Protein AF-L1LFS6-F1 (afdb_monomer_lite)

InterPro domains:
  IPR001841 Zinc finger, RING-type [PS50089] (793-839)
  IPR001841 Zinc finger, RING-type [SM00184] (793-838)
  IPR013083 Zinc finger, RING/FYVE/PHD-type [G3DSA:3.30.40.10] (768-848)
  IPR051728 RING-FYVE domain-containing E3 ubiquitin-protein ligase [PTHR14879] (744-847)

Structure (mmCIF, N/CA/C/O backbone):
data_AF-L1LFS6-F1
#
_entry.id   AF-L1LFS6-F1
#
loop_
_atom_site.group_PDB
_atom_site.id
_atom_site.type_symbol
_atom_site.label_atom_id
_atom_site.label_alt_id
_atom_site.label_comp_id
_atom_site.label_asym_id
_atom_site.label_entity_id
_atom_site.label_seq_id
_atom_site.pdbx_PDB_ins_code
_atom_site.Cartn_x
_atom_site.Cartn_y
_atom_site.Cartn_z
_atom_site.occupancy
_atom_site.B_iso_or_equiv
_atom_site.auth_seq_id
_atom_site.auth_comp_id
_atom_site.auth_asym_id
_atom_site.auth_atom_id
_atom_site.pdbx_PDB_model_num
ATOM 1 N N . MET A 1 1 ? -19.388 -32.553 11.169 1.00 39.44 1 MET A N 1
ATOM 2 C CA . MET A 1 1 ? -20.033 -31.240 11.388 1.00 39.44 1 MET A CA 1
ATOM 3 C C . MET A 1 1 ? -21.072 -31.409 12.484 1.00 39.44 1 MET A C 1
ATOM 5 O O . MET A 1 1 ? -22.150 -31.925 12.223 1.00 39.44 1 MET A O 1
ATOM 9 N N . SER A 1 2 ? -20.701 -31.093 13.723 1.00 35.59 2 SER A N 1
ATOM 10 C CA . SER A 1 2 ? -21.608 -31.069 14.871 1.00 35.59 2 SER A CA 1
ATOM 11 C C . SER A 1 2 ? -22.631 -29.947 14.678 1.00 35.59 2 SER A C 1
ATOM 13 O O . SER A 1 2 ? -22.269 -28.834 14.295 1.00 35.59 2 SER A O 1
ATOM 15 N N . LYS A 1 3 ? -23.919 -30.238 14.897 1.00 41.81 3 LYS A N 1
ATOM 16 C CA . LYS A 1 3 ? -24.940 -29.194 15.034 1.00 41.81 3 LYS A CA 1
ATOM 17 C C . LYS A 1 3 ? -24.527 -28.333 16.225 1.00 41.81 3 LYS A C 1
ATOM 19 O O . LYS A 1 3 ? -24.377 -28.862 17.322 1.00 41.81 3 LYS A O 1
ATOM 24 N N . GLY A 1 4 ? -24.238 -27.062 15.956 1.00 48.38 4 GLY A N 1
ATOM 25 C CA . GLY A 1 4 ? -23.774 -26.118 16.961 1.00 48.38 4 GLY A CA 1
ATOM 26 C C . GLY A 1 4 ? -24.784 -26.021 18.093 1.00 48.38 4 GLY A C 1
ATOM 27 O O . GLY A 1 4 ? -25.976 -25.883 17.836 1.00 48.38 4 GLY A O 1
ATOM 28 N N . GLU A 1 5 ? -24.294 -26.115 19.324 1.00 52.72 5 GLU A N 1
ATOM 29 C CA . GLU A 1 5 ? -25.047 -25.716 20.504 1.00 52.72 5 GLU A CA 1
ATOM 30 C C . GLU A 1 5 ? -25.506 -24.273 20.289 1.00 52.72 5 GLU A C 1
ATOM 32 O O . GLU A 1 5 ? -24.698 -23.341 20.172 1.00 52.72 5 GLU A O 1
ATOM 37 N N . ASP A 1 6 ? -26.814 -24.102 20.126 1.00 55.50 6 ASP A N 1
ATOM 38 C CA . ASP A 1 6 ? -27.402 -22.789 19.980 1.00 55.50 6 ASP A CA 1
ATOM 39 C C . ASP A 1 6 ? -27.112 -21.984 21.245 1.00 55.50 6 ASP A C 1
ATOM 41 O O . ASP A 1 6 ? -27.232 -22.459 22.372 1.00 55.50 6 ASP A O 1
ATOM 45 N N . CYS A 1 7 ? -26.697 -20.736 21.048 1.00 58.81 7 CYS A N 1
ATOM 46 C CA . CYS A 1 7 ? -26.441 -19.775 22.112 1.00 58.81 7 CYS A CA 1
ATOM 47 C C . CYS A 1 7 ? -27.797 -19.354 22.728 1.00 58.81 7 CYS A C 1
ATOM 49 O O . CYS A 1 7 ? -28.298 -18.247 22.495 1.00 58.81 7 CYS A O 1
ATOM 51 N N . GLU A 1 8 ? -28.457 -20.281 23.430 1.00 62.62 8 GLU A N 1
ATOM 52 C CA . GLU A 1 8 ? -29.798 -20.132 24.016 1.00 62.62 8 GLU A CA 1
ATOM 53 C C . GLU A 1 8 ? -29.839 -19.062 25.114 1.00 62.62 8 GLU A C 1
ATOM 55 O O . GLU A 1 8 ? -30.904 -18.558 25.459 1.00 62.62 8 GLU A O 1
ATOM 60 N N . THR A 1 9 ? -28.679 -18.631 25.603 1.00 82.56 9 THR A N 1
ATOM 61 C CA . THR A 1 9 ? -28.544 -17.646 26.681 1.00 82.56 9 THR A CA 1
ATOM 62 C C . THR A 1 9 ? -28.509 -16.189 26.210 1.00 82.56 9 THR A C 1
ATOM 64 O O . THR A 1 9 ? -28.517 -15.285 27.045 1.00 82.56 9 THR A O 1
ATOM 67 N N . VAL A 1 10 ? -28.506 -15.916 24.897 1.00 88.69 10 VAL A N 1
ATOM 68 C CA . VAL A 1 10 ? -28.491 -14.531 24.393 1.00 88.69 10 VAL A CA 1
ATOM 69 C C . VAL A 1 10 ? -29.889 -13.928 24.388 1.00 88.69 10 VAL A C 1
ATOM 71 O O . VAL A 1 10 ? -30.792 -14.449 23.724 1.00 88.69 10 VAL A O 1
ATOM 74 N N . SER A 1 11 ? -30.061 -12.793 25.076 1.00 92.56 11 SER A N 1
ATOM 75 C CA . SER A 1 11 ? -31.359 -12.121 25.155 1.00 92.56 11 SER A CA 1
ATOM 76 C C . SER A 1 11 ? -31.914 -11.766 23.759 1.00 92.56 11 SER A C 1
ATOM 78 O O . SER A 1 11 ? -31.153 -11.403 22.852 1.00 92.56 11 SER A O 1
ATOM 80 N N . PRO A 1 12 ? -33.245 -11.817 23.548 1.00 91.69 12 PRO A N 1
ATOM 81 C CA . PRO A 1 12 ? -33.852 -11.449 22.266 1.00 91.69 12 PRO A CA 1
ATOM 82 C C . PRO A 1 12 ? -33.507 -10.024 21.813 1.00 91.69 12 PRO A C 1
ATOM 84 O O . PRO A 1 12 ? -33.400 -9.765 20.616 1.00 91.69 12 PRO A O 1
ATOM 87 N N . SER A 1 13 ? -33.318 -9.103 22.762 1.00 92.81 13 SER A N 1
ATOM 88 C CA . SER A 1 13 ? -32.904 -7.725 22.487 1.00 92.81 13 SER A CA 1
ATOM 89 C C . SER A 1 13 ? -31.491 -7.670 21.913 1.00 92.81 13 SER A C 1
ATOM 91 O O . SER A 1 13 ? -31.284 -7.035 20.881 1.00 92.81 13 SER A O 1
ATOM 93 N N . LEU A 1 14 ? -30.536 -8.385 22.520 1.00 94.44 14 LEU A N 1
ATOM 94 C CA . LEU A 1 14 ? -29.159 -8.434 22.029 1.00 94.44 14 LEU A CA 1
ATOM 95 C C . LEU A 1 14 ? -29.083 -9.078 20.638 1.00 94.44 14 LEU A C 1
ATOM 97 O O . LEU A 1 14 ? -28.395 -8.557 19.765 1.00 94.44 14 LEU A O 1
ATOM 101 N N . LYS A 1 15 ? -29.875 -10.133 20.381 1.00 93.75 15 LYS A N 1
ATOM 102 C CA . LYS A 1 15 ? -29.978 -10.757 19.046 1.00 93.75 15 LYS A CA 1
ATOM 103 C C . LYS A 1 15 ? -30.457 -9.780 17.966 1.00 93.75 15 LYS A C 1
ATOM 105 O O . LYS A 1 15 ? -29.981 -9.860 16.843 1.00 93.75 15 LYS A O 1
ATOM 110 N N . LYS A 1 16 ? -31.370 -8.854 18.289 1.00 95.06 16 LYS A N 1
ATOM 111 C CA . LYS A 1 16 ? -31.846 -7.822 17.343 1.00 95.06 16 LYS A CA 1
ATOM 112 C C . LYS A 1 16 ? -30.803 -6.736 17.060 1.00 95.06 16 LYS A C 1
ATOM 114 O O . LYS A 1 16 ? -30.841 -6.129 15.995 1.00 95.06 16 LYS A O 1
ATOM 119 N N . MET A 1 17 ? -29.912 -6.476 18.015 1.00 96.56 17 MET A N 1
ATOM 120 C CA . MET A 1 17 ? -28.831 -5.488 17.900 1.00 96.56 17 MET A CA 1
ATOM 121 C C . MET A 1 17 ? -27.573 -6.055 17.226 1.00 96.56 17 MET A C 1
ATOM 123 O O . MET A 1 17 ? -26.733 -5.289 16.751 1.00 96.56 17 MET A O 1
ATOM 127 N N . PHE A 1 18 ? -27.441 -7.383 17.188 1.00 97.25 18 PHE A N 1
ATOM 128 C CA . PHE A 1 18 ? -26.328 -8.092 16.573 1.00 97.25 18 PHE A CA 1
ATOM 129 C C . PHE A 1 18 ? -26.581 -8.372 15.088 1.00 97.25 18 PHE A C 1
ATOM 131 O O . PHE A 1 18 ? -27.583 -8.977 14.706 1.00 97.25 18 PHE A O 1
ATOM 138 N N . ARG A 1 19 ? -25.631 -7.975 14.244 1.00 97.25 19 ARG A N 1
ATOM 139 C CA . ARG A 1 19 ? -25.611 -8.262 12.812 1.00 97.25 19 ARG A CA 1
ATOM 140 C C . ARG A 1 19 ? -24.650 -9.412 12.551 1.00 97.25 19 ARG A C 1
ATOM 142 O O . ARG A 1 19 ? -23.437 -9.275 12.647 1.00 97.25 19 ARG A O 1
ATOM 149 N N . SER A 1 20 ? -25.197 -10.573 12.206 1.00 94.69 20 SER A N 1
ATOM 150 C CA . SER A 1 20 ? -24.395 -11.776 11.957 1.00 94.69 20 SER A CA 1
ATOM 151 C C . SER A 1 20 ? -23.563 -11.711 10.673 1.00 94.69 20 SER A C 1
ATOM 153 O O . SER A 1 20 ? -22.599 -12.459 10.554 1.00 94.69 20 SER A O 1
ATOM 155 N N . SER A 1 21 ? -23.923 -10.842 9.721 1.00 96.12 21 SER A N 1
ATOM 156 C CA . SER A 1 21 ? -23.237 -10.712 8.429 1.00 96.12 21 SER A CA 1
ATOM 157 C C . SER A 1 21 ? -21.806 -10.195 8.555 1.00 96.12 21 SER A C 1
ATOM 159 O O . SER A 1 21 ? -20.931 -10.640 7.822 1.00 96.12 21 SER A O 1
ATOM 161 N N . ASP A 1 22 ? -21.579 -9.256 9.471 1.00 95.69 22 ASP A N 1
ATOM 162 C CA . ASP A 1 22 ? -20.293 -8.595 9.715 1.00 95.69 22 ASP A CA 1
ATOM 163 C C . ASP A 1 22 ? -19.780 -8.812 11.150 1.00 95.69 22 ASP A C 1
ATOM 165 O O . ASP A 1 22 ? -18.640 -8.478 11.461 1.00 95.69 22 ASP A O 1
ATOM 169 N N . GLY A 1 23 ? -20.589 -9.422 12.023 1.00 96.81 23 GLY A N 1
ATOM 170 C CA . GLY A 1 23 ? -20.241 -9.638 13.424 1.00 96.81 23 GLY A CA 1
ATOM 171 C C . GLY A 1 23 ? -20.324 -8.362 14.264 1.00 96.81 23 GLY A C 1
ATOM 172 O O . GLY A 1 23 ? -19.711 -8.306 15.333 1.00 96.81 23 GLY A O 1
ATOM 173 N N . THR A 1 24 ? -21.057 -7.344 13.805 1.00 98.00 24 THR A N 1
ATOM 174 C CA . THR A 1 24 ? -21.182 -6.054 14.493 1.00 98.00 24 THR A CA 1
ATOM 175 C C . THR A 1 24 ? -22.352 -6.059 15.473 1.00 98.00 24 THR A C 1
ATOM 177 O O . THR A 1 24 ? -23.484 -6.394 15.123 1.00 98.00 24 THR A O 1
ATOM 180 N N . LEU A 1 25 ? -22.109 -5.634 16.709 1.00 98.06 25 LEU A N 1
ATOM 181 C CA . LEU A 1 25 ? -23.124 -5.401 17.730 1.00 98.06 25 LEU A CA 1
ATOM 182 C C . LEU A 1 25 ? -23.285 -3.897 17.964 1.00 98.06 25 LEU A C 1
ATOM 184 O O . LEU A 1 25 ? -22.373 -3.243 18.461 1.00 98.06 25 LEU A O 1
ATOM 188 N N . THR A 1 26 ? -24.457 -3.343 17.651 1.00 97.94 26 THR A N 1
ATOM 189 C CA . THR A 1 26 ? -24.738 -1.915 17.865 1.00 97.94 26 THR A CA 1
ATOM 190 C C . THR A 1 26 ? -25.677 -1.716 19.052 1.00 97.94 26 THR A C 1
ATOM 192 O O . THR A 1 26 ? -26.871 -1.991 18.966 1.00 97.94 26 THR A O 1
ATOM 195 N N . LEU A 1 27 ? -25.141 -1.192 20.149 1.00 97.00 27 LEU A N 1
ATOM 196 C CA . LEU A 1 27 ? -25.843 -0.893 21.391 1.00 97.00 27 LEU A CA 1
ATOM 197 C C . LEU A 1 27 ? -26.195 0.598 21.421 1.00 97.00 27 LEU A C 1
ATOM 199 O O . LEU A 1 27 ? -25.308 1.436 21.561 1.00 97.00 27 LEU A O 1
ATOM 203 N N . ARG A 1 28 ? -27.482 0.935 21.277 1.00 95.88 28 ARG A N 1
ATOM 204 C CA . ARG A 1 28 ? -27.971 2.326 21.323 1.00 95.88 28 ARG A CA 1
ATOM 205 C C . ARG A 1 28 ? -28.929 2.527 22.485 1.00 95.88 28 ARG A C 1
ATOM 207 O O . ARG A 1 28 ? -29.799 1.675 22.670 1.00 95.88 28 ARG A O 1
ATOM 214 N N . TYR A 1 29 ? -28.811 3.643 23.207 1.00 93.75 29 TYR A N 1
ATOM 215 C CA . TYR A 1 29 ? -29.776 4.056 24.241 1.00 93.75 29 TYR A CA 1
ATOM 216 C C . TYR A 1 29 ? -30.072 2.957 25.277 1.00 93.75 29 TYR A C 1
ATOM 218 O O . TYR A 1 29 ? -31.222 2.679 25.635 1.00 93.75 29 TYR A O 1
ATOM 226 N N . ILE A 1 30 ? -29.026 2.244 25.709 1.00 95.12 30 ILE A N 1
ATOM 227 C CA . ILE A 1 30 ? -29.170 1.144 26.666 1.00 95.12 30 ILE A CA 1
ATOM 228 C C . ILE A 1 30 ? -29.417 1.722 28.061 1.00 95.12 30 ILE A C 1
ATOM 230 O O . ILE A 1 30 ? -28.543 2.362 28.641 1.00 95.12 30 ILE A O 1
ATOM 234 N N . LYS A 1 31 ? -30.611 1.442 28.594 1.00 92.56 31 LYS A N 1
ATOM 235 C CA . LYS A 1 31 ? -31.082 1.890 29.917 1.00 92.56 31 LYS A CA 1
ATOM 236 C C . LYS A 1 31 ? -30.705 0.969 31.071 1.00 92.56 31 LYS A C 1
ATOM 238 O O . LYS A 1 31 ? -30.505 1.434 32.186 1.00 92.56 31 LYS A O 1
ATOM 243 N N . ASP A 1 32 ? -30.665 -0.337 30.819 1.00 92.38 32 ASP A N 1
ATOM 244 C CA . ASP A 1 32 ? -30.531 -1.368 31.852 1.00 92.38 32 ASP A CA 1
ATOM 245 C C . ASP A 1 32 ? -29.542 -2.450 31.394 1.00 92.38 32 ASP A C 1
ATOM 247 O O . ASP A 1 32 ? -29.581 -2.902 30.245 1.00 92.38 32 ASP A O 1
ATOM 251 N N . LEU A 1 33 ? -28.690 -2.904 32.317 1.00 95.12 33 LEU A N 1
ATOM 252 C CA . LEU A 1 33 ? -27.753 -4.013 32.132 1.00 95.12 33 LEU A CA 1
ATOM 253 C C . LEU A 1 33 ? -28.460 -5.321 31.753 1.00 95.12 33 LEU A C 1
ATOM 255 O O . LEU A 1 33 ? -27.867 -6.160 31.077 1.00 95.12 33 LEU A O 1
ATOM 259 N N . LYS A 1 34 ? -29.745 -5.490 32.095 1.00 93.44 34 LYS A N 1
ATOM 260 C CA . LYS A 1 34 ? -30.547 -6.650 31.660 1.00 93.44 34 LYS A CA 1
ATOM 261 C C . LYS A 1 34 ? -30.612 -6.802 30.139 1.00 93.44 34 LYS A C 1
ATOM 263 O O . LYS A 1 34 ? -30.719 -7.923 29.645 1.00 93.44 34 LYS A O 1
ATOM 268 N N . ALA A 1 35 ? -30.514 -5.704 29.385 1.00 93.75 35 ALA A N 1
ATOM 269 C CA . ALA A 1 35 ? -30.476 -5.751 27.922 1.00 93.75 35 ALA A CA 1
ATOM 270 C C . ALA A 1 35 ? -29.187 -6.397 27.376 1.00 93.75 35 ALA A C 1
ATOM 272 O O . ALA A 1 35 ? -29.159 -6.824 26.222 1.00 93.75 35 ALA A O 1
ATOM 273 N N . LEU A 1 36 ? -28.143 -6.491 28.205 1.00 95.56 36 LEU A N 1
ATOM 274 C CA . LEU A 1 36 ? -26.826 -7.028 27.864 1.00 95.56 36 LEU A CA 1
ATOM 275 C C . LEU A 1 36 ? -26.625 -8.475 28.337 1.00 95.56 36 LEU A C 1
ATOM 277 O O . LEU A 1 36 ? -25.550 -9.038 28.139 1.00 95.56 36 LEU A O 1
ATOM 281 N N . VAL A 1 37 ? -27.652 -9.107 28.919 1.00 95.12 37 VAL A N 1
ATOM 282 C CA . VAL A 1 37 ? -27.608 -10.534 29.270 1.00 95.12 37 VAL A CA 1
ATOM 283 C C . VAL A 1 37 ? -27.348 -11.354 28.006 1.00 95.12 37 VAL A C 1
ATOM 285 O O . VAL A 1 37 ? -28.079 -11.243 27.014 1.00 95.12 37 VAL A O 1
ATOM 288 N N . GLY A 1 38 ? -26.289 -12.164 28.046 1.00 95.25 38 GLY A N 1
ATOM 289 C CA . GLY A 1 38 ? -25.817 -12.937 26.900 1.00 95.25 38 GLY A CA 1
ATOM 290 C C . GLY A 1 38 ? -24.588 -12.365 26.189 1.00 95.25 38 GLY A C 1
ATOM 291 O O . GLY A 1 38 ? -24.034 -13.039 25.322 1.00 95.25 38 GLY A O 1
ATOM 292 N N . LEU A 1 39 ? -24.166 -11.132 26.503 1.00 96.62 39 LEU A N 1
ATOM 293 C CA . LEU A 1 39 ? -23.048 -10.483 25.807 1.00 96.62 39 LEU A CA 1
ATOM 294 C C . LEU A 1 39 ? -21.724 -11.221 26.025 1.00 96.62 39 LEU A C 1
ATOM 296 O O . LEU A 1 39 ? -20.966 -11.402 25.078 1.00 96.62 39 LEU A O 1
ATOM 300 N N . GLU A 1 40 ? -21.478 -11.712 27.238 1.00 96.38 40 GLU A N 1
ATOM 301 C CA . GLU A 1 40 ? -20.290 -12.512 27.549 1.00 96.38 40 GLU A CA 1
ATOM 302 C C . GLU A 1 40 ? -20.221 -13.781 26.687 1.00 96.38 40 GLU A C 1
ATOM 304 O O . GLU A 1 40 ? -19.189 -14.079 26.091 1.00 96.38 40 GLU A O 1
ATOM 309 N N . GLN A 1 41 ? -21.334 -14.514 26.567 1.00 95.56 41 GLN A N 1
ATOM 310 C CA . GLN A 1 41 ? -21.410 -15.718 25.739 1.00 95.56 41 GLN A CA 1
ATOM 311 C C . GLN A 1 41 ? -21.235 -15.384 24.254 1.00 95.56 41 GLN A C 1
ATOM 313 O O . GLN A 1 41 ? -20.569 -16.121 23.526 1.00 95.56 41 GLN A O 1
ATOM 318 N N . LEU A 1 42 ? -21.787 -14.254 23.805 1.00 96.19 42 LEU A N 1
ATOM 319 C CA . LEU A 1 42 ? -21.628 -13.787 22.433 1.00 96.19 42 LEU A CA 1
ATOM 320 C C . LEU A 1 42 ? -20.162 -13.440 22.116 1.00 96.19 42 LEU A C 1
ATOM 322 O O . LEU A 1 42 ? -19.670 -13.840 21.060 1.00 96.19 42 LEU A O 1
ATOM 326 N N . LEU A 1 43 ? -19.455 -12.771 23.030 1.00 96.38 43 LEU A N 1
ATOM 327 C CA . LEU A 1 43 ? -18.019 -12.490 22.915 1.00 96.38 43 LEU A CA 1
ATOM 328 C C . LEU A 1 43 ? -17.193 -13.781 22.917 1.00 96.38 43 LEU A C 1
ATOM 330 O O . LEU A 1 43 ? -16.408 -14.006 21.999 1.00 96.38 43 LEU A O 1
ATOM 334 N N . LYS A 1 44 ? -17.438 -14.681 23.879 1.00 95.00 44 LYS A N 1
ATOM 335 C CA . LYS A 1 44 ? -16.766 -15.991 23.978 1.00 95.00 44 LYS A CA 1
ATOM 336 C C . LYS A 1 44 ? -16.979 -16.873 22.751 1.00 95.00 44 LYS A C 1
ATOM 338 O O . LYS A 1 44 ? -16.122 -17.684 22.424 1.00 95.00 44 LYS A O 1
ATOM 343 N N . SER A 1 45 ? -18.097 -16.705 22.044 1.00 94.88 45 SER A N 1
ATOM 344 C CA . SER A 1 45 ? -18.351 -17.434 20.800 1.00 94.88 45 SER A CA 1
ATOM 345 C C . SER A 1 45 ? -17.470 -16.988 19.623 1.00 94.88 45 SER A C 1
ATOM 347 O O . SER A 1 45 ? -17.497 -17.634 18.577 1.00 94.88 45 SER A O 1
ATOM 349 N N . GLY A 1 46 ? -16.761 -15.856 19.739 1.00 95.25 46 GLY A N 1
ATOM 350 C CA . GLY A 1 46 ? -15.975 -15.252 18.657 1.00 95.25 46 GLY A CA 1
ATOM 351 C C . GLY A 1 46 ? -16.814 -14.692 17.499 1.00 95.25 46 GLY A C 1
ATOM 352 O O . GLY A 1 46 ? -16.265 -14.210 16.509 1.00 95.25 46 GLY A O 1
ATOM 353 N N . LYS A 1 47 ? -18.152 -14.749 17.593 1.00 95.56 47 LYS A N 1
ATOM 354 C CA . LYS A 1 47 ? -19.067 -14.257 16.550 1.00 95.56 47 LYS A CA 1
ATOM 355 C C . LYS A 1 47 ? -19.167 -12.732 16.533 1.00 95.56 47 LYS A C 1
ATOM 357 O O . LYS A 1 47 ? -19.377 -12.158 15.468 1.00 95.56 47 LYS A O 1
ATOM 362 N N . CYS A 1 48 ? -19.051 -12.082 17.692 1.00 97.38 48 CYS A N 1
ATOM 363 C CA . CYS A 1 48 ? -19.045 -10.625 17.784 1.00 97.38 48 CYS A CA 1
ATOM 364 C C . CYS A 1 48 ? -17.619 -10.100 17.623 1.00 97.38 48 CYS A C 1
ATOM 366 O O . CYS A 1 48 ? -16.776 -10.300 18.491 1.00 97.38 48 CYS A O 1
ATOM 368 N N . LYS A 1 49 ? -17.374 -9.444 16.487 1.00 97.69 49 LYS A N 1
ATOM 369 C CA . LYS A 1 49 ? -16.079 -8.871 16.113 1.00 97.69 49 LYS A CA 1
ATOM 370 C C . LYS A 1 49 ? -16.029 -7.364 16.313 1.00 97.69 49 LYS A C 1
ATOM 372 O O . LYS A 1 49 ? -14.944 -6.831 16.496 1.00 97.69 49 LYS A O 1
ATOM 377 N N . SER A 1 50 ? -17.161 -6.667 16.279 1.00 98.38 50 SER A N 1
ATOM 378 C CA . SER A 1 50 ? -17.201 -5.223 16.516 1.00 98.38 50 SER A CA 1
ATOM 379 C C . SER A 1 50 ? -18.321 -4.854 17.477 1.00 98.38 50 SER A C 1
ATOM 381 O O . SER A 1 50 ? -19.416 -5.412 17.395 1.00 98.38 50 SER A O 1
ATOM 383 N N . ILE A 1 51 ? -18.053 -3.914 18.382 1.00 98.50 51 ILE A N 1
ATOM 384 C CA . ILE A 1 51 ? -19.052 -3.328 19.278 1.00 98.50 51 ILE A CA 1
ATOM 385 C C . ILE A 1 51 ? -19.115 -1.827 19.030 1.00 98.50 51 ILE A C 1
ATOM 387 O O . ILE A 1 51 ? -18.108 -1.131 19.119 1.00 98.50 51 ILE A O 1
ATOM 391 N N . SER A 1 52 ? -20.319 -1.315 18.787 1.00 98.25 52 SER A N 1
ATOM 392 C CA . SER A 1 52 ? -20.604 0.119 18.751 1.00 98.25 52 SER A CA 1
ATOM 393 C C . SER A 1 52 ? -21.545 0.486 19.890 1.00 98.25 52 SER A C 1
ATOM 395 O O . SER A 1 52 ? -22.711 0.097 19.867 1.00 98.25 52 SER A O 1
ATOM 397 N N . LEU A 1 53 ? -21.056 1.238 20.871 1.00 97.50 53 LEU A N 1
ATOM 398 C CA . LEU A 1 53 ? -21.838 1.787 21.971 1.00 97.50 53 LEU A CA 1
ATOM 399 C C . LEU A 1 53 ? -22.130 3.261 21.697 1.00 97.50 53 LEU A C 1
ATOM 401 O O . LEU A 1 53 ? -21.213 4.079 21.694 1.00 97.50 53 LEU A O 1
ATOM 405 N N . LEU A 1 54 ? -23.403 3.577 21.469 1.00 96.44 54 LEU A N 1
ATOM 406 C CA . LEU A 1 54 ? -23.864 4.905 21.076 1.00 96.44 54 LEU A CA 1
ATOM 407 C C . LEU A 1 54 ? -24.859 5.428 22.115 1.00 96.44 54 LEU A C 1
ATOM 409 O O . LEU A 1 54 ? -25.905 4.811 22.332 1.00 96.44 54 LEU A O 1
ATOM 413 N N . GLU A 1 55 ? -24.521 6.551 22.741 1.00 93.25 55 GLU A N 1
ATOM 414 C CA . GLU A 1 55 ? -25.354 7.303 23.685 1.00 93.25 55 GLU A CA 1
ATOM 415 C C . GLU A 1 55 ? -26.028 6.398 24.745 1.00 93.25 55 GLU A C 1
ATOM 417 O O . GLU A 1 55 ? -27.255 6.297 24.785 1.00 93.25 55 GLU A O 1
ATOM 422 N N . PRO A 1 56 ? -25.263 5.667 25.585 1.00 92.06 56 PRO A N 1
ATOM 423 C CA . PRO A 1 56 ? -25.846 4.901 26.679 1.00 92.06 56 PRO A CA 1
ATOM 424 C C . PRO A 1 56 ? -26.438 5.842 27.734 1.00 92.06 56 PRO A C 1
ATOM 426 O O . PRO A 1 56 ? -25.806 6.824 28.118 1.00 92.06 56 PRO A O 1
ATOM 429 N N . ASP A 1 57 ? -27.608 5.493 28.270 1.00 88.31 57 ASP A N 1
ATOM 430 C CA . ASP A 1 57 ? -28.308 6.327 29.256 1.00 88.31 57 ASP A CA 1
ATOM 431 C C . ASP A 1 57 ? -27.582 6.367 30.614 1.00 88.31 57 ASP A C 1
ATOM 433 O O . ASP A 1 57 ? -27.786 7.294 31.397 1.00 88.31 57 ASP A O 1
ATOM 437 N N . HIS A 1 58 ? -26.744 5.365 30.921 1.00 89.19 58 HIS A N 1
ATOM 438 C CA . HIS A 1 58 ? -26.047 5.268 32.205 1.00 89.19 58 HIS A CA 1
ATOM 439 C C . HIS A 1 58 ? -24.571 4.826 32.063 1.00 89.19 58 HIS A C 1
ATOM 441 O O . HIS A 1 58 ? -24.300 3.819 31.400 1.00 89.19 58 HIS A O 1
ATOM 447 N N . PRO A 1 59 ? -23.599 5.474 32.748 1.00 89.25 59 PRO A N 1
ATOM 448 C CA . PRO A 1 59 ? -22.168 5.131 32.665 1.00 89.25 59 PRO A CA 1
ATOM 449 C C . PRO A 1 59 ? -21.815 3.692 33.076 1.00 89.25 59 PRO A C 1
ATOM 451 O O . PRO A 1 59 ? -20.817 3.133 32.618 1.00 89.25 59 PRO A O 1
ATOM 454 N N . SER A 1 60 ? -22.635 3.061 33.927 1.00 92.88 60 SER A N 1
ATOM 455 C CA . SER A 1 60 ? -22.438 1.659 34.338 1.00 92.88 60 SER A CA 1
ATOM 456 C C . SER A 1 60 ? -22.502 0.677 33.167 1.00 92.88 60 SER A C 1
ATOM 458 O O . SER A 1 60 ? -21.873 -0.375 33.236 1.00 92.88 60 SER A O 1
ATOM 460 N N . VAL A 1 61 ? -23.208 1.026 32.085 1.00 94.50 61 VAL A N 1
ATOM 461 C CA . VAL A 1 61 ? -23.266 0.223 30.858 1.00 94.50 61 VAL A CA 1
ATOM 462 C C . VAL A 1 61 ? -21.878 0.089 30.243 1.00 94.50 61 VAL A C 1
ATOM 464 O O . VAL A 1 61 ? -21.456 -1.021 29.926 1.00 94.50 61 VAL A O 1
ATOM 467 N N . LEU A 1 62 ? -21.139 1.196 30.130 1.00 95.00 62 LEU A N 1
ATOM 468 C CA . LEU A 1 62 ? -19.778 1.166 29.605 1.00 95.00 62 LEU A CA 1
ATOM 469 C C . LEU A 1 62 ? -18.848 0.370 30.524 1.00 95.00 62 LEU A C 1
ATOM 471 O O . LEU A 1 62 ? -18.106 -0.474 30.032 1.00 95.00 62 LEU A O 1
ATOM 475 N N . LYS A 1 63 ? -18.917 0.588 31.846 1.00 95.56 63 LYS A N 1
ATOM 476 C CA . LYS A 1 63 ? -18.109 -0.177 32.816 1.00 95.56 63 LYS A CA 1
ATOM 477 C C . LYS A 1 63 ? -18.360 -1.680 32.683 1.00 95.56 63 LYS A C 1
ATOM 479 O O . LYS A 1 63 ? -17.413 -2.457 32.625 1.00 95.56 63 LYS A O 1
ATOM 484 N N . TYR A 1 64 ? -19.626 -2.079 32.562 1.00 96.69 64 TYR A N 1
ATOM 485 C CA . TYR A 1 64 ? -20.001 -3.474 32.362 1.00 96.69 64 TYR A CA 1
ATOM 486 C C . TYR A 1 64 ? -19.448 -4.030 31.044 1.00 96.69 64 TYR A C 1
ATOM 488 O O . TYR A 1 64 ? -18.816 -5.081 31.047 1.00 96.69 64 TYR A O 1
ATOM 496 N N . ILE A 1 65 ? -19.594 -3.306 29.931 1.00 97.12 65 ILE A N 1
ATOM 497 C CA . ILE A 1 65 ? -19.057 -3.740 28.632 1.00 97.12 65 ILE A CA 1
ATOM 498 C C . ILE A 1 65 ? -17.532 -3.876 28.683 1.00 97.12 65 ILE A C 1
ATOM 500 O O . ILE A 1 65 ? -17.017 -4.914 28.284 1.00 97.12 65 ILE A O 1
ATOM 504 N N . LEU A 1 66 ? -16.806 -2.888 29.216 1.00 97.38 66 LEU A N 1
ATOM 505 C CA . LEU A 1 66 ? -15.346 -2.963 29.347 1.00 97.38 66 LEU A CA 1
ATOM 506 C C . LEU A 1 66 ? -14.911 -4.115 30.262 1.00 97.38 66 LEU A C 1
ATOM 508 O O . LEU A 1 66 ? -13.917 -4.776 29.967 1.00 97.38 66 LEU A O 1
ATOM 512 N N . SER A 1 67 ? -15.666 -4.405 31.327 1.00 97.56 67 SER A N 1
ATOM 513 C CA . SER A 1 67 ? -15.393 -5.563 32.187 1.00 97.56 67 SER A CA 1
ATOM 514 C C . SER A 1 67 ? -15.569 -6.889 31.443 1.00 97.56 67 SER A C 1
ATOM 516 O O . SER A 1 67 ? -14.725 -7.769 31.565 1.00 97.56 67 SER A O 1
ATOM 518 N N . LEU A 1 68 ? -16.599 -7.009 30.599 1.00 97.69 68 LEU A N 1
ATOM 519 C CA . LEU A 1 68 ? -16.803 -8.200 29.775 1.00 97.69 68 LEU A CA 1
ATOM 520 C C . LEU A 1 68 ? -15.725 -8.344 28.700 1.00 97.69 68 LEU A C 1
ATOM 522 O O . LEU A 1 68 ? -15.240 -9.450 28.479 1.00 97.69 68 LEU A O 1
ATOM 526 N N . LEU A 1 69 ? -15.326 -7.237 28.067 1.00 97.88 69 LEU A N 1
ATOM 527 C CA . LEU A 1 69 ? -14.221 -7.226 27.108 1.00 97.88 69 LEU A CA 1
ATOM 528 C C . LEU A 1 69 ? -12.914 -7.663 27.773 1.00 97.88 69 LEU A C 1
ATOM 530 O O . LEU A 1 69 ? -12.217 -8.515 27.240 1.00 97.88 69 LEU A O 1
ATOM 534 N N . SER A 1 70 ? -12.647 -7.189 28.990 1.00 97.56 70 SER A N 1
ATOM 535 C CA . SER A 1 70 ? -11.484 -7.595 29.793 1.00 97.56 70 SER A CA 1
ATOM 536 C C . SER A 1 70 ? -11.439 -9.098 30.105 1.00 97.56 70 SER A C 1
ATOM 538 O O . SER A 1 70 ? -10.367 -9.631 30.367 1.00 97.56 70 SER A O 1
ATOM 540 N N . MET A 1 71 ? -12.585 -9.787 30.087 1.00 97.38 71 MET A N 1
ATOM 541 C CA . MET A 1 71 ? -12.691 -11.234 30.322 1.00 97.38 71 MET A CA 1
ATOM 542 C C . MET A 1 71 ? -12.611 -12.072 29.038 1.00 97.38 71 MET A C 1
ATOM 544 O O . MET A 1 71 ? -12.646 -13.303 29.104 1.00 97.38 71 MET A O 1
ATOM 548 N N . SER A 1 72 ? -12.553 -11.433 27.870 1.00 96.06 72 SER A N 1
ATOM 549 C CA . SER A 1 72 ? -12.474 -12.100 26.573 1.00 96.06 72 SER A CA 1
ATOM 550 C C . SER A 1 72 ? -11.165 -11.745 25.885 1.00 96.06 72 SER A C 1
ATOM 552 O O . SER A 1 72 ? -10.830 -10.576 25.764 1.00 96.06 72 SER A O 1
ATOM 554 N N . GLU A 1 73 ? -10.424 -12.731 25.395 1.00 96.69 73 GLU A N 1
ATOM 555 C CA . GLU A 1 73 ? -9.116 -12.475 24.794 1.00 96.69 73 GLU A CA 1
ATOM 556 C C . GLU A 1 73 ? -9.198 -12.511 23.273 1.00 96.69 73 GLU A C 1
ATOM 558 O O . GLU A 1 73 ? -9.705 -13.469 22.697 1.00 96.69 73 GLU A O 1
ATOM 563 N N . ASN A 1 74 ? -8.671 -11.474 22.618 1.00 96.62 74 ASN A N 1
ATOM 564 C CA . ASN A 1 74 ? -8.389 -11.472 21.180 1.00 96.62 74 ASN A CA 1
ATOM 565 C C . ASN A 1 74 ? -9.581 -11.885 20.285 1.00 96.62 74 ASN A C 1
ATOM 567 O O . ASN A 1 74 ? -9.420 -12.587 19.290 1.00 96.62 74 ASN A O 1
ATOM 571 N N . VAL A 1 75 ? -10.799 -11.462 20.644 1.00 96.69 75 VAL A N 1
ATOM 572 C CA . VAL A 1 75 ? -12.011 -11.659 19.823 1.00 96.69 75 VAL A CA 1
ATOM 573 C C . VAL A 1 75 ? -12.454 -10.379 19.108 1.00 96.69 75 VAL A C 1
ATOM 575 O O . VAL A 1 75 ? -13.009 -10.430 18.006 1.00 96.69 75 VAL A O 1
ATOM 578 N N . LEU A 1 76 ? -12.186 -9.217 19.709 1.00 97.62 76 LEU A N 1
ATOM 579 C CA . LEU A 1 76 ? -12.675 -7.931 19.230 1.00 97.62 76 LEU A CA 1
ATOM 580 C C . LEU A 1 76 ? -11.729 -7.332 18.183 1.00 97.62 76 LEU A C 1
ATOM 582 O O . LEU A 1 76 ? -10.532 -7.206 18.419 1.00 97.62 76 LEU A O 1
ATOM 586 N N . HIS A 1 77 ? -12.292 -6.954 17.040 1.00 97.94 77 HIS A N 1
ATOM 587 C CA . HIS A 1 77 ? -11.633 -6.260 15.935 1.00 97.94 77 HIS A CA 1
ATOM 588 C C . HIS A 1 77 ? -11.953 -4.762 15.912 1.00 97.94 77 HIS A C 1
ATOM 590 O O . HIS A 1 77 ? -11.097 -3.974 15.521 1.00 97.94 77 HIS A O 1
ATOM 596 N N . GLY A 1 78 ? -13.158 -4.369 16.340 1.00 98.31 78 GLY A N 1
ATOM 597 C CA . GLY A 1 78 ? -13.598 -2.975 16.359 1.00 98.31 78 GLY A CA 1
ATOM 598 C C . GLY A 1 78 ? -14.281 -2.580 17.665 1.00 98.31 78 GLY A C 1
ATOM 599 O O . GLY A 1 78 ? -15.151 -3.296 18.164 1.00 98.31 78 GLY A O 1
ATOM 600 N N . LEU A 1 79 ? -13.914 -1.425 18.213 1.00 98.44 79 LEU A N 1
ATOM 601 C CA . LEU A 1 79 ? -14.590 -0.817 19.355 1.00 98.44 79 LEU A CA 1
ATOM 602 C C . LEU A 1 79 ? -14.940 0.631 19.033 1.00 98.44 79 LEU A C 1
ATOM 604 O O . LEU A 1 79 ? -14.058 1.463 18.841 1.00 98.44 79 LEU A O 1
ATOM 608 N N . HIS A 1 80 ? -16.228 0.952 19.022 1.00 98.31 80 HIS A N 1
ATOM 609 C CA . HIS A 1 80 ? -16.705 2.301 18.754 1.00 98.31 80 HIS A CA 1
ATOM 610 C C . HIS A 1 80 ? -17.502 2.816 19.943 1.00 98.31 80 HIS A C 1
ATOM 612 O O . HIS A 1 80 ? -18.565 2.290 20.260 1.00 98.31 80 HIS A O 1
ATOM 618 N N . LEU A 1 81 ? -16.981 3.842 20.602 1.00 97.19 81 LEU A N 1
ATOM 619 C CA . LEU A 1 81 ? -17.590 4.492 21.750 1.00 97.19 81 LEU A CA 1
ATOM 620 C C . LEU A 1 81 ? -17.990 5.910 21.346 1.00 97.19 81 LEU A C 1
ATOM 622 O O . LEU A 1 81 ? -17.136 6.696 20.947 1.00 97.19 81 LEU A O 1
ATOM 626 N N . ASP A 1 82 ? -19.277 6.225 21.443 1.00 95.94 82 ASP A N 1
ATOM 627 C CA . ASP A 1 82 ? -19.824 7.562 21.209 1.00 95.94 82 ASP A CA 1
ATOM 628 C C . ASP A 1 82 ? -20.796 7.893 22.332 1.00 95.94 82 ASP A C 1
ATOM 630 O O . ASP A 1 82 ? -21.875 7.309 22.427 1.00 95.94 82 ASP A O 1
ATOM 634 N N . LEU A 1 83 ? -20.355 8.714 23.280 1.00 93.31 83 LEU A N 1
ATOM 635 C CA . LEU A 1 83 ? -21.033 8.861 24.562 1.00 93.31 83 LEU A CA 1
ATOM 636 C C . LEU A 1 83 ? -20.558 10.102 25.319 1.00 93.31 83 LEU A C 1
ATOM 638 O O . LEU A 1 83 ? -19.510 10.671 25.033 1.00 93.31 83 LEU A O 1
ATOM 642 N N . TRP A 1 84 ? -21.349 10.539 26.294 1.00 89.38 84 TRP A N 1
ATOM 643 C CA . TRP A 1 84 ? -20.984 11.618 27.210 1.00 89.38 84 TRP A CA 1
ATOM 644 C C . TRP A 1 84 ? -20.651 11.006 28.568 1.00 89.38 84 TRP A C 1
ATOM 646 O O . TRP A 1 84 ? -21.516 10.407 29.206 1.00 89.38 84 TRP A O 1
ATOM 656 N N . LEU A 1 85 ? -19.399 11.134 29.008 1.00 81.75 85 LEU A N 1
ATOM 657 C CA . LEU A 1 85 ? -18.957 10.655 30.319 1.00 81.75 85 LEU A CA 1
ATOM 658 C C . LEU A 1 85 ? -18.551 11.806 31.213 1.00 81.75 85 LEU A C 1
ATOM 660 O O . LEU A 1 85 ? -18.039 12.813 30.745 1.00 81.75 85 LEU A O 1
ATOM 664 N N . SER A 1 86 ? -18.736 11.612 32.512 1.00 78.44 86 SER A N 1
ATOM 665 C CA . SER A 1 86 ? -18.237 12.514 33.550 1.00 78.44 86 SER A CA 1
ATOM 666 C C . SER A 1 86 ? -17.293 11.828 34.547 1.00 78.44 86 SER A C 1
ATOM 668 O O . SER A 1 86 ? -16.560 12.520 35.241 1.00 78.44 86 SER A O 1
ATOM 670 N N . ASP A 1 87 ? -17.298 10.491 34.632 1.00 85.00 87 ASP A N 1
ATOM 671 C CA . ASP A 1 87 ? -16.506 9.688 35.586 1.00 85.00 87 ASP A CA 1
ATOM 672 C C . ASP A 1 87 ? -15.404 8.913 34.849 1.00 85.00 87 ASP A C 1
ATOM 674 O O . ASP A 1 87 ? -15.638 7.806 34.364 1.00 85.00 87 ASP A O 1
ATOM 678 N N . TYR A 1 88 ? -14.225 9.525 34.712 1.00 84.19 88 TYR A N 1
ATOM 679 C CA . TYR A 1 88 ? -13.134 9.011 33.875 1.00 84.19 88 TYR A CA 1
ATOM 680 C C . TYR A 1 88 ? -12.161 8.085 34.622 1.00 84.19 88 TYR A C 1
ATOM 682 O O . TYR A 1 88 ? -11.709 7.092 34.051 1.00 84.19 88 TYR A O 1
ATOM 690 N N . ASP A 1 89 ? -11.864 8.362 35.895 1.00 81.25 89 ASP A N 1
ATOM 691 C CA . ASP A 1 89 ? -10.775 7.698 36.632 1.00 81.25 89 ASP A CA 1
ATOM 692 C C . ASP A 1 89 ? -10.996 6.184 36.761 1.00 81.25 89 ASP A C 1
ATOM 694 O O . ASP A 1 89 ? -10.102 5.385 36.491 1.00 81.25 89 ASP A O 1
ATOM 698 N N . ASN A 1 90 ? -12.231 5.775 37.060 1.00 84.62 90 ASN A N 1
ATOM 699 C CA . ASN A 1 90 ? -12.600 4.362 37.190 1.00 84.62 90 ASN A CA 1
ATOM 700 C C . ASN A 1 90 ? -12.685 3.625 35.842 1.00 84.62 90 ASN A C 1
ATOM 702 O O . ASN A 1 90 ? -12.758 2.398 35.800 1.00 84.62 90 ASN A O 1
ATOM 706 N N . ILE A 1 91 ? -12.761 4.364 34.734 1.00 92.56 91 ILE A N 1
ATOM 707 C CA . ILE A 1 91 ? -12.891 3.790 33.392 1.00 92.56 91 ILE A CA 1
ATOM 708 C C . ILE A 1 91 ? -11.518 3.458 32.819 1.00 92.56 91 ILE A C 1
ATOM 710 O O . ILE A 1 91 ? -11.415 2.489 32.072 1.00 92.56 91 ILE A O 1
ATOM 714 N N . LEU A 1 92 ? -10.470 4.205 33.180 1.00 93.88 92 LEU A N 1
ATOM 715 C CA . LEU A 1 92 ? -9.135 4.003 32.619 1.00 93.88 92 LEU A CA 1
ATOM 716 C C . LEU A 1 92 ? -8.593 2.594 32.874 1.00 93.88 92 LEU A C 1
ATOM 718 O O . LEU A 1 92 ? -8.091 1.965 31.949 1.00 93.88 92 LEU A O 1
ATOM 722 N N . GLU A 1 93 ? -8.722 2.087 34.101 1.00 94.88 93 GLU A N 1
ATOM 723 C CA . GLU A 1 93 ? -8.220 0.759 34.480 1.00 94.88 93 GLU A CA 1
ATOM 724 C C . GLU A 1 93 ? -8.948 -0.365 33.725 1.00 94.88 93 GLU A C 1
ATOM 726 O O . GLU A 1 93 ? -8.321 -1.275 33.170 1.00 94.88 93 GLU A O 1
ATOM 731 N N . LEU A 1 94 ? -10.279 -0.265 33.627 1.00 96.06 94 LEU A N 1
ATOM 732 C CA . LEU A 1 94 ? -11.092 -1.201 32.848 1.00 96.06 94 LEU A CA 1
ATOM 733 C C . LEU A 1 94 ? -10.775 -1.105 31.355 1.00 96.06 94 LEU A C 1
ATOM 735 O O . LEU A 1 94 ? -10.688 -2.123 30.673 1.00 96.06 94 LEU A O 1
ATOM 739 N N . PHE A 1 95 ? -10.576 0.109 30.844 1.00 96.50 95 PHE A N 1
ATOM 740 C CA . PHE A 1 95 ? -10.206 0.337 29.454 1.00 96.50 95 PHE A CA 1
ATOM 741 C C . PHE A 1 95 ? -8.831 -0.267 29.153 1.00 96.50 95 PHE A C 1
ATOM 743 O O . PHE A 1 95 ? -8.692 -0.984 28.170 1.00 96.50 95 PHE A O 1
ATOM 750 N N . GLN A 1 96 ? -7.839 -0.060 30.020 1.00 96.94 96 GLN A N 1
ATOM 751 C CA . GLN A 1 96 ? -6.505 -0.647 29.895 1.00 96.94 96 GLN A CA 1
ATOM 752 C C . GLN A 1 96 ? -6.549 -2.173 29.884 1.00 96.94 96 GLN A C 1
ATOM 754 O O . GLN A 1 96 ? -5.920 -2.798 29.029 1.00 96.94 96 GLN A O 1
ATOM 759 N N . THR A 1 97 ? -7.311 -2.775 30.796 1.00 97.62 97 THR A N 1
ATOM 760 C CA . THR A 1 97 ? -7.462 -4.234 30.849 1.00 97.62 97 THR A CA 1
ATOM 761 C C . THR A 1 97 ? -8.137 -4.762 29.582 1.00 97.62 97 THR A C 1
ATOM 763 O O . THR A 1 97 ? -7.644 -5.717 28.984 1.00 97.62 97 THR A O 1
ATOM 766 N N . ALA A 1 98 ? -9.188 -4.090 29.102 1.00 97.94 98 ALA A N 1
ATOM 767 C CA . ALA A 1 98 ? -9.874 -4.456 27.864 1.00 97.94 98 ALA A CA 1
ATOM 768 C C . ALA A 1 98 ? -8.976 -4.311 26.623 1.00 97.94 98 ALA A C 1
ATOM 770 O O . ALA A 1 98 ? -8.960 -5.189 25.764 1.00 97.94 98 ALA A O 1
ATOM 771 N N . MET A 1 99 ? -8.202 -3.227 26.524 1.00 98.00 99 MET A N 1
ATOM 772 C CA . MET A 1 99 ? -7.258 -3.011 25.424 1.00 98.00 99 MET A CA 1
ATOM 773 C C . MET A 1 99 ? -6.175 -4.088 25.397 1.00 98.00 99 MET A C 1
ATOM 775 O O . MET A 1 99 ? -5.894 -4.643 24.339 1.00 98.00 99 MET A O 1
ATOM 779 N N . LYS A 1 100 ? -5.619 -4.431 26.563 1.00 97.62 100 LYS A N 1
ATOM 780 C CA . LYS A 1 100 ? -4.622 -5.497 26.694 1.00 97.62 100 LYS A CA 1
ATOM 781 C C . LYS A 1 100 ? -5.195 -6.866 26.320 1.00 97.62 100 LYS A C 1
ATOM 783 O O . LYS A 1 100 ? -4.532 -7.635 25.633 1.00 97.62 100 LYS A O 1
ATOM 788 N N . ALA A 1 101 ? -6.433 -7.161 26.723 1.00 98.00 101 ALA A N 1
ATOM 789 C CA . ALA A 1 101 ? -7.104 -8.415 26.380 1.00 98.00 101 ALA A CA 1
ATOM 790 C C . ALA A 1 101 ? -7.303 -8.585 24.860 1.00 98.00 101 ALA A C 1
ATOM 792 O O . ALA A 1 101 ? -7.342 -9.708 24.360 1.00 98.00 101 ALA A O 1
ATOM 793 N N . HIS A 1 102 ? -7.384 -7.484 24.108 1.00 97.81 102 HIS A N 1
ATOM 794 C CA . HIS A 1 102 ? -7.596 -7.479 22.657 1.00 97.81 102 HIS A CA 1
ATOM 795 C C . HIS A 1 102 ? -6.405 -6.945 21.851 1.00 97.81 102 HIS A C 1
ATOM 797 O O . HIS A 1 102 ? -6.574 -6.571 20.688 1.00 97.81 102 HIS A O 1
ATOM 803 N N . GLU A 1 103 ? -5.204 -6.932 22.434 1.00 97.19 103 GLU A N 1
ATOM 804 C CA . GLU A 1 103 ? -4.014 -6.321 21.832 1.00 97.19 103 GLU A CA 1
ATOM 805 C C . GLU A 1 103 ? -3.638 -6.920 20.469 1.00 97.19 103 GLU A C 1
ATOM 807 O O . GLU A 1 103 ? -3.047 -6.227 19.651 1.00 97.19 103 GLU A O 1
ATOM 812 N N . ASN A 1 104 ? -3.992 -8.178 20.178 1.00 95.88 104 ASN A N 1
ATOM 813 C CA . ASN A 1 104 ? -3.633 -8.806 18.902 1.00 95.88 104 ASN A CA 1
ATOM 814 C C . ASN A 1 104 ? -4.702 -8.646 17.816 1.00 95.88 104 ASN A C 1
ATOM 816 O O . ASN A 1 104 ? -4.382 -8.750 16.632 1.00 95.88 104 ASN A O 1
ATOM 820 N N . THR A 1 105 ? -5.962 -8.400 18.185 1.00 97.25 105 THR A N 1
ATOM 821 C CA . THR A 1 105 ? -7.077 -8.379 17.221 1.00 97.25 105 THR A CA 1
ATOM 822 C C . THR A 1 105 ? -7.710 -7.022 17.013 1.00 97.25 105 THR A C 1
ATOM 824 O O . THR A 1 105 ? -8.320 -6.827 15.966 1.00 97.25 105 THR A O 1
ATOM 827 N N . LEU A 1 106 ? -7.576 -6.090 17.959 1.00 98.12 106 LEU A N 1
ATOM 828 C CA . LEU A 1 106 ? -8.217 -4.784 17.857 1.00 98.12 106 LEU A CA 1
ATOM 829 C C . LEU A 1 106 ? -7.559 -3.933 16.762 1.00 98.12 106 LEU A C 1
ATOM 831 O O . LEU A 1 106 ? -6.434 -3.470 16.907 1.00 98.12 106 LEU A O 1
ATOM 835 N N . ILE A 1 107 ? -8.280 -3.714 15.666 1.00 98.19 107 ILE A N 1
ATOM 836 C CA . ILE A 1 107 ? -7.812 -2.983 14.481 1.00 98.19 107 ILE A CA 1
ATOM 837 C C . ILE A 1 107 ? -8.446 -1.588 14.418 1.00 98.19 107 ILE A C 1
ATOM 839 O O . ILE A 1 107 ? -7.798 -0.638 13.974 1.00 98.19 107 ILE A O 1
ATOM 843 N N . GLU A 1 108 ? -9.696 -1.450 14.863 1.00 98.44 108 GLU A N 1
ATOM 844 C CA . GLU A 1 108 ? -10.470 -0.210 14.786 1.00 98.44 108 GLU A CA 1
ATOM 845 C C . GLU A 1 108 ? -10.880 0.282 16.175 1.00 98.44 108 GLU A C 1
ATOM 847 O O . GLU A 1 108 ? -11.468 -0.456 16.968 1.00 98.44 108 GLU A O 1
ATOM 852 N N . LEU A 1 109 ? -10.612 1.557 16.454 1.00 98.50 109 LEU A N 1
ATOM 853 C CA . LEU A 1 109 ? -11.005 2.209 17.693 1.00 98.50 109 LEU A CA 1
ATOM 854 C C . LEU A 1 109 ? -11.586 3.598 17.416 1.00 98.50 109 LEU A C 1
ATOM 856 O O . LEU A 1 109 ? -10.933 4.468 16.843 1.00 98.50 109 LEU A O 1
ATOM 860 N N . THR A 1 110 ? -12.813 3.831 17.870 1.00 98.38 110 THR A N 1
ATOM 861 C CA . THR A 1 110 ? -13.466 5.144 17.848 1.00 98.38 110 THR A CA 1
ATOM 862 C C . THR A 1 110 ? -13.778 5.580 19.271 1.00 98.38 110 THR A C 1
ATOM 864 O O . THR A 1 110 ? -14.430 4.847 20.009 1.00 98.38 110 THR A O 1
ATOM 867 N N . LEU A 1 111 ? -13.328 6.774 19.648 1.00 96.75 111 LEU A N 1
ATOM 868 C CA . LEU A 1 111 ? -13.482 7.359 20.978 1.00 96.75 111 LEU A CA 1
ATOM 869 C C . LEU A 1 111 ? -14.109 8.750 20.868 1.00 96.75 111 LEU A C 1
ATOM 871 O O . LEU A 1 111 ? -13.439 9.758 21.064 1.00 96.75 111 LEU A O 1
ATOM 875 N N . LYS A 1 112 ? -15.406 8.823 20.583 1.00 95.56 112 LYS A N 1
ATOM 876 C CA . LYS A 1 112 ? -16.195 10.063 20.558 1.00 95.56 112 LYS A CA 1
ATOM 877 C C . LYS A 1 112 ? -16.810 10.352 21.923 1.00 95.56 112 LYS A C 1
ATOM 879 O O . LYS A 1 112 ? -18.020 10.481 22.090 1.00 95.56 112 LYS A O 1
ATOM 884 N N . CYS A 1 113 ? -15.955 10.406 22.935 1.00 89.88 113 CYS A N 1
ATOM 885 C CA . CYS A 1 113 ? -16.402 10.402 24.326 1.00 89.88 113 CYS A CA 1
ATOM 886 C C . CYS A 1 113 ? -16.334 11.775 25.007 1.00 89.88 113 CYS A C 1
ATOM 888 O O . CYS A 1 113 ? -16.587 11.869 26.208 1.00 89.88 113 CYS A O 1
ATOM 890 N N . ARG A 1 114 ? -15.953 12.828 24.261 1.00 92.06 114 ARG A N 1
ATOM 891 C CA . ARG A 1 114 ? -15.717 14.192 24.779 1.00 92.06 114 ARG A CA 1
ATOM 892 C C . ARG A 1 114 ? -14.745 14.195 25.961 1.00 92.06 114 ARG A C 1
ATOM 894 O O . ARG A 1 114 ? -14.906 14.944 26.921 1.00 92.06 114 ARG A O 1
ATOM 901 N N . PHE A 1 115 ? -13.735 13.333 25.884 1.00 91.06 115 PHE A N 1
ATOM 902 C CA . PHE A 1 115 ? -12.757 13.170 26.943 1.00 91.06 115 PHE A CA 1
ATOM 903 C C . PHE A 1 115 ? -11.911 14.435 27.119 1.00 91.06 115 PHE A C 1
ATOM 905 O O . PHE A 1 115 ? -11.561 15.082 26.125 1.00 91.06 115 PHE A O 1
ATOM 912 N N . PRO A 1 116 ? -11.517 14.776 28.362 1.00 92.19 116 PRO A N 1
ATOM 913 C CA . PRO A 1 116 ? -10.513 15.804 28.575 1.00 92.19 116 PRO A CA 1
ATOM 914 C C . PRO A 1 116 ? -9.176 15.356 27.966 1.00 92.19 116 PRO A C 1
ATOM 916 O O . PRO A 1 116 ? -8.836 14.170 27.974 1.00 92.19 116 PRO A O 1
ATOM 919 N N . CYS A 1 117 ? -8.390 16.315 27.469 1.00 94.31 117 CYS A N 1
ATOM 920 C CA . CYS A 1 117 ? -7.115 16.055 26.790 1.00 94.31 117 CYS A CA 1
ATOM 921 C C . CYS A 1 117 ? -6.164 15.169 27.625 1.00 94.31 117 CYS A C 1
ATOM 923 O O . CYS A 1 117 ? -5.571 14.222 27.106 1.00 94.31 117 CYS A O 1
ATOM 925 N N . SER A 1 118 ? -6.097 15.401 28.941 1.00 94.06 118 SER A N 1
ATOM 926 C CA . SER A 1 118 ? -5.292 14.613 29.886 1.00 94.06 118 SER A CA 1
ATOM 927 C C . SER A 1 118 ? -5.653 13.123 29.907 1.00 94.06 118 SER A C 1
ATOM 929 O O . SER A 1 118 ? -4.767 12.278 30.032 1.00 94.06 118 SER A O 1
ATOM 931 N N . PHE A 1 119 ? -6.932 12.789 29.745 1.00 93.38 119 PHE A N 1
ATOM 932 C CA . PHE A 1 119 ? -7.400 11.407 29.704 1.00 93.38 119 PHE A CA 1
ATOM 933 C C . PHE A 1 119 ? -7.055 10.738 28.372 1.00 93.38 119 PHE A C 1
ATOM 935 O O . PHE A 1 119 ? -6.587 9.602 28.347 1.00 93.38 119 PHE A O 1
ATOM 942 N N . ILE A 1 120 ? -7.180 11.463 27.256 1.00 95.62 120 ILE A N 1
ATOM 943 C CA . ILE A 1 120 ? -6.765 10.964 25.933 1.00 95.62 120 ILE A CA 1
ATOM 944 C C . ILE A 1 120 ? -5.260 10.679 25.913 1.00 95.62 120 ILE A C 1
ATOM 946 O O . ILE A 1 120 ? -4.836 9.654 25.388 1.00 95.62 120 ILE A O 1
ATOM 950 N N . VAL A 1 121 ? -4.449 11.536 26.542 1.00 96.81 121 VAL A N 1
ATOM 951 C CA . VAL A 1 121 ? -3.006 11.310 26.727 1.00 96.81 121 VAL A CA 1
ATOM 952 C C . VAL A 1 121 ? -2.723 9.992 27.449 1.00 96.81 121 VAL A C 1
ATOM 954 O O . VAL A 1 121 ? -1.785 9.287 27.082 1.00 96.81 121 VAL A O 1
ATOM 957 N N . GLN A 1 122 ? -3.505 9.653 28.476 1.00 96.25 122 GLN A N 1
ATOM 958 C CA . GLN A 1 122 ? -3.367 8.382 29.188 1.00 96.25 122 GLN A CA 1
ATOM 959 C C . GLN A 1 122 ? -3.802 7.204 28.311 1.00 96.25 122 GLN A C 1
ATOM 961 O O . GLN A 1 122 ? -3.071 6.221 28.237 1.00 96.25 122 GLN A O 1
ATOM 966 N N . ILE A 1 123 ? -4.918 7.336 27.583 1.00 96.19 123 ILE A N 1
ATOM 967 C CA . ILE A 1 123 ? -5.394 6.319 26.636 1.00 96.19 123 ILE A CA 1
ATOM 968 C C . ILE A 1 123 ? -4.342 6.023 25.564 1.00 96.19 123 ILE A C 1
ATOM 970 O O . ILE A 1 123 ? -3.999 4.864 25.359 1.00 96.19 123 ILE A O 1
ATOM 974 N N . LEU A 1 124 ? -3.778 7.044 24.913 1.00 97.56 124 LEU A N 1
ATOM 975 C CA . LEU A 1 124 ? -2.785 6.870 23.845 1.00 97.56 124 LEU A CA 1
ATOM 976 C C . LEU A 1 124 ? -1.564 6.048 24.291 1.00 97.56 124 LEU A C 1
ATOM 978 O O . LEU A 1 124 ? -0.978 5.341 23.478 1.00 97.56 124 LEU A O 1
ATOM 982 N N . LYS A 1 125 ? -1.197 6.103 25.578 1.00 96.69 125 LYS A N 1
ATOM 983 C CA . LYS A 1 125 ? -0.074 5.333 26.142 1.00 96.69 125 LYS A CA 1
ATOM 984 C C . LYS A 1 125 ? -0.375 3.844 26.326 1.00 96.69 125 LYS A C 1
ATOM 986 O O . LYS A 1 125 ? 0.5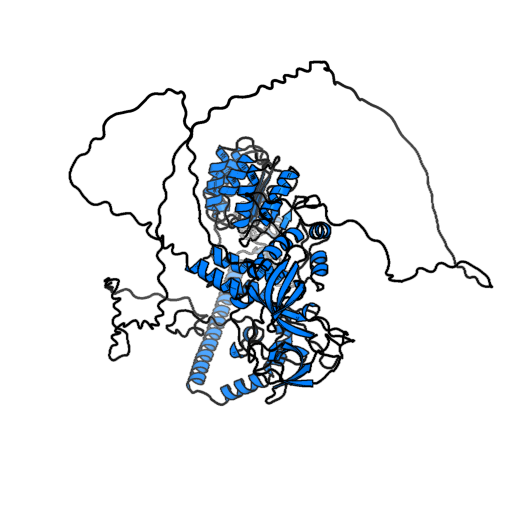63 3.058 26.408 1.00 96.69 125 LYS A O 1
ATOM 991 N N . ILE A 1 126 ? -1.649 3.473 26.434 1.00 96.81 126 ILE A N 1
ATOM 992 C CA . ILE A 1 126 ? -2.105 2.094 26.672 1.00 96.81 126 ILE A CA 1
ATOM 993 C C . ILE A 1 126 ? -2.740 1.458 25.431 1.00 96.81 126 ILE A C 1
ATOM 995 O O . ILE A 1 126 ? -3.143 0.298 25.484 1.00 96.81 126 ILE A O 1
ATOM 999 N N . LEU A 1 127 ? -2.864 2.206 24.329 1.00 98.00 127 LEU A N 1
ATOM 1000 C CA . LEU A 1 127 ? -3.445 1.691 23.097 1.00 98.00 127 LEU A CA 1
ATOM 1001 C C . LEU A 1 127 ? -2.586 0.568 22.491 1.00 98.00 127 LEU A C 1
ATOM 1003 O O . LEU A 1 127 ? -1.363 0.718 22.389 1.00 98.00 127 LEU A O 1
ATOM 1007 N N . PRO A 1 128 ? -3.217 -0.518 22.012 1.00 97.06 128 PRO A N 1
ATOM 1008 C CA . PRO A 1 128 ? -2.547 -1.542 21.229 1.00 97.06 128 PRO A CA 1
ATOM 1009 C C . PRO A 1 128 ? -1.875 -0.964 19.984 1.00 97.06 128 PRO A C 1
ATOM 1011 O O . PRO A 1 128 ? -2.437 -0.131 19.267 1.00 97.06 128 PRO A O 1
ATOM 1014 N N . LYS A 1 129 ? -0.660 -1.434 19.697 1.00 95.69 129 LYS A N 1
ATOM 1015 C CA . LYS A 1 129 ? 0.126 -0.962 18.547 1.00 95.69 129 LYS A CA 1
ATOM 1016 C C . LYS A 1 129 ? -0.391 -1.481 17.206 1.00 95.69 129 LYS A C 1
ATOM 1018 O O . LYS A 1 129 ? 0.021 -0.966 16.178 1.00 95.69 129 LYS A O 1
ATOM 1023 N N . ASN A 1 130 ? -1.254 -2.490 17.190 1.00 95.25 130 ASN A N 1
ATOM 1024 C CA . ASN A 1 130 ? -1.842 -3.061 15.977 1.00 95.25 130 ASN A CA 1
ATOM 1025 C C . ASN A 1 130 ? -3.062 -2.274 15.452 1.00 95.25 130 ASN A C 1
ATOM 1027 O O . ASN A 1 130 ? -3.561 -2.607 14.375 1.00 95.25 130 ASN A O 1
ATOM 1031 N N . ILE A 1 131 ? -3.537 -1.252 16.179 1.00 97.75 131 ILE A N 1
ATOM 1032 C CA . ILE A 1 131 ? -4.642 -0.394 15.732 1.00 97.75 131 ILE A CA 1
ATOM 1033 C C . ILE A 1 131 ? -4.269 0.255 14.400 1.00 97.75 131 ILE A C 1
ATOM 1035 O O . ILE A 1 131 ? -3.244 0.921 14.290 1.00 97.75 131 ILE A O 1
ATOM 1039 N N . GLN A 1 132 ? -5.142 0.103 13.405 1.00 97.56 132 GLN A N 1
ATOM 1040 C CA . GLN A 1 132 ? -4.993 0.698 12.076 1.00 97.56 132 GLN A CA 1
ATOM 1041 C C . GLN A 1 132 ? -5.904 1.911 11.876 1.00 97.56 132 GLN A C 1
ATOM 1043 O O . GLN A 1 132 ? -5.580 2.782 11.070 1.00 97.56 132 GLN A O 1
ATOM 1048 N N . TYR A 1 133 ? -7.013 1.998 12.613 1.00 98.19 133 TYR A N 1
ATOM 1049 C CA . TYR A 1 133 ? -7.979 3.088 12.495 1.00 98.19 133 TYR A CA 1
ATOM 1050 C C . TYR A 1 133 ? -8.270 3.668 13.872 1.00 98.19 133 TYR A C 1
ATOM 1052 O O . TYR A 1 133 ? -8.854 2.993 14.718 1.00 98.19 133 TYR A O 1
ATOM 1060 N N . LEU A 1 134 ? -7.872 4.922 14.082 1.00 98.38 134 LEU A N 1
ATOM 1061 C CA . LEU A 1 134 ? -8.133 5.656 15.314 1.00 98.38 134 LEU A CA 1
ATOM 1062 C C . LEU A 1 134 ? -8.974 6.893 15.009 1.00 98.38 134 LEU A C 1
ATOM 1064 O O . LEU A 1 134 ? -8.541 7.802 14.302 1.00 98.38 134 LEU A O 1
ATOM 1068 N N . ASP A 1 135 ? -10.175 6.937 15.569 1.00 98.12 135 ASP A N 1
ATOM 1069 C CA . ASP A 1 135 ? -11.084 8.071 15.451 1.00 98.12 135 ASP A CA 1
ATOM 1070 C C . ASP A 1 135 ? -11.249 8.738 16.821 1.00 98.12 135 ASP A C 1
ATOM 1072 O O . ASP A 1 135 ? -11.900 8.199 17.714 1.00 98.12 135 ASP A O 1
ATOM 1076 N N . LEU A 1 136 ? -10.642 9.914 16.984 1.00 97.31 136 LEU A N 1
ATOM 1077 C CA . LEU A 1 136 ? -10.747 10.759 18.177 1.00 97.31 136 LEU A CA 1
ATOM 1078 C C . LEU A 1 136 ? -11.657 11.971 17.921 1.00 97.31 136 LEU A C 1
ATOM 1080 O O . LEU A 1 136 ? -11.501 13.011 18.567 1.00 97.31 136 LEU A O 1
ATOM 1084 N N . SER A 1 137 ? -12.586 11.871 16.968 1.00 96.31 137 SER A N 1
ATOM 1085 C CA . SER A 1 137 ? -13.543 12.938 16.671 1.00 96.31 137 SER A CA 1
ATOM 1086 C C . SER A 1 137 ? -14.358 13.344 17.901 1.00 96.31 137 SER A C 1
ATOM 1088 O O . SER A 1 137 ? -14.551 12.562 18.825 1.00 96.31 137 SER A O 1
ATOM 1090 N N . GLU A 1 138 ? -14.867 14.576 17.900 1.00 94.31 138 GLU A N 1
ATOM 1091 C CA . GLU A 1 138 ? -15.736 15.134 18.954 1.00 94.31 138 GLU A CA 1
ATOM 1092 C C . GLU A 1 138 ? -15.089 15.255 20.347 1.00 94.31 138 GLU A C 1
ATOM 1094 O O . GLU A 1 138 ? -15.745 15.678 21.299 1.00 94.31 138 GLU A O 1
ATOM 1099 N N . ASN A 1 139 ? -13.792 14.965 20.481 1.00 93.12 139 ASN A N 1
ATOM 1100 C CA . ASN A 1 139 ? -13.037 15.341 21.669 1.00 93.12 139 ASN A CA 1
ATOM 1101 C C . ASN A 1 139 ? -12.623 16.811 21.578 1.00 93.12 139 ASN A C 1
ATOM 1103 O O . ASN A 1 139 ? -11.891 17.235 20.678 1.00 93.12 139 ASN A O 1
ATOM 1107 N N . THR A 1 140 ? -13.122 17.611 22.512 1.00 86.81 140 THR A N 1
ATOM 1108 C CA . THR A 1 140 ? -12.875 19.051 22.557 1.00 86.81 140 THR A CA 1
ATOM 1109 C C . THR A 1 140 ? -11.582 19.372 23.305 1.00 86.81 140 THR A C 1
ATOM 1111 O O . THR A 1 140 ? -11.246 18.713 24.283 1.00 86.81 140 THR A O 1
ATOM 1114 N N . HIS A 1 141 ? -10.915 20.452 22.897 1.00 87.12 141 HIS A N 1
ATOM 1115 C CA . HIS A 1 141 ? -9.766 21.066 23.568 1.00 87.12 141 HIS A CA 1
ATOM 1116 C C . HIS A 1 141 ? -8.478 20.235 23.533 1.00 87.12 141 HIS A C 1
ATOM 1118 O O . HIS A 1 141 ? -7.782 20.110 24.537 1.00 87.12 141 HIS A O 1
ATOM 1124 N N . LEU A 1 142 ? -8.130 19.716 22.354 1.00 92.56 142 LEU A N 1
ATOM 1125 C CA . LEU A 1 142 ? -6.816 19.117 22.128 1.00 92.56 142 LEU A CA 1
ATOM 1126 C C . LEU A 1 142 ? -5.735 20.215 22.164 1.00 92.56 142 LEU A C 1
ATOM 1128 O O . LEU A 1 142 ? -5.725 21.124 21.328 1.00 92.56 142 LEU A O 1
ATOM 1132 N N . ASP A 1 143 ? -4.850 20.146 23.158 1.00 95.25 143 ASP A N 1
ATOM 1133 C CA . ASP A 1 143 ? -3.781 21.118 23.414 1.00 95.25 143 ASP A CA 1
ATOM 1134 C C . ASP A 1 143 ? -2.380 20.519 23.171 1.00 95.25 143 ASP A C 1
ATOM 1136 O O . ASP A 1 143 ? -2.239 19.457 22.575 1.00 95.25 143 ASP A O 1
ATOM 1140 N N . PHE A 1 144 ? -1.313 21.192 23.609 1.00 97.12 144 PHE A N 1
ATOM 1141 C CA . PHE A 1 144 ? 0.058 20.703 23.422 1.00 97.12 144 PHE A CA 1
ATOM 1142 C C . PHE A 1 144 ? 0.354 19.366 24.118 1.00 97.12 144 PHE A C 1
ATOM 1144 O O . PHE A 1 144 ? 1.277 18.660 23.710 1.00 97.12 144 PHE A O 1
ATOM 1151 N N . THR A 1 145 ? -0.402 18.997 25.156 1.00 96.88 145 THR A N 1
ATOM 1152 C CA . THR A 1 145 ? -0.104 17.805 25.963 1.00 96.88 145 THR A CA 1
ATOM 1153 C C . THR A 1 145 ? -0.350 16.502 25.199 1.00 96.88 145 THR A C 1
ATOM 1155 O O . THR A 1 145 ? 0.336 15.513 25.462 1.00 96.88 145 THR A O 1
ATOM 1158 N N . ILE A 1 146 ? -1.254 16.505 24.208 1.00 96.88 146 ILE A N 1
ATOM 1159 C CA . ILE A 1 146 ? -1.546 15.329 23.373 1.00 96.88 146 ILE A CA 1
ATOM 1160 C C . ILE A 1 146 ? -0.498 15.072 22.293 1.00 96.88 146 ILE A C 1
ATOM 1162 O O . ILE A 1 146 ? -0.350 13.932 21.857 1.00 96.88 146 ILE A O 1
ATOM 1166 N N . LEU A 1 147 ? 0.247 16.096 21.867 1.00 96.94 147 LEU A N 1
ATOM 1167 C CA . LEU A 1 147 ? 1.067 16.010 20.657 1.00 96.94 147 LEU A CA 1
ATOM 1168 C C . LEU A 1 147 ? 2.154 14.937 20.762 1.00 96.94 147 LEU A C 1
ATOM 1170 O O . LEU A 1 147 ? 2.271 14.101 19.872 1.00 96.94 147 LEU A O 1
ATOM 1174 N N . ASN A 1 148 ? 2.910 14.913 21.864 1.00 97.62 148 ASN A N 1
ATOM 1175 C CA . ASN A 1 148 ? 3.972 13.924 22.082 1.00 97.62 148 ASN A CA 1
ATOM 1176 C C . ASN A 1 148 ? 3.431 12.480 22.111 1.00 97.62 148 ASN A C 1
ATOM 1178 O O . ASN A 1 148 ? 3.909 11.667 21.320 1.00 97.62 148 ASN A O 1
ATOM 1182 N N . PRO A 1 149 ? 2.429 12.137 22.948 1.00 98.19 149 PRO A N 1
ATOM 1183 C CA . PRO A 1 149 ? 1.816 10.809 22.928 1.00 98.19 149 PRO A CA 1
ATOM 1184 C C . PRO A 1 149 ? 1.240 10.419 21.565 1.00 98.19 149 PRO A C 1
ATOM 1186 O O . PRO A 1 149 ? 1.438 9.291 21.130 1.00 98.19 149 PRO A O 1
ATOM 1189 N N . LEU A 1 150 ? 0.558 11.339 20.878 1.00 98.19 150 LEU A N 1
ATOM 1190 C CA . LEU A 1 150 ? -0.082 11.056 19.595 1.00 98.19 150 LEU A CA 1
ATOM 1191 C C . LEU A 1 150 ? 0.943 10.807 18.488 1.00 98.19 150 LEU A C 1
ATOM 1193 O O . LEU A 1 150 ? 0.818 9.836 17.750 1.00 98.19 150 LEU A O 1
ATOM 1197 N N . VAL A 1 151 ? 1.974 11.649 18.388 1.00 98.25 151 VAL A N 1
ATOM 1198 C CA . VAL A 1 151 ? 3.059 11.480 17.410 1.00 98.25 151 VAL A CA 1
ATOM 1199 C C . VAL A 1 151 ? 3.864 10.220 17.714 1.00 98.25 151 VAL A C 1
ATOM 1201 O O . VAL A 1 151 ? 4.141 9.450 16.801 1.00 98.25 151 VAL A O 1
ATOM 1204 N N . SER A 1 152 ? 4.161 9.952 18.988 1.00 97.44 152 SER A N 1
ATOM 1205 C CA . SER A 1 152 ? 4.813 8.706 19.400 1.00 97.44 152 SER A CA 1
ATOM 1206 C C . SER A 1 152 ? 3.964 7.481 19.049 1.00 97.44 152 SER A C 1
ATOM 1208 O O . SER A 1 152 ? 4.503 6.474 18.592 1.00 97.44 152 SER A O 1
ATOM 1210 N N . PHE A 1 153 ? 2.640 7.563 19.191 1.00 97.88 153 PHE A N 1
ATOM 1211 C CA . PHE A 1 153 ? 1.743 6.493 18.771 1.00 97.88 153 PHE A CA 1
ATOM 1212 C C . PHE A 1 153 ? 1.753 6.314 17.247 1.00 97.88 153 PHE A C 1
ATOM 1214 O O . PHE A 1 153 ? 1.933 5.191 16.790 1.00 97.88 153 PHE A O 1
ATOM 1221 N N . ILE A 1 154 ? 1.647 7.390 16.457 1.00 97.69 154 ILE A N 1
ATOM 1222 C CA . ILE A 1 154 ? 1.763 7.346 14.983 1.00 97.69 154 ILE A CA 1
ATOM 1223 C C . ILE A 1 154 ? 3.070 6.668 14.556 1.00 97.69 154 ILE A C 1
ATOM 1225 O O . ILE A 1 154 ? 3.073 5.821 13.668 1.00 97.69 154 ILE A O 1
ATOM 1229 N N . GLU A 1 155 ? 4.174 7.017 15.211 1.00 95.75 155 GLU A N 1
ATOM 1230 C CA . GLU A 1 155 ? 5.497 6.477 14.917 1.00 95.75 155 GLU A CA 1
ATOM 1231 C C . GLU A 1 155 ? 5.584 4.966 15.209 1.00 95.75 155 GLU A C 1
ATOM 1233 O O . GLU A 1 155 ? 6.079 4.180 14.399 1.00 95.75 155 GLU A O 1
ATOM 1238 N N . ASN A 1 156 ? 5.038 4.533 16.348 1.00 94.31 156 ASN A N 1
ATOM 1239 C CA . ASN A 1 156 ? 5.264 3.196 16.900 1.00 94.31 156 ASN A CA 1
ATOM 1240 C C . ASN A 1 156 ? 4.095 2.207 16.716 1.00 94.31 156 ASN A C 1
ATOM 1242 O O . ASN A 1 156 ? 4.152 1.109 17.271 1.00 94.31 156 ASN A O 1
ATOM 1246 N N . SER A 1 157 ? 3.044 2.565 15.971 1.00 95.19 157 SER A N 1
ATOM 1247 C CA . SER A 1 157 ? 1.839 1.736 15.765 1.00 95.19 157 SER A CA 1
ATOM 1248 C C . SER A 1 157 ? 1.493 1.551 14.289 1.00 95.19 157 SER A C 1
ATOM 1250 O O . SER A 1 157 ? 1.946 2.312 13.437 1.00 95.19 157 SER A O 1
ATOM 1252 N N . GLU A 1 158 ? 0.683 0.546 13.976 1.00 95.00 158 GLU A N 1
ATOM 1253 C CA . GLU A 1 158 ? 0.175 0.238 12.636 1.00 95.00 158 GLU A CA 1
ATOM 1254 C C . GLU A 1 158 ? -0.931 1.189 12.167 1.00 95.00 158 GLU A C 1
ATOM 1256 O O . GLU A 1 158 ? -1.681 0.868 11.243 1.00 95.00 158 GLU A O 1
ATOM 1261 N N . LEU A 1 159 ? -1.027 2.371 12.778 1.00 97.50 159 LEU A N 1
ATOM 1262 C CA . LEU A 1 159 ? -2.061 3.348 12.504 1.00 97.50 159 LEU A CA 1
ATOM 1263 C C . LEU A 1 159 ? -1.994 3.800 11.046 1.00 97.50 159 LEU A C 1
ATOM 1265 O O . LEU A 1 159 ? -1.063 4.492 10.655 1.00 97.50 159 LEU A O 1
ATOM 1269 N N . LYS A 1 160 ? -3.007 3.444 10.253 1.00 96.00 160 LYS A N 1
ATOM 1270 C CA . LYS A 1 160 ? -3.169 3.831 8.844 1.00 96.00 160 LYS A CA 1
ATOM 1271 C C . LYS A 1 160 ? -4.053 5.056 8.674 1.00 96.00 160 LYS A C 1
ATOM 1273 O O . LYS A 1 160 ? -3.861 5.800 7.712 1.00 96.00 160 LYS A O 1
ATOM 1278 N N . MET A 1 161 ? -5.010 5.268 9.574 1.00 96.81 161 MET A N 1
ATOM 1279 C CA . MET A 1 161 ? -5.957 6.378 9.515 1.00 96.81 161 MET A CA 1
ATOM 1280 C C . MET A 1 161 ? -6.161 6.996 10.892 1.00 96.81 161 MET A C 1
ATOM 1282 O O . MET A 1 161 ? -6.551 6.308 11.834 1.00 96.81 161 MET A O 1
ATOM 1286 N N . LEU A 1 162 ? -5.977 8.312 10.967 1.00 97.69 162 LEU A N 1
ATOM 1287 C CA . LEU A 1 162 ? -6.313 9.124 12.130 1.00 97.69 162 LEU A CA 1
ATOM 1288 C C . LEU A 1 162 ? -7.436 10.097 11.768 1.00 97.69 162 LEU A C 1
ATOM 1290 O O . LEU A 1 162 ? -7.281 10.892 10.840 1.00 97.69 162 LEU A O 1
ATOM 1294 N N . ARG A 1 163 ? -8.547 10.071 12.508 1.00 97.25 163 ARG A N 1
ATOM 1295 C CA . ARG A 1 163 ? -9.654 11.020 12.333 1.00 97.25 163 ARG A CA 1
ATOM 1296 C C . ARG A 1 163 ? -9.824 11.916 13.555 1.00 97.25 163 ARG A C 1
ATOM 1298 O O . ARG A 1 163 ? -9.870 11.446 14.688 1.00 97.25 163 ARG A O 1
ATOM 1305 N N . LEU A 1 164 ? -9.939 13.215 13.293 1.00 96.44 164 LEU A N 1
ATOM 1306 C CA . LEU A 1 164 ? -10.028 14.286 14.285 1.00 96.44 164 LEU A CA 1
ATOM 1307 C C . LEU A 1 164 ? -11.164 15.267 13.941 1.00 96.44 164 LEU A C 1
ATOM 1309 O O . LEU A 1 164 ? -11.036 16.479 14.112 1.00 96.44 164 LEU A O 1
ATOM 1313 N N . THR A 1 165 ? -12.292 14.762 13.436 1.00 94.62 165 THR A N 1
ATOM 1314 C CA . THR A 1 165 ? -13.435 15.593 13.026 1.00 94.62 165 THR A CA 1
ATOM 1315 C C . THR A 1 165 ? -14.083 16.248 14.241 1.00 94.62 165 THR A C 1
ATOM 1317 O O . THR A 1 165 ? -14.238 15.624 15.287 1.00 94.62 165 THR A O 1
ATOM 1320 N N . ASN A 1 166 ? -14.485 17.514 14.117 1.00 93.69 166 ASN A N 1
ATOM 1321 C CA . ASN A 1 166 ? -15.078 18.287 15.216 1.00 93.69 166 ASN A CA 1
ATOM 1322 C C . ASN A 1 166 ? -14.196 18.346 16.480 1.00 93.69 166 ASN A C 1
ATOM 1324 O O . ASN A 1 166 ? -14.707 18.514 17.585 1.00 93.69 166 ASN A O 1
ATOM 1328 N N . THR A 1 167 ? -12.876 18.212 16.329 1.00 92.81 167 THR A N 1
ATOM 1329 C CA . THR A 1 167 ? -11.927 18.484 17.411 1.00 92.81 167 THR A CA 1
ATOM 1330 C C . THR A 1 167 ? -11.540 19.960 17.378 1.00 92.81 167 THR A C 1
ATOM 1332 O O . THR A 1 167 ? -11.274 20.537 16.321 1.00 92.81 167 THR A O 1
ATOM 1335 N N . THR A 1 168 ? -11.527 20.618 18.535 1.00 90.75 168 THR A N 1
ATOM 1336 C CA . THR A 1 168 ? -11.094 22.018 18.631 1.00 90.75 168 THR A CA 1
ATOM 1337 C C . THR A 1 168 ? -9.580 22.077 18.823 1.00 90.75 168 THR A C 1
ATOM 1339 O O . THR A 1 168 ? -9.086 22.161 19.945 1.00 90.75 168 THR A O 1
ATOM 1342 N N . ILE A 1 169 ? -8.838 22.027 17.712 1.00 94.25 169 ILE A N 1
ATOM 1343 C CA . ILE A 1 169 ? -7.377 22.197 17.693 1.00 94.25 169 ILE A CA 1
ATOM 1344 C C . ILE A 1 169 ? -7.054 23.652 17.356 1.00 94.25 169 ILE A C 1
ATOM 1346 O O . ILE A 1 169 ? -7.415 24.157 16.292 1.00 94.25 169 ILE A O 1
ATOM 1350 N N . LYS A 1 170 ? -6.356 24.346 18.261 1.00 95.12 170 LYS A N 1
ATOM 1351 C CA . LYS A 1 170 ? -5.916 25.727 18.012 1.00 95.12 170 LYS A CA 1
ATOM 1352 C C . LYS A 1 170 ? -4.864 25.757 16.888 1.00 95.12 170 LYS A C 1
ATOM 1354 O O . LYS A 1 170 ? -4.036 24.847 16.833 1.00 95.12 170 LYS A O 1
ATOM 1359 N N . PRO A 1 171 ? -4.808 26.812 16.049 1.00 95.94 171 PRO A N 1
ATOM 1360 C CA . PRO A 1 171 ? -3.866 26.887 14.927 1.00 95.94 171 PRO A CA 1
ATOM 1361 C C . PRO A 1 171 ? -2.401 26.608 15.298 1.00 95.94 171 PRO A C 1
ATOM 1363 O O . PRO A 1 171 ? -1.754 25.814 14.629 1.00 95.94 171 PRO A O 1
ATOM 1366 N N . HIS A 1 172 ? -1.905 27.157 16.412 1.00 96.75 172 HIS A N 1
ATOM 1367 C CA . HIS A 1 172 ? -0.526 26.927 16.865 1.00 96.75 172 HIS A CA 1
ATOM 1368 C C . HIS A 1 172 ? -0.261 25.491 17.352 1.00 96.75 172 HIS A C 1
ATOM 1370 O O . HIS A 1 172 ? 0.850 24.995 17.205 1.00 96.75 172 HIS A O 1
ATOM 1376 N N . VAL A 1 173 ? -1.268 24.808 17.916 1.00 96.56 173 VAL A N 1
ATOM 1377 C CA . VAL A 1 173 ? -1.155 23.391 18.314 1.00 96.56 173 VAL A CA 1
ATOM 1378 C C . VAL A 1 173 ? -1.096 22.517 17.064 1.00 96.56 173 VAL A C 1
ATOM 1380 O O . VAL A 1 173 ? -0.282 21.603 16.988 1.00 96.56 173 VAL A O 1
ATOM 1383 N N . ARG A 1 174 ? -1.921 22.832 16.056 1.00 96.44 174 ARG A N 1
ATOM 1384 C CA . ARG A 1 174 ? -1.883 22.181 14.740 1.00 96.44 174 ARG A CA 1
ATOM 1385 C C . ARG A 1 174 ? -0.524 22.370 14.060 1.00 96.44 174 ARG A C 1
ATOM 1387 O O . ARG A 1 174 ? 0.005 21.413 13.508 1.00 96.44 174 ARG A O 1
ATOM 1394 N N . ASP A 1 175 ? 0.029 23.578 14.087 1.00 97.50 175 ASP A N 1
ATOM 1395 C CA . ASP A 1 175 ? 1.323 23.862 13.462 1.00 97.50 175 ASP A CA 1
ATOM 1396 C C . ASP A 1 175 ? 2.460 23.110 14.173 1.00 97.50 175 ASP A C 1
ATOM 1398 O O . ASP A 1 175 ? 3.257 22.443 13.514 1.00 97.50 175 ASP A O 1
ATOM 1402 N N . GLU A 1 176 ? 2.479 23.079 15.511 1.00 98.12 176 GLU A N 1
ATOM 1403 C CA . GLU A 1 176 ? 3.458 22.257 16.237 1.00 98.12 176 GLU A CA 1
ATOM 1404 C C . GLU A 1 176 ? 3.259 20.755 15.972 1.00 98.12 176 GLU A C 1
ATOM 1406 O O . GLU A 1 176 ? 4.241 20.037 15.800 1.00 98.12 176 GLU A O 1
ATOM 1411 N N . PHE A 1 177 ? 2.017 20.271 15.843 1.00 97.88 177 PHE A N 1
ATOM 1412 C CA . PHE A 1 177 ? 1.746 18.884 15.448 1.00 97.88 177 PHE A CA 1
ATOM 1413 C C . PHE A 1 177 ? 2.386 18.547 14.094 1.00 97.88 177 PHE A C 1
ATOM 1415 O O . PHE A 1 177 ? 3.107 17.559 13.977 1.00 97.88 177 PHE A O 1
ATOM 1422 N N . ILE A 1 178 ? 2.189 19.397 13.085 1.00 97.81 178 ILE A N 1
ATOM 1423 C CA . ILE A 1 178 ? 2.774 19.232 11.746 1.00 97.81 178 ILE A CA 1
ATOM 1424 C C . ILE A 1 178 ? 4.303 19.245 11.812 1.00 97.81 178 ILE A C 1
ATOM 1426 O O . ILE A 1 178 ? 4.960 18.377 11.235 1.00 97.81 178 ILE A O 1
ATOM 1430 N N . LYS A 1 179 ? 4.881 20.186 12.560 1.00 97.81 179 LYS A N 1
ATOM 1431 C CA . LYS A 1 179 ? 6.327 20.270 12.782 1.00 97.81 179 LYS A CA 1
ATOM 1432 C C . LYS A 1 179 ? 6.882 19.011 13.445 1.00 97.81 179 LYS A C 1
ATOM 1434 O O . LYS A 1 179 ? 7.977 18.571 13.101 1.00 97.81 179 LYS A O 1
ATOM 1439 N N . MET A 1 180 ? 6.146 18.411 14.378 1.00 98.25 180 MET A N 1
ATOM 1440 C CA . MET A 1 180 ? 6.521 17.139 14.992 1.00 98.25 180 MET A CA 1
ATOM 1441 C C . MET A 1 180 ? 6.431 15.967 14.013 1.00 98.25 180 MET A C 1
ATOM 1443 O O . MET A 1 180 ? 7.331 15.132 14.009 1.00 98.25 180 MET A O 1
ATOM 1447 N N . LEU A 1 181 ? 5.429 15.934 13.130 1.00 98.00 181 LEU A N 1
ATOM 1448 C CA . LEU A 1 181 ? 5.351 14.921 12.071 1.00 98.00 181 LEU A CA 1
ATOM 1449 C C . LEU A 1 181 ? 6.549 15.000 11.108 1.00 98.00 181 LEU A C 1
ATOM 1451 O O . LEU A 1 181 ? 7.115 13.969 10.757 1.00 98.00 181 LEU A O 1
ATOM 1455 N N . TYR A 1 182 ? 7.018 16.203 10.754 1.00 97.19 182 TYR A N 1
ATOM 1456 C CA . TYR A 1 182 ? 8.248 16.382 9.961 1.00 97.19 182 TYR A CA 1
ATOM 1457 C C . TYR A 1 182 ? 9.527 15.895 10.667 1.00 97.19 182 TYR A C 1
ATOM 1459 O O . TYR A 1 182 ? 10.532 15.613 10.003 1.00 97.19 182 TYR A O 1
ATOM 1467 N N . LYS A 1 183 ? 9.518 15.806 12.004 1.00 97.06 183 LYS A N 1
ATOM 1468 C CA . LYS A 1 183 ? 10.656 15.320 12.799 1.00 97.06 183 LYS A CA 1
ATOM 1469 C C . LYS A 1 183 ? 10.727 13.797 12.873 1.00 97.06 183 LYS A C 1
ATOM 1471 O O . LYS A 1 183 ? 11.805 13.301 13.204 1.00 97.06 183 LYS A O 1
ATOM 1476 N N . ILE A 1 184 ? 9.658 13.068 12.542 1.00 96.69 184 ILE A N 1
ATOM 1477 C CA . ILE A 1 184 ? 9.682 11.601 12.527 1.00 96.69 184 ILE A CA 1
ATOM 1478 C C . ILE A 1 184 ? 10.770 11.131 11.551 1.00 96.69 184 ILE A C 1
ATOM 1480 O O . ILE A 1 184 ? 10.807 11.543 10.390 1.00 96.69 184 ILE A O 1
ATOM 1484 N N . GLN A 1 185 ? 11.692 10.299 12.043 1.00 94.94 185 GLN A N 1
ATOM 1485 C CA . GLN A 1 185 ? 12.756 9.700 11.227 1.00 94.94 185 GLN A CA 1
ATOM 1486 C C . GLN A 1 185 ? 12.546 8.205 10.984 1.00 94.94 185 GLN A C 1
ATOM 1488 O O . GLN A 1 185 ? 13.269 7.635 10.175 1.00 94.94 185 GLN A O 1
ATOM 1493 N N . THR A 1 186 ? 11.595 7.560 11.657 1.00 93.50 186 THR A N 1
ATOM 1494 C CA . THR A 1 186 ? 11.292 6.135 11.476 1.00 93.50 186 THR A CA 1
ATOM 1495 C C . THR A 1 186 ? 10.088 5.946 10.541 1.00 93.50 186 THR A C 1
ATOM 1497 O O . THR A 1 186 ? 9.266 6.853 10.391 1.00 93.50 186 THR A O 1
ATOM 1500 N N . PRO A 1 187 ? 9.981 4.803 9.844 1.00 94.50 187 PRO A N 1
ATOM 1501 C CA . PRO A 1 187 ? 8.864 4.537 8.945 1.00 94.50 187 PRO A CA 1
ATOM 1502 C C . PRO A 1 187 ? 7.562 4.318 9.726 1.00 94.50 187 PRO A C 1
ATOM 1504 O O . PRO A 1 187 ? 7.489 3.488 10.636 1.00 94.50 187 PRO A O 1
ATOM 1507 N N . PHE A 1 188 ? 6.507 5.026 9.330 1.00 96.12 188 PHE A N 1
ATOM 1508 C CA . PHE A 1 188 ? 5.180 4.951 9.943 1.00 96.12 188 PHE A CA 1
ATOM 1509 C C . PHE A 1 188 ? 4.107 4.521 8.933 1.00 96.12 188 PHE A C 1
ATOM 1511 O O . PHE A 1 188 ? 4.285 4.685 7.729 1.00 96.12 188 PHE A O 1
ATOM 1518 N N . SER A 1 189 ? 3.008 3.936 9.423 1.00 95.19 189 SER A N 1
ATOM 1519 C CA . SER A 1 189 ? 1.942 3.353 8.581 1.00 95.19 189 SER A CA 1
ATOM 1520 C C . SER A 1 189 ? 0.839 4.348 8.189 1.00 95.19 189 SER A C 1
ATOM 1522 O O . SER A 1 189 ? -0.025 4.016 7.372 1.00 95.19 189 SER A O 1
ATOM 1524 N N . LEU A 1 190 ? 0.843 5.557 8.766 1.00 96.19 190 LEU A N 1
ATOM 1525 C CA . LEU A 1 190 ? -0.216 6.550 8.580 1.00 96.19 190 LEU A CA 1
ATOM 1526 C C . LEU A 1 190 ? -0.327 6.924 7.106 1.00 96.19 190 LEU A C 1
ATOM 1528 O O . LEU A 1 190 ? 0.639 7.351 6.497 1.00 96.19 190 LEU A O 1
ATOM 1532 N N . SER A 1 191 ? -1.523 6.779 6.544 1.00 93.44 191 SER A N 1
ATOM 1533 C CA . SER A 1 191 ? -1.829 7.026 5.129 1.00 93.44 191 SER A CA 1
ATOM 1534 C C . SER A 1 191 ? -2.947 8.054 4.930 1.00 93.44 191 SER A C 1
ATOM 1536 O O . SER A 1 191 ? -3.060 8.638 3.855 1.00 93.44 191 SER A O 1
ATOM 1538 N N . SER A 1 192 ? -3.754 8.302 5.968 1.00 94.12 192 SER A N 1
ATOM 1539 C CA . SER A 1 192 ? -4.861 9.258 5.945 1.00 94.12 192 SER A CA 1
ATOM 1540 C C . SER A 1 192 ? -4.969 10.023 7.266 1.00 94.12 192 SER A C 1
ATOM 1542 O O . SER A 1 192 ? -4.867 9.435 8.348 1.00 94.12 192 SER A O 1
ATOM 1544 N N . LEU A 1 193 ? -5.195 11.335 7.166 1.00 96.00 193 LEU A N 1
ATOM 1545 C CA . LEU A 1 193 ? -5.426 12.234 8.295 1.00 96.00 193 LEU A CA 1
ATOM 1546 C C . LEU A 1 193 ? -6.682 13.069 8.029 1.00 96.00 193 LEU A C 1
ATOM 1548 O O . LEU A 1 193 ? -6.672 14.019 7.245 1.00 96.00 193 LEU A O 1
ATOM 1552 N N . GLU A 1 194 ? -7.770 12.735 8.711 1.00 95.19 194 GLU A N 1
ATOM 1553 C CA . GLU A 1 194 ? -9.093 13.315 8.489 1.00 95.19 194 GLU A CA 1
ATOM 1554 C C . GLU A 1 194 ? -9.493 14.290 9.607 1.00 95.19 194 GLU A C 1
ATOM 1556 O O . GLU A 1 194 ? -9.063 14.173 10.754 1.00 95.19 194 GLU A O 1
ATOM 1561 N N . GLY A 1 195 ? -10.361 15.253 9.288 1.00 93.06 195 GLY A N 1
ATOM 1562 C CA . GLY A 1 195 ? -10.983 16.139 10.280 1.00 93.06 195 GLY A CA 1
ATOM 1563 C C . GLY A 1 195 ? -10.166 17.367 10.706 1.00 93.06 195 GLY A C 1
ATOM 1564 O O . GLY A 1 195 ? -10.704 18.220 11.404 1.00 93.06 195 GLY A O 1
ATOM 1565 N N . ILE A 1 196 ? -8.920 17.514 10.238 1.00 93.56 196 ILE A N 1
ATOM 1566 C CA . ILE A 1 196 ? -8.102 18.726 10.427 1.00 93.56 196 ILE A CA 1
ATOM 1567 C C . ILE A 1 196 ? -7.913 19.447 9.094 1.00 93.56 196 ILE A C 1
ATOM 1569 O O . ILE A 1 196 ? -7.442 18.852 8.126 1.00 93.56 196 ILE A O 1
ATOM 1573 N N . SER A 1 197 ? -8.192 20.753 9.057 1.00 93.75 197 SER A N 1
ATOM 1574 C CA . SER A 1 197 ? -7.774 21.604 7.937 1.00 93.75 197 SER A CA 1
ATOM 1575 C C . SER A 1 197 ? -6.296 21.977 8.066 1.00 93.75 197 SER A C 1
ATOM 1577 O O . SER A 1 197 ? -5.907 22.687 9.000 1.00 93.75 197 SER A O 1
ATOM 1579 N N . LEU A 1 198 ? -5.484 21.527 7.108 1.00 95.62 198 LEU A N 1
ATOM 1580 C CA . LEU A 1 198 ? -4.056 21.851 7.011 1.00 95.62 198 LEU A CA 1
ATOM 1581 C C . LEU A 1 198 ? -3.756 23.023 6.055 1.00 95.62 198 LEU A C 1
ATOM 1583 O O . LEU A 1 198 ? -2.607 23.448 5.949 1.00 95.62 198 LEU A O 1
ATOM 1587 N N . LEU A 1 199 ? -4.772 23.569 5.371 1.00 94.00 199 LEU A N 1
ATOM 1588 C CA . LEU A 1 199 ? -4.606 24.610 4.342 1.00 94.00 199 LEU A CA 1
ATOM 1589 C C . LEU A 1 199 ? -3.929 25.883 4.874 1.00 94.00 199 LEU A C 1
ATOM 1591 O O . LEU A 1 199 ? -3.152 26.522 4.162 1.00 94.00 199 LEU A O 1
ATOM 1595 N N . ASP A 1 200 ? -4.185 26.214 6.137 1.00 94.19 200 ASP A N 1
ATOM 1596 C CA . ASP A 1 200 ? -3.691 27.438 6.771 1.00 94.19 200 ASP A CA 1
ATOM 1597 C C . ASP A 1 200 ? -2.422 27.217 7.601 1.00 94.19 200 ASP A C 1
ATOM 1599 O O . ASP A 1 200 ? -2.001 28.123 8.315 1.00 94.19 200 ASP A O 1
ATOM 1603 N N . SER A 1 201 ? -1.822 26.022 7.564 1.00 96.12 201 SER A N 1
ATOM 1604 C CA . SER A 1 201 ? -0.608 25.771 8.340 1.00 96.12 201 SER A CA 1
ATOM 1605 C C . SER A 1 201 ? 0.613 26.423 7.701 1.00 96.12 201 SER A C 1
ATOM 1607 O O . SER A 1 201 ? 0.900 26.211 6.525 1.00 96.12 201 SER A O 1
ATOM 1609 N N . ILE A 1 202 ? 1.365 27.204 8.471 1.00 95.12 202 ILE A N 1
ATOM 1610 C CA . ILE A 1 202 ? 2.583 27.860 7.972 1.00 95.12 202 ILE A CA 1
ATOM 1611 C C . ILE A 1 202 ? 3.767 26.897 7.833 1.00 95.12 202 ILE A C 1
ATOM 1613 O O . ILE A 1 202 ? 4.654 27.148 7.021 1.00 95.12 202 ILE A O 1
ATOM 1617 N N . GLU A 1 203 ? 3.742 25.786 8.569 1.00 96.50 203 GLU A N 1
ATOM 1618 C CA . GLU A 1 203 ? 4.809 24.780 8.592 1.00 96.50 203 GLU A CA 1
ATOM 1619 C C . GLU A 1 203 ? 4.824 23.918 7.321 1.00 96.50 203 GLU A C 1
ATOM 1621 O O . GLU A 1 203 ? 5.848 23.340 6.966 1.00 96.50 203 GLU A O 1
ATOM 1626 N N . ILE A 1 204 ? 3.699 23.843 6.597 1.00 96.12 204 ILE A N 1
ATOM 1627 C CA . ILE A 1 204 ? 3.627 23.117 5.326 1.00 96.12 204 ILE A CA 1
ATOM 1628 C C . ILE A 1 204 ? 4.122 24.031 4.192 1.00 96.12 204 ILE A C 1
ATOM 1630 O O . ILE A 1 204 ? 3.559 25.120 3.986 1.00 96.12 204 ILE A O 1
ATOM 1634 N N . PRO A 1 205 ? 5.110 23.593 3.382 1.00 95.19 205 PRO A N 1
ATOM 1635 C CA . PRO A 1 205 ? 5.583 24.355 2.235 1.00 95.19 205 PRO A CA 1
ATOM 1636 C C . PRO A 1 205 ? 4.437 24.785 1.316 1.00 95.19 205 PRO A C 1
ATOM 1638 O O . PRO A 1 205 ? 3.523 24.012 1.020 1.00 95.19 205 PRO A O 1
ATOM 1641 N N . LYS A 1 206 ? 4.493 26.029 0.826 1.00 94.38 206 LYS A N 1
ATOM 1642 C CA . LYS A 1 206 ? 3.418 26.640 0.021 1.00 94.38 206 LYS A CA 1
ATOM 1643 C C . LYS A 1 206 ? 3.030 25.789 -1.195 1.00 94.38 206 LYS A C 1
ATOM 1645 O O . LYS A 1 206 ? 1.846 25.668 -1.498 1.00 94.38 206 LYS A O 1
ATOM 1650 N N . ILE A 1 207 ? 4.012 25.176 -1.859 1.00 90.00 207 ILE A N 1
ATOM 1651 C CA . ILE A 1 207 ? 3.780 24.302 -3.017 1.00 90.00 207 ILE A CA 1
ATOM 1652 C C . ILE A 1 207 ? 2.930 23.076 -2.653 1.00 90.00 207 ILE A C 1
ATOM 1654 O O . ILE A 1 207 ? 2.005 22.733 -3.382 1.00 90.00 207 ILE A O 1
ATOM 1658 N N . ILE A 1 208 ? 3.169 22.481 -1.482 1.00 90.81 208 ILE A N 1
ATOM 1659 C CA . ILE A 1 208 ? 2.415 21.329 -0.980 1.00 90.81 208 ILE A CA 1
ATOM 1660 C C . ILE A 1 208 ? 1.022 21.761 -0.530 1.00 90.81 208 ILE A C 1
ATOM 1662 O O . ILE A 1 208 ? 0.041 21.108 -0.876 1.00 90.81 208 ILE A O 1
ATOM 1666 N N . ARG A 1 209 ? 0.904 22.905 0.157 1.00 93.38 209 ARG A N 1
ATOM 1667 C CA . ARG A 1 209 ? -0.400 23.452 0.567 1.00 93.38 209 ARG A CA 1
ATOM 1668 C C . ARG A 1 209 ? -1.344 23.704 -0.595 1.00 93.38 209 ARG A C 1
ATOM 1670 O O . ARG A 1 209 ? -2.535 23.431 -0.478 1.00 93.38 209 ARG A O 1
ATOM 1677 N N . ASN A 1 210 ? -0.824 24.192 -1.717 1.00 90.44 210 ASN A N 1
ATOM 1678 C CA . ASN A 1 210 ? -1.630 24.397 -2.916 1.00 90.44 210 ASN A CA 1
ATOM 1679 C C . ASN A 1 210 ? -2.219 23.073 -3.437 1.00 90.44 210 ASN A C 1
ATOM 1681 O O . ASN A 1 210 ? -3.366 23.053 -3.879 1.00 90.44 210 ASN A O 1
ATOM 1685 N N . ASN A 1 211 ? -1.481 21.967 -3.304 1.00 88.69 211 ASN A N 1
ATOM 1686 C CA . ASN A 1 211 ? -1.909 20.638 -3.747 1.00 88.69 211 ASN A CA 1
ATOM 1687 C C . ASN A 1 211 ? -2.924 19.967 -2.805 1.00 88.69 211 ASN A C 1
ATOM 1689 O O . ASN A 1 211 ? -3.577 19.011 -3.221 1.00 88.69 211 ASN A O 1
ATOM 1693 N N . LEU A 1 212 ? -3.081 20.448 -1.563 1.00 89.69 212 LEU A N 1
ATOM 1694 C CA . LEU A 1 212 ? -4.065 19.921 -0.600 1.00 89.69 212 LEU A CA 1
ATOM 1695 C C . LEU A 1 212 ? -5.518 20.221 -0.993 1.00 89.69 212 LEU A C 1
ATOM 1697 O O . LEU A 1 212 ? -6.437 19.629 -0.440 1.00 89.69 212 LEU A O 1
ATOM 1701 N N . ARG A 1 213 ? -5.743 21.156 -1.926 1.00 87.44 213 ARG A N 1
ATOM 1702 C CA . ARG A 1 213 ? -7.086 21.493 -2.432 1.00 87.44 213 ARG A CA 1
ATOM 1703 C C . ARG A 1 213 ? -7.592 20.519 -3.493 1.00 87.44 213 ARG A C 1
ATOM 1705 O O . ARG A 1 213 ? -8.771 20.546 -3.834 1.00 87.44 213 ARG A O 1
ATOM 1712 N N . GLU A 1 214 ? -6.699 19.721 -4.061 1.00 86.94 214 GLU A N 1
ATOM 1713 C CA . GLU A 1 214 ? -7.007 18.782 -5.135 1.00 86.94 214 GLU A CA 1
ATOM 1714 C C . GLU A 1 214 ? -7.210 17.379 -4.555 1.00 86.94 214 GLU A C 1
ATOM 1716 O O . GLU A 1 214 ? -6.836 17.118 -3.419 1.00 86.94 214 GLU A O 1
ATOM 1721 N N . SER A 1 215 ? -7.799 16.453 -5.313 1.00 84.81 215 SER A N 1
ATOM 1722 C CA . SER A 1 215 ? -7.824 15.037 -4.909 1.00 84.81 215 SER A CA 1
ATOM 1723 C C . SER A 1 215 ? -6.415 14.437 -4.940 1.00 84.81 215 SER A C 1
ATOM 1725 O O . SER A 1 215 ? -5.587 14.861 -5.754 1.00 84.81 215 SER A O 1
ATOM 1727 N N . SER A 1 216 ? -6.161 13.399 -4.147 1.00 83.44 216 SER A N 1
ATOM 1728 C CA . SER A 1 216 ? -4.851 12.730 -4.077 1.00 83.44 216 SER A CA 1
ATOM 1729 C C . SER A 1 216 ? -4.393 12.207 -5.446 1.00 83.44 216 SER A C 1
ATOM 1731 O O . SER A 1 216 ? -3.260 12.448 -5.865 1.00 83.44 216 SER A O 1
ATOM 1733 N N . SER A 1 217 ? -5.314 11.595 -6.194 1.00 83.38 217 SER A N 1
ATOM 1734 C CA . SER A 1 217 ? -5.075 11.066 -7.544 1.00 83.38 217 SER A CA 1
ATOM 1735 C C . SER A 1 217 ? -4.647 12.139 -8.558 1.00 83.38 217 SER A C 1
ATOM 1737 O O . SER A 1 217 ? -3.724 11.922 -9.346 1.00 83.38 217 SER A O 1
ATOM 1739 N N . ILE A 1 218 ? -5.270 13.326 -8.526 1.00 86.00 218 ILE A N 1
ATOM 1740 C CA . ILE A 1 218 ? -4.906 14.455 -9.398 1.00 86.00 218 ILE A CA 1
ATOM 1741 C C . ILE A 1 218 ? -3.523 14.987 -9.020 1.00 86.00 218 ILE A C 1
ATOM 1743 O O . ILE A 1 218 ? -2.689 15.165 -9.909 1.00 86.00 218 ILE A O 1
ATOM 1747 N N . SER A 1 219 ? -3.254 15.192 -7.727 1.00 84.44 219 SER A N 1
ATOM 1748 C CA . SER A 1 219 ? -1.959 15.693 -7.254 1.00 84.44 219 SER A CA 1
ATOM 1749 C C . SER A 1 219 ? -0.826 14.734 -7.623 1.00 84.44 219 SER A C 1
ATOM 1751 O O . SER A 1 219 ? 0.166 15.158 -8.219 1.00 84.44 219 SER A O 1
ATOM 1753 N N . ARG A 1 220 ? -1.006 13.426 -7.380 1.00 85.88 220 ARG A N 1
ATOM 1754 C CA . ARG A 1 220 ? -0.057 12.378 -7.790 1.00 85.88 220 ARG A CA 1
ATOM 1755 C C . ARG A 1 220 ? 0.144 12.375 -9.300 1.00 85.88 220 ARG A C 1
ATOM 1757 O O . ARG A 1 220 ? 1.283 12.397 -9.757 1.00 85.88 220 ARG A O 1
ATOM 1764 N N . ARG A 1 221 ? -0.931 12.439 -10.093 1.00 85.19 221 ARG A N 1
ATOM 1765 C CA . ARG A 1 221 ? -0.837 12.507 -11.560 1.00 85.19 221 ARG A CA 1
ATOM 1766 C C . ARG A 1 221 ? -0.087 13.751 -12.041 1.00 85.19 221 ARG A C 1
ATOM 1768 O O . ARG A 1 221 ? 0.713 13.643 -12.964 1.00 85.19 221 ARG A O 1
ATOM 1775 N N . LYS A 1 222 ? -0.305 14.925 -11.442 1.00 85.06 222 LYS A N 1
ATOM 1776 C CA . LYS A 1 222 ? 0.406 16.166 -11.808 1.00 85.06 222 LYS A CA 1
ATOM 1777 C C . LYS A 1 222 ? 1.888 16.102 -11.458 1.00 85.06 222 LYS A C 1
ATOM 1779 O O . LYS A 1 222 ? 2.728 16.449 -12.288 1.00 85.06 222 LYS A O 1
ATOM 1784 N N . GLN A 1 223 ? 2.199 15.640 -10.251 1.00 82.56 223 GLN A N 1
ATOM 1785 C CA . GLN A 1 223 ? 3.566 15.512 -9.758 1.00 82.56 223 GLN A CA 1
ATOM 1786 C C . GLN A 1 223 ? 4.358 14.489 -10.583 1.00 82.56 223 GLN A C 1
ATOM 1788 O O . GLN A 1 223 ? 5.486 14.748 -11.008 1.00 82.56 223 GLN A O 1
ATOM 1793 N N . MET A 1 224 ? 3.731 13.348 -10.868 1.00 80.62 224 MET A N 1
ATOM 1794 C CA . MET A 1 224 ? 4.391 12.201 -11.478 1.00 80.62 224 MET A CA 1
ATOM 1795 C C . MET A 1 224 ? 4.281 12.142 -13.006 1.00 80.62 224 MET A C 1
ATOM 1797 O O . MET A 1 224 ? 5.090 11.475 -13.638 1.00 80.62 224 MET A O 1
ATOM 1801 N N . ARG A 1 225 ? 3.320 12.854 -13.605 1.00 78.38 225 ARG A N 1
ATOM 1802 C CA . ARG A 1 225 ? 2.974 12.849 -15.042 1.00 78.38 225 ARG A CA 1
ATOM 1803 C C . ARG A 1 225 ? 2.503 11.514 -15.633 1.00 78.38 225 ARG A C 1
ATOM 1805 O O . ARG A 1 225 ? 2.211 11.471 -16.822 1.00 78.38 225 ARG A O 1
ATOM 1812 N N . TYR A 1 226 ? 2.311 10.471 -14.831 1.00 73.19 226 TYR A N 1
ATOM 1813 C CA . TYR A 1 226 ? 1.712 9.210 -15.280 1.00 73.19 226 TYR A CA 1
ATOM 1814 C C . TYR A 1 226 ? 0.383 8.910 -14.577 1.00 73.19 226 TYR A C 1
ATOM 1816 O O . TYR A 1 226 ? 0.041 9.527 -13.564 1.00 73.19 226 TYR A O 1
ATOM 1824 N N . ALA A 1 227 ? -0.411 8.007 -15.163 1.00 67.00 227 ALA A N 1
ATOM 1825 C CA . ALA A 1 227 ? -1.731 7.656 -14.647 1.00 67.00 227 ALA A CA 1
ATOM 1826 C C . ALA A 1 227 ? -1.609 7.002 -13.264 1.00 67.00 227 ALA A C 1
ATOM 1828 O O . ALA A 1 227 ? -0.901 6.009 -13.101 1.00 67.00 227 ALA A O 1
ATOM 1829 N N . ASP A 1 228 ? -2.307 7.558 -12.274 1.00 71.00 228 ASP A N 1
ATOM 1830 C CA . ASP A 1 228 ? -2.454 6.888 -10.990 1.00 71.00 228 ASP A CA 1
ATOM 1831 C C . ASP A 1 228 ? -3.324 5.642 -11.200 1.00 71.00 228 ASP A C 1
ATOM 1833 O O . ASP A 1 228 ? -4.479 5.740 -11.617 1.00 71.00 228 ASP A O 1
ATOM 1837 N N . VAL A 1 229 ? -2.728 4.466 -10.996 1.00 67.31 229 VAL A N 1
ATOM 1838 C CA . VAL A 1 229 ? -3.411 3.171 -11.129 1.00 67.31 229 VAL A CA 1
ATOM 1839 C C . VAL A 1 229 ? -4.179 2.846 -9.844 1.00 67.31 229 VAL A C 1
ATOM 1841 O O . VAL A 1 229 ? -5.007 1.936 -9.827 1.00 67.31 229 VAL A O 1
ATOM 1844 N N . THR A 1 230 ? -3.928 3.582 -8.757 1.00 68.25 230 THR A N 1
ATOM 1845 C CA . THR A 1 230 ? -4.661 3.394 -7.511 1.00 68.25 230 THR A CA 1
ATOM 1846 C C . THR A 1 230 ? -6.071 3.960 -7.641 1.00 68.25 230 THR A C 1
ATOM 1848 O O . THR A 1 230 ? -6.298 5.037 -8.193 1.00 68.25 230 THR A O 1
ATOM 1851 N N . SER A 1 231 ? -7.056 3.204 -7.154 1.00 64.88 231 SER A N 1
ATOM 1852 C CA . SER A 1 231 ? -8.427 3.692 -7.068 1.00 64.88 231 SER A CA 1
ATOM 1853 C C . SER A 1 231 ? -8.463 4.895 -6.119 1.00 64.88 231 SER A C 1
ATOM 1855 O O . SER A 1 231 ? -7.996 4.751 -4.984 1.00 64.88 231 SER A O 1
ATOM 1857 N N . PRO A 1 232 ? -9.012 6.053 -6.530 1.00 62.09 232 PRO A N 1
ATOM 1858 C CA . PRO A 1 232 ? -9.099 7.216 -5.657 1.00 62.09 232 PRO A CA 1
ATOM 1859 C C . PRO A 1 232 ? -9.861 6.852 -4.381 1.00 62.09 232 PRO A C 1
ATOM 1861 O O . PRO A 1 232 ? -10.918 6.213 -4.432 1.00 62.09 232 PRO A O 1
ATOM 1864 N N . SER A 1 233 ? -9.317 7.244 -3.230 1.00 62.69 233 SER A N 1
ATOM 1865 C CA . SER A 1 233 ? -10.018 7.085 -1.961 1.00 62.69 233 SER A CA 1
ATOM 1866 C C . SER A 1 233 ? -11.201 8.059 -1.929 1.00 62.69 233 SER A C 1
ATOM 1868 O O . SER A 1 233 ? -11.094 9.197 -2.378 1.00 62.69 233 SER A O 1
ATOM 1870 N N . ARG A 1 234 ? -12.365 7.628 -1.428 1.00 58.38 234 ARG A N 1
ATOM 1871 C CA . ARG A 1 234 ? -13.539 8.516 -1.302 1.00 58.38 234 ARG A CA 1
ATOM 1872 C C . ARG A 1 234 ? -13.365 9.583 -0.215 1.00 58.38 234 ARG A C 1
ATOM 1874 O O . ARG A 1 234 ? -14.149 10.527 -0.177 1.00 58.38 234 ARG A O 1
ATOM 1881 N N . THR A 1 235 ? -12.369 9.431 0.654 1.00 62.28 235 THR A N 1
ATOM 1882 C CA . THR A 1 235 ? -12.068 10.338 1.762 1.00 62.28 235 THR A CA 1
ATOM 1883 C C . THR A 1 235 ? -10.617 10.808 1.646 1.00 62.28 235 THR A C 1
ATOM 1885 O O . THR A 1 235 ? -9.728 10.341 2.346 1.00 62.28 235 THR A O 1
ATOM 1888 N N . ASP A 1 236 ? -10.365 11.745 0.727 1.00 63.62 236 ASP A N 1
ATOM 1889 C CA . ASP A 1 236 ? -9.039 12.346 0.495 1.00 63.62 236 ASP A CA 1
ATOM 1890 C C . ASP A 1 236 ? -8.633 13.314 1.636 1.00 63.62 236 ASP A C 1
ATOM 1892 O O . ASP A 1 236 ? -8.301 14.480 1.420 1.00 63.62 236 ASP A O 1
ATOM 1896 N N . GLY A 1 237 ? -8.682 12.855 2.889 1.00 73.62 237 GLY A N 1
ATOM 1897 C CA . GLY A 1 237 ? -8.244 13.620 4.053 1.00 73.62 237 GLY A CA 1
ATOM 1898 C C . GLY A 1 237 ? -6.726 13.760 4.078 1.00 73.62 237 GLY A C 1
ATOM 1899 O O . GLY A 1 237 ? -6.028 12.810 4.422 1.00 73.62 237 GLY A O 1
ATOM 1900 N N . ASN A 1 238 ? -6.215 14.937 3.702 1.00 91.25 238 ASN A N 1
ATOM 1901 C CA . ASN A 1 238 ? -4.801 15.339 3.791 1.00 91.25 238 ASN A CA 1
ATOM 1902 C C . ASN A 1 238 ? -3.774 14.313 3.257 1.00 91.25 238 ASN A C 1
ATOM 1904 O O . ASN A 1 238 ? -2.599 14.360 3.629 1.00 91.25 238 ASN A O 1
ATOM 1908 N N . VAL A 1 239 ? -4.183 13.402 2.370 1.00 91.00 239 VAL A N 1
ATOM 1909 C CA . VAL A 1 239 ? -3.350 12.294 1.871 1.00 91.00 239 VAL A CA 1
ATOM 1910 C C . VAL A 1 239 ? -2.081 12.819 1.199 1.00 91.00 239 VAL A C 1
ATOM 1912 O O . VAL A 1 239 ? -1.013 12.247 1.365 1.00 91.00 239 VAL A O 1
ATOM 1915 N N . GLN A 1 240 ? -2.151 13.961 0.512 1.00 91.50 240 GLN A N 1
ATOM 1916 C CA . GLN A 1 240 ? -0.999 14.585 -0.145 1.00 91.50 240 GLN A CA 1
ATOM 1917 C C . GLN A 1 240 ? 0.061 15.057 0.854 1.00 91.50 240 GLN A C 1
ATOM 1919 O O . GLN A 1 240 ? 1.251 15.023 0.546 1.00 91.50 240 GLN A O 1
ATOM 1924 N N . PHE A 1 241 ? -0.353 15.511 2.041 1.00 95.06 241 PHE A N 1
ATOM 1925 C CA . PHE A 1 241 ? 0.584 15.878 3.100 1.00 95.06 241 PHE A CA 1
ATOM 1926 C C . PHE A 1 241 ? 1.283 14.632 3.654 1.00 95.06 241 PHE A C 1
ATOM 1928 O O . PHE A 1 241 ? 2.501 14.633 3.810 1.00 95.06 241 PHE A O 1
ATOM 1935 N N . ILE A 1 242 ? 0.536 13.549 3.873 1.00 95.69 242 ILE A N 1
ATOM 1936 C CA . ILE A 1 242 ? 1.095 12.274 4.334 1.00 95.69 242 ILE A CA 1
ATOM 1937 C C . ILE A 1 242 ? 2.039 11.659 3.288 1.00 95.69 242 ILE A C 1
ATOM 1939 O O . ILE A 1 242 ? 3.163 11.287 3.620 1.00 95.69 242 ILE A O 1
ATOM 1943 N N . ASP A 1 243 ? 1.646 11.650 2.011 1.00 93.00 243 ASP A N 1
ATOM 1944 C CA . ASP A 1 243 ? 2.509 11.251 0.893 1.00 93.00 243 ASP A CA 1
ATOM 1945 C C . ASP A 1 243 ? 3.796 12.083 0.866 1.00 93.00 243 ASP A C 1
ATOM 1947 O O . ASP A 1 243 ? 4.883 11.555 0.637 1.00 93.00 243 ASP A O 1
ATOM 1951 N N . HIS A 1 244 ? 3.698 13.391 1.113 1.00 94.75 244 HIS A N 1
ATOM 1952 C CA . HIS A 1 244 ? 4.862 14.262 1.191 1.00 94.75 244 HIS A CA 1
ATOM 1953 C C . HIS A 1 244 ? 5.785 13.884 2.358 1.00 94.75 244 HIS A C 1
ATOM 1955 O O . HIS A 1 244 ? 6.991 13.789 2.142 1.00 94.75 244 HIS A O 1
ATOM 1961 N N . LEU A 1 245 ? 5.261 13.586 3.552 1.00 96.62 245 LEU A N 1
ATOM 1962 C CA . LEU A 1 245 ? 6.078 13.103 4.674 1.00 96.62 245 LEU A CA 1
ATOM 1963 C C . LEU A 1 245 ? 6.799 11.787 4.338 1.00 96.62 245 LEU A C 1
ATOM 1965 O O . LEU A 1 245 ? 8.008 11.681 4.555 1.00 96.62 245 LEU A O 1
ATOM 1969 N N . HIS A 1 246 ? 6.093 10.818 3.746 1.00 96.06 246 HIS A N 1
ATOM 1970 C CA . HIS A 1 246 ? 6.693 9.563 3.280 1.00 96.06 246 HIS A CA 1
ATOM 1971 C C . HIS A 1 246 ? 7.783 9.796 2.234 1.00 96.06 246 HIS A C 1
ATOM 1973 O O . HIS A 1 246 ? 8.861 9.207 2.319 1.00 96.06 246 HIS A O 1
ATOM 1979 N N . ASN A 1 247 ? 7.538 10.700 1.282 1.00 95.31 247 ASN A N 1
ATOM 1980 C CA . ASN A 1 247 ? 8.522 11.067 0.273 1.00 95.31 247 ASN A CA 1
ATOM 1981 C C . ASN A 1 247 ? 9.774 11.659 0.920 1.00 95.31 247 ASN A C 1
ATOM 1983 O O . ASN A 1 247 ? 10.869 11.232 0.586 1.00 95.31 247 ASN A O 1
ATOM 1987 N N . ILE A 1 248 ? 9.640 12.585 1.872 1.00 96.12 248 ILE A N 1
ATOM 1988 C CA . ILE A 1 248 ? 10.790 13.181 2.569 1.00 96.12 248 ILE A CA 1
ATOM 1989 C C . ILE A 1 248 ? 11.609 12.117 3.279 1.00 96.12 248 ILE A C 1
ATOM 1991 O O . ILE A 1 248 ? 12.836 12.090 3.147 1.00 96.12 248 ILE A O 1
ATOM 1995 N N . LEU A 1 249 ? 10.933 11.262 4.046 1.00 96.44 249 LEU A N 1
ATOM 1996 C CA . LEU A 1 249 ? 11.585 10.202 4.791 1.00 96.44 249 LEU A CA 1
ATOM 1997 C C . LEU A 1 249 ? 12.353 9.279 3.841 1.00 96.44 249 LEU A C 1
ATOM 1999 O O . LEU A 1 249 ? 13.544 9.042 4.032 1.00 96.44 249 LEU A O 1
ATOM 2003 N N . PHE A 1 250 ? 11.696 8.838 2.771 1.00 96.56 250 PHE A N 1
ATOM 2004 C CA . PHE A 1 250 ? 12.283 7.946 1.784 1.00 96.56 250 PHE A CA 1
ATOM 2005 C C . PHE A 1 250 ? 13.438 8.591 0.998 1.00 96.56 250 PHE A C 1
ATOM 2007 O O . PHE A 1 250 ? 14.500 7.990 0.857 1.00 96.56 250 PHE A O 1
ATOM 2014 N N . MET A 1 251 ? 13.289 9.845 0.556 1.00 96.88 251 MET A N 1
ATOM 2015 C CA . MET A 1 251 ? 14.342 10.606 -0.130 1.00 96.88 251 MET A CA 1
ATOM 2016 C C . MET A 1 251 ? 15.621 10.682 0.711 1.00 96.88 251 MET A C 1
ATOM 2018 O O . MET A 1 251 ? 16.712 10.479 0.183 1.00 96.88 251 MET A O 1
ATOM 2022 N N . LYS A 1 252 ? 15.495 10.931 2.022 1.00 95.94 252 LYS A N 1
ATOM 2023 C CA . LYS A 1 252 ? 16.642 10.941 2.941 1.00 95.94 252 LYS A CA 1
ATOM 2024 C C . LYS A 1 252 ? 17.338 9.581 3.007 1.00 95.94 252 LYS A C 1
ATOM 2026 O O . LYS A 1 252 ? 18.562 9.550 3.059 1.00 95.94 252 LYS A O 1
ATOM 2031 N N . ARG A 1 253 ? 16.585 8.472 2.977 1.00 94.50 253 ARG A N 1
ATOM 2032 C CA . ARG A 1 253 ? 17.162 7.115 2.980 1.00 94.50 253 ARG A CA 1
ATOM 2033 C C . ARG A 1 253 ? 17.899 6.785 1.686 1.00 94.50 253 ARG A C 1
ATOM 2035 O O . ARG A 1 253 ? 18.869 6.042 1.718 1.00 94.50 253 ARG A O 1
ATOM 2042 N N . LEU A 1 254 ? 17.506 7.373 0.560 1.00 96.06 254 LEU A N 1
ATOM 2043 C CA . LEU A 1 254 ? 18.207 7.144 -0.703 1.00 96.06 254 LEU A CA 1
ATOM 2044 C C . LEU A 1 254 ? 19.565 7.849 -0.799 1.00 96.06 254 LEU A C 1
ATOM 2046 O O . LEU A 1 254 ? 20.336 7.495 -1.685 1.00 96.06 254 LEU A O 1
ATOM 2050 N N . VAL A 1 255 ? 19.905 8.794 0.083 1.00 96.62 255 VAL A N 1
ATOM 2051 C CA . VAL A 1 255 ? 21.223 9.452 0.063 1.00 96.62 255 VAL A CA 1
ATOM 2052 C C . VAL A 1 255 ? 22.347 8.418 0.211 1.00 96.62 255 VAL A C 1
ATOM 2054 O O . VAL A 1 255 ? 22.321 7.571 1.098 1.00 96.62 255 VAL A O 1
ATOM 2057 N N . GLY A 1 256 ? 23.325 8.468 -0.694 1.00 95.31 256 GLY A N 1
ATOM 2058 C CA . GLY A 1 256 ? 24.417 7.501 -0.813 1.00 95.31 256 GLY A CA 1
ATOM 2059 C C . GLY A 1 256 ? 24.078 6.248 -1.629 1.00 95.31 256 GLY A C 1
ATOM 2060 O O . GLY A 1 256 ? 24.987 5.510 -2.006 1.00 95.31 256 GLY A O 1
ATOM 2061 N N . SER A 1 257 ? 22.804 6.005 -1.945 1.00 94.88 257 SER A N 1
ATOM 2062 C CA . SER A 1 257 ? 22.377 4.821 -2.695 1.00 94.88 257 SER A CA 1
ATOM 2063 C C . SER A 1 257 ? 22.555 4.991 -4.204 1.00 94.88 257 SER A C 1
ATOM 2065 O O . SER A 1 257 ? 22.387 6.086 -4.748 1.00 94.88 257 SER A O 1
ATOM 2067 N N . LYS A 1 258 ? 22.853 3.877 -4.885 1.00 94.56 258 LYS A N 1
ATOM 2068 C CA . LYS A 1 258 ? 22.788 3.782 -6.347 1.00 94.56 258 LYS A CA 1
ATOM 2069 C C . LYS A 1 258 ? 21.332 3.723 -6.810 1.00 94.56 258 LYS A C 1
ATOM 2071 O O . LYS A 1 258 ? 20.528 2.975 -6.254 1.00 94.56 258 LYS A O 1
ATOM 2076 N N . VAL A 1 259 ? 21.021 4.488 -7.843 1.00 95.31 259 VAL A N 1
ATOM 2077 C CA . VAL A 1 259 ? 19.715 4.586 -8.495 1.00 95.31 259 VAL A CA 1
ATOM 2078 C C . VAL A 1 259 ? 19.903 4.601 -10.008 1.00 95.31 259 VAL A C 1
ATOM 2080 O O . VAL A 1 259 ? 21.020 4.740 -10.503 1.00 95.31 259 VAL A O 1
ATOM 2083 N N . ARG A 1 260 ? 18.805 4.475 -10.750 1.00 93.88 260 ARG A N 1
ATOM 2084 C CA . ARG A 1 260 ? 18.785 4.704 -12.195 1.00 93.88 260 ARG A CA 1
ATOM 2085 C C . ARG A 1 260 ? 18.015 5.976 -12.495 1.00 93.88 260 ARG A C 1
ATOM 2087 O O . ARG A 1 260 ? 16.943 6.202 -11.932 1.00 93.88 260 ARG A O 1
ATOM 2094 N N . VAL A 1 261 ? 18.551 6.787 -13.392 1.00 93.94 261 VAL A N 1
ATOM 2095 C CA . VAL A 1 261 ? 17.987 8.070 -13.794 1.00 93.94 261 VAL A CA 1
ATOM 2096 C C . VAL A 1 261 ? 17.501 7.972 -15.227 1.00 93.94 261 VAL A C 1
ATOM 2098 O O . VAL A 1 261 ? 18.285 7.719 -16.136 1.00 93.94 261 VAL A O 1
ATOM 2101 N N . TRP A 1 262 ? 16.206 8.182 -15.438 1.00 91.75 262 TRP A N 1
ATOM 2102 C CA . TRP A 1 262 ? 15.647 8.281 -16.779 1.00 91.75 262 TRP A CA 1
ATOM 2103 C C . TRP A 1 262 ? 16.038 9.613 -17.414 1.00 91.75 262 TRP A C 1
ATOM 2105 O O . TRP A 1 262 ? 15.610 10.672 -16.949 1.00 91.75 262 TRP A O 1
ATOM 2115 N N . TRP A 1 263 ? 16.795 9.556 -18.505 1.00 88.00 263 TRP A N 1
ATOM 2116 C CA . TRP A 1 263 ? 17.051 10.715 -19.351 1.00 88.00 263 TRP A CA 1
ATOM 2117 C C . TRP A 1 263 ? 16.019 10.727 -20.476 1.00 88.00 263 TRP A C 1
ATOM 2119 O O . TRP A 1 263 ? 16.106 9.895 -21.375 1.00 88.00 263 TRP A O 1
ATOM 2129 N N . PRO A 1 264 ? 15.015 11.622 -20.459 1.00 82.44 264 PRO A N 1
ATOM 2130 C CA . PRO A 1 264 ? 13.998 11.642 -21.502 1.00 82.44 264 PRO A CA 1
ATOM 2131 C C . PRO A 1 264 ? 14.610 12.001 -22.856 1.00 82.44 264 PRO A C 1
ATOM 2133 O O . PRO A 1 264 ? 15.522 12.826 -22.921 1.00 82.44 264 PRO A O 1
ATOM 2136 N N . ALA A 1 265 ? 14.079 11.403 -23.926 1.00 77.94 265 ALA A N 1
ATOM 2137 C CA . ALA A 1 265 ? 14.426 11.771 -25.295 1.00 77.94 265 ALA A CA 1
ATOM 2138 C C . ALA A 1 265 ? 14.240 13.285 -25.510 1.00 77.94 265 ALA A C 1
ATOM 2140 O O . ALA A 1 265 ? 13.276 13.879 -25.019 1.00 77.94 265 ALA A O 1
ATOM 2141 N N . THR A 1 266 ? 15.176 13.910 -26.222 1.00 76.00 266 THR A N 1
ATOM 2142 C CA . THR A 1 266 ? 15.180 15.354 -26.485 1.00 76.00 266 THR A CA 1
ATOM 2143 C C . THR A 1 266 ? 15.639 15.644 -27.908 1.00 76.00 266 THR A C 1
ATOM 2145 O O . THR A 1 266 ? 16.480 14.931 -28.448 1.00 76.00 266 THR A O 1
ATOM 2148 N N . SER A 1 267 ? 15.106 16.712 -28.505 1.00 70.25 267 SER A N 1
ATOM 2149 C CA . SER A 1 267 ? 15.536 17.228 -29.811 1.00 70.25 267 SER A CA 1
ATOM 2150 C C . SER A 1 267 ? 16.815 18.072 -29.730 1.00 70.25 267 SER A C 1
ATOM 2152 O O . SER A 1 267 ? 17.315 18.539 -30.750 1.00 70.25 267 SER A O 1
ATOM 2154 N N . ASP A 1 268 ? 17.323 18.327 -28.523 1.00 75.31 268 ASP A N 1
ATOM 2155 C CA . ASP A 1 268 ? 18.571 19.057 -28.310 1.00 75.31 268 ASP A CA 1
ATOM 2156 C C . ASP A 1 268 ? 19.761 18.203 -28.746 1.00 75.31 268 ASP A C 1
ATOM 2158 O O . ASP A 1 268 ? 20.152 17.270 -28.045 1.00 75.31 268 ASP A O 1
ATOM 2162 N N . VAL A 1 269 ? 20.348 18.550 -29.891 1.00 67.44 269 VAL A N 1
ATOM 2163 C CA . VAL A 1 269 ? 21.452 17.832 -30.542 1.00 67.44 269 VAL A CA 1
ATOM 2164 C C . VAL A 1 269 ? 22.606 17.548 -29.576 1.00 67.44 269 VAL A C 1
ATOM 2166 O O . VAL A 1 269 ? 23.166 16.459 -29.623 1.00 67.44 269 VAL A O 1
ATOM 2169 N N . ASN A 1 270 ? 22.898 18.442 -28.627 1.00 69.81 270 ASN A N 1
ATOM 2170 C CA . ASN A 1 270 ? 23.984 18.245 -27.660 1.00 69.81 270 ASN A CA 1
ATOM 2171 C C . ASN A 1 270 ? 23.658 17.189 -26.592 1.00 69.81 270 ASN A C 1
ATOM 2173 O O . ASN A 1 270 ? 24.558 16.559 -26.044 1.00 69.81 270 ASN A O 1
ATOM 2177 N N . ARG A 1 271 ? 22.371 16.984 -26.296 1.00 66.19 271 ARG A N 1
ATOM 2178 C CA . ARG A 1 271 ? 21.885 15.969 -25.349 1.00 66.19 271 ARG A CA 1
ATOM 2179 C C . ARG A 1 271 ? 21.378 14.707 -26.034 1.00 66.19 271 ARG A C 1
ATOM 2181 O O . ARG A 1 271 ? 21.164 13.714 -25.339 1.00 66.19 271 ARG A O 1
ATOM 2188 N N . THR A 1 272 ? 21.181 14.739 -27.357 1.00 65.19 272 THR A N 1
ATOM 2189 C CA . THR A 1 272 ? 20.587 13.625 -28.101 1.00 65.19 272 THR A CA 1
ATOM 2190 C C . THR A 1 272 ? 21.314 12.334 -27.785 1.00 65.19 272 THR A C 1
ATOM 2192 O O . THR A 1 272 ? 20.651 11.476 -27.215 1.00 65.19 272 THR A O 1
ATOM 2195 N N . SER A 1 273 ? 22.637 12.246 -28.007 1.00 69.81 273 SER A N 1
ATOM 2196 C CA . SER A 1 273 ? 23.470 11.024 -27.891 1.00 69.81 273 SER A CA 1
ATOM 2197 C C . SER A 1 273 ? 23.207 10.159 -26.652 1.00 69.81 273 SER A C 1
ATOM 2199 O O . SER A 1 273 ? 23.313 8.934 -26.718 1.00 69.81 273 SER A O 1
ATOM 2201 N N . PHE A 1 274 ? 22.833 10.791 -25.537 1.00 74.75 274 PHE A N 1
ATOM 2202 C CA . PHE A 1 274 ? 22.685 10.166 -24.221 1.00 74.75 274 PHE A CA 1
ATOM 2203 C C . PHE A 1 274 ? 21.232 10.109 -23.718 1.00 74.75 274 PHE A C 1
ATOM 2205 O O . PHE A 1 274 ? 20.948 9.520 -22.676 1.00 74.75 274 PHE A O 1
ATOM 2212 N N . SER A 1 275 ? 20.293 10.715 -24.442 1.00 79.12 275 SER A N 1
ATOM 2213 C CA . SER A 1 275 ? 18.872 10.723 -24.091 1.00 79.12 275 SER A CA 1
ATOM 2214 C C . SER A 1 275 ? 18.171 9.395 -24.419 1.00 79.12 275 SER A C 1
ATOM 2216 O O . SER A 1 275 ? 18.674 8.587 -25.190 1.00 79.12 275 SER A O 1
ATOM 2218 N N . GLY A 1 276 ? 17.005 9.138 -23.822 1.00 80.12 276 GLY A N 1
ATOM 2219 C CA . GLY A 1 276 ? 16.218 7.914 -24.026 1.00 80.12 276 GLY A CA 1
ATOM 2220 C C . GLY A 1 276 ? 16.752 6.667 -23.309 1.00 80.12 276 GLY A C 1
ATOM 2221 O O . GLY A 1 276 ? 16.429 5.553 -23.719 1.00 80.12 276 GLY A O 1
ATOM 2222 N N . ARG A 1 277 ? 17.572 6.833 -22.264 1.00 87.12 277 ARG A N 1
ATOM 2223 C CA . ARG A 1 277 ? 18.243 5.738 -21.542 1.00 87.12 277 ARG A CA 1
ATOM 2224 C C . ARG A 1 277 ? 18.094 5.877 -20.034 1.00 87.12 277 ARG A C 1
ATOM 2226 O O . ARG A 1 277 ? 17.857 6.975 -19.518 1.00 87.12 277 ARG A O 1
ATOM 2233 N N . TYR A 1 278 ? 18.285 4.764 -19.332 1.00 90.56 278 TYR A N 1
ATOM 2234 C CA . TYR A 1 278 ? 18.549 4.799 -17.899 1.00 90.56 278 TYR A CA 1
ATOM 2235 C C . TYR A 1 278 ? 20.050 4.921 -17.652 1.00 90.56 278 TYR A C 1
ATOM 2237 O O . TYR A 1 278 ? 20.832 4.087 -18.103 1.00 90.56 278 TYR A O 1
ATOM 2245 N N . TRP A 1 279 ? 20.424 5.948 -16.896 1.00 90.88 279 TRP A N 1
ATOM 2246 C CA . TRP A 1 279 ? 21.795 6.183 -16.462 1.00 90.88 279 TRP A CA 1
ATOM 2247 C C . TRP A 1 279 ? 21.968 5.766 -15.005 1.00 90.88 279 TRP A C 1
ATOM 2249 O O . TRP A 1 279 ? 21.149 6.170 -14.169 1.00 90.88 279 TRP A O 1
ATOM 2259 N N . PRO A 1 280 ? 22.995 4.972 -14.669 1.00 92.06 280 PRO A N 1
ATOM 2260 C CA . PRO A 1 280 ? 23.335 4.729 -13.279 1.00 92.06 280 PRO A CA 1
ATOM 2261 C C . PRO A 1 280 ? 23.796 6.038 -12.635 1.00 92.06 280 PRO A C 1
ATOM 2263 O O . PRO A 1 280 ? 24.506 6.841 -13.238 1.00 92.06 280 PRO A O 1
ATOM 2266 N N . ALA A 1 281 ? 23.352 6.281 -11.408 1.00 95.38 281 ALA A N 1
ATOM 2267 C CA . ALA A 1 281 ? 23.790 7.433 -10.638 1.00 95.38 281 ALA A CA 1
ATOM 2268 C C . ALA A 1 281 ? 23.766 7.127 -9.142 1.00 95.38 281 ALA A C 1
ATOM 2270 O O . ALA A 1 281 ? 23.057 6.235 -8.669 1.00 95.38 281 ALA A O 1
ATOM 2271 N N . ARG A 1 282 ? 24.509 7.910 -8.370 1.00 96.44 282 ARG A N 1
ATOM 2272 C CA . ARG A 1 282 ? 24.508 7.882 -6.911 1.00 96.44 282 ARG A CA 1
ATOM 2273 C C . ARG A 1 282 ? 23.805 9.118 -6.378 1.00 96.44 282 ARG A C 1
ATOM 2275 O O . ARG A 1 282 ? 24.112 10.235 -6.777 1.00 96.44 282 ARG A O 1
ATOM 2282 N N . VAL A 1 283 ? 22.875 8.947 -5.446 1.00 97.62 283 VAL A N 1
ATOM 2283 C CA . VAL A 1 283 ? 22.231 10.099 -4.802 1.00 97.62 283 VAL A CA 1
ATOM 2284 C C . VAL A 1 283 ? 23.216 10.762 -3.840 1.00 97.62 283 VAL A C 1
ATOM 2286 O O . VAL A 1 283 ? 23.678 10.133 -2.892 1.00 97.62 283 VAL A O 1
ATOM 2289 N N . VAL A 1 284 ? 23.497 12.048 -4.040 1.00 97.81 284 VAL A N 1
ATOM 2290 C CA . VAL A 1 284 ? 24.409 12.832 -3.191 1.00 97.81 284 VAL A CA 1
ATOM 2291 C C . VAL A 1 284 ? 23.645 13.604 -2.124 1.00 97.81 284 VAL A C 1
ATOM 2293 O O . VAL A 1 284 ? 24.028 13.614 -0.958 1.00 97.81 284 VAL A O 1
ATOM 2296 N N . ARG A 1 285 ? 22.555 14.269 -2.514 1.00 97.56 285 ARG A N 1
ATOM 2297 C CA . ARG A 1 285 ? 21.697 15.044 -1.606 1.00 97.56 285 ARG A CA 1
ATOM 2298 C C . ARG A 1 285 ? 20.281 15.140 -2.159 1.00 97.56 285 ARG A C 1
ATOM 2300 O O . ARG A 1 285 ? 20.025 14.797 -3.311 1.00 97.56 285 ARG A O 1
ATOM 2307 N N . VAL A 1 286 ? 19.361 15.635 -1.339 1.00 97.56 286 VAL A N 1
ATOM 2308 C CA . VAL A 1 286 ? 17.943 15.761 -1.693 1.00 97.56 286 VAL A CA 1
ATOM 2309 C C . VAL A 1 286 ? 17.396 17.127 -1.309 1.00 97.56 286 VAL A C 1
ATOM 2311 O O . VAL A 1 286 ? 17.737 17.669 -0.259 1.00 97.56 286 VAL A O 1
ATOM 2314 N N . ASN A 1 287 ? 16.523 17.668 -2.153 1.00 96.69 287 ASN A N 1
ATOM 2315 C CA . ASN A 1 287 ? 15.660 18.797 -1.846 1.00 96.69 287 ASN A CA 1
ATOM 2316 C C . ASN A 1 287 ? 14.220 18.274 -1.663 1.00 96.69 287 ASN A C 1
ATOM 2318 O O . ASN A 1 287 ? 13.520 18.036 -2.652 1.00 96.69 287 ASN A O 1
ATOM 2322 N N . PRO A 1 288 ? 13.770 18.086 -0.410 1.00 93.12 288 PRO A N 1
ATOM 2323 C CA . PRO A 1 288 ? 12.455 17.528 -0.110 1.00 93.12 288 PRO A CA 1
ATOM 2324 C C . PRO A 1 288 ? 11.278 18.430 -0.498 1.00 93.12 288 PRO A C 1
ATOM 2326 O O . PRO A 1 288 ? 10.168 17.932 -0.660 1.00 93.12 288 PRO A O 1
ATOM 2329 N N . ILE A 1 289 ? 11.489 19.745 -0.617 1.00 90.88 289 ILE A N 1
ATOM 2330 C CA . ILE A 1 289 ? 10.407 20.702 -0.890 1.00 90.88 289 ILE A CA 1
ATOM 2331 C C . ILE A 1 289 ? 9.947 20.563 -2.340 1.00 90.88 289 ILE A C 1
ATOM 2333 O O . ILE A 1 289 ? 8.753 20.434 -2.603 1.00 90.88 289 ILE A O 1
ATOM 2337 N N . ASP A 1 290 ? 10.911 20.529 -3.259 1.00 92.00 290 ASP A N 1
ATOM 2338 C CA . ASP A 1 290 ? 10.659 20.422 -4.699 1.00 92.00 290 ASP A CA 1
ATOM 2339 C C . ASP A 1 290 ? 10.692 18.970 -5.198 1.00 92.00 290 ASP A C 1
ATOM 2341 O O . ASP A 1 290 ? 10.443 18.707 -6.375 1.00 92.00 290 ASP A O 1
ATOM 2345 N N . LEU A 1 291 ? 10.994 18.021 -4.302 1.00 93.69 291 LEU A N 1
ATOM 2346 C CA . LEU A 1 291 ? 11.171 16.597 -4.597 1.00 93.69 291 LEU A CA 1
ATOM 2347 C C . LEU A 1 291 ? 12.216 16.368 -5.699 1.00 93.69 291 LEU A C 1
ATOM 2349 O O . LEU A 1 291 ? 12.020 15.595 -6.640 1.00 93.69 291 LEU A O 1
ATOM 2353 N N . ILE A 1 292 ? 13.342 17.067 -5.560 1.00 96.00 292 ILE A N 1
ATOM 2354 C CA . ILE A 1 292 ? 14.491 17.011 -6.465 1.00 96.00 292 ILE A CA 1
ATOM 2355 C C . ILE A 1 292 ? 15.629 16.261 -5.776 1.00 96.00 292 ILE A C 1
ATOM 2357 O O . ILE A 1 292 ? 15.957 16.512 -4.617 1.00 96.00 292 ILE A O 1
ATOM 2361 N N . PHE A 1 293 ? 16.248 15.348 -6.506 1.00 97.69 293 PHE A N 1
ATOM 2362 C CA . PHE A 1 293 ? 17.489 14.690 -6.142 1.00 97.69 293 PHE A CA 1
ATOM 2363 C C . PHE A 1 293 ? 18.661 15.432 -6.758 1.00 97.69 293 PHE A C 1
ATOM 2365 O O . PHE A 1 293 ? 18.566 15.908 -7.883 1.00 97.69 293 PHE A O 1
ATOM 2372 N N . VAL A 1 294 ? 19.778 15.485 -6.045 1.00 98.00 294 VAL A N 1
ATOM 2373 C CA . VAL A 1 294 ? 21.066 15.770 -6.668 1.00 98.00 294 VAL A CA 1
ATOM 2374 C C . VAL A 1 294 ? 21.815 14.463 -6.751 1.00 98.00 294 VAL A C 1
ATOM 2376 O O . VAL A 1 294 ? 22.097 13.839 -5.722 1.00 98.00 294 VAL A O 1
ATOM 2379 N N . VAL A 1 295 ? 22.077 14.044 -7.976 1.00 97.88 295 VAL A N 1
ATOM 2380 C CA . VAL A 1 295 ? 22.725 12.776 -8.286 1.00 97.88 295 VAL A CA 1
ATOM 2381 C C . VAL A 1 295 ? 24.094 13.037 -8.893 1.00 97.88 295 VAL A C 1
ATOM 2383 O O . VAL A 1 295 ? 24.297 14.072 -9.518 1.00 97.88 295 VAL A O 1
ATOM 2386 N N . GLU A 1 296 ? 25.011 12.107 -8.677 1.00 96.75 296 GLU A N 1
ATOM 2387 C CA . GLU A 1 296 ? 26.331 12.053 -9.295 1.00 96.75 296 GLU A CA 1
ATOM 2388 C C . GLU A 1 296 ? 26.369 10.839 -10.219 1.00 96.75 296 GLU A C 1
ATOM 2390 O O . GLU A 1 296 ? 26.115 9.718 -9.770 1.00 96.75 296 GLU A O 1
ATOM 2395 N N . TYR A 1 297 ? 26.639 11.061 -11.499 1.00 93.81 297 TYR A N 1
ATOM 2396 C CA . TYR A 1 297 ? 26.855 9.983 -12.463 1.00 93.81 297 TYR A CA 1
ATOM 2397 C C . TYR A 1 297 ? 28.287 9.442 -12.355 1.00 93.81 297 TYR A C 1
ATOM 2399 O O . TYR A 1 297 ? 29.145 10.034 -11.700 1.00 93.81 297 TYR A O 1
ATOM 2407 N N . ASP A 1 298 ? 28.582 8.331 -13.028 1.00 87.50 298 ASP A N 1
ATOM 2408 C CA . ASP A 1 298 ? 29.909 7.698 -12.957 1.00 87.50 298 ASP A CA 1
ATOM 2409 C C . ASP A 1 298 ? 31.046 8.582 -13.507 1.00 87.50 298 ASP A C 1
ATOM 2411 O O . ASP A 1 298 ? 32.202 8.439 -13.108 1.00 87.50 298 ASP A O 1
ATOM 2415 N N . ASN A 1 299 ? 30.722 9.552 -14.368 1.00 87.56 299 ASN A N 1
ATOM 2416 C CA . ASN A 1 299 ? 31.651 10.579 -14.851 1.00 87.56 299 ASN A CA 1
ATOM 2417 C C . ASN A 1 299 ? 31.852 11.752 -13.863 1.00 87.56 299 ASN A C 1
ATOM 2419 O O . ASN A 1 299 ? 32.490 12.738 -14.226 1.00 87.56 299 ASN A O 1
ATOM 2423 N N . GLN A 1 300 ? 31.325 11.651 -12.636 1.00 92.69 300 GLN A N 1
ATOM 2424 C CA . GLN A 1 300 ? 31.363 12.669 -11.574 1.00 92.69 300 GLN A CA 1
ATOM 2425 C C . GLN A 1 300 ? 30.534 13.934 -11.856 1.00 92.69 300 GLN A C 1
ATOM 2427 O O . GLN A 1 300 ? 30.600 14.900 -11.092 1.00 92.69 300 GLN A O 1
ATOM 2432 N N . GLU A 1 301 ? 29.727 13.957 -12.919 1.00 93.38 301 GLU A N 1
ATOM 2433 C CA . GLU A 1 301 ? 28.822 15.075 -13.172 1.00 93.38 301 GLU A CA 1
ATOM 2434 C C . GLU A 1 301 ? 27.651 15.064 -12.189 1.00 93.38 301 GLU A C 1
ATOM 2436 O O . GLU A 1 301 ? 27.044 14.025 -11.914 1.00 93.38 301 GLU A O 1
ATOM 2441 N N . LEU A 1 302 ? 27.320 16.252 -11.679 1.00 96.12 302 LEU A N 1
ATOM 2442 C CA . LEU A 1 302 ? 26.181 16.463 -10.796 1.00 96.12 302 LEU A CA 1
ATOM 2443 C C . LEU A 1 302 ? 24.980 16.985 -11.577 1.00 96.12 302 LEU A C 1
ATOM 2445 O O . LEU A 1 302 ? 25.099 17.939 -12.345 1.00 96.12 302 LEU A O 1
ATOM 2449 N N . ASP A 1 303 ? 23.805 16.433 -11.297 1.00 95.94 303 ASP A N 1
ATOM 2450 C CA . ASP A 1 303 ? 22.554 16.871 -11.915 1.00 95.94 303 ASP A CA 1
ATOM 2451 C C . ASP A 1 303 ? 21.410 16.947 -10.903 1.00 95.94 303 ASP A C 1
ATOM 2453 O O . ASP A 1 303 ? 21.378 16.225 -9.905 1.00 95.94 303 ASP A O 1
ATOM 2457 N N . ASN A 1 304 ? 20.471 17.855 -11.164 1.00 96.69 304 ASN A N 1
ATOM 2458 C CA . ASN A 1 304 ? 19.281 18.079 -10.356 1.00 96.69 304 ASN A CA 1
ATOM 2459 C C . ASN A 1 304 ? 18.089 17.385 -11.019 1.00 96.69 304 ASN A C 1
ATOM 2461 O O . ASN A 1 304 ? 17.477 17.900 -11.955 1.00 96.69 304 ASN A O 1
ATOM 2465 N N . VAL A 1 305 ? 17.728 16.221 -10.495 1.00 95.69 305 VAL A N 1
ATOM 2466 C CA . VAL A 1 305 ? 16.775 15.311 -11.118 1.00 95.69 305 VAL A CA 1
ATOM 2467 C C . VAL A 1 305 ? 15.480 15.244 -10.303 1.00 95.69 305 VAL A C 1
ATOM 2469 O O . VAL A 1 305 ? 15.498 14.839 -9.141 1.00 95.69 305 VAL A O 1
ATOM 2472 N N . PRO A 1 306 ? 14.318 15.590 -10.882 1.00 94.12 306 PRO A N 1
ATOM 2473 C CA . PRO A 1 306 ? 13.022 15.353 -10.248 1.00 94.12 306 PRO A CA 1
ATOM 2474 C C . PRO A 1 306 ? 12.810 13.881 -9.860 1.00 94.12 306 PRO A C 1
ATOM 2476 O O . PRO A 1 306 ? 13.107 12.987 -10.652 1.00 94.12 306 PRO A O 1
ATOM 2479 N N . CYS A 1 307 ? 12.195 13.613 -8.702 1.00 93.25 307 CYS A N 1
ATOM 2480 C CA . CYS A 1 307 ? 11.987 12.251 -8.179 1.00 93.25 307 CYS A CA 1
ATOM 2481 C C . CYS A 1 307 ? 11.290 11.301 -9.165 1.00 93.25 307 CYS A C 1
ATOM 2483 O O . CYS A 1 307 ? 11.556 10.103 -9.173 1.00 93.25 307 CYS A O 1
ATOM 2485 N N . ARG A 1 308 ? 10.434 11.832 -10.047 1.00 90.50 308 ARG A N 1
ATOM 2486 C CA . ARG A 1 308 ? 9.736 11.053 -11.078 1.00 90.50 308 ARG A CA 1
ATOM 2487 C C . ARG A 1 308 ? 10.637 10.430 -12.138 1.00 90.50 308 ARG A C 1
ATOM 2489 O O . ARG A 1 308 ? 10.153 9.590 -12.878 1.00 90.50 308 ARG A O 1
ATOM 2496 N N . PHE A 1 309 ? 11.887 10.862 -12.257 1.00 92.69 309 PHE A N 1
ATOM 2497 C CA . PHE A 1 309 ? 12.854 10.271 -13.182 1.00 92.69 309 PHE A CA 1
ATOM 2498 C C . PHE A 1 309 ? 13.816 9.312 -12.480 1.00 92.69 309 PHE A C 1
ATOM 2500 O O . PHE A 1 309 ? 14.632 8.684 -13.144 1.00 92.69 309 PHE A O 1
ATOM 2507 N N . ILE A 1 310 ? 13.705 9.167 -11.159 1.00 94.44 310 ILE A N 1
ATOM 2508 C CA . ILE A 1 310 ? 14.498 8.220 -10.385 1.00 94.44 310 ILE A CA 1
ATOM 2509 C C . ILE A 1 310 ? 13.752 6.887 -10.314 1.00 94.44 310 ILE A C 1
ATOM 2511 O O . ILE A 1 310 ? 12.547 6.831 -10.055 1.00 94.44 310 ILE A O 1
ATOM 2515 N N . GLN A 1 311 ? 14.481 5.801 -10.532 1.00 94.25 311 GLN A N 1
ATOM 2516 C CA . GLN A 1 311 ? 14.029 4.428 -10.347 1.00 94.25 311 GLN A CA 1
ATOM 2517 C C . GLN A 1 311 ? 15.050 3.660 -9.496 1.00 94.25 311 GLN A C 1
ATOM 2519 O O . GLN A 1 311 ? 16.236 4.009 -9.495 1.00 94.25 311 GLN A O 1
ATOM 2524 N N . PRO A 1 312 ? 14.630 2.596 -8.789 1.00 93.31 312 PRO A N 1
ATOM 2525 C CA . PRO A 1 312 ? 15.585 1.680 -8.184 1.00 93.31 312 PRO A CA 1
ATOM 2526 C C . PRO A 1 312 ? 16.408 0.990 -9.278 1.00 93.31 312 PRO A C 1
ATOM 2528 O O . PRO A 1 312 ? 16.066 1.022 -10.470 1.00 93.31 312 PRO A O 1
ATOM 2531 N N . LEU A 1 313 ? 17.482 0.313 -8.870 1.00 91.56 313 LEU A N 1
ATOM 2532 C CA . LEU A 1 313 ? 18.159 -0.634 -9.756 1.00 91.56 313 LEU A CA 1
ATOM 2533 C C . LEU A 1 313 ? 17.148 -1.672 -10.275 1.00 91.56 313 LEU A C 1
ATOM 2535 O O . LEU A 1 313 ? 16.122 -1.936 -9.646 1.00 91.56 313 LEU A O 1
ATOM 2539 N N . ASN A 1 314 ? 17.397 -2.245 -11.451 1.00 89.38 314 ASN A N 1
ATOM 2540 C CA . ASN A 1 314 ? 16.492 -3.265 -11.967 1.00 89.38 314 ASN A CA 1
ATOM 2541 C C . ASN A 1 314 ? 16.584 -4.524 -11.070 1.00 89.38 314 ASN A C 1
ATOM 2543 O O . ASN A 1 314 ? 17.694 -4.993 -10.785 1.00 89.38 314 ASN A O 1
ATOM 2547 N N . PRO A 1 315 ? 15.454 -5.091 -10.608 1.00 86.25 315 PRO A N 1
ATOM 2548 C CA . PRO A 1 315 ? 15.466 -6.335 -9.836 1.00 86.25 315 PRO A CA 1
ATOM 2549 C C . PRO A 1 315 ? 15.967 -7.548 -10.642 1.00 86.25 315 PRO A C 1
ATOM 2551 O O . PRO A 1 315 ? 16.329 -8.561 -10.047 1.00 86.25 315 PRO A O 1
ATOM 2554 N N . PHE A 1 316 ? 16.000 -7.467 -11.975 1.00 87.50 316 PHE A N 1
ATOM 2555 C CA . PHE A 1 316 ? 16.442 -8.536 -12.864 1.00 87.50 316 PHE A CA 1
ATOM 2556 C C . PHE A 1 316 ? 17.887 -8.342 -13.316 1.00 87.50 316 PHE A C 1
ATOM 2558 O O . PHE A 1 316 ? 18.317 -7.254 -13.721 1.00 87.50 316 PHE A O 1
ATOM 2565 N N . LYS A 1 317 ? 18.644 -9.438 -13.269 1.00 88.56 317 LYS A N 1
ATOM 2566 C CA . LYS A 1 317 ? 19.987 -9.500 -13.840 1.00 88.56 317 LYS A CA 1
ATOM 2567 C C . LYS A 1 317 ? 19.900 -9.660 -15.350 1.00 88.56 317 LYS A C 1
ATOM 2569 O O . LYS A 1 317 ? 19.018 -10.337 -15.870 1.00 88.56 317 LYS A O 1
ATOM 2574 N N . TYR A 1 318 ? 20.882 -9.093 -16.031 1.00 88.69 318 TYR A N 1
ATOM 2575 C CA . TYR A 1 318 ? 21.210 -9.471 -17.397 1.00 88.69 318 TYR A CA 1
ATOM 2576 C C . TYR A 1 318 ? 21.509 -10.978 -17.475 1.00 88.69 318 TYR A C 1
ATOM 2578 O O . TYR A 1 318 ? 22.088 -11.547 -16.550 1.00 88.69 318 TYR A O 1
ATOM 2586 N N . GLY A 1 319 ? 21.031 -11.646 -18.524 1.00 84.69 319 GLY A N 1
ATOM 2587 C CA . GLY A 1 319 ? 21.091 -13.110 -18.664 1.00 84.69 319 GLY A CA 1
ATOM 2588 C C . GLY A 1 319 ? 20.064 -13.904 -17.853 1.00 84.69 319 GLY A C 1
ATOM 2589 O O . GLY A 1 319 ? 19.837 -15.081 -18.148 1.00 84.69 319 GLY A O 1
ATOM 2590 N N . GLY A 1 320 ? 19.366 -13.246 -16.930 1.00 84.31 320 GLY A N 1
ATOM 2591 C CA . GLY A 1 320 ? 18.263 -13.792 -16.161 1.00 84.31 320 GLY A CA 1
ATOM 2592 C C . GLY A 1 320 ? 18.596 -13.977 -14.686 1.00 84.31 320 GLY A C 1
ATOM 2593 O O . GLY A 1 320 ? 19.750 -13.955 -14.256 1.00 84.31 320 GLY A O 1
ATOM 2594 N N . GLY A 1 321 ? 17.543 -14.176 -13.899 1.00 83.56 321 GLY A N 1
ATOM 2595 C CA . GLY A 1 321 ? 17.621 -14.311 -12.446 1.00 83.56 321 GLY A CA 1
ATOM 2596 C C . GLY A 1 321 ? 17.399 -12.993 -11.705 1.00 83.56 321 GLY A C 1
ATOM 2597 O O . GLY A 1 321 ? 17.329 -11.911 -12.292 1.00 83.56 321 GLY A O 1
ATOM 2598 N N . LEU A 1 322 ? 17.262 -13.100 -10.386 1.00 80.81 322 LEU A N 1
ATOM 2599 C CA . LEU A 1 322 ? 16.984 -11.973 -9.503 1.00 80.81 322 LEU A CA 1
ATOM 2600 C C . LEU A 1 322 ? 18.270 -11.409 -8.878 1.00 80.81 322 LEU A C 1
ATOM 2602 O O . LEU A 1 322 ? 19.250 -12.122 -8.614 1.00 80.81 322 LEU A O 1
ATOM 2606 N N . THR A 1 323 ? 18.276 -10.097 -8.655 1.00 82.25 323 THR A N 1
ATOM 2607 C CA . THR A 1 323 ? 19.197 -9.427 -7.731 1.00 82.25 323 THR A CA 1
ATOM 2608 C C . THR A 1 323 ? 18.652 -9.501 -6.303 1.00 82.25 323 THR A C 1
ATOM 2610 O O . THR A 1 323 ? 17.546 -9.988 -6.067 1.00 82.25 323 THR A O 1
ATOM 2613 N N . ASN A 1 324 ? 19.430 -9.032 -5.324 1.00 83.88 324 ASN A N 1
ATOM 2614 C CA . ASN A 1 324 ? 18.920 -8.868 -3.967 1.00 83.88 324 ASN A CA 1
ATOM 2615 C C . ASN A 1 324 ? 17.836 -7.774 -3.974 1.00 83.88 324 ASN A C 1
ATOM 2617 O O . ASN A 1 324 ? 18.131 -6.580 -4.017 1.00 83.88 324 ASN A O 1
ATOM 2621 N N . LEU A 1 325 ? 16.576 -8.204 -3.979 1.00 82.00 325 LEU A N 1
ATOM 2622 C CA . LEU A 1 325 ? 15.419 -7.345 -4.194 1.00 82.00 325 LEU A CA 1
ATOM 2623 C C . LEU A 1 325 ? 15.263 -6.277 -3.107 1.00 82.00 325 LEU A C 1
ATOM 2625 O O . LEU A 1 325 ? 15.008 -5.116 -3.423 1.00 82.00 325 LEU A O 1
ATOM 2629 N N . THR A 1 326 ? 15.451 -6.642 -1.837 1.00 83.44 326 THR A N 1
ATOM 2630 C CA . THR A 1 326 ? 15.354 -5.696 -0.715 1.00 83.44 326 THR A CA 1
ATOM 2631 C C . THR A 1 326 ? 16.466 -4.656 -0.786 1.00 83.44 326 THR A C 1
ATOM 2633 O O . THR A 1 326 ? 16.187 -3.464 -0.681 1.00 83.44 326 THR A O 1
ATOM 2636 N N . HIS A 1 327 ? 17.696 -5.080 -1.080 1.00 86.00 327 HIS A N 1
ATOM 2637 C CA . HIS A 1 327 ? 18.828 -4.179 -1.300 1.00 86.00 327 HIS A CA 1
ATOM 2638 C C . HIS A 1 327 ? 18.574 -3.205 -2.466 1.00 86.00 327 HIS A C 1
ATOM 2640 O O . HIS A 1 327 ? 18.859 -2.013 -2.368 1.00 86.00 327 HIS A O 1
ATOM 2646 N N . THR A 1 328 ? 17.988 -3.694 -3.560 1.00 85.62 328 THR A N 1
ATOM 2647 C CA . THR A 1 328 ? 17.620 -2.887 -4.732 1.00 85.62 328 THR A CA 1
ATOM 2648 C C . THR A 1 328 ? 16.537 -1.850 -4.419 1.00 85.62 328 THR A C 1
ATOM 2650 O O . THR A 1 328 ? 16.633 -0.705 -4.859 1.00 85.62 328 THR A O 1
ATOM 2653 N N . ILE A 1 329 ? 15.515 -2.222 -3.645 1.00 86.25 329 ILE A N 1
ATOM 2654 C CA . ILE A 1 329 ? 14.377 -1.348 -3.325 1.00 86.25 329 ILE A CA 1
ATOM 2655 C C . ILE A 1 329 ? 14.735 -0.323 -2.255 1.00 86.25 329 ILE A C 1
ATOM 2657 O O . ILE A 1 329 ? 14.339 0.832 -2.358 1.00 86.25 329 ILE A O 1
ATOM 2661 N N . MET A 1 330 ? 15.455 -0.722 -1.213 1.00 87.00 330 MET A N 1
ATOM 2662 C CA . MET A 1 330 ? 15.781 0.184 -0.109 1.00 87.00 330 MET A CA 1
ATOM 2663 C C . MET A 1 330 ? 16.961 1.103 -0.442 1.00 87.00 330 MET A C 1
ATOM 2665 O O . MET A 1 330 ? 17.158 2.110 0.230 1.00 87.00 330 MET A O 1
ATOM 2669 N N . GLY A 1 331 ? 17.716 0.775 -1.493 1.00 86.38 331 GLY A N 1
ATOM 2670 C CA . GLY A 1 331 ? 19.000 1.390 -1.782 1.00 86.38 331 GLY A CA 1
ATOM 2671 C C . GLY A 1 331 ? 20.094 0.706 -0.969 1.00 86.38 331 GLY A C 1
ATOM 2672 O O . GLY A 1 331 ? 20.008 0.591 0.252 1.00 86.38 331 GLY A O 1
ATOM 2673 N N . GLY A 1 332 ? 21.129 0.222 -1.655 1.00 85.81 332 GLY A N 1
ATOM 2674 C CA . GLY A 1 332 ? 22.107 -0.681 -1.049 1.00 85.81 332 GLY A CA 1
ATOM 2675 C C . GLY A 1 332 ? 22.838 -0.117 0.164 1.00 85.81 332 GLY A C 1
ATOM 2676 O O . GLY A 1 332 ? 22.998 -0.799 1.172 1.00 85.81 332 GLY A O 1
ATOM 2677 N N . TYR A 1 333 ? 23.218 1.160 0.088 1.00 88.88 333 TYR A N 1
ATOM 2678 C CA . TYR A 1 333 ? 23.870 1.859 1.192 1.00 88.88 333 TYR A CA 1
ATOM 2679 C C . TYR A 1 333 ? 22.988 1.866 2.445 1.00 88.88 333 TYR A C 1
ATOM 2681 O O . TYR A 1 333 ? 23.426 1.497 3.535 1.00 88.88 333 TYR A O 1
ATOM 2689 N N . TYR A 1 334 ? 21.718 2.227 2.269 1.00 88.62 334 TYR A N 1
ATOM 2690 C CA . TYR A 1 334 ? 20.774 2.295 3.367 1.00 88.62 334 TYR A CA 1
ATOM 2691 C C . TYR A 1 334 ? 20.405 0.911 3.914 1.00 88.62 334 TYR A C 1
ATOM 2693 O O . TYR A 1 334 ? 20.393 0.720 5.129 1.00 88.62 334 TYR A O 1
ATOM 2701 N N . PHE A 1 335 ? 20.178 -0.071 3.038 1.00 88.19 335 PHE A N 1
ATOM 2702 C CA . PHE A 1 335 ? 19.926 -1.454 3.438 1.00 88.19 335 PHE A CA 1
ATOM 2703 C C . PHE A 1 335 ? 21.042 -1.992 4.342 1.00 88.19 335 PHE A C 1
ATOM 2705 O O . PHE A 1 335 ? 20.759 -2.549 5.400 1.00 88.19 335 PHE A O 1
ATOM 2712 N N . ASN A 1 336 ? 22.306 -1.773 3.972 1.00 88.75 336 ASN A N 1
ATOM 2713 C CA . ASN A 1 336 ? 23.446 -2.221 4.770 1.00 88.75 336 ASN A CA 1
ATOM 2714 C C . ASN A 1 336 ? 23.479 -1.540 6.147 1.00 88.75 336 ASN A C 1
ATOM 2716 O O . ASN A 1 336 ? 23.615 -2.224 7.158 1.00 88.75 336 ASN A O 1
ATOM 2720 N N . SER A 1 337 ? 23.254 -0.223 6.206 1.00 88.88 337 SER A N 1
ATOM 2721 C CA . SER A 1 337 ? 23.177 0.520 7.474 1.00 88.88 337 SER A CA 1
ATOM 2722 C C . SER A 1 337 ? 22.031 0.036 8.380 1.00 88.88 337 SER A C 1
ATOM 2724 O O . SER A 1 337 ? 22.192 -0.094 9.599 1.00 88.88 337 SER A O 1
ATOM 2726 N N . LEU A 1 338 ? 20.875 -0.290 7.795 1.00 87.00 338 LEU A N 1
ATOM 2727 C CA . LEU A 1 338 ? 19.750 -0.874 8.522 1.00 87.00 338 LEU A CA 1
ATOM 2728 C C . LEU A 1 338 ? 20.099 -2.267 9.063 1.00 87.00 338 LEU A C 1
ATOM 2730 O O . LEU A 1 338 ? 19.839 -2.548 10.232 1.00 87.00 338 LEU A O 1
ATOM 2734 N N . MET A 1 339 ? 20.723 -3.120 8.247 1.00 87.44 339 MET A N 1
ATOM 2735 C CA . MET A 1 339 ? 21.167 -4.452 8.669 1.00 87.44 339 MET A CA 1
ATOM 2736 C C . MET A 1 339 ? 22.196 -4.382 9.800 1.00 87.44 339 MET A C 1
ATOM 2738 O O . MET A 1 339 ? 22.097 -5.147 10.756 1.00 87.44 339 MET A O 1
ATOM 2742 N N . GLU A 1 340 ? 23.143 -3.445 9.744 1.00 88.94 340 GLU A N 1
ATOM 2743 C CA . GLU A 1 340 ? 24.089 -3.190 10.837 1.00 88.94 340 GLU A CA 1
ATOM 2744 C C . GLU A 1 340 ? 23.368 -2.787 12.129 1.00 88.94 340 GLU A C 1
ATOM 2746 O O . GLU A 1 340 ? 23.698 -3.290 13.200 1.00 88.94 340 GLU A O 1
ATOM 2751 N N . THR A 1 341 ? 22.335 -1.947 12.036 1.00 86.88 341 THR A N 1
ATOM 2752 C CA . THR A 1 341 ? 21.537 -1.508 13.194 1.00 86.88 341 THR A CA 1
ATOM 2753 C C . THR A 1 341 ? 20.715 -2.648 13.803 1.00 86.88 341 THR A C 1
ATOM 2755 O O . THR A 1 341 ? 20.585 -2.748 15.027 1.00 86.88 341 THR A O 1
ATOM 2758 N N . LEU A 1 342 ? 20.157 -3.523 12.965 1.00 86.06 342 LEU A N 1
ATOM 2759 C CA . LEU A 1 342 ? 19.375 -4.677 13.412 1.00 86.06 342 LEU A CA 1
ATOM 2760 C C . LEU A 1 342 ? 20.272 -5.758 14.030 1.00 86.06 342 LEU A C 1
ATOM 2762 O O . LEU A 1 342 ? 19.946 -6.286 15.093 1.00 86.06 342 LEU A O 1
ATOM 2766 N N . ASN A 1 343 ? 21.432 -6.024 13.425 1.00 85.62 343 ASN A N 1
ATOM 2767 C CA . ASN A 1 343 ? 22.401 -7.008 13.916 1.00 85.62 343 ASN A CA 1
ATOM 2768 C C . ASN A 1 343 ? 23.193 -6.503 15.136 1.00 85.62 343 ASN A C 1
ATOM 2770 O O . ASN A 1 343 ? 23.576 -7.287 16.003 1.00 85.62 343 ASN A O 1
ATOM 2774 N N . GLY A 1 344 ? 23.425 -5.191 15.227 1.00 79.00 344 GLY A N 1
ATOM 2775 C CA . GLY A 1 344 ? 24.198 -4.536 16.286 1.00 79.00 344 GLY A CA 1
ATOM 2776 C C . GLY A 1 344 ? 23.491 -4.432 17.641 1.00 79.00 344 GLY A C 1
ATOM 2777 O O . GLY A 1 344 ? 24.086 -3.941 18.596 1.00 79.00 344 GLY A O 1
ATOM 2778 N N . ASN A 1 345 ? 22.249 -4.916 17.754 1.00 52.16 345 ASN A N 1
ATOM 2779 C CA . ASN A 1 345 ? 21.429 -4.857 18.966 1.00 52.16 345 ASN A CA 1
ATOM 2780 C C . ASN A 1 345 ? 21.237 -6.220 19.667 1.00 52.16 345 ASN A C 1
ATOM 2782 O O . ASN A 1 345 ? 20.165 -6.511 20.198 1.00 52.16 345 ASN A O 1
ATOM 2786 N N . SER A 1 346 ? 22.307 -7.013 19.797 1.00 41.28 346 SER A N 1
ATOM 2787 C CA . SER A 1 346 ? 22.635 -7.466 21.155 1.00 41.28 346 SER A CA 1
ATOM 2788 C C . SER A 1 346 ? 23.457 -6.336 21.761 1.00 41.28 346 SER A C 1
ATOM 2790 O O . SER A 1 346 ? 24.580 -6.132 21.298 1.00 41.28 346 SER A O 1
ATOM 2792 N N . PRO A 1 347 ? 22.948 -5.569 22.739 1.00 36.50 347 PRO A N 1
ATOM 2793 C CA . PRO A 1 347 ? 23.733 -4.506 23.333 1.00 36.50 347 PRO A CA 1
ATOM 2794 C C . PRO A 1 347 ? 24.967 -5.140 23.979 1.00 36.50 347 PRO A C 1
ATOM 2796 O O . PRO A 1 347 ? 24.901 -5.694 25.074 1.00 36.50 347 PRO A O 1
ATOM 2799 N N . ARG A 1 348 ? 26.127 -5.039 23.323 1.00 34.06 348 ARG A N 1
ATOM 2800 C CA . ARG A 1 348 ? 27.375 -4.935 24.067 1.00 34.06 348 ARG A CA 1
ATOM 2801 C C . ARG A 1 348 ? 27.311 -3.570 24.729 1.00 34.06 348 ARG A C 1
ATOM 2803 O O . ARG A 1 348 ? 27.746 -2.571 24.164 1.00 34.06 348 ARG A O 1
ATOM 2810 N N . MET A 1 349 ? 26.726 -3.530 25.925 1.00 28.67 349 MET A N 1
ATOM 2811 C CA . MET A 1 349 ? 27.157 -2.536 26.890 1.00 28.67 349 MET A CA 1
ATOM 2812 C C . MET A 1 349 ? 28.670 -2.702 26.992 1.00 28.67 349 MET A C 1
ATOM 2814 O O . MET A 1 349 ? 29.158 -3.739 27.439 1.00 28.67 349 MET A O 1
ATOM 2818 N N . ASN A 1 350 ? 29.411 -1.710 26.505 1.00 27.45 350 ASN A N 1
ATOM 2819 C CA . ASN A 1 350 ? 30.789 -1.545 26.925 1.00 27.45 350 ASN A CA 1
ATOM 2820 C C . ASN A 1 350 ? 30.772 -1.569 28.459 1.00 27.45 350 ASN A C 1
ATOM 2822 O O . ASN A 1 350 ? 29.995 -0.799 29.037 1.00 27.45 350 ASN A O 1
ATOM 2826 N N . PRO A 1 351 ? 31.566 -2.420 29.132 1.00 29.09 351 PRO A N 1
ATOM 2827 C CA . PRO A 1 351 ? 31.812 -2.205 30.541 1.00 29.09 351 PRO A CA 1
ATOM 2828 C C . PRO A 1 351 ? 32.400 -0.800 30.640 1.00 29.09 351 PRO A C 1
ATOM 2830 O O . PRO A 1 351 ? 33.467 -0.505 30.097 1.00 29.09 351 PRO A O 1
ATOM 2833 N N . ILE A 1 352 ? 31.642 0.095 31.265 1.00 30.73 352 ILE A N 1
ATOM 2834 C CA . ILE A 1 352 ? 32.196 1.322 31.808 1.00 30.73 352 ILE A CA 1
ATOM 2835 C C . ILE A 1 352 ? 33.361 0.860 32.676 1.00 30.73 352 ILE A C 1
ATOM 2837 O O . ILE A 1 352 ? 33.191 -0.012 33.526 1.00 30.73 352 ILE A O 1
ATOM 2841 N N . ALA A 1 353 ? 34.546 1.386 32.387 1.00 31.41 353 ALA A N 1
ATOM 2842 C CA . ALA A 1 353 ? 35.744 1.130 33.156 1.00 31.41 353 ALA A CA 1
ATOM 2843 C C . ALA A 1 353 ? 35.487 1.499 34.626 1.00 31.41 353 ALA A C 1
ATOM 2845 O O . ALA A 1 353 ? 35.544 2.671 35.001 1.00 31.41 353 ALA A O 1
ATOM 2846 N N . GLU A 1 354 ? 35.201 0.498 35.455 1.00 28.92 354 GLU A N 1
ATOM 2847 C CA . GLU A 1 354 ? 35.413 0.596 36.889 1.00 28.92 354 GLU A CA 1
ATOM 2848 C C . GLU A 1 354 ? 36.920 0.725 37.092 1.00 28.92 354 GLU A C 1
ATOM 2850 O O . GLU A 1 354 ? 37.701 -0.188 36.821 1.00 28.92 354 GLU A O 1
ATOM 2855 N N . LYS A 1 355 ? 37.339 1.918 37.516 1.00 29.48 355 LYS A N 1
ATOM 2856 C CA . LYS A 1 355 ? 38.649 2.103 38.123 1.00 29.48 355 LYS A CA 1
ATOM 2857 C C . LYS A 1 355 ? 38.717 1.194 39.341 1.00 29.48 355 LYS A C 1
ATOM 2859 O O . LYS A 1 355 ? 38.016 1.418 40.324 1.00 29.48 355 LYS A O 1
ATOM 2864 N N . GLU A 1 356 ? 39.612 0.222 39.270 1.00 27.75 356 GLU A N 1
ATOM 2865 C CA . GLU A 1 356 ? 40.166 -0.457 40.427 1.00 27.75 356 GLU A CA 1
ATOM 2866 C C . GLU A 1 356 ? 40.675 0.591 41.433 1.00 27.75 356 GLU A C 1
ATOM 2868 O O . GLU A 1 356 ? 41.665 1.285 41.197 1.00 27.75 356 GLU A O 1
ATOM 2873 N N . THR A 1 357 ? 40.006 0.705 42.578 1.00 28.91 357 THR A N 1
ATOM 2874 C CA . THR A 1 357 ? 40.665 1.092 43.826 1.00 28.91 357 THR A CA 1
ATOM 2875 C C . THR A 1 357 ? 40.681 -0.130 44.721 1.00 28.91 357 THR A C 1
ATOM 2877 O O . THR A 1 357 ? 39.643 -0.667 45.103 1.00 28.91 357 THR A O 1
ATOM 2880 N N . SER A 1 358 ? 41.893 -0.588 44.981 1.00 27.61 358 SER A N 1
ATOM 2881 C CA . SER A 1 358 ? 42.239 -1.777 45.731 1.00 27.61 358 SER A CA 1
ATOM 2882 C C . SER A 1 358 ? 41.955 -1.646 47.234 1.00 27.61 358 SER A C 1
ATOM 2884 O O . SER A 1 358 ? 42.247 -0.633 47.859 1.00 27.61 358 SER A O 1
ATOM 2886 N N . ASN A 1 359 ? 41.435 -2.748 47.783 1.00 28.83 359 ASN A N 1
ATOM 2887 C CA . ASN A 1 359 ? 41.768 -3.382 49.064 1.00 28.83 359 ASN A CA 1
ATOM 2888 C C . ASN A 1 359 ? 41.861 -2.527 50.347 1.00 28.83 359 ASN A C 1
ATOM 2890 O O . ASN A 1 359 ? 42.870 -1.875 50.582 1.00 28.83 359 ASN A O 1
ATOM 2894 N N . HIS A 1 360 ? 40.943 -2.757 51.301 1.00 26.73 360 HIS A N 1
ATOM 2895 C CA . HIS A 1 360 ? 41.219 -3.648 52.447 1.00 26.73 360 HIS A CA 1
ATOM 2896 C C . HIS A 1 360 ? 40.028 -3.824 53.424 1.00 26.73 360 HIS A C 1
ATOM 2898 O O . HIS A 1 360 ? 39.642 -2.909 54.134 1.00 26.73 360 HIS A O 1
ATOM 2904 N N . SER A 1 361 ? 39.563 -5.079 53.511 1.00 25.70 361 SER A N 1
ATOM 2905 C CA . SER A 1 361 ? 39.306 -5.890 54.722 1.00 25.70 361 SER A CA 1
ATOM 2906 C C . SER A 1 361 ? 38.291 -5.491 55.817 1.00 25.70 361 SER A C 1
ATOM 2908 O O . SER A 1 361 ? 38.416 -4.451 56.450 1.00 25.70 361 SER A O 1
ATOM 2910 N N . ARG A 1 362 ? 37.513 -6.533 56.189 1.00 25.66 362 ARG A N 1
ATOM 2911 C CA . ARG A 1 362 ? 36.739 -6.800 57.430 1.00 25.66 362 ARG A CA 1
ATOM 2912 C C . ARG A 1 362 ? 35.387 -6.089 57.544 1.00 25.66 362 ARG A C 1
ATOM 2914 O O . ARG A 1 362 ? 35.262 -4.958 57.120 1.00 25.66 362 ARG A O 1
ATOM 2921 N N . ALA A 1 363 ? 34.360 -6.616 58.202 1.00 23.98 363 ALA A N 1
ATOM 2922 C CA . ALA A 1 363 ? 33.888 -7.941 58.623 1.00 23.98 363 ALA A CA 1
ATOM 2923 C C . ALA A 1 363 ? 32.629 -7.611 59.447 1.00 23.98 363 ALA A C 1
ATOM 2925 O O . ALA A 1 363 ? 32.777 -6.784 60.340 1.00 23.98 363 ALA A O 1
ATOM 2926 N N . LEU A 1 364 ? 31.485 -8.280 59.210 1.00 23.95 364 LEU A N 1
ATOM 2927 C CA . LEU A 1 364 ? 30.268 -8.237 60.061 1.00 23.95 364 LEU A CA 1
ATOM 2928 C C . LEU A 1 364 ? 29.651 -6.812 60.189 1.00 23.95 364 LEU A C 1
ATOM 2930 O O . LEU A 1 364 ? 30.299 -5.815 59.927 1.00 23.95 364 LEU A O 1
ATOM 2934 N N . GLU A 1 365 ? 28.386 -6.558 60.488 1.00 24.05 365 GLU A N 1
ATOM 2935 C CA . GLU A 1 365 ? 27.269 -7.329 61.006 1.00 24.05 365 GLU A CA 1
ATOM 2936 C C . GLU A 1 365 ? 25.987 -6.539 60.675 1.00 24.05 365 GLU A C 1
ATOM 2938 O O . GLU A 1 365 ? 26.024 -5.352 60.348 1.00 24.05 365 GLU A O 1
ATOM 2943 N N . ILE A 1 366 ? 24.856 -7.227 60.742 1.00 26.06 366 ILE A N 1
ATOM 2944 C CA . ILE A 1 366 ? 23.500 -6.703 60.566 1.00 26.06 366 ILE A CA 1
ATOM 2945 C C . ILE A 1 366 ? 23.147 -5.776 61.739 1.00 26.06 366 ILE A C 1
ATOM 2947 O O . ILE A 1 366 ? 23.353 -6.177 62.878 1.00 26.06 366 ILE A O 1
ATOM 2951 N N . ASP A 1 367 ? 22.492 -4.637 61.487 1.00 23.52 367 ASP A N 1
ATOM 2952 C CA . ASP A 1 367 ? 21.413 -4.190 62.379 1.00 23.52 367 ASP A CA 1
ATOM 2953 C C . ASP A 1 367 ? 20.352 -3.367 61.629 1.00 23.52 367 ASP A C 1
ATOM 2955 O O . ASP A 1 367 ? 20.616 -2.324 61.029 1.00 23.52 367 ASP A O 1
ATOM 2959 N N . LEU A 1 368 ? 19.136 -3.907 61.659 1.00 28.09 368 LEU A N 1
ATOM 2960 C CA . LEU A 1 368 ? 17.878 -3.294 61.266 1.00 28.09 368 LEU A CA 1
ATOM 2961 C C . LEU A 1 368 ? 17.193 -2.876 62.564 1.00 28.09 368 LEU A C 1
ATOM 2963 O O . LEU A 1 368 ? 16.542 -3.700 63.206 1.00 28.09 368 LEU A O 1
ATOM 2967 N N . SER A 1 369 ? 17.257 -1.598 62.925 1.00 23.09 369 SER A N 1
ATOM 2968 C CA . SER A 1 369 ? 16.338 -1.074 63.929 1.00 23.09 369 SER A CA 1
ATOM 2969 C C . SER A 1 369 ? 16.086 0.429 63.793 1.00 23.09 369 SER A C 1
ATOM 2971 O O . SER A 1 369 ? 16.996 1.236 63.635 1.00 23.09 369 SER A O 1
ATOM 2973 N N . ASN A 1 370 ? 14.797 0.754 63.947 1.00 25.55 370 ASN A N 1
ATOM 2974 C CA . ASN A 1 370 ? 14.186 2.051 64.268 1.00 25.55 370 ASN A CA 1
ATOM 2975 C C . ASN A 1 370 ? 13.732 2.890 63.059 1.00 25.55 370 ASN A C 1
ATOM 2977 O O . ASN A 1 370 ? 14.519 3.514 62.361 1.00 25.55 370 ASN A O 1
ATOM 2981 N N . LEU A 1 371 ? 12.464 2.753 62.654 1.00 24.84 371 LEU A N 1
ATOM 2982 C CA . LEU A 1 371 ? 11.253 3.378 63.228 1.00 24.84 371 LEU A CA 1
ATOM 2983 C C . LEU A 1 371 ? 11.041 4.824 62.730 1.00 24.84 371 LEU A C 1
ATOM 2985 O O . LEU A 1 371 ? 11.784 5.741 63.054 1.00 24.84 371 LEU A O 1
ATOM 2989 N N . LEU A 1 372 ? 9.966 4.956 61.943 1.00 23.31 372 LEU A N 1
ATOM 2990 C CA . LEU A 1 372 ? 9.130 6.134 61.637 1.00 23.31 372 LEU A CA 1
ATOM 2991 C C . LEU A 1 372 ? 8.889 7.074 62.850 1.00 23.31 372 LEU A C 1
ATOM 2993 O O . LEU A 1 372 ? 9.095 6.636 63.980 1.00 23.31 372 LEU A O 1
ATOM 2997 N N . PRO A 1 373 ? 8.180 8.221 62.712 1.00 39.22 373 PRO A N 1
ATOM 2998 C CA . PRO A 1 373 ? 8.009 9.181 61.605 1.00 39.22 373 PRO A CA 1
ATOM 2999 C C . PRO A 1 373 ? 8.182 10.648 62.106 1.00 39.22 373 PRO A C 1
ATOM 3001 O O . PRO A 1 373 ? 8.486 10.870 63.271 1.00 39.22 373 PRO A O 1
ATOM 3004 N N . ILE A 1 374 ? 7.907 11.650 61.254 1.00 24.55 374 ILE A N 1
ATOM 3005 C CA . ILE A 1 374 ? 7.145 12.902 61.528 1.00 24.55 374 ILE A CA 1
ATOM 3006 C C . ILE A 1 374 ? 7.671 14.083 60.691 1.00 24.55 374 ILE A C 1
ATOM 3008 O O . ILE A 1 374 ? 8.863 14.326 60.546 1.00 24.55 374 ILE A O 1
ATOM 3012 N N . CYS A 1 375 ? 6.698 14.792 60.121 1.00 22.73 375 CYS A N 1
ATOM 3013 C CA . CYS A 1 375 ? 6.760 15.997 59.309 1.00 22.73 375 CYS A CA 1
ATOM 3014 C C . CYS A 1 375 ? 7.589 17.141 59.916 1.00 22.73 375 CYS A C 1
ATOM 3016 O O . CYS A 1 375 ? 7.517 17.377 61.116 1.00 22.73 375 CYS A O 1
ATOM 3018 N N . THR A 1 376 ? 8.234 17.947 59.065 1.00 25.94 376 THR A N 1
ATOM 3019 C CA . THR A 1 376 ? 8.050 19.415 58.950 1.00 25.94 376 THR A CA 1
ATOM 3020 C C . THR A 1 376 ? 9.035 19.996 57.920 1.00 25.94 376 THR A C 1
ATOM 3022 O O . THR A 1 376 ? 10.222 19.697 57.928 1.00 25.94 376 THR A O 1
ATOM 3025 N N . SER A 1 377 ? 8.518 20.809 56.995 1.00 25.53 377 SER A N 1
ATOM 3026 C CA . SER A 1 377 ? 9.276 21.813 56.214 1.00 25.53 377 SER A CA 1
ATOM 3027 C C . SER A 1 377 ? 9.640 22.999 57.153 1.00 25.53 377 SER A C 1
ATOM 3029 O O . SER A 1 377 ? 8.988 23.058 58.200 1.00 25.53 377 SER A O 1
ATOM 3031 N N . PRO A 1 378 ? 10.534 23.985 56.845 1.00 37.09 378 PRO A N 1
ATOM 3032 C CA . PRO A 1 378 ? 11.007 24.403 55.512 1.00 37.09 378 PRO A CA 1
ATOM 3033 C C . PRO A 1 378 ? 12.457 24.956 55.357 1.00 37.09 378 PRO A C 1
ATOM 3035 O O . PRO A 1 378 ? 13.139 25.293 56.317 1.00 37.09 378 PRO A O 1
ATOM 3038 N N . ALA A 1 379 ? 12.808 25.189 54.080 1.00 25.89 379 ALA A N 1
ATOM 3039 C CA . ALA A 1 379 ? 13.708 26.228 53.535 1.00 25.89 379 ALA A CA 1
ATOM 3040 C C . ALA A 1 379 ? 15.250 26.058 53.574 1.00 25.89 379 ALA A C 1
ATOM 3042 O O . ALA A 1 379 ? 15.816 25.375 54.416 1.00 25.89 379 ALA A O 1
ATOM 3043 N N . PHE A 1 380 ? 15.881 26.790 52.634 1.00 26.81 380 PHE A N 1
ATOM 3044 C CA . PHE A 1 380 ? 17.275 26.792 52.130 1.00 26.81 380 PHE A CA 1
ATOM 3045 C C . PHE A 1 380 ? 17.639 25.576 51.256 1.00 26.81 380 PHE A C 1
ATOM 3047 O O . PHE A 1 380 ? 17.389 24.444 51.628 1.00 26.81 380 PHE A O 1
ATOM 3054 N N . GLY A 1 381 ? 18.188 25.680 50.044 1.00 24.05 381 GLY A N 1
ATOM 3055 C CA . GLY A 1 381 ? 18.930 26.741 49.365 1.00 24.05 381 GLY A CA 1
ATOM 3056 C C . GLY A 1 381 ? 20.258 26.132 48.904 1.00 24.05 381 GLY A C 1
ATOM 3057 O O . GLY A 1 381 ? 21.051 25.749 49.756 1.00 24.05 381 GLY A O 1
ATOM 3058 N N . SER A 1 382 ? 20.482 25.967 47.598 1.00 27.55 382 SER A N 1
ATOM 3059 C CA . SER A 1 382 ? 21.814 25.947 46.957 1.00 27.55 382 SER A CA 1
ATOM 3060 C C . SER A 1 382 ? 21.726 25.570 45.477 1.00 27.55 382 SER A C 1
ATOM 3062 O O . SER A 1 382 ? 21.176 24.540 45.092 1.00 27.55 382 SER A O 1
ATOM 3064 N N . ASP A 1 383 ? 22.314 26.444 44.668 1.00 24.80 383 ASP A N 1
ATOM 3065 C CA . ASP A 1 383 ? 22.804 26.183 43.323 1.00 24.80 383 ASP A CA 1
ATOM 3066 C C . ASP A 1 383 ? 23.826 25.040 43.306 1.00 24.80 383 ASP A C 1
ATOM 3068 O O . ASP A 1 383 ? 24.666 24.950 44.201 1.00 24.80 383 ASP A O 1
ATOM 3072 N N . LEU A 1 384 ? 23.849 24.267 42.217 1.00 25.52 384 LEU A N 1
ATOM 3073 C CA . LEU A 1 384 ? 25.094 23.972 41.502 1.00 25.52 384 LEU A CA 1
ATOM 3074 C C . LEU A 1 384 ? 24.808 23.363 40.128 1.00 25.52 384 LEU A C 1
ATOM 3076 O O . LEU A 1 384 ? 24.340 22.238 39.972 1.00 25.52 384 LEU A O 1
ATOM 3080 N N . SER A 1 385 ? 25.151 24.157 39.118 1.00 22.58 385 SER A N 1
ATOM 3081 C CA . SER A 1 385 ? 25.355 23.752 37.738 1.00 22.58 385 SER A CA 1
ATOM 3082 C C . SER A 1 385 ? 26.490 22.734 37.622 1.00 22.58 385 SER A C 1
ATOM 3084 O O . SER A 1 385 ? 27.539 22.906 38.247 1.00 22.58 385 SER A O 1
ATOM 3086 N N . THR A 1 386 ? 26.375 21.777 36.705 1.00 25.55 386 THR A N 1
ATOM 3087 C CA . THR A 1 386 ? 27.556 21.122 36.131 1.00 25.55 386 THR A CA 1
ATOM 3088 C C . THR A 1 386 ? 27.411 21.049 34.615 1.00 25.55 386 THR A C 1
ATOM 3090 O O . THR A 1 386 ? 26.569 20.339 34.073 1.00 25.55 386 THR A O 1
ATOM 3093 N N . ARG A 1 387 ? 28.236 21.854 33.938 1.00 23.16 387 ARG A N 1
ATOM 3094 C CA . ARG A 1 387 ? 28.529 21.792 32.503 1.00 23.16 387 ARG A CA 1
ATOM 3095 C C . ARG A 1 387 ? 29.265 20.485 32.205 1.00 23.16 387 ARG A C 1
ATOM 3097 O O . ARG A 1 387 ? 30.309 20.234 32.799 1.00 23.16 387 ARG A O 1
ATOM 3104 N N . ALA A 1 388 ? 28.769 19.725 31.235 1.00 22.84 388 ALA A N 1
ATOM 3105 C CA . ALA A 1 388 ? 29.538 18.702 30.539 1.00 22.84 388 ALA A CA 1
ATOM 3106 C C . ALA A 1 388 ? 30.045 19.286 29.212 1.00 22.84 388 ALA A C 1
ATOM 3108 O O . ALA A 1 388 ? 29.264 19.742 28.376 1.00 22.84 388 ALA A O 1
ATOM 3109 N N . THR A 1 389 ? 31.364 19.298 29.049 1.00 22.78 389 THR A N 1
ATOM 3110 C CA . THR A 1 389 ? 32.070 19.686 27.827 1.00 22.78 389 THR A CA 1
ATOM 3111 C C . THR A 1 389 ? 32.258 18.430 26.980 1.00 22.78 389 THR A C 1
ATOM 3113 O O . THR A 1 389 ? 32.914 17.493 27.428 1.00 22.78 389 THR A O 1
ATOM 3116 N N . ILE A 1 390 ? 31.698 18.399 25.769 1.00 23.75 390 ILE A N 1
ATOM 3117 C CA . ILE A 1 390 ? 31.992 17.367 24.766 1.00 23.75 390 ILE A CA 1
ATOM 3118 C C . ILE A 1 390 ? 32.886 17.996 23.701 1.00 23.75 390 ILE A C 1
ATOM 3120 O O . ILE A 1 390 ? 32.515 18.970 23.048 1.00 23.75 390 ILE A O 1
ATOM 3124 N N . THR A 1 391 ? 34.079 17.432 23.555 1.00 22.73 391 THR A N 1
ATOM 3125 C CA . THR A 1 391 ? 35.016 17.666 22.461 1.00 22.73 391 THR A CA 1
ATOM 3126 C C . THR A 1 391 ? 34.623 16.799 21.264 1.00 22.73 391 THR A C 1
ATOM 3128 O O . THR A 1 391 ? 34.467 15.587 21.387 1.00 22.73 391 THR A O 1
ATOM 3131 N N . GLY A 1 392 ? 34.477 17.418 20.093 1.00 24.44 392 GLY A N 1
ATOM 3132 C CA . GLY A 1 392 ? 34.237 16.740 18.821 1.00 24.44 392 GLY A CA 1
ATOM 3133 C C . GLY A 1 392 ? 35.035 17.415 17.710 1.00 24.44 392 GLY A C 1
ATOM 3134 O O . GLY A 1 392 ? 34.990 18.633 17.562 1.00 24.44 392 GLY A O 1
ATOM 3135 N N . PHE A 1 393 ? 35.806 16.609 16.983 1.00 23.62 393 PHE A N 1
ATOM 3136 C CA . PHE A 1 393 ? 36.667 16.982 15.863 1.00 23.62 393 PHE A CA 1
ATOM 3137 C C . PHE A 1 393 ? 35.855 17.422 14.629 1.00 23.62 393 PHE A C 1
ATOM 3139 O O . PHE A 1 393 ? 34.922 16.732 14.225 1.00 23.62 393 PHE A O 1
ATOM 3146 N N . SER A 1 394 ? 36.266 18.523 13.992 1.00 25.59 394 SER A N 1
ATOM 3147 C CA . SER A 1 394 ? 35.780 18.977 12.677 1.00 25.59 394 SER A CA 1
ATOM 3148 C C . SER A 1 394 ? 36.689 18.476 11.545 1.00 25.59 394 SER A C 1
ATOM 3150 O O . SER A 1 394 ? 37.913 18.545 11.699 1.00 25.59 394 SER A O 1
ATOM 3152 N N . PRO A 1 395 ? 36.161 18.074 10.373 1.00 27.22 395 PRO A N 1
ATOM 3153 C CA . PRO A 1 395 ? 36.946 18.033 9.149 1.00 27.22 395 PRO A CA 1
ATOM 3154 C C . PRO A 1 395 ? 36.983 19.418 8.481 1.00 27.22 395 PRO A C 1
ATOM 3156 O O . PRO A 1 395 ? 36.043 20.209 8.558 1.00 27.22 395 PRO A O 1
ATOM 3159 N N . LYS A 1 396 ? 38.127 19.699 7.856 1.00 25.53 396 LYS A N 1
ATOM 3160 C CA . LYS A 1 396 ? 38.501 20.953 7.192 1.00 25.53 396 LYS A CA 1
ATOM 3161 C C . LYS A 1 396 ? 37.514 21.336 6.081 1.00 25.53 396 LYS A C 1
ATOM 3163 O O . LYS A 1 396 ? 37.237 20.525 5.204 1.00 25.53 396 LYS A O 1
ATOM 3168 N N . VAL A 1 397 ? 37.079 22.596 6.091 1.00 25.88 397 VAL A N 1
ATOM 3169 C CA . VAL A 1 397 ? 36.449 23.281 4.953 1.00 25.88 397 VAL A CA 1
ATOM 3170 C C . VAL A 1 397 ? 37.428 24.346 4.471 1.00 25.88 397 VAL A C 1
ATOM 3172 O O . VAL A 1 397 ? 37.927 25.136 5.272 1.00 25.88 397 VAL A O 1
ATOM 3175 N N . ASP A 1 398 ? 37.718 24.325 3.175 1.00 27.16 398 ASP A N 1
ATOM 3176 C CA . ASP A 1 398 ? 38.518 25.332 2.486 1.00 27.16 398 ASP A CA 1
ATOM 3177 C C . ASP A 1 398 ? 37.676 26.610 2.325 1.00 27.16 398 ASP A C 1
ATOM 3179 O O . ASP A 1 398 ? 36.560 26.564 1.804 1.00 27.16 398 ASP A O 1
ATOM 3183 N N . LEU A 1 399 ? 38.172 27.744 2.828 1.00 30.06 399 LEU A N 1
ATOM 3184 C CA . LEU A 1 399 ? 37.479 29.036 2.808 1.00 30.06 399 LEU A CA 1
ATOM 3185 C C . LEU A 1 399 ? 38.246 30.009 1.915 1.00 30.06 399 LEU A C 1
ATOM 3187 O O . LEU A 1 399 ? 39.134 30.727 2.373 1.00 30.06 399 LEU A O 1
ATOM 3191 N N . SER A 1 400 ? 37.865 30.086 0.643 1.00 30.47 400 SER A N 1
ATOM 3192 C CA . SER A 1 400 ? 38.178 31.247 -0.185 1.00 30.47 400 SER A CA 1
ATOM 3193 C C . SER A 1 400 ? 37.033 32.258 -0.101 1.00 30.47 400 SER A C 1
ATOM 3195 O O . SER A 1 400 ? 35.923 31.973 -0.547 1.00 30.47 400 SER A O 1
ATOM 3197 N N . ASN A 1 401 ? 37.378 33.448 0.403 1.00 33.62 401 ASN A N 1
ATOM 3198 C CA . ASN A 1 401 ? 36.665 34.734 0.373 1.00 33.62 401 ASN A CA 1
ATOM 3199 C C . ASN A 1 401 ? 35.894 35.142 1.645 1.00 33.62 401 ASN A C 1
ATOM 3201 O O . ASN A 1 401 ? 34.731 34.810 1.837 1.00 33.62 401 ASN A O 1
ATOM 3205 N N . GLY A 1 402 ? 36.529 36.027 2.430 1.00 41.97 402 GLY A N 1
ATOM 3206 C CA . GLY A 1 402 ? 35.845 37.241 2.892 1.00 41.97 402 GLY A CA 1
ATOM 3207 C C . GLY A 1 402 ? 35.357 37.333 4.341 1.00 41.97 402 GLY A C 1
ATOM 3208 O O . GLY A 1 402 ? 34.340 37.980 4.557 1.00 41.97 402 GLY A O 1
ATOM 3209 N N . VAL A 1 403 ? 36.059 36.778 5.336 1.00 32.41 403 VAL A N 1
ATOM 3210 C CA . VAL A 1 403 ? 35.762 37.046 6.762 1.00 32.41 403 VAL A CA 1
ATOM 3211 C C . VAL A 1 403 ? 37.051 37.379 7.518 1.00 32.41 403 VAL A C 1
ATOM 3213 O O . VAL A 1 403 ? 38.019 36.622 7.455 1.00 32.41 403 VAL A O 1
ATOM 3216 N N . LYS A 1 404 ? 37.073 38.507 8.241 1.00 40.38 404 LYS A N 1
ATOM 3217 C CA . LYS A 1 404 ? 38.116 38.833 9.228 1.00 40.38 404 LYS A CA 1
ATOM 3218 C C . LY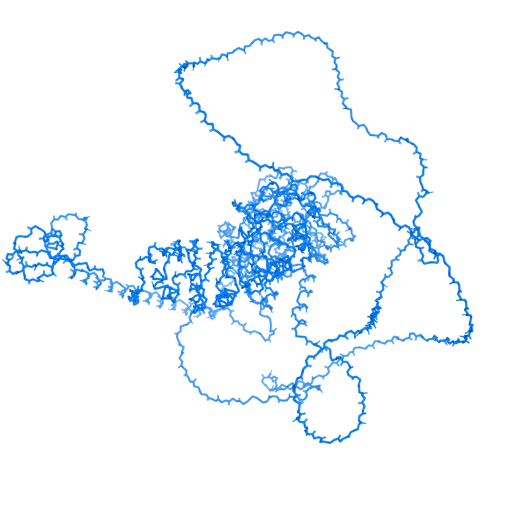S A 1 404 ? 37.550 38.643 10.634 1.00 40.38 404 LYS A C 1
ATOM 3220 O O . LYS A 1 404 ? 36.465 39.130 10.927 1.00 40.38 404 LYS A O 1
ATOM 3225 N N . VAL A 1 405 ? 38.306 37.958 11.488 1.00 35.38 405 VAL A N 1
ATOM 3226 C CA . VAL A 1 405 ? 37.974 37.727 12.899 1.00 35.38 405 VAL A CA 1
ATOM 3227 C C . VAL A 1 405 ? 39.062 38.370 13.752 1.00 35.38 405 VAL A C 1
ATOM 3229 O O . VAL A 1 405 ? 40.214 37.948 13.691 1.00 35.38 405 VAL A O 1
ATOM 3232 N N . GLU A 1 406 ? 38.700 39.361 14.563 1.00 39.47 406 GLU A N 1
ATOM 3233 C CA . GLU A 1 406 ? 39.550 39.902 15.629 1.00 39.47 406 GLU A CA 1
ATOM 3234 C C . GLU A 1 406 ? 38.748 39.921 16.940 1.00 39.47 406 GLU A C 1
ATOM 3236 O O . GLU A 1 406 ? 37.602 40.353 16.976 1.00 39.47 406 GLU A O 1
ATOM 3241 N N . ASN A 1 407 ? 39.347 39.397 18.015 1.00 34.50 407 ASN A N 1
ATOM 3242 C CA . ASN A 1 407 ? 38.818 39.385 19.387 1.00 34.50 407 ASN A CA 1
ATOM 3243 C C . ASN A 1 407 ? 37.404 38.806 19.593 1.00 34.50 407 ASN A C 1
ATOM 3245 O O . ASN A 1 407 ? 36.637 39.285 20.424 1.00 34.50 407 ASN A O 1
ATOM 3249 N N . GLY A 1 408 ? 37.096 37.697 18.919 1.00 36.22 408 GLY A N 1
ATOM 3250 C CA . GLY A 1 408 ? 36.019 36.794 19.349 1.00 36.22 408 GLY A CA 1
ATOM 3251 C C . GLY A 1 408 ? 34.590 37.245 19.037 1.00 36.22 408 GLY A C 1
ATOM 3252 O O . GLY A 1 408 ? 33.652 36.571 19.455 1.00 36.22 408 GLY A O 1
ATOM 3253 N N . THR A 1 409 ? 34.402 38.308 18.260 1.00 31.59 409 THR A N 1
ATOM 3254 C CA . THR A 1 409 ? 33.106 38.684 17.683 1.00 31.59 409 THR A CA 1
ATOM 3255 C C . THR A 1 409 ? 33.183 38.681 16.156 1.00 31.59 409 THR A C 1
ATOM 3257 O O . THR A 1 409 ? 34.104 39.231 15.561 1.00 31.59 409 THR A O 1
ATOM 3260 N N . CYS A 1 410 ? 32.216 38.024 15.507 1.00 31.88 410 CYS A N 1
ATOM 3261 C CA . CYS A 1 410 ? 32.012 38.110 14.059 1.00 31.88 410 CYS A CA 1
ATOM 3262 C C . CYS A 1 410 ? 31.019 39.235 13.767 1.00 31.88 410 CYS A C 1
ATOM 3264 O O . CYS A 1 410 ? 29.858 39.150 14.167 1.00 31.88 410 CYS A O 1
ATOM 3266 N N . THR A 1 411 ? 31.457 40.257 13.041 1.00 36.53 411 THR A N 1
ATOM 3267 C CA . THR A 1 411 ? 30.594 41.281 12.445 1.00 36.53 411 THR A CA 1
ATOM 3268 C C . THR A 1 411 ? 30.605 41.132 10.926 1.00 36.53 411 THR A C 1
ATOM 3270 O O . THR A 1 411 ? 31.661 41.011 10.308 1.00 36.53 411 THR A O 1
ATOM 3273 N N . VAL A 1 412 ? 29.413 41.117 10.325 1.00 36.72 412 VAL A N 1
ATOM 3274 C CA . VAL A 1 412 ? 29.219 41.174 8.869 1.00 36.72 412 VAL A CA 1
ATOM 3275 C C . VAL A 1 412 ? 28.954 42.630 8.505 1.00 36.72 412 VAL A C 1
ATOM 3277 O O . VAL A 1 412 ? 28.008 43.228 9.014 1.00 36.72 412 VAL A O 1
ATOM 3280 N N . ASP A 1 413 ? 29.811 43.193 7.660 1.00 32.34 413 ASP A N 1
ATOM 3281 C CA . ASP A 1 413 ? 29.779 44.601 7.270 1.00 32.34 413 ASP A CA 1
ATOM 3282 C C . ASP A 1 413 ? 28.849 44.793 6.055 1.00 32.34 413 ASP A C 1
ATOM 3284 O O . ASP A 1 413 ? 29.130 44.293 4.964 1.00 32.34 413 ASP A O 1
ATOM 3288 N N . TYR A 1 414 ? 27.715 45.477 6.244 1.00 33.72 414 TYR A N 1
ATOM 3289 C CA . TYR A 1 414 ? 26.699 45.736 5.208 1.00 33.72 414 TYR A CA 1
ATOM 3290 C C . TYR A 1 414 ? 26.835 47.135 4.577 1.00 33.72 414 TYR A C 1
ATOM 3292 O O . TYR A 1 414 ? 25.846 47.747 4.187 1.00 33.72 414 TYR A O 1
ATOM 3300 N N . GLU A 1 415 ? 28.058 47.646 4.426 1.00 30.75 415 GLU A N 1
ATOM 3301 C CA . GLU A 1 415 ? 28.318 48.928 3.750 1.00 30.75 415 GLU A CA 1
ATOM 3302 C C . GLU A 1 415 ? 29.395 48.829 2.664 1.00 30.75 415 GLU A C 1
ATOM 3304 O O . GLU A 1 415 ? 30.281 49.669 2.545 1.00 30.75 415 GLU A O 1
ATOM 3309 N N . LYS A 1 416 ? 29.313 47.820 1.796 1.00 32.41 416 LYS A N 1
ATOM 3310 C CA . LYS A 1 416 ? 29.967 47.879 0.481 1.00 32.41 416 LYS A CA 1
ATOM 3311 C C . LYS A 1 416 ? 29.133 47.154 -0.554 1.00 32.41 416 LYS A C 1
ATOM 3313 O O . LYS A 1 416 ? 29.457 46.029 -0.875 1.00 32.41 416 LYS A O 1
ATOM 3318 N N . PHE A 1 417 ? 28.085 47.791 -1.068 1.00 28.22 417 PHE A N 1
ATOM 3319 C CA . PHE A 1 417 ? 27.718 47.721 -2.489 1.00 28.22 417 PHE A CA 1
ATOM 3320 C C . PHE A 1 417 ? 26.652 48.784 -2.776 1.00 28.22 417 PHE A C 1
ATOM 3322 O O . PHE A 1 417 ? 25.469 48.602 -2.509 1.00 28.22 417 PHE A O 1
ATOM 3329 N N . GLY A 1 418 ? 27.100 49.920 -3.312 1.00 28.88 418 GLY A N 1
ATOM 3330 C CA . GLY A 1 418 ? 26.249 50.965 -3.863 1.00 28.88 418 GLY A CA 1
ATOM 3331 C C . GLY A 1 418 ? 26.564 51.180 -5.341 1.00 28.88 418 GLY A C 1
ATOM 3332 O O . GLY A 1 418 ? 27.707 51.454 -5.686 1.00 28.88 418 GLY A O 1
ATOM 3333 N N . ASN A 1 419 ? 25.508 51.082 -6.153 1.00 31.28 419 ASN A N 1
ATOM 3334 C CA . ASN A 1 419 ? 25.272 51.690 -7.467 1.00 31.28 419 ASN A CA 1
ATOM 3335 C C . ASN A 1 419 ? 26.281 51.466 -8.609 1.00 31.28 419 ASN A C 1
ATOM 3337 O O . ASN A 1 419 ? 27.350 52.065 -8.640 1.00 31.28 419 ASN A O 1
ATOM 3341 N N . ASN A 1 420 ? 25.811 50.817 -9.685 1.00 27.03 420 ASN A N 1
ATOM 3342 C CA . ASN A 1 420 ? 25.613 51.548 -10.940 1.00 27.03 420 ASN A CA 1
ATOM 3343 C C . ASN A 1 420 ? 24.640 50.873 -11.920 1.00 27.03 420 ASN A C 1
ATOM 3345 O O . ASN A 1 420 ? 24.423 49.666 -11.913 1.00 27.03 420 ASN A O 1
ATOM 3349 N N . LYS A 1 421 ? 24.033 51.763 -12.705 1.00 28.03 421 LYS A N 1
ATOM 3350 C CA . LYS A 1 421 ? 22.972 51.631 -13.704 1.00 28.03 421 LYS A CA 1
ATOM 3351 C C . LYS A 1 421 ? 23.375 50.881 -14.990 1.00 28.03 421 LYS A C 1
ATOM 3353 O O . LYS A 1 421 ? 24.534 50.902 -15.387 1.00 28.03 421 LYS A O 1
ATOM 3358 N N . THR A 1 422 ? 22.305 50.455 -15.676 1.00 29.95 422 THR A N 1
ATOM 3359 C CA . THR A 1 422 ? 22.046 50.403 -17.138 1.00 29.95 422 THR A CA 1
ATOM 3360 C C . THR A 1 422 ? 22.619 49.280 -18.016 1.00 29.95 422 THR A C 1
ATOM 3362 O O . THR A 1 422 ? 23.809 49.001 -18.022 1.00 29.95 422 THR A O 1
ATOM 3365 N N . ASP A 1 423 ? 21.675 48.776 -18.827 1.00 26.56 423 ASP A N 1
ATOM 3366 C CA . ASP A 1 423 ? 21.745 48.102 -20.132 1.00 26.56 423 ASP A CA 1
ATOM 3367 C C . ASP A 1 423 ? 22.133 46.614 -20.195 1.00 26.56 423 ASP A C 1
ATOM 3369 O O . ASP A 1 423 ? 23.297 46.252 -20.106 1.00 26.56 423 ASP A O 1
ATOM 3373 N N . PHE A 1 424 ? 21.142 45.739 -20.444 1.00 24.03 424 PHE A N 1
ATOM 3374 C CA . PHE A 1 424 ? 20.949 45.105 -21.762 1.00 24.03 424 PHE A CA 1
ATOM 3375 C C . PHE A 1 424 ? 19.637 44.280 -21.837 1.00 24.03 424 PHE A C 1
ATOM 3377 O O . PHE A 1 424 ? 19.444 43.279 -21.156 1.00 24.03 424 PHE A O 1
ATOM 3384 N N . VAL A 1 425 ? 18.735 44.788 -22.680 1.00 25.72 425 VAL A N 1
ATOM 3385 C CA . VAL A 1 425 ? 17.724 44.169 -23.561 1.00 25.72 425 VAL A CA 1
ATOM 3386 C C . VAL A 1 425 ? 17.529 42.637 -23.519 1.00 25.72 425 VAL A C 1
ATOM 3388 O O . VAL A 1 425 ? 18.421 41.871 -23.866 1.00 25.72 425 VAL A O 1
ATOM 3391 N N . SER A 1 426 ? 16.274 42.208 -23.329 1.00 26.12 426 SER A N 1
ATOM 3392 C CA . SER A 1 426 ? 15.675 41.154 -24.163 1.00 26.12 426 SER A CA 1
ATOM 3393 C C . SER A 1 426 ? 14.250 41.549 -24.550 1.00 26.12 426 SER A C 1
ATOM 3395 O O . SER A 1 426 ? 13.422 41.953 -23.738 1.00 26.12 426 SER A O 1
ATOM 3397 N N . SER A 1 427 ? 14.043 41.508 -25.856 1.00 27.61 427 SER A N 1
ATOM 3398 C CA . SER A 1 427 ? 12.831 41.732 -26.625 1.00 27.61 427 SER A CA 1
ATOM 3399 C C . SER A 1 427 ? 11.863 40.554 -26.499 1.00 27.61 427 SER A C 1
ATOM 3401 O O . SER A 1 427 ? 12.302 39.421 -26.659 1.00 27.61 427 SER A O 1
ATOM 3403 N N . PHE A 1 428 ? 10.562 40.804 -26.365 1.00 24.31 428 PHE A N 1
ATOM 3404 C CA . PHE A 1 428 ? 9.586 40.441 -27.401 1.00 24.31 428 PHE A CA 1
ATOM 3405 C C . PHE A 1 428 ? 8.298 41.240 -27.180 1.00 24.31 428 PHE A C 1
ATOM 3407 O O . PHE A 1 428 ? 7.824 41.426 -26.065 1.00 24.31 428 PHE A O 1
ATOM 3414 N N . THR A 1 429 ? 7.830 41.784 -28.289 1.00 27.69 429 THR A N 1
ATOM 3415 C CA . THR A 1 429 ? 6.849 42.846 -28.476 1.00 27.69 429 THR A CA 1
ATOM 3416 C C . THR A 1 429 ? 5.402 42.362 -28.404 1.00 27.69 429 THR A C 1
ATOM 3418 O O . THR A 1 429 ? 5.033 41.415 -29.096 1.00 27.69 429 THR A O 1
ATOM 3421 N N . GLU A 1 430 ? 4.569 43.096 -27.666 1.00 30.31 430 GLU A N 1
ATOM 3422 C CA . GLU A 1 430 ? 3.151 43.285 -27.985 1.00 30.31 430 GLU A CA 1
ATOM 3423 C C . GLU A 1 430 ? 3.044 44.275 -29.154 1.00 30.31 430 GLU A C 1
ATOM 3425 O O . GLU A 1 430 ? 3.712 45.309 -29.155 1.00 30.31 430 GLU A O 1
ATOM 3430 N N . SER A 1 431 ? 2.192 43.987 -30.135 1.00 27.59 431 SER A N 1
ATOM 3431 C CA . SER A 1 431 ? 1.750 44.970 -31.126 1.00 27.59 431 SER A CA 1
ATOM 3432 C C . SER A 1 431 ? 0.225 45.013 -31.125 1.00 27.59 431 SER A C 1
ATOM 3434 O O . SER A 1 431 ? -0.433 44.160 -31.721 1.00 27.59 431 SER A O 1
ATOM 3436 N N . ASN A 1 432 ? -0.317 46.011 -30.432 1.00 30.08 432 ASN A N 1
ATOM 3437 C CA . ASN A 1 432 ? -1.596 46.614 -30.777 1.00 30.08 432 ASN A CA 1
ATOM 3438 C C . ASN A 1 432 ? -1.315 47.645 -31.867 1.00 30.08 432 ASN A C 1
ATOM 3440 O O . ASN A 1 432 ? -0.527 48.555 -31.629 1.00 30.08 432 ASN A O 1
ATOM 3444 N N . ASP A 1 433 ? -1.991 47.537 -33.006 1.00 28.98 433 ASP A N 1
ATOM 3445 C CA . ASP A 1 433 ? -2.159 48.668 -33.910 1.00 28.98 433 ASP A CA 1
ATOM 3446 C C . ASP A 1 433 ? -3.607 48.736 -34.390 1.00 28.98 433 ASP A C 1
ATOM 3448 O O . ASP A 1 433 ? -4.208 47.771 -34.868 1.00 28.98 433 ASP A O 1
ATOM 3452 N N . THR A 1 434 ? -4.172 49.919 -34.197 1.00 32.16 434 THR A N 1
ATOM 3453 C CA . THR A 1 434 ? -5.469 50.365 -34.682 1.00 32.16 434 THR A CA 1
ATOM 3454 C C . THR A 1 434 ? -5.352 50.882 -36.112 1.00 32.16 434 THR A C 1
ATOM 3456 O O . THR A 1 434 ? -4.499 51.722 -36.379 1.00 32.16 434 THR A O 1
ATOM 3459 N N . GLY A 1 435 ? -6.315 50.532 -36.971 1.00 28.08 435 GLY A N 1
ATOM 3460 C CA . GLY A 1 435 ? -6.789 51.452 -38.010 1.00 28.08 435 GLY A CA 1
ATOM 3461 C C . GLY A 1 435 ? -6.998 50.876 -39.411 1.00 28.08 435 GLY A C 1
ATOM 3462 O O . GLY A 1 435 ? -6.053 50.731 -40.172 1.00 28.08 435 GLY A O 1
ATOM 3463 N N . GLY A 1 436 ? -8.273 50.750 -39.800 1.00 27.12 436 GLY A N 1
ATOM 3464 C CA . GLY A 1 436 ? -8.720 51.301 -41.084 1.00 27.12 436 GLY A CA 1
ATOM 3465 C C . GLY A 1 436 ? -9.089 50.340 -42.222 1.00 27.12 436 GLY A C 1
ATOM 3466 O O . GLY A 1 436 ? -8.230 49.766 -42.870 1.00 27.12 436 GLY A O 1
ATOM 3467 N N . ALA A 1 437 ? -10.386 50.387 -42.553 1.00 28.73 437 ALA A N 1
ATOM 3468 C CA . ALA A 1 437 ? -11.006 50.201 -43.872 1.00 28.73 437 ALA A CA 1
ATOM 3469 C C . ALA A 1 437 ? -11.267 48.777 -44.415 1.00 28.73 437 ALA A C 1
ATOM 3471 O O . ALA A 1 437 ? -10.381 48.089 -44.901 1.00 28.73 437 ALA A O 1
ATOM 3472 N N . GLY A 1 438 ? -12.565 48.459 -44.545 1.00 26.61 438 GLY A N 1
ATOM 3473 C CA . GLY A 1 438 ? -13.103 48.108 -45.864 1.00 26.61 438 GLY A CA 1
ATOM 3474 C C . GLY A 1 438 ? -13.886 46.795 -46.019 1.00 26.61 438 GLY A C 1
ATOM 3475 O O . GLY A 1 438 ? -13.299 45.735 -46.160 1.00 26.61 438 GLY A O 1
ATOM 3476 N N . VAL A 1 439 ? -15.207 46.946 -46.206 1.00 28.73 439 VAL A N 1
ATOM 3477 C CA . VAL A 1 439 ? -15.996 46.304 -47.287 1.00 28.73 439 VAL A CA 1
ATOM 3478 C C . VAL A 1 439 ? -16.504 44.845 -47.098 1.00 28.73 439 VAL A C 1
ATOM 3480 O O . VAL A 1 439 ? -15.855 43.862 -47.424 1.00 28.73 439 VAL A O 1
ATOM 3483 N N . THR A 1 440 ? -17.797 44.793 -46.729 1.00 28.69 440 THR A N 1
ATOM 3484 C CA . THR A 1 440 ? -18.930 43.977 -47.255 1.00 28.69 440 THR A CA 1
ATOM 3485 C C . THR A 1 440 ? -19.189 42.507 -46.878 1.00 28.69 440 THR A C 1
ATOM 3487 O O . THR A 1 440 ? -18.383 41.628 -47.140 1.00 28.69 440 THR A O 1
ATOM 3490 N N . ASN A 1 441 ? -20.469 42.306 -46.501 1.00 28.44 441 ASN A N 1
ATOM 3491 C CA . ASN A 1 441 ? -21.400 41.184 -46.757 1.00 28.44 441 ASN A CA 1
ATOM 3492 C C . ASN A 1 441 ? -21.070 39.807 -46.131 1.00 28.44 441 ASN A C 1
ATOM 3494 O O . ASN A 1 441 ? -19.964 39.315 -46.234 1.00 28.44 441 ASN A O 1
ATOM 3498 N N . GLY A 1 442 ? -21.997 39.068 -45.517 1.00 26.11 442 GLY A N 1
ATOM 3499 C CA . GLY A 1 442 ? -23.446 39.197 -45.465 1.00 26.11 442 GLY A CA 1
ATOM 3500 C C . GLY A 1 442 ? -24.095 38.152 -44.540 1.00 26.11 442 GLY A C 1
ATOM 3501 O O . GLY A 1 442 ? -23.453 37.253 -44.008 1.00 26.11 442 GLY A O 1
ATOM 3502 N N . TYR A 1 443 ? -25.395 38.358 -44.363 1.00 28.31 443 TYR A N 1
ATOM 3503 C CA . TYR A 1 443 ? -26.401 37.663 -43.557 1.00 28.31 443 TYR A CA 1
ATOM 3504 C C . TYR A 1 443 ? -26.448 36.123 -43.608 1.00 28.31 443 TYR A C 1
ATOM 3506 O O . TYR A 1 443 ? -26.299 35.537 -44.679 1.00 28.31 443 TYR A O 1
ATOM 3514 N N . LYS A 1 444 ? -26.858 35.524 -42.472 1.00 27.53 444 LYS A N 1
ATOM 3515 C CA . LYS A 1 444 ? -28.032 34.621 -42.252 1.00 27.53 444 LYS A CA 1
ATOM 3516 C C . LYS A 1 444 ? -27.946 34.076 -40.806 1.00 27.53 444 LYS A C 1
ATOM 3518 O O . LYS A 1 444 ? -26.941 33.470 -40.470 1.00 27.53 444 LYS A O 1
ATOM 3523 N N . ALA A 1 445 ? -28.777 34.443 -39.823 1.00 29.06 445 ALA A N 1
ATOM 3524 C CA . ALA A 1 445 ? -30.230 34.283 -39.630 1.00 29.06 445 ALA A CA 1
ATOM 3525 C C . ALA A 1 445 ? -30.702 32.817 -39.584 1.00 29.06 445 ALA A C 1
ATOM 3527 O O . ALA A 1 445 ? -30.633 32.156 -40.611 1.00 29.06 445 ALA A O 1
ATOM 3528 N N . GLU A 1 446 ? -31.183 32.377 -38.406 1.00 27.52 446 GLU A N 1
ATOM 3529 C CA . GLU A 1 446 ? -32.350 31.492 -38.145 1.00 27.52 446 GLU A CA 1
ATOM 3530 C C . GLU A 1 446 ? -32.366 31.110 -36.640 1.00 27.52 446 GLU A C 1
ATOM 3532 O O . GLU A 1 446 ? -31.447 30.475 -36.138 1.00 27.52 446 GLU A O 1
ATOM 3537 N N . THR A 1 447 ? -33.160 31.787 -35.800 1.00 27.53 447 THR A N 1
ATOM 3538 C CA . THR A 1 447 ? -34.566 31.527 -35.387 1.00 27.53 447 THR A CA 1
ATOM 3539 C C . THR A 1 447 ? -34.726 30.691 -34.106 1.00 27.53 447 THR A C 1
ATOM 3541 O O . THR A 1 447 ? -34.501 29.488 -34.068 1.00 27.53 447 THR A O 1
ATOM 3544 N N . LEU A 1 448 ? -35.196 31.405 -33.076 1.00 28.22 448 LEU A N 1
ATOM 3545 C CA . LEU A 1 448 ? -36.048 31.005 -31.941 1.00 28.22 448 LEU A CA 1
ATOM 3546 C C . LEU A 1 448 ? -37.266 30.146 -32.389 1.00 28.22 448 LEU A C 1
ATOM 3548 O O . LEU A 1 448 ? -37.652 30.239 -33.555 1.00 28.22 448 LEU A O 1
ATOM 3552 N N . PRO A 1 449 ? -37.916 29.360 -31.496 1.00 37.84 449 PRO A N 1
ATOM 3553 C CA . PRO A 1 449 ? -38.898 29.964 -30.588 1.00 37.84 449 PRO A CA 1
ATOM 3554 C C . PRO A 1 449 ? -38.966 29.411 -29.158 1.00 37.84 449 PRO A C 1
ATOM 3556 O O . PRO A 1 449 ? -38.713 28.247 -28.858 1.00 37.84 449 PRO A O 1
ATOM 3559 N N . SER A 1 450 ? -39.399 30.322 -28.295 1.00 30.52 450 SER A N 1
ATOM 3560 C CA . SER A 1 450 ? -39.922 30.167 -26.944 1.00 30.52 450 SER A CA 1
ATOM 3561 C C . SER A 1 450 ? -41.449 29.954 -26.946 1.00 30.52 450 SER A C 1
ATOM 3563 O O . SER A 1 450 ? -42.151 30.518 -27.780 1.00 30.52 450 SER A O 1
ATOM 3565 N N . GLN A 1 451 ? -41.961 29.219 -25.951 1.00 28.12 451 GLN A N 1
ATOM 3566 C CA . GLN A 1 451 ? -43.310 29.313 -25.342 1.00 28.12 451 GLN A CA 1
ATOM 3567 C C . GLN A 1 451 ? -43.121 28.850 -23.877 1.00 28.12 451 GLN A C 1
ATOM 3569 O O . GLN A 1 451 ? -42.511 27.806 -23.679 1.00 28.12 451 GLN A O 1
ATOM 3574 N N . VAL A 1 452 ? -43.368 29.574 -22.773 1.00 29.19 452 VAL A N 1
ATOM 3575 C CA . VAL A 1 452 ? -44.411 30.507 -22.276 1.00 29.19 452 VAL A CA 1
ATOM 3576 C C . VAL A 1 452 ? -45.753 29.849 -21.931 1.00 29.19 452 VAL A C 1
ATOM 3578 O O . VAL A 1 452 ? -46.530 29.584 -22.833 1.00 29.19 452 VAL A O 1
ATOM 3581 N N . THR A 1 453 ? -46.023 29.733 -20.617 1.00 28.28 453 THR A N 1
ATOM 3582 C CA . THR A 1 453 ? -47.301 29.985 -19.886 1.00 28.28 453 THR A CA 1
ATOM 3583 C C . THR A 1 453 ? -46.973 30.019 -18.372 1.00 28.28 453 THR A C 1
ATOM 3585 O O . THR A 1 453 ? -46.507 29.013 -17.849 1.00 28.28 453 THR A O 1
ATOM 3588 N N . SER A 1 454 ? -46.850 31.184 -17.708 1.00 27.08 454 SER A N 1
ATOM 3589 C CA . SER A 1 454 ? -47.870 32.008 -16.992 1.00 27.08 454 SER A CA 1
ATOM 3590 C C . SER A 1 454 ? -48.413 31.363 -15.690 1.00 27.08 454 SER A C 1
ATOM 3592 O O . SER A 1 454 ? -49.006 30.298 -15.785 1.00 27.08 454 SER A O 1
ATOM 3594 N N . LEU A 1 455 ? -48.141 31.833 -14.457 1.00 29.06 455 LEU A N 1
ATOM 3595 C CA . LEU A 1 455 ? -48.449 33.090 -13.713 1.00 29.06 455 LEU A CA 1
ATOM 3596 C C . LEU A 1 455 ? -49.744 33.047 -12.856 1.00 29.06 455 LEU A C 1
ATOM 3598 O O . LEU A 1 455 ? -50.791 32.664 -13.371 1.00 29.06 455 LEU A O 1
ATOM 3602 N N . LYS A 1 456 ? -49.625 33.623 -11.636 1.00 26.72 456 LYS A N 1
ATOM 3603 C CA . LYS A 1 456 ? -50.628 34.108 -10.640 1.00 26.72 456 LYS A CA 1
ATOM 3604 C C . LYS A 1 456 ? -51.100 33.127 -9.555 1.00 26.72 456 LYS A C 1
ATOM 3606 O O . LYS A 1 456 ? -51.329 31.968 -9.862 1.00 26.72 456 LYS A O 1
ATOM 3611 N N . ASP A 1 457 ? -51.406 33.502 -8.308 1.00 29.95 457 ASP A N 1
ATOM 3612 C CA . ASP A 1 457 ? -51.147 34.637 -7.386 1.00 29.95 457 ASP A CA 1
ATOM 3613 C C . ASP A 1 457 ? -51.840 34.275 -6.040 1.00 29.95 457 ASP A C 1
ATOM 3615 O O . ASP A 1 457 ? -52.728 33.421 -6.034 1.00 29.95 457 ASP A O 1
ATOM 3619 N N . ALA A 1 458 ? -51.494 35.011 -4.969 1.00 27.64 458 ALA A N 1
ATOM 3620 C CA . ALA A 1 458 ? -52.267 35.319 -3.742 1.00 27.64 458 ALA A CA 1
ATOM 3621 C C . ALA A 1 458 ? -51.843 34.676 -2.393 1.00 27.64 458 ALA A C 1
ATOM 3623 O O . ALA A 1 458 ? -52.203 33.551 -2.061 1.00 27.64 458 ALA A O 1
ATOM 3624 N N . ASP A 1 459 ? -51.096 35.490 -1.628 1.00 29.27 459 ASP A N 1
ATOM 3625 C CA . ASP A 1 459 ? -51.335 35.982 -0.254 1.00 29.27 459 ASP A CA 1
ATOM 3626 C C . ASP A 1 459 ? -51.772 35.042 0.885 1.00 29.27 459 ASP A C 1
ATOM 3628 O O . ASP A 1 459 ? -52.825 34.422 0.828 1.00 29.27 459 ASP A O 1
ATOM 3632 N N . TYR A 1 460 ? -51.031 35.096 2.005 1.00 27.00 460 TYR A N 1
ATOM 3633 C CA . TYR A 1 460 ? -51.532 35.549 3.321 1.00 27.00 460 TYR A CA 1
ATOM 3634 C C . TYR A 1 460 ? -50.372 35.649 4.343 1.00 27.00 460 TYR A C 1
ATOM 3636 O O . TYR A 1 460 ? -49.735 34.656 4.689 1.00 27.00 460 TYR A O 1
ATOM 3644 N N . SER A 1 461 ? -50.125 36.855 4.863 1.00 28.78 461 SER A N 1
ATOM 3645 C CA . SER A 1 461 ? -49.444 37.113 6.153 1.00 28.78 461 SER A CA 1
ATOM 3646 C C . SER A 1 461 ? -50.507 37.052 7.276 1.00 28.78 461 SER A C 1
ATOM 3648 O O . SER A 1 461 ? -51.670 37.310 6.952 1.00 28.78 461 SER A O 1
ATOM 3650 N N . PRO A 1 462 ? -50.200 36.794 8.576 1.00 41.50 462 PRO A N 1
ATOM 3651 C CA . PRO A 1 462 ? -49.515 37.810 9.394 1.00 41.50 462 PRO A CA 1
ATOM 3652 C C . PRO A 1 462 ? -48.670 37.340 10.620 1.00 41.50 462 PRO A C 1
ATOM 3654 O O . PRO A 1 462 ? -48.904 36.308 11.238 1.00 41.50 462 PRO A O 1
ATOM 3657 N N . SER A 1 463 ? -47.764 38.250 11.013 1.00 28.72 463 SER A N 1
ATOM 3658 C CA . SER A 1 463 ? -47.491 38.772 12.375 1.00 28.72 463 SER A CA 1
ATOM 3659 C C . SER A 1 463 ? -46.765 37.973 13.482 1.00 28.72 463 SER A C 1
ATOM 3661 O O . SER A 1 463 ? -47.287 36.991 13.991 1.00 28.72 463 SER A O 1
ATOM 3663 N N . ASN A 1 464 ? -45.697 38.640 13.977 1.00 27.78 464 ASN A N 1
ATOM 3664 C CA . ASN A 1 464 ? -45.339 38.949 15.384 1.00 27.78 464 ASN A CA 1
ATOM 3665 C C . ASN A 1 464 ? -44.889 37.801 16.311 1.00 27.78 464 ASN A C 1
ATOM 3667 O O . ASN A 1 464 ? -45.462 36.728 16.302 1.00 27.78 464 ASN A O 1
ATOM 3671 N N . SER A 1 465 ? -43.950 37.936 17.253 1.00 27.20 465 SER A N 1
ATOM 3672 C CA . SER A 1 465 ? -43.004 38.972 17.720 1.00 27.20 465 SER A CA 1
ATOM 3673 C C . SER A 1 465 ? -42.363 38.397 19.002 1.00 27.20 465 SER A C 1
ATOM 3675 O O . SER A 1 465 ? -43.096 37.750 19.742 1.00 27.20 465 SER A O 1
ATOM 3677 N N . PHE A 1 466 ? -41.079 38.640 19.296 1.00 24.58 466 PHE A N 1
ATOM 3678 C CA . PHE A 1 466 ? -40.570 39.183 20.580 1.00 24.58 466 PHE A CA 1
ATOM 3679 C C . PHE A 1 466 ? -39.039 39.037 20.701 1.00 24.58 466 PHE A C 1
ATOM 3681 O O . PHE A 1 466 ? -38.490 37.941 20.763 1.00 24.58 466 PHE A O 1
ATOM 3688 N N . LEU A 1 467 ? -38.379 40.196 20.768 1.00 29.61 467 LEU A N 1
ATOM 3689 C CA . LEU A 1 467 ? -37.028 40.439 21.281 1.00 29.61 467 LEU A CA 1
ATOM 3690 C C . LEU A 1 467 ? -37.140 41.044 22.691 1.00 29.61 467 LEU A C 1
ATOM 3692 O O . LEU A 1 467 ? -38.128 41.721 22.977 1.00 29.61 467 LEU A O 1
ATOM 3696 N N . SER A 1 468 ? -36.087 40.855 23.497 1.00 28.84 468 SER A N 1
ATOM 3697 C CA . SER A 1 468 ? -35.613 41.627 24.676 1.00 28.84 468 SER A CA 1
ATOM 3698 C C . SER A 1 468 ? -35.315 40.681 25.849 1.00 28.84 468 SER A C 1
ATOM 3700 O O . SER A 1 468 ? -36.027 39.702 26.027 1.00 28.84 468 SER A O 1
ATOM 3702 N N . ASN A 1 469 ? -34.336 40.867 26.730 1.00 28.77 469 ASN A N 1
ATOM 3703 C CA . ASN A 1 469 ? -33.169 41.743 26.884 1.00 28.77 469 ASN A CA 1
ATOM 3704 C C . ASN A 1 469 ? -32.415 41.186 28.117 1.00 28.77 469 ASN A C 1
ATOM 3706 O O . ASN A 1 469 ? -33.043 40.561 28.968 1.00 28.77 469 ASN A O 1
ATOM 3710 N N . ILE A 1 470 ? -31.114 41.464 28.250 1.00 25.50 470 ILE A N 1
ATOM 3711 C CA . ILE A 1 470 ? -30.466 42.091 29.428 1.00 25.50 470 ILE A CA 1
ATOM 3712 C C . ILE A 1 470 ? -28.947 41.885 29.326 1.00 25.50 470 ILE A C 1
ATOM 3714 O O . ILE A 1 470 ? -28.411 40.795 29.504 1.00 25.50 470 ILE A O 1
ATOM 3718 N N . SER A 1 471 ? -28.268 43.000 29.077 1.00 26.86 471 SER A N 1
ATOM 3719 C CA . SER A 1 471 ? -26.862 43.260 29.362 1.00 26.86 471 SER A CA 1
ATOM 3720 C C . SER A 1 471 ? -26.820 44.499 30.254 1.00 26.86 471 SER A C 1
ATOM 3722 O O . SER A 1 471 ? -27.412 45.515 29.882 1.00 26.86 471 SER A O 1
ATOM 3724 N N . MET A 1 472 ? -26.135 44.450 31.399 1.00 26.42 472 MET A N 1
ATOM 3725 C CA . MET A 1 472 ? -25.775 45.654 32.153 1.00 26.42 472 MET A CA 1
ATOM 3726 C C . MET A 1 472 ? -24.568 45.434 33.079 1.00 26.42 472 MET A C 1
ATOM 3728 O O . MET A 1 472 ? -24.511 44.425 33.775 1.00 26.42 472 MET A O 1
ATOM 3732 N N . LEU A 1 473 ? -23.719 46.477 33.114 1.00 25.66 473 LEU A N 1
ATOM 3733 C CA . LEU A 1 473 ? -22.668 46.851 34.085 1.00 25.66 473 LEU A CA 1
ATOM 3734 C C . LEU A 1 473 ? -21.331 46.080 33.995 1.00 25.66 473 LEU A C 1
ATOM 3736 O O . LEU A 1 473 ? -21.319 44.864 33.912 1.00 25.66 473 LEU A O 1
ATOM 3740 N N . SER A 1 474 ? -20.149 46.712 34.002 1.00 24.98 474 SER A N 1
ATOM 3741 C CA . SER A 1 474 ? -19.756 48.083 34.376 1.00 24.98 474 SER A CA 1
ATOM 3742 C C . SER A 1 474 ? -18.426 48.493 33.722 1.00 24.98 474 SER A C 1
ATOM 3744 O O . SER A 1 474 ? -17.532 47.666 33.555 1.00 24.98 474 SER A O 1
ATOM 3746 N N . ALA A 1 475 ? -18.272 49.787 33.446 1.00 27.59 475 ALA A N 1
ATOM 3747 C CA . ALA A 1 475 ? -16.998 50.455 33.192 1.00 27.59 475 ALA A CA 1
ATOM 3748 C C . ALA A 1 475 ? -16.538 51.223 34.451 1.00 27.59 475 ALA A C 1
ATOM 3750 O O . ALA A 1 475 ? -17.395 51.618 35.240 1.00 27.59 475 ALA A O 1
ATOM 3751 N N . ILE A 1 476 ? -15.224 51.495 34.553 1.00 27.17 476 ILE A N 1
ATOM 3752 C CA . ILE A 1 476 ? -14.562 52.780 34.916 1.00 27.17 476 ILE A CA 1
ATOM 3753 C C . ILE A 1 476 ? -13.280 52.603 35.776 1.00 27.17 476 ILE A C 1
ATOM 3755 O O . ILE A 1 476 ? -13.309 52.015 36.849 1.00 27.17 476 ILE A O 1
ATOM 3759 N N . SER A 1 477 ? -12.206 53.229 35.257 1.00 27.41 477 SER A N 1
ATOM 3760 C CA . SER A 1 477 ? -10.997 53.837 35.870 1.00 27.41 477 SER A CA 1
ATOM 3761 C C . SER A 1 477 ? -9.979 53.016 36.668 1.00 27.41 477 SER A C 1
ATOM 3763 O O . SER A 1 477 ? -10.343 52.287 37.582 1.00 27.41 477 SER A O 1
ATOM 3765 N N . GLY A 1 478 ? -8.691 53.326 36.450 1.00 24.42 478 GLY A N 1
ATOM 3766 C CA . GLY A 1 478 ? -7.692 53.230 37.520 1.00 24.42 478 GLY A CA 1
ATOM 3767 C C . GLY A 1 478 ? -6.230 53.073 37.100 1.00 24.42 478 GLY A C 1
ATOM 3768 O O . GLY A 1 478 ? -5.705 51.977 37.176 1.00 24.42 478 GLY A O 1
ATOM 3769 N N . GLU A 1 479 ? -5.606 54.194 36.741 1.00 25.34 479 GLU A N 1
ATOM 3770 C CA . GLU A 1 479 ? -4.240 54.600 37.125 1.00 25.34 479 GLU A CA 1
ATOM 3771 C C . GLU A 1 479 ? -2.964 53.920 36.580 1.00 25.34 479 GLU A C 1
ATOM 3773 O O . GLU A 1 479 ? -2.710 52.721 36.640 1.00 25.34 479 GLU A O 1
ATOM 3778 N N . VAL A 1 480 ? -2.117 54.834 36.104 1.00 25.03 480 VAL A N 1
ATOM 3779 C CA . VAL A 1 480 ? -0.700 54.760 35.763 1.00 25.03 480 VAL A CA 1
ATOM 3780 C C . VAL A 1 480 ? 0.120 54.892 37.047 1.00 25.03 480 VAL A C 1
ATOM 3782 O O . VAL A 1 480 ? -0.118 55.833 37.794 1.00 25.03 480 VAL A O 1
ATOM 3785 N N . PHE A 1 481 ? 1.150 54.063 37.238 1.00 25.44 481 PHE A N 1
ATOM 3786 C CA . PHE A 1 481 ? 2.360 54.472 37.961 1.00 25.44 481 PHE A CA 1
ATOM 3787 C C . PHE A 1 481 ? 3.605 53.798 37.374 1.00 25.44 481 PHE A C 1
ATOM 3789 O O . PHE A 1 481 ? 3.738 52.577 37.335 1.00 25.44 481 PHE A O 1
ATOM 3796 N N . SER A 1 482 ? 4.508 54.654 36.907 1.00 24.09 482 SER A N 1
ATOM 3797 C CA . SER A 1 482 ? 5.920 54.418 36.628 1.00 24.09 482 SER A CA 1
ATOM 3798 C C . SER A 1 482 ? 6.720 54.283 37.923 1.00 24.09 482 SER A C 1
ATOM 3800 O O . SER A 1 482 ? 6.434 55.013 38.869 1.00 24.09 482 SER A O 1
ATOM 3802 N N . TYR A 1 483 ? 7.803 53.504 37.911 1.00 24.41 483 TYR A N 1
ATOM 3803 C CA . TYR A 1 483 ? 9.017 53.856 38.652 1.00 24.41 483 TYR A CA 1
ATOM 3804 C C . TYR A 1 483 ? 10.257 53.399 37.877 1.00 24.41 483 TYR A C 1
ATOM 3806 O O . TYR A 1 483 ? 10.521 52.207 37.740 1.00 24.41 483 TYR A O 1
ATOM 3814 N N . ASP A 1 484 ? 10.996 54.390 37.381 1.00 24.33 484 ASP A N 1
ATOM 3815 C CA . ASP A 1 484 ? 12.430 54.322 37.128 1.00 24.33 484 ASP A CA 1
ATOM 3816 C C . ASP A 1 484 ? 13.180 54.259 38.466 1.00 24.33 484 ASP A C 1
ATOM 3818 O O . ASP A 1 484 ? 12.830 54.973 39.407 1.00 24.33 484 ASP A O 1
ATOM 3822 N N . THR A 1 485 ? 14.278 53.507 38.514 1.00 26.97 485 THR A N 1
ATOM 3823 C CA . THR A 1 485 ? 15.479 53.916 39.259 1.00 26.97 485 THR A CA 1
ATOM 3824 C C . THR A 1 485 ? 16.720 53.289 38.629 1.00 26.97 485 THR A C 1
ATOM 3826 O O . THR A 1 485 ? 16.957 52.086 38.697 1.00 26.97 485 THR A O 1
ATOM 3829 N N . ALA A 1 486 ? 17.535 54.147 38.021 1.00 25.86 486 ALA A N 1
ATOM 3830 C CA . ALA A 1 486 ? 18.959 53.928 37.833 1.00 25.86 486 ALA A CA 1
ATOM 3831 C C . ALA A 1 486 ? 19.690 54.091 39.179 1.00 25.86 486 ALA A C 1
ATOM 3833 O O . ALA A 1 486 ? 19.301 54.954 39.963 1.00 25.86 486 ALA A O 1
ATOM 3834 N N . MET A 1 487 ? 20.776 53.344 39.412 1.00 24.45 487 MET A N 1
ATOM 3835 C CA . MET A 1 487 ? 22.040 53.931 39.881 1.00 24.45 487 MET A CA 1
ATOM 3836 C C . MET A 1 487 ? 23.228 52.954 39.827 1.00 24.45 487 MET A C 1
ATOM 3838 O O . MET A 1 487 ? 23.245 51.888 40.432 1.00 24.45 487 MET A O 1
ATOM 3842 N N . ASP A 1 488 ? 24.196 53.418 39.048 1.00 24.50 488 ASP A N 1
ATOM 3843 C CA . ASP A 1 488 ? 25.650 53.303 39.043 1.00 24.50 488 ASP A CA 1
ATOM 3844 C C . ASP A 1 488 ? 26.470 52.671 40.193 1.00 24.50 488 ASP A C 1
ATOM 3846 O O . ASP A 1 488 ? 26.299 52.935 41.379 1.00 24.50 488 ASP A O 1
ATOM 3850 N N . THR A 1 489 ? 27.561 52.049 39.718 1.00 24.77 489 THR A N 1
ATOM 3851 C CA . THR A 1 489 ? 28.949 52.021 40.231 1.00 24.77 489 THR A CA 1
ATOM 3852 C C . THR A 1 489 ? 29.287 51.356 41.570 1.00 24.77 489 THR A C 1
ATOM 3854 O O . THR A 1 489 ? 28.940 51.821 42.648 1.00 24.77 489 THR A O 1
ATOM 3857 N N . SER A 1 490 ? 30.206 50.386 41.517 1.00 25.11 490 SER A N 1
ATOM 3858 C CA . SER A 1 490 ? 31.529 50.559 42.145 1.00 25.11 490 SER A CA 1
ATOM 3859 C C . SER A 1 490 ? 32.528 49.481 41.710 1.00 25.11 490 SER A C 1
ATOM 3861 O O . SER A 1 490 ? 32.226 48.299 41.579 1.00 25.11 490 SER A O 1
ATOM 3863 N N . GLN A 1 491 ? 33.741 49.959 41.444 1.00 24.45 491 GLN A N 1
ATOM 3864 C CA . GLN A 1 491 ? 34.964 49.221 41.160 1.00 24.45 491 GLN A CA 1
ATOM 3865 C C . GLN A 1 491 ? 35.489 48.542 42.431 1.00 24.45 491 GLN A C 1
ATOM 3867 O O . GLN A 1 491 ? 35.506 49.195 43.468 1.00 24.45 491 GLN A O 1
ATOM 3872 N N . VAL A 1 492 ? 36.078 47.345 42.324 1.00 24.78 492 VAL A N 1
ATOM 3873 C CA . VAL A 1 492 ? 37.283 46.986 43.097 1.00 24.78 492 VAL A CA 1
ATOM 3874 C C . VAL A 1 492 ? 38.183 46.085 42.249 1.00 24.78 492 VAL A C 1
ATOM 3876 O O . VAL A 1 492 ? 37.818 44.989 41.836 1.00 24.78 492 VAL A O 1
ATOM 3879 N N . SER A 1 493 ? 39.383 46.593 42.000 1.00 23.05 493 SER A N 1
ATOM 3880 C CA . SER A 1 493 ? 40.558 45.915 41.466 1.00 23.05 493 SER A CA 1
ATOM 3881 C C . SER A 1 493 ? 41.268 45.080 42.535 1.00 23.05 493 SER A C 1
ATOM 3883 O O . SER A 1 493 ? 41.438 45.590 43.638 1.00 23.05 493 SER A O 1
ATOM 3885 N N . THR A 1 494 ? 41.860 43.940 42.168 1.00 24.42 494 THR A N 1
ATOM 3886 C CA . THR A 1 494 ? 43.215 43.566 42.622 1.00 24.42 494 THR A CA 1
ATOM 3887 C C . THR A 1 494 ? 43.867 42.534 41.693 1.00 24.42 494 THR A C 1
ATOM 3889 O O . THR A 1 494 ? 43.271 41.567 41.233 1.00 24.42 494 THR A O 1
ATOM 3892 N N . SER A 1 495 ? 45.131 42.826 41.409 1.00 22.69 495 SER A N 1
ATOM 3893 C CA . SER A 1 495 ? 46.194 42.077 40.733 1.00 22.69 495 SER A CA 1
ATOM 3894 C C . SER A 1 495 ? 46.692 40.894 41.605 1.00 22.69 495 SER A C 1
ATOM 3896 O O . SER A 1 495 ? 46.296 40.794 42.758 1.00 22.69 495 SER A O 1
ATOM 3898 N N . PHE A 1 496 ? 47.529 39.922 41.211 1.00 22.05 496 PHE A N 1
ATOM 3899 C CA . PHE A 1 496 ? 48.778 39.918 40.437 1.00 22.05 496 PHE A CA 1
ATOM 3900 C C . PHE A 1 496 ? 49.261 38.445 40.256 1.00 22.05 496 PHE A C 1
ATOM 3902 O O . PHE A 1 496 ? 48.954 37.605 41.096 1.00 22.05 496 PHE A O 1
ATOM 3909 N N . LYS A 1 497 ? 50.159 38.231 39.273 1.00 23.95 497 LYS A N 1
ATOM 3910 C CA . LYS A 1 497 ? 51.300 37.268 39.194 1.00 23.95 497 LYS A CA 1
ATOM 3911 C C . LYS A 1 497 ? 51.244 36.047 38.248 1.00 23.95 497 LYS A C 1
ATOM 3913 O O . LYS A 1 497 ? 50.734 34.981 38.561 1.00 23.95 497 LYS A O 1
ATOM 3918 N N . ASN A 1 498 ? 51.952 36.257 37.130 1.00 24.64 498 ASN A N 1
ATOM 3919 C CA . ASN A 1 498 ? 52.864 35.386 36.370 1.00 24.64 498 ASN A CA 1
ATOM 3920 C C . ASN A 1 498 ? 53.299 34.060 37.015 1.00 24.64 498 ASN A C 1
ATOM 3922 O O . ASN A 1 498 ? 53.827 34.118 38.118 1.00 24.64 498 ASN A O 1
ATOM 3926 N N . VAL A 1 499 ? 53.315 32.974 36.219 1.00 23.92 499 VAL A N 1
ATOM 3927 C CA . VAL A 1 499 ? 54.471 32.065 36.000 1.00 23.92 499 VAL A CA 1
ATOM 3928 C C . VAL A 1 499 ? 54.314 31.357 34.628 1.00 23.92 499 VAL A C 1
ATOM 3930 O O . VAL A 1 499 ? 53.310 30.699 34.379 1.00 23.92 499 VAL A O 1
ATOM 3933 N N . LYS A 1 500 ? 55.313 31.492 33.742 1.00 24.97 500 LYS A N 1
ATOM 3934 C CA . LYS A 1 500 ? 55.700 30.533 32.671 1.00 24.97 500 LYS A CA 1
ATOM 3935 C C . LYS A 1 500 ? 56.784 29.613 33.272 1.00 24.97 500 LYS A C 1
ATOM 3937 O O . LYS A 1 500 ? 57.509 30.134 34.123 1.00 24.97 500 LYS A O 1
ATOM 3942 N N . PRO A 1 501 ? 56.954 28.328 32.884 1.00 32.75 501 PRO A N 1
ATOM 3943 C CA . PRO A 1 501 ? 57.668 27.975 31.634 1.00 32.75 501 PRO A CA 1
ATOM 3944 C C . PRO A 1 501 ? 57.204 26.641 30.973 1.00 32.75 501 PRO A C 1
ATOM 3946 O O . PRO A 1 501 ? 56.520 25.836 31.588 1.00 32.75 501 PRO A O 1
ATOM 3949 N N . GLU A 1 502 ? 57.279 26.531 29.641 1.00 23.34 502 GLU A N 1
ATOM 3950 C CA . GLU A 1 502 ? 58.223 25.700 28.846 1.00 23.34 502 GLU A CA 1
ATOM 3951 C C . GLU A 1 502 ? 57.932 24.189 28.780 1.00 23.34 502 GLU A C 1
ATOM 3953 O O . GLU A 1 502 ? 57.678 23.536 29.783 1.00 23.34 502 GLU A O 1
ATOM 3958 N N . GLY A 1 503 ? 58.046 23.620 27.570 1.00 24.06 503 GLY A N 1
ATOM 3959 C CA . GLY A 1 503 ? 58.080 22.168 27.366 1.00 24.06 503 GLY A CA 1
ATOM 3960 C C . GLY A 1 503 ? 57.667 21.710 25.967 1.00 24.06 503 GLY A C 1
ATOM 3961 O O . GLY A 1 503 ? 56.534 21.300 25.748 1.00 24.06 503 GLY A O 1
ATOM 3962 N N . ARG A 1 504 ? 58.603 21.778 25.017 1.00 22.30 504 ARG A N 1
ATOM 3963 C CA . ARG A 1 504 ? 58.551 21.198 23.661 1.00 22.30 504 ARG A CA 1
ATOM 3964 C C . ARG A 1 504 ? 58.853 19.693 23.746 1.00 22.30 504 ARG A C 1
ATOM 3966 O O . ARG A 1 504 ? 59.884 19.371 24.321 1.00 22.30 504 ARG A O 1
ATOM 3973 N N . VAL A 1 505 ? 58.092 18.818 23.080 1.00 21.41 505 VAL A N 1
ATOM 3974 C CA . VAL A 1 505 ? 58.618 17.559 22.503 1.00 21.41 505 VAL A CA 1
ATOM 3975 C C . VAL A 1 505 ? 57.849 17.227 21.221 1.00 21.41 505 VAL A C 1
ATOM 3977 O O . VAL A 1 505 ? 56.625 17.138 21.216 1.00 21.41 505 VAL A O 1
ATOM 3980 N N . THR A 1 506 ? 58.605 17.033 20.146 1.00 22.11 506 THR A N 1
ATOM 3981 C CA . THR A 1 506 ? 58.201 16.478 18.849 1.00 22.11 506 THR A CA 1
ATOM 3982 C C . THR A 1 506 ? 58.833 15.094 18.751 1.00 22.11 506 THR A C 1
ATOM 3984 O O . THR A 1 506 ? 60.047 15.043 18.915 1.00 22.11 506 THR A O 1
ATOM 3987 N N . ILE A 1 507 ? 58.093 14.022 18.434 1.00 21.70 507 ILE A N 1
ATOM 3988 C CA . ILE A 1 507 ? 58.646 12.812 17.786 1.00 21.70 507 ILE A CA 1
ATOM 3989 C C . ILE A 1 507 ? 57.611 12.229 16.804 1.00 21.70 507 ILE A C 1
ATOM 3991 O O . ILE A 1 507 ? 56.405 12.280 17.020 1.00 21.70 507 ILE A O 1
ATOM 3995 N N . SER A 1 508 ? 58.175 11.756 15.701 1.00 22.95 508 SER A N 1
ATOM 3996 C CA . SER A 1 508 ? 57.700 11.316 14.392 1.00 22.95 508 SER A CA 1
ATOM 3997 C C . SER A 1 508 ? 57.145 9.883 14.278 1.00 22.95 508 SER A C 1
ATOM 3999 O O . SER A 1 508 ? 57.441 9.028 15.105 1.00 22.95 508 SER A O 1
ATOM 4001 N N . ASN A 1 509 ? 56.431 9.669 13.161 1.00 22.36 509 ASN A N 1
ATOM 4002 C CA . ASN A 1 509 ? 56.142 8.450 12.376 1.00 22.36 509 ASN A CA 1
ATOM 4003 C C . ASN A 1 509 ? 56.844 7.132 12.740 1.00 22.36 509 ASN A C 1
ATOM 4005 O O . ASN A 1 509 ? 58.071 7.117 12.814 1.00 22.36 509 ASN A O 1
ATOM 4009 N N . ILE A 1 510 ? 56.077 6.027 12.698 1.00 22.34 510 ILE A N 1
ATOM 4010 C CA . ILE A 1 510 ? 56.508 4.693 12.226 1.00 22.34 510 ILE A CA 1
ATOM 4011 C C . ILE A 1 510 ? 55.323 3.979 11.533 1.00 22.34 510 ILE A C 1
ATOM 4013 O O . ILE A 1 510 ? 54.263 3.818 12.136 1.00 22.34 510 ILE A O 1
ATOM 4017 N N . ASP A 1 511 ? 55.546 3.543 10.288 1.00 25.59 511 ASP A N 1
ATOM 4018 C CA . ASP A 1 511 ? 54.770 2.542 9.538 1.00 25.59 511 ASP A CA 1
ATOM 4019 C C . ASP A 1 511 ? 54.973 1.130 10.110 1.00 25.59 511 ASP A C 1
ATOM 4021 O O . ASP A 1 511 ? 56.097 0.765 10.461 1.00 25.59 511 ASP A O 1
ATOM 4025 N N . ALA A 1 512 ? 53.933 0.291 10.101 1.00 24.56 512 ALA A N 1
ATOM 4026 C CA . ALA A 1 512 ? 54.107 -1.163 10.081 1.00 24.56 512 ALA A CA 1
ATOM 4027 C C . ALA A 1 512 ? 52.863 -1.893 9.546 1.00 24.56 512 ALA A C 1
ATOM 4029 O O . ALA A 1 512 ? 51.812 -1.920 10.188 1.00 24.56 512 ALA A O 1
ATOM 4030 N N . ASP A 1 513 ? 53.044 -2.558 8.405 1.00 29.17 513 ASP A N 1
ATOM 4031 C CA . ASP A 1 513 ? 52.288 -3.731 7.967 1.00 29.17 513 ASP A CA 1
ATOM 4032 C C . ASP A 1 513 ? 52.190 -4.796 9.072 1.00 29.17 513 ASP A C 1
ATOM 4034 O O . ASP A 1 513 ? 53.169 -5.030 9.789 1.00 29.17 513 ASP A O 1
ATOM 4038 N N . LYS A 1 514 ? 51.061 -5.524 9.132 1.00 29.12 514 LYS A N 1
ATOM 4039 C CA . LYS A 1 514 ? 51.032 -6.968 9.449 1.00 29.12 514 LYS A CA 1
ATOM 4040 C C . LYS A 1 514 ? 49.655 -7.608 9.236 1.00 29.12 514 LYS A C 1
ATOM 4042 O O . LYS A 1 514 ? 48.692 -7.325 9.942 1.00 29.12 514 LYS A O 1
ATOM 4047 N N . ASN A 1 515 ? 49.636 -8.569 8.311 1.00 32.56 515 ASN A N 1
ATOM 4048 C CA . ASN A 1 515 ? 48.685 -9.676 8.243 1.00 32.56 515 ASN A CA 1
ATOM 4049 C C . ASN A 1 515 ? 48.640 -10.433 9.583 1.00 32.56 515 ASN A C 1
ATOM 4051 O O . ASN A 1 515 ? 49.667 -10.934 10.044 1.00 32.56 515 ASN A O 1
ATOM 4055 N N . GLY A 1 516 ? 47.451 -10.563 10.172 1.00 25.88 516 GLY A N 1
ATOM 4056 C CA . GLY A 1 516 ? 47.178 -11.456 11.298 1.00 25.88 516 GLY A CA 1
ATOM 4057 C C . GLY A 1 516 ? 46.419 -12.697 10.830 1.00 25.88 516 GLY A C 1
ATOM 4058 O O . GLY A 1 516 ? 45.209 -12.641 10.639 1.00 25.88 516 GLY A O 1
ATOM 4059 N N . SER A 1 517 ? 47.135 -13.808 10.648 1.00 27.98 517 SER A N 1
ATOM 4060 C CA . SER A 1 517 ? 46.560 -15.155 10.520 1.00 27.98 517 SER A CA 1
ATOM 4061 C C . SER A 1 517 ? 46.067 -15.626 11.892 1.00 27.98 517 SER A C 1
ATOM 4063 O O . SER A 1 517 ? 46.831 -15.602 12.856 1.00 27.98 517 SER A O 1
ATOM 4065 N N . LEU A 1 518 ? 44.805 -16.050 11.990 1.00 27.45 518 LEU A N 1
ATOM 4066 C CA . LEU A 1 518 ? 44.245 -16.715 13.170 1.00 27.45 518 LEU A CA 1
ATOM 4067 C C . LEU A 1 518 ? 44.376 -18.233 12.992 1.00 27.45 518 LEU A C 1
ATOM 4069 O O . LEU A 1 518 ? 43.627 -18.841 12.231 1.00 27.45 518 LEU A O 1
ATOM 4073 N N . ASP A 1 519 ? 45.323 -18.839 13.709 1.00 31.19 519 ASP A N 1
ATOM 4074 C CA . ASP A 1 519 ? 45.486 -20.293 13.774 1.00 31.19 519 ASP A CA 1
ATOM 4075 C C . ASP A 1 519 ? 44.414 -20.923 14.679 1.00 31.19 519 ASP A C 1
ATOM 4077 O O . ASP A 1 519 ? 44.442 -20.784 15.903 1.00 31.19 519 ASP A O 1
ATOM 4081 N N . GLY A 1 520 ? 43.487 -21.672 14.077 1.00 34.75 520 GLY A N 1
ATOM 4082 C CA . GLY A 1 520 ? 42.595 -22.607 14.763 1.00 34.75 520 GLY A CA 1
ATOM 4083 C C . GLY A 1 520 ? 42.816 -24.027 14.239 1.00 34.75 520 GLY A C 1
ATOM 4084 O O . GLY A 1 520 ? 42.749 -24.262 13.035 1.00 34.75 520 GLY A O 1
ATOM 4085 N N . LYS A 1 521 ? 43.084 -24.995 15.124 1.00 33.59 521 LYS A N 1
ATOM 4086 C CA . LYS A 1 521 ? 43.210 -26.413 14.741 1.00 33.59 521 LYS A CA 1
ATOM 4087 C C . LYS A 1 521 ? 41.830 -27.068 14.693 1.00 33.59 521 LYS A C 1
ATOM 4089 O O . LYS A 1 521 ? 41.159 -27.165 15.716 1.00 33.59 521 LYS A O 1
ATOM 4094 N N . ILE A 1 522 ? 41.440 -27.554 13.516 1.00 35.12 522 ILE A N 1
ATOM 4095 C CA . ILE A 1 522 ? 40.216 -28.334 13.298 1.00 35.12 522 ILE A CA 1
ATOM 4096 C C . ILE A 1 522 ? 40.590 -29.819 13.284 1.00 35.12 522 ILE A C 1
ATOM 4098 O O . ILE A 1 522 ? 41.421 -30.240 12.480 1.00 35.12 522 ILE A O 1
ATOM 4102 N N . ALA A 1 523 ? 39.975 -30.620 14.158 1.00 39.22 523 ALA A N 1
ATOM 4103 C CA . ALA A 1 523 ? 40.082 -32.077 14.107 1.00 39.22 523 ALA A CA 1
ATOM 4104 C C . ALA A 1 523 ? 38.866 -32.660 13.374 1.00 39.22 523 ALA A C 1
ATOM 4106 O O . ALA A 1 523 ? 37.720 -32.441 13.777 1.00 39.22 523 ALA A O 1
ATOM 4107 N N . ILE A 1 524 ? 39.130 -33.406 12.302 1.00 44.25 524 ILE A N 1
ATOM 4108 C CA . ILE A 1 524 ? 38.129 -34.045 11.443 1.00 44.25 524 ILE A CA 1
ATOM 4109 C C . ILE A 1 524 ? 38.312 -35.562 11.565 1.00 44.25 524 ILE A C 1
ATOM 4111 O O . ILE A 1 524 ? 39.444 -36.044 11.513 1.00 44.25 524 ILE A O 1
ATOM 4115 N N . ASN A 1 525 ? 37.230 -36.326 11.752 1.00 58.34 525 ASN A N 1
ATOM 4116 C CA . ASN A 1 525 ? 37.329 -37.790 11.724 1.00 58.34 525 ASN A CA 1
ATOM 4117 C C . ASN A 1 525 ? 37.466 -38.324 10.291 1.00 58.34 525 ASN A C 1
ATOM 4119 O O . ASN A 1 525 ? 37.301 -37.610 9.305 1.00 58.34 525 ASN A O 1
ATOM 4123 N N . GLN A 1 526 ? 37.724 -39.627 10.182 1.00 34.62 526 GLN A N 1
ATOM 4124 C CA . GLN A 1 526 ? 37.907 -40.330 8.908 1.00 34.62 526 GLN A CA 1
ATOM 4125 C C . GLN A 1 526 ? 36.671 -40.307 7.985 1.00 34.62 526 GLN A C 1
ATOM 4127 O O . GLN A 1 526 ? 36.782 -40.673 6.821 1.00 34.62 526 GLN A O 1
ATOM 4132 N N . SER A 1 527 ? 35.512 -39.848 8.466 1.00 44.03 527 SER A N 1
ATOM 4133 C CA . SER A 1 527 ? 34.290 -39.636 7.680 1.00 44.03 527 SER A CA 1
ATOM 4134 C C . SER A 1 527 ? 34.031 -38.162 7.329 1.00 44.03 527 SER A C 1
ATOM 4136 O O . SER A 1 527 ? 32.950 -37.829 6.847 1.00 44.03 527 SER A O 1
ATOM 4138 N N . GLY A 1 528 ? 35.012 -37.275 7.530 1.00 40.53 528 GLY A N 1
ATOM 4139 C CA . GLY A 1 528 ? 34.931 -35.870 7.121 1.00 40.53 528 GLY A CA 1
ATOM 4140 C C . GLY A 1 528 ? 34.129 -34.975 8.071 1.00 40.53 528 GLY A C 1
ATOM 4141 O O . GLY A 1 528 ? 33.844 -33.828 7.730 1.00 40.53 528 GLY A O 1
ATOM 4142 N N . ASN A 1 529 ? 33.766 -35.462 9.262 1.00 49.53 529 ASN A N 1
ATOM 4143 C CA . ASN A 1 529 ? 33.009 -34.685 10.240 1.00 49.53 529 ASN A CA 1
ATOM 4144 C C . ASN A 1 529 ? 33.945 -34.005 11.243 1.00 49.53 529 ASN A C 1
ATOM 4146 O O . ASN A 1 529 ? 34.824 -34.644 11.826 1.00 49.53 529 ASN A O 1
ATOM 4150 N N . ILE A 1 530 ? 33.736 -32.704 11.450 1.00 47.94 530 ILE A N 1
ATOM 4151 C CA . ILE A 1 530 ? 34.442 -31.903 12.454 1.00 47.94 530 ILE A CA 1
ATOM 4152 C C . ILE A 1 530 ? 33.979 -32.368 13.833 1.00 47.94 530 ILE A C 1
ATOM 4154 O O . ILE A 1 530 ? 32.789 -32.322 14.132 1.00 47.94 530 ILE A O 1
ATOM 4158 N N . ILE A 1 531 ? 34.913 -32.836 14.658 1.00 48.78 531 ILE A N 1
ATOM 4159 C CA . ILE A 1 531 ? 34.592 -33.457 15.950 1.00 48.78 531 ILE A CA 1
ATOM 4160 C C . ILE A 1 531 ? 34.811 -32.489 17.117 1.00 48.78 531 ILE A C 1
ATOM 4162 O O . ILE A 1 531 ? 34.247 -32.702 18.181 1.00 48.78 531 ILE A O 1
ATOM 4166 N N . ASN A 1 532 ? 35.631 -31.445 16.945 1.00 38.78 532 ASN A N 1
ATOM 4167 C CA . ASN A 1 532 ? 35.875 -30.441 17.980 1.00 38.78 532 ASN A CA 1
ATOM 4168 C C . ASN A 1 532 ? 36.359 -29.109 17.396 1.00 38.78 532 ASN A C 1
ATOM 4170 O O . ASN A 1 532 ? 37.178 -29.083 16.475 1.00 38.78 532 ASN A O 1
ATOM 4174 N N . PHE A 1 533 ? 35.893 -28.017 18.006 1.00 33.81 533 PHE A N 1
ATOM 4175 C CA . PHE A 1 533 ? 36.386 -26.659 17.805 1.00 33.81 533 PHE A CA 1
ATOM 4176 C C . PHE A 1 533 ? 36.636 -26.040 19.184 1.00 33.81 533 PHE A C 1
ATOM 4178 O O . PHE A 1 533 ? 35.703 -25.854 19.960 1.00 33.81 533 PHE A O 1
ATOM 4185 N N . THR A 1 534 ? 37.892 -25.753 19.518 1.00 36.34 534 THR A N 1
ATOM 4186 C CA . THR A 1 534 ? 38.248 -25.058 20.763 1.00 36.34 534 THR A CA 1
ATOM 4187 C C . THR A 1 534 ? 38.665 -23.632 20.443 1.00 36.34 534 THR A C 1
ATOM 4189 O O . THR A 1 534 ? 39.682 -23.419 19.785 1.00 36.34 534 THR A O 1
ATOM 4192 N N . CYS A 1 535 ? 37.891 -22.659 20.928 1.00 34.72 535 CYS A N 1
ATOM 4193 C CA . CYS A 1 535 ? 38.276 -21.252 20.946 1.00 34.72 535 CYS A CA 1
ATOM 4194 C C . CYS A 1 535 ? 39.269 -21.025 22.094 1.00 34.72 535 CYS A C 1
ATOM 4196 O O . CYS A 1 535 ? 38.945 -21.274 23.254 1.00 34.72 535 CYS A O 1
ATOM 4198 N N . SER A 1 536 ? 40.466 -20.525 21.792 1.00 34.94 536 SER A N 1
ATOM 4199 C CA . SER A 1 536 ? 41.521 -20.248 22.779 1.00 34.94 536 SER A CA 1
ATOM 4200 C C . SER A 1 536 ? 41.177 -19.133 23.780 1.00 34.94 536 SER A C 1
ATOM 4202 O O . SER A 1 536 ? 41.904 -18.970 24.754 1.00 34.94 536 SER A O 1
ATOM 4204 N N . ASN A 1 537 ? 40.063 -18.411 23.593 1.00 36.28 537 ASN A N 1
ATOM 4205 C CA . ASN A 1 537 ? 39.658 -17.287 24.448 1.00 36.28 537 ASN A CA 1
ATOM 4206 C C . ASN A 1 537 ? 38.413 -17.527 25.317 1.00 36.28 537 ASN A C 1
ATOM 4208 O O . ASN A 1 537 ? 38.068 -16.668 26.124 1.00 36.28 537 ASN A O 1
ATOM 4212 N N . CYS A 1 538 ? 37.736 -18.670 25.209 1.00 41.78 538 CYS A N 1
ATOM 4213 C CA . CYS A 1 538 ? 36.614 -18.986 26.093 1.00 41.78 538 CYS A CA 1
ATOM 4214 C C . CYS A 1 538 ? 36.572 -20.491 26.374 1.00 41.78 538 CYS A C 1
ATOM 4216 O O . CYS A 1 538 ? 36.026 -21.276 25.607 1.00 41.78 538 CYS A O 1
ATOM 4218 N N . GLY A 1 539 ? 37.192 -20.908 27.479 1.00 35.03 539 GLY A N 1
ATOM 4219 C CA . GLY A 1 539 ? 37.274 -22.306 27.909 1.00 35.03 539 GLY A CA 1
ATOM 4220 C C . GLY A 1 539 ? 35.947 -22.895 28.402 1.00 35.03 539 GLY A C 1
ATOM 4221 O O . GLY A 1 539 ? 35.871 -23.324 29.548 1.00 35.03 539 GLY A O 1
ATOM 4222 N N . PHE A 1 540 ? 34.911 -22.936 27.561 1.00 28.97 540 PHE A N 1
ATOM 4223 C CA . PHE A 1 540 ? 33.641 -23.599 27.864 1.00 28.97 540 PHE A CA 1
ATOM 4224 C C . PHE A 1 540 ? 33.423 -24.831 26.977 1.00 28.97 540 PHE A C 1
ATOM 4226 O O . PHE A 1 540 ? 33.350 -24.744 25.754 1.00 28.97 540 PHE A O 1
ATOM 4233 N N . LEU A 1 541 ? 33.301 -25.986 27.634 1.00 31.34 541 LEU A N 1
ATOM 4234 C CA . LEU A 1 541 ? 32.896 -27.277 27.079 1.00 31.34 541 LEU A CA 1
ATOM 4235 C C . LEU A 1 541 ? 31.423 -27.504 27.435 1.00 31.34 541 LEU A C 1
ATOM 4237 O O . LEU A 1 541 ? 31.113 -27.664 28.612 1.00 31.34 541 LEU A O 1
ATOM 4241 N N . ASN A 1 542 ? 30.529 -27.575 26.446 1.00 30.88 542 ASN A N 1
ATOM 4242 C CA . ASN A 1 542 ? 29.175 -28.091 26.662 1.00 30.88 542 ASN A CA 1
ATOM 4243 C C . ASN A 1 542 ? 29.097 -29.548 26.192 1.00 30.88 542 ASN A C 1
ATOM 4245 O O . ASN A 1 542 ? 29.185 -29.836 24.999 1.00 30.88 542 ASN A O 1
ATOM 4249 N N . ARG A 1 543 ? 28.924 -30.462 27.155 1.00 28.92 543 ARG A N 1
ATOM 4250 C CA . ARG A 1 543 ? 28.420 -31.823 26.935 1.00 28.92 543 ARG A CA 1
ATOM 4251 C C . ARG A 1 543 ? 26.904 -31.750 26.742 1.00 28.92 543 ARG A C 1
ATOM 4253 O O . ARG A 1 543 ? 26.219 -31.175 27.580 1.00 28.92 543 ARG A O 1
ATOM 4260 N N . LEU A 1 544 ? 26.397 -32.358 25.675 1.00 28.19 544 LEU A N 1
ATOM 4261 C CA . LEU A 1 544 ? 24.980 -32.686 25.523 1.00 28.19 544 LEU A CA 1
ATOM 4262 C C . LEU A 1 544 ? 24.820 -34.186 25.770 1.00 28.19 544 LEU A C 1
ATOM 4264 O O . LEU A 1 544 ? 25.272 -34.993 24.959 1.00 28.19 544 LEU A O 1
ATOM 4268 N N . ASP A 1 545 ? 24.196 -34.532 26.892 1.00 28.30 545 ASP A N 1
ATOM 4269 C CA . ASP A 1 545 ? 23.659 -35.868 27.139 1.00 28.30 545 ASP A CA 1
ATOM 4270 C C . ASP A 1 545 ? 22.268 -35.977 26.497 1.00 28.30 545 ASP A C 1
ATOM 4272 O O . ASP A 1 545 ? 21.458 -35.050 26.545 1.00 28.30 545 ASP A O 1
ATOM 4276 N N . CYS A 1 546 ? 22.003 -37.124 25.880 1.00 25.09 546 CYS A N 1
ATOM 4277 C CA . CYS A 1 546 ? 20.756 -37.461 25.203 1.00 25.09 546 CYS A CA 1
ATOM 4278 C C . CYS A 1 546 ? 20.078 -38.599 25.983 1.00 25.09 546 CYS A C 1
ATOM 4280 O O . CYS A 1 546 ? 20.763 -39.584 26.265 1.00 25.09 546 CYS A O 1
ATOM 4282 N N . PRO A 1 547 ? 18.771 -38.535 26.299 1.00 31.28 547 PRO A N 1
ATOM 4283 C CA . PRO A 1 547 ? 18.010 -39.725 26.648 1.00 31.28 547 PRO A CA 1
ATOM 4284 C C . PRO A 1 547 ? 17.054 -40.135 25.523 1.00 31.28 547 PRO A C 1
ATOM 4286 O O . PRO A 1 547 ? 16.347 -39.324 24.925 1.00 31.28 547 PRO A O 1
ATOM 4289 N N . GLU A 1 548 ? 17.065 -41.438 25.268 1.00 31.92 548 GLU A N 1
ATOM 4290 C CA . GLU A 1 548 ? 16.251 -42.177 24.314 1.00 31.92 548 GLU A CA 1
ATOM 4291 C C . GLU A 1 548 ? 14.758 -42.204 24.685 1.00 31.92 548 GLU A C 1
ATOM 4293 O O . GLU A 1 548 ? 14.394 -42.309 25.855 1.00 31.92 548 GLU A O 1
ATOM 4298 N N . GLY A 1 549 ? 13.910 -42.264 23.652 1.00 28.48 549 GLY A N 1
ATOM 4299 C CA . GLY A 1 549 ? 12.637 -42.987 23.703 1.00 28.48 549 GLY A CA 1
ATOM 4300 C C . GLY A 1 549 ? 11.368 -42.136 23.757 1.00 28.48 549 GLY A C 1
ATOM 4301 O O . GLY A 1 549 ? 10.935 -41.730 24.824 1.00 28.48 549 GLY A O 1
ATOM 4302 N N . MET A 1 550 ? 10.695 -41.981 22.613 1.00 25.47 550 MET A N 1
ATOM 4303 C CA . MET A 1 550 ? 9.345 -42.527 22.393 1.00 25.47 550 MET A CA 1
ATOM 4304 C C . MET A 1 550 ? 8.881 -42.264 20.956 1.00 25.47 550 MET A C 1
ATOM 4306 O O . MET A 1 550 ? 9.141 -41.221 20.361 1.00 25.47 550 MET A O 1
ATOM 4310 N N . ALA A 1 551 ? 8.252 -43.287 20.390 1.00 30.06 551 ALA A N 1
ATOM 4311 C CA . ALA A 1 551 ? 7.840 -43.394 19.005 1.00 30.06 551 ALA A CA 1
ATOM 4312 C C . ALA A 1 551 ? 6.426 -42.834 18.766 1.00 30.06 551 ALA A C 1
ATOM 4314 O O . ALA A 1 551 ? 5.587 -42.888 19.655 1.00 30.06 551 ALA A O 1
ATOM 4315 N N . GLN A 1 552 ? 6.217 -42.410 17.512 1.00 30.95 552 GLN A N 1
ATOM 4316 C CA . GLN A 1 552 ? 4.990 -42.499 16.702 1.00 30.95 552 GLN A CA 1
ATOM 4317 C C . GLN A 1 552 ? 3.712 -41.811 17.216 1.00 30.95 552 GLN A C 1
ATOM 4319 O O . GLN A 1 552 ? 3.018 -42.320 18.080 1.00 30.95 552 GLN A O 1
ATOM 4324 N N . ASP A 1 553 ? 3.347 -40.699 16.568 1.00 24.38 553 ASP A N 1
ATOM 4325 C CA . ASP A 1 553 ? 2.233 -40.713 15.607 1.00 24.38 553 ASP A CA 1
ATOM 4326 C C . ASP A 1 553 ? 2.273 -39.461 14.716 1.00 24.38 553 ASP A C 1
ATOM 4328 O O . ASP A 1 553 ? 2.227 -38.322 15.175 1.00 24.38 553 ASP A O 1
ATOM 4332 N N . ASN A 1 554 ? 2.404 -39.698 13.411 1.00 30.53 554 ASN A N 1
ATOM 4333 C CA . ASN A 1 554 ? 2.336 -38.709 12.343 1.00 30.53 554 ASN A CA 1
ATOM 4334 C C . ASN A 1 554 ? 1.234 -39.170 11.394 1.00 30.53 554 ASN A C 1
ATOM 4336 O O . ASN A 1 554 ? 1.418 -40.193 10.744 1.00 30.53 554 ASN A O 1
ATOM 4340 N N . ASP A 1 555 ? 0.165 -38.390 11.245 1.00 29.62 555 ASP A N 1
ATOM 4341 C CA . ASP A 1 555 ? -0.569 -38.340 9.980 1.00 29.62 555 ASP A CA 1
ATOM 4342 C C . ASP A 1 555 ? -1.406 -37.061 9.883 1.00 29.62 555 ASP A C 1
ATOM 4344 O O . ASP A 1 555 ? -2.479 -36.956 10.468 1.00 29.62 555 ASP A O 1
ATOM 4348 N N . LEU A 1 556 ? -0.857 -36.069 9.165 1.00 29.19 556 LEU A N 1
ATOM 4349 C CA . LEU A 1 556 ? -1.549 -35.061 8.340 1.00 29.19 556 LEU A CA 1
ATOM 4350 C C . LEU A 1 556 ? -0.542 -33.988 7.885 1.00 29.19 556 LEU A C 1
ATOM 4352 O O . LEU A 1 556 ? -0.513 -32.870 8.387 1.00 29.19 556 LEU A O 1
ATOM 4356 N N . SER A 1 557 ? 0.307 -34.314 6.906 1.00 27.83 557 SER A N 1
ATOM 4357 C CA . SER A 1 557 ? 0.890 -33.295 6.016 1.00 27.83 557 SER A CA 1
ATOM 4358 C C . SER A 1 557 ? 1.479 -33.921 4.751 1.00 27.83 557 SER A C 1
ATOM 4360 O O . SER A 1 557 ? 2.576 -34.480 4.738 1.00 27.83 557 SER A O 1
ATOM 4362 N N . LEU A 1 558 ? 0.772 -33.780 3.631 1.00 29.41 558 LEU A N 1
ATOM 4363 C CA . LEU A 1 558 ? 1.369 -33.949 2.311 1.00 29.41 558 LEU A CA 1
ATOM 4364 C C . LEU A 1 558 ? 0.857 -32.866 1.369 1.00 29.41 558 LEU A C 1
ATOM 4366 O O . LEU A 1 558 ? -0.269 -32.916 0.888 1.00 29.41 558 LEU A O 1
ATOM 4370 N N . GLY A 1 559 ? 1.750 -31.920 1.086 1.00 29.25 559 GLY A N 1
ATOM 4371 C CA . GLY A 1 559 ? 1.594 -30.950 0.014 1.00 29.25 559 GLY A CA 1
ATOM 4372 C C . GLY A 1 559 ? 2.767 -29.986 -0.167 1.00 29.25 559 GLY A C 1
ATOM 4373 O O . GLY A 1 559 ? 2.514 -28.910 -0.671 1.00 29.25 559 GLY A O 1
ATOM 4374 N N . LEU A 1 560 ? 4.006 -30.299 0.259 1.00 31.28 560 LEU A N 1
ATOM 4375 C CA . LEU A 1 560 ? 5.147 -29.356 0.163 1.00 31.28 560 LEU A CA 1
ATOM 4376 C C . LEU A 1 560 ? 6.555 -30.015 0.164 1.00 31.28 560 LEU A C 1
ATOM 4378 O O . LEU A 1 560 ? 7.533 -29.393 0.562 1.00 31.28 560 LEU A O 1
ATOM 4382 N N . LYS A 1 561 ? 6.706 -31.284 -0.249 1.00 31.56 561 LYS A N 1
ATOM 4383 C CA . LYS A 1 561 ? 7.977 -32.028 -0.051 1.00 31.56 561 LYS A CA 1
ATOM 4384 C C . LYS A 1 561 ? 9.030 -31.971 -1.174 1.00 31.56 561 LYS A C 1
ATOM 4386 O O . LYS A 1 561 ? 10.073 -32.584 -0.998 1.00 31.56 561 LYS A O 1
ATOM 4391 N N . ASP A 1 562 ? 8.847 -31.188 -2.239 1.00 32.44 562 ASP A N 1
ATOM 4392 C CA . ASP A 1 562 ? 9.820 -31.127 -3.354 1.00 32.44 562 ASP A CA 1
ATOM 4393 C C . ASP A 1 562 ? 10.578 -29.782 -3.494 1.00 32.44 562 ASP A C 1
ATOM 4395 O O . ASP A 1 562 ? 10.994 -29.430 -4.594 1.00 32.44 562 ASP A O 1
ATOM 4399 N N . ILE A 1 563 ? 10.801 -29.018 -2.409 1.00 38.28 563 ILE A N 1
ATOM 4400 C CA . ILE A 1 563 ? 11.523 -27.714 -2.474 1.00 38.28 563 ILE A CA 1
ATOM 4401 C C . ILE A 1 563 ? 12.640 -27.571 -1.419 1.00 38.28 563 ILE A C 1
ATOM 4403 O O . ILE A 1 563 ? 13.096 -26.473 -1.138 1.00 38.28 563 ILE A O 1
ATOM 4407 N N . VAL A 1 564 ? 13.144 -28.650 -0.813 1.00 31.88 564 VAL A N 1
ATOM 4408 C CA . VAL A 1 564 ? 14.186 -28.499 0.224 1.00 31.88 564 VAL A CA 1
ATOM 4409 C C . VAL A 1 564 ? 15.337 -29.474 0.006 1.00 31.88 564 VAL A C 1
ATOM 4411 O O . VAL A 1 564 ? 15.241 -30.662 0.305 1.00 31.88 564 VAL A O 1
ATOM 4414 N N . LYS A 1 565 ? 16.458 -28.957 -0.506 1.00 34.56 565 LYS A N 1
ATOM 4415 C CA . LYS A 1 565 ? 17.784 -29.554 -0.314 1.00 34.56 565 LYS A CA 1
ATOM 4416 C C . LYS A 1 565 ? 18.590 -28.612 0.572 1.00 34.56 565 LYS A C 1
ATOM 4418 O O . LYS A 1 565 ? 18.791 -27.457 0.220 1.00 34.56 565 LYS A O 1
ATOM 4423 N N . ILE A 1 566 ? 19.007 -29.137 1.716 1.00 35.94 566 ILE A N 1
ATOM 4424 C CA . ILE A 1 566 ? 19.702 -28.420 2.785 1.00 35.94 566 ILE A CA 1
ATOM 4425 C C . ILE A 1 566 ? 21.186 -28.306 2.419 1.00 35.94 566 ILE A C 1
ATOM 4427 O O . ILE A 1 566 ? 21.818 -29.330 2.155 1.00 35.94 566 ILE A O 1
ATOM 4431 N N . ASP A 1 567 ? 21.747 -27.096 2.458 1.00 35.62 567 ASP A N 1
ATOM 4432 C CA . ASP A 1 567 ? 23.199 -26.879 2.493 1.00 35.62 567 ASP A CA 1
ATOM 4433 C C . ASP A 1 567 ? 23.595 -26.082 3.750 1.00 35.62 567 ASP A C 1
ATOM 4435 O O . ASP A 1 567 ? 22.827 -25.273 4.268 1.00 35.62 567 ASP A O 1
ATOM 4439 N N . ARG A 1 568 ? 24.788 -26.357 4.283 1.00 36.94 568 ARG A N 1
ATOM 4440 C CA . ARG A 1 568 ? 25.229 -26.071 5.661 1.00 36.94 568 ARG A CA 1
ATOM 4441 C C . ARG A 1 568 ? 25.620 -24.607 5.953 1.00 36.94 568 ARG A C 1
ATOM 4443 O O . ARG A 1 568 ? 26.096 -24.342 7.052 1.00 36.94 568 ARG A O 1
ATOM 4450 N N . ASN A 1 569 ? 25.393 -23.653 5.043 1.00 38.00 569 ASN A N 1
ATOM 4451 C CA . ASN A 1 569 ? 25.924 -22.278 5.145 1.00 38.00 569 ASN A CA 1
ATOM 4452 C C . ASN A 1 569 ? 24.897 -21.162 5.461 1.00 38.00 569 ASN A C 1
ATOM 4454 O O . ASN A 1 569 ? 25.144 -19.996 5.168 1.00 38.00 569 ASN A O 1
ATOM 4458 N N . GLY A 1 570 ? 23.780 -21.478 6.121 1.00 40.81 570 GLY A N 1
ATOM 4459 C CA . GLY A 1 570 ? 23.121 -20.538 7.049 1.00 40.81 570 GLY A CA 1
ATOM 4460 C C . GLY A 1 570 ? 22.378 -19.312 6.494 1.00 40.81 570 GLY A C 1
ATOM 4461 O O . GLY A 1 570 ? 21.917 -18.508 7.296 1.00 40.81 570 GLY A O 1
ATOM 4462 N N . ILE A 1 571 ? 22.202 -19.166 5.179 1.00 40.56 571 ILE A N 1
ATOM 4463 C CA . ILE A 1 571 ? 21.217 -18.251 4.576 1.00 40.56 571 ILE A CA 1
ATOM 4464 C C . ILE A 1 571 ? 20.590 -18.999 3.396 1.00 40.56 571 ILE A C 1
ATOM 4466 O O . ILE A 1 571 ? 21.251 -19.236 2.386 1.00 40.56 571 ILE A O 1
ATOM 4470 N N . GLU A 1 572 ? 19.342 -19.449 3.533 1.00 43.34 572 GLU A N 1
ATOM 4471 C CA . GLU A 1 572 ? 18.632 -20.113 2.437 1.00 43.34 572 GLU A CA 1
ATOM 4472 C C . GLU A 1 572 ? 18.356 -19.121 1.295 1.00 43.34 572 GLU A C 1
ATOM 4474 O O . GLU A 1 572 ? 17.765 -18.060 1.498 1.00 43.34 572 GLU A O 1
ATOM 4479 N N . ASN A 1 573 ? 18.722 -19.498 0.066 1.00 40.97 573 ASN A N 1
ATOM 4480 C CA . ASN A 1 573 ? 18.136 -18.925 -1.144 1.00 40.97 573 ASN A CA 1
ATOM 4481 C C . ASN A 1 573 ? 16.712 -19.481 -1.281 1.00 40.97 573 ASN A C 1
ATOM 4483 O O . ASN A 1 573 ? 16.498 -20.493 -1.951 1.00 40.97 573 ASN A O 1
ATOM 4487 N N . PHE A 1 574 ? 15.738 -18.852 -0.624 1.00 45.41 574 PHE A N 1
ATOM 4488 C CA . PHE A 1 574 ? 14.329 -19.099 -0.924 1.00 45.41 574 PHE A CA 1
ATOM 4489 C C . PHE A 1 574 ? 14.092 -18.832 -2.417 1.00 45.41 574 PHE A C 1
ATOM 4491 O O . PHE A 1 574 ? 14.411 -17.753 -2.909 1.00 45.41 574 PHE A O 1
ATOM 4498 N N . GLN A 1 575 ? 13.560 -19.818 -3.147 1.00 48.91 575 GLN A N 1
ATOM 4499 C CA . GLN A 1 575 ? 13.255 -19.678 -4.573 1.00 48.91 575 GLN A CA 1
ATOM 4500 C C . GLN A 1 575 ? 12.038 -18.759 -4.741 1.00 48.91 575 GLN A C 1
ATOM 4502 O O . GLN A 1 575 ? 10.894 -19.156 -4.523 1.00 48.91 575 GLN A O 1
ATOM 4507 N N . LEU A 1 576 ? 12.307 -17.500 -5.075 1.00 56.12 576 LEU A N 1
ATOM 4508 C CA . LEU A 1 576 ? 11.317 -16.434 -5.188 1.00 56.12 576 LEU A CA 1
ATOM 4509 C C . LEU A 1 576 ? 10.603 -16.496 -6.543 1.00 56.12 576 LEU A C 1
ATOM 4511 O O . LEU A 1 576 ? 11.252 -16.480 -7.588 1.00 56.12 576 LEU A O 1
ATOM 4515 N N . SER A 1 577 ? 9.266 -16.479 -6.546 1.00 61.69 577 SER A N 1
ATOM 4516 C CA . SER A 1 577 ? 8.459 -16.464 -7.775 1.00 61.69 577 SER A CA 1
ATOM 4517 C C . SER A 1 577 ? 8.048 -15.064 -8.269 1.00 61.69 577 SER A C 1
ATOM 4519 O O . SER A 1 577 ? 6.960 -14.876 -8.809 1.00 61.69 577 SER A O 1
ATOM 4521 N N . LEU A 1 578 ? 8.908 -14.051 -8.091 1.00 68.62 578 LEU A N 1
ATOM 4522 C CA . LEU A 1 578 ? 8.532 -12.635 -8.254 1.00 68.62 578 LEU A CA 1
ATOM 4523 C C . LEU A 1 578 ? 8.305 -12.159 -9.707 1.00 68.62 578 LEU A C 1
ATOM 4525 O O . LEU A 1 578 ? 8.100 -10.971 -9.955 1.00 68.62 578 LEU A O 1
ATOM 4529 N N . ASN A 1 579 ? 8.384 -13.046 -10.693 1.00 80.62 579 ASN A N 1
ATOM 4530 C CA . ASN A 1 579 ? 8.359 -12.681 -12.109 1.00 80.62 579 ASN A CA 1
ATOM 4531 C C . ASN A 1 579 ? 7.418 -13.558 -12.919 1.00 80.62 579 ASN A C 1
ATOM 4533 O O . ASN A 1 579 ? 6.953 -14.597 -12.462 1.00 80.62 579 ASN A O 1
ATOM 4537 N N . VAL A 1 580 ? 7.152 -13.126 -14.150 1.00 85.00 580 VAL A N 1
ATOM 4538 C CA . VAL A 1 580 ? 6.226 -13.817 -15.048 1.00 85.00 580 VAL A CA 1
ATOM 4539 C C . VAL A 1 580 ? 6.643 -15.263 -15.306 1.00 85.00 580 VAL A C 1
ATOM 4541 O O . VAL A 1 580 ? 5.788 -16.138 -15.349 1.00 85.00 580 VAL A O 1
ATOM 4544 N N . GLU A 1 581 ? 7.940 -15.543 -15.427 1.00 88.31 581 GLU A N 1
ATOM 4545 C CA . GLU A 1 581 ? 8.429 -16.884 -15.720 1.00 88.31 581 GLU A CA 1
ATOM 4546 C C . GLU A 1 581 ? 8.134 -17.844 -14.559 1.00 88.31 581 GLU A C 1
ATOM 4548 O O . GLU A 1 581 ? 7.518 -18.891 -14.736 1.00 88.31 581 GLU A O 1
ATOM 4553 N N . THR A 1 582 ? 8.512 -17.465 -13.347 1.00 84.44 582 THR A N 1
ATOM 4554 C CA . THR A 1 582 ? 8.262 -18.259 -12.139 1.00 84.44 582 THR A CA 1
ATOM 4555 C C . THR A 1 582 ? 6.779 -18.331 -11.772 1.00 84.44 582 THR A C 1
ATOM 4557 O O . THR A 1 582 ? 6.312 -19.395 -11.369 1.00 84.44 582 THR A O 1
ATOM 4560 N N . HIS A 1 583 ? 6.013 -17.257 -11.988 1.00 83.62 583 HIS A N 1
ATOM 4561 C CA . HIS A 1 583 ? 4.553 -17.248 -11.841 1.00 83.62 583 HIS A CA 1
ATOM 4562 C C . HIS A 1 583 ? 3.868 -18.250 -12.785 1.00 83.62 583 HIS A C 1
ATOM 4564 O O . HIS A 1 583 ? 2.878 -18.872 -12.413 1.00 83.62 583 HIS A O 1
ATOM 4570 N N . LEU A 1 584 ? 4.425 -18.457 -13.983 1.00 85.38 584 LEU A N 1
ATOM 4571 C CA . LEU A 1 584 ? 3.984 -19.470 -14.949 1.00 85.38 584 LEU A CA 1
ATOM 4572 C C . LEU A 1 584 ? 4.615 -20.863 -14.716 1.00 85.38 584 LEU A C 1
ATOM 4574 O O . LEU A 1 584 ? 4.430 -21.767 -15.529 1.00 85.38 584 LEU A O 1
ATOM 4578 N N . GLY A 1 585 ? 5.363 -21.058 -13.623 1.00 85.62 585 GLY A N 1
ATOM 4579 C CA . GLY A 1 585 ? 5.953 -22.346 -13.238 1.00 85.62 585 GLY A CA 1
ATOM 4580 C C . GLY A 1 585 ? 7.333 -22.655 -13.836 1.00 85.62 585 GLY A C 1
ATOM 4581 O O . GLY A 1 585 ? 7.792 -23.796 -13.755 1.00 85.62 585 GLY A O 1
ATOM 4582 N N . TYR A 1 586 ? 8.020 -21.679 -14.438 1.00 83.94 586 TYR A N 1
ATOM 4583 C CA . TYR A 1 586 ? 9.379 -21.853 -14.965 1.00 83.94 586 TYR A CA 1
ATOM 4584 C C . TYR A 1 586 ? 10.465 -21.626 -13.897 1.00 83.94 586 TYR A C 1
ATOM 4586 O O . TYR A 1 586 ? 10.251 -20.977 -12.878 1.00 83.94 586 TYR A O 1
ATOM 4594 N N . GLN A 1 587 ? 11.668 -22.164 -14.138 1.00 82.88 587 GLN A N 1
ATOM 4595 C CA . GLN A 1 587 ? 12.804 -22.028 -13.214 1.00 82.88 587 GLN A CA 1
ATOM 4596 C C . GLN A 1 587 ? 13.310 -20.580 -13.118 1.00 82.88 587 GLN A C 1
ATOM 4598 O O . GLN A 1 587 ? 13.408 -19.881 -14.125 1.00 82.88 587 GLN A O 1
ATOM 4603 N N . GLU A 1 588 ? 13.770 -20.186 -11.929 1.00 74.38 588 GLU A N 1
ATOM 4604 C CA . GLU A 1 588 ? 14.235 -18.825 -11.629 1.00 74.38 588 GLU A CA 1
ATOM 4605 C C . GLU A 1 588 ? 15.391 -18.342 -12.519 1.00 74.38 588 GLU A C 1
ATOM 4607 O O . GLU A 1 588 ? 15.475 -17.159 -12.837 1.00 74.38 588 GLU A O 1
ATOM 4612 N N . LYS A 1 589 ? 16.255 -19.235 -13.010 1.00 80.81 589 LYS A N 1
ATOM 4613 C CA . LYS A 1 589 ? 17.345 -18.858 -13.930 1.00 80.81 589 LYS A CA 1
ATOM 4614 C C . LYS A 1 589 ? 16.860 -18.226 -15.247 1.00 80.81 589 LYS A C 1
ATOM 4616 O O . LYS A 1 589 ? 17.662 -17.666 -15.979 1.00 80.81 589 LYS A O 1
ATOM 4621 N N . TYR A 1 590 ? 15.571 -18.354 -15.572 1.00 77.88 590 TYR A N 1
ATOM 4622 C CA . TYR A 1 590 ? 14.951 -17.739 -16.747 1.00 77.88 590 TYR A CA 1
ATOM 4623 C C . TYR A 1 590 ? 14.269 -16.392 -16.450 1.00 77.88 590 TYR A C 1
ATOM 4625 O O . TYR A 1 590 ? 13.825 -15.719 -17.379 1.00 77.88 590 TYR A O 1
ATOM 4633 N N . SER A 1 591 ? 14.188 -16.002 -15.176 1.00 75.44 591 SER A N 1
ATOM 4634 C CA . SER A 1 591 ? 13.493 -14.803 -14.699 1.00 75.44 591 SER A CA 1
ATOM 4635 C C . SER A 1 591 ? 13.968 -13.540 -15.395 1.00 75.44 591 SER A C 1
ATOM 4637 O O . SER A 1 591 ? 15.171 -13.291 -15.431 1.00 75.44 591 SER A O 1
ATOM 4639 N N . GLY A 1 592 ? 13.036 -12.730 -15.897 1.00 74.50 592 GLY A N 1
ATOM 4640 C CA . GLY A 1 592 ? 13.345 -11.433 -16.502 1.00 74.50 592 GLY A CA 1
ATOM 4641 C C . GLY A 1 592 ? 13.925 -11.503 -17.918 1.00 74.50 592 GLY A C 1
ATOM 4642 O O . GLY A 1 592 ? 14.103 -10.458 -18.532 1.00 74.50 592 GLY A O 1
ATOM 4643 N N . ASN A 1 593 ? 14.165 -12.698 -18.469 1.00 74.38 593 ASN A N 1
ATOM 4644 C CA . ASN A 1 593 ? 14.919 -12.880 -19.713 1.00 74.38 593 ASN A CA 1
ATOM 4645 C C . ASN A 1 593 ? 14.195 -13.682 -20.793 1.00 74.38 593 ASN A C 1
ATOM 4647 O O . ASN A 1 593 ? 14.797 -13.958 -21.832 1.00 74.38 593 ASN A O 1
ATOM 4651 N N . LEU A 1 594 ? 12.935 -14.070 -20.574 1.00 88.50 594 LEU A N 1
ATOM 4652 C CA . LEU A 1 594 ? 12.085 -14.700 -21.586 1.00 88.50 594 LEU A CA 1
ATOM 4653 C C . LEU A 1 594 ? 11.133 -13.665 -22.173 1.00 88.50 594 LEU A C 1
ATOM 4655 O O . LEU A 1 594 ? 9.967 -13.558 -21.793 1.00 88.50 594 LEU A O 1
ATOM 4659 N N . LEU A 1 595 ? 11.667 -12.865 -23.085 1.00 92.88 595 LEU A N 1
ATOM 4660 C CA . LEU A 1 595 ? 10.928 -11.772 -23.691 1.00 92.88 595 LEU A CA 1
ATOM 4661 C C . LEU A 1 595 ? 10.124 -12.266 -24.889 1.00 92.88 595 LEU A C 1
ATOM 4663 O O . LEU A 1 595 ? 10.508 -13.222 -25.561 1.00 92.88 595 LEU A O 1
ATOM 4667 N N . VAL A 1 596 ? 9.003 -11.606 -25.152 1.00 93.75 596 VAL A N 1
ATOM 4668 C CA . VAL A 1 596 ? 8.127 -11.875 -26.293 1.00 93.75 596 VAL A CA 1
ATOM 4669 C C . VAL A 1 596 ? 8.116 -10.686 -27.252 1.00 93.75 596 VAL A C 1
ATOM 4671 O O . VAL A 1 596 ? 8.397 -9.569 -26.819 1.00 93.75 596 VAL A O 1
ATOM 4674 N N . PRO A 1 597 ? 7.805 -10.868 -28.552 1.00 95.12 597 PRO A N 1
ATOM 4675 C CA . PRO A 1 597 ? 7.686 -9.734 -29.458 1.00 95.12 597 PRO A CA 1
ATOM 4676 C C . PRO A 1 597 ? 6.690 -8.699 -28.924 1.00 95.12 597 PRO A C 1
ATOM 4678 O O . PRO A 1 597 ? 5.581 -9.043 -28.514 1.00 95.12 597 PRO A O 1
ATOM 4681 N N . GLY A 1 598 ? 7.113 -7.442 -28.929 1.00 93.06 598 GLY A N 1
ATOM 4682 C CA . GLY A 1 598 ? 6.410 -6.300 -28.370 1.00 93.06 598 GLY A CA 1
ATOM 4683 C C . GLY A 1 598 ? 6.742 -5.982 -26.912 1.00 93.06 598 GLY A C 1
ATOM 4684 O O . GLY A 1 598 ? 6.338 -4.923 -26.429 1.00 93.06 598 GLY A O 1
ATOM 4685 N N . ASP A 1 599 ? 7.474 -6.848 -26.204 1.00 93.81 599 ASP A N 1
ATOM 4686 C CA . ASP A 1 599 ? 7.962 -6.531 -24.862 1.00 93.81 599 ASP A CA 1
ATOM 4687 C C . ASP A 1 599 ? 8.945 -5.368 -24.903 1.00 93.81 599 ASP A C 1
ATOM 4689 O O . ASP A 1 599 ? 9.803 -5.285 -25.785 1.00 93.81 599 ASP A O 1
ATOM 4693 N N . ILE A 1 600 ? 8.851 -4.511 -23.890 1.00 92.81 600 ILE A N 1
ATOM 4694 C CA . ILE A 1 600 ? 9.854 -3.484 -23.639 1.00 92.81 600 ILE A CA 1
ATOM 4695 C C . ILE A 1 600 ? 10.974 -4.097 -22.810 1.00 92.81 600 ILE A C 1
ATOM 4697 O O . ILE A 1 600 ? 10.742 -4.745 -21.782 1.00 92.81 600 ILE A O 1
ATOM 4701 N N . CYS A 1 601 ? 12.197 -3.893 -23.271 1.00 93.25 601 CYS A N 1
ATOM 4702 C CA . CYS A 1 601 ? 13.391 -4.477 -22.692 1.00 93.25 601 CYS A CA 1
ATOM 4703 C C . CYS A 1 601 ? 14.448 -3.419 -22.413 1.00 93.25 601 CYS A C 1
ATOM 4705 O O . CYS A 1 601 ? 14.487 -2.374 -23.060 1.00 93.25 601 CYS A O 1
ATOM 4707 N N . GLU A 1 602 ? 15.321 -3.747 -21.474 1.00 92.69 602 GLU A N 1
ATOM 4708 C CA . GLU A 1 602 ? 16.587 -3.064 -21.254 1.00 92.69 602 GLU A CA 1
ATOM 4709 C C . GLU A 1 602 ? 17.703 -3.958 -21.793 1.00 92.69 602 GLU A C 1
ATOM 4711 O O . GLU A 1 602 ? 17.677 -5.170 -21.556 1.00 92.69 602 GLU A O 1
ATOM 4716 N N . PHE A 1 603 ? 18.666 -3.397 -22.513 1.00 91.25 603 PHE A N 1
ATOM 4717 C CA . PHE A 1 603 ? 19.863 -4.126 -22.924 1.00 91.25 603 PHE A CA 1
ATOM 4718 C C . PHE A 1 603 ? 21.113 -3.263 -22.819 1.00 91.25 603 PHE A C 1
ATOM 4720 O O . PHE A 1 603 ? 21.047 -2.035 -22.906 1.00 91.25 603 PHE A O 1
ATOM 4727 N N . ARG A 1 604 ? 22.249 -3.928 -22.605 1.00 87.94 604 ARG A N 1
ATOM 4728 C CA . ARG A 1 604 ? 23.551 -3.272 -22.473 1.00 87.94 604 ARG A CA 1
ATOM 4729 C C . ARG A 1 604 ? 23.952 -2.604 -23.778 1.00 87.94 604 ARG A C 1
ATOM 4731 O O . ARG A 1 604 ? 23.644 -3.116 -24.854 1.00 87.94 604 ARG A O 1
ATOM 4738 N N . ASP A 1 605 ? 24.671 -1.491 -23.672 1.00 81.56 605 ASP A N 1
ATOM 4739 C CA . ASP A 1 605 ? 25.307 -0.889 -24.836 1.00 81.56 605 ASP A CA 1
ATOM 4740 C C . ASP A 1 605 ? 26.343 -1.866 -25.420 1.00 81.56 605 ASP A C 1
ATOM 4742 O O . ASP A 1 605 ? 27.298 -2.212 -24.719 1.00 81.56 605 ASP A O 1
ATOM 4746 N N . PRO A 1 606 ? 26.186 -2.333 -26.676 1.00 71.50 606 PRO A N 1
ATOM 4747 C CA . PRO A 1 606 ? 27.153 -3.239 -27.292 1.00 71.50 606 PRO A CA 1
ATOM 4748 C C . PRO A 1 606 ? 28.557 -2.634 -27.387 1.00 71.50 606 PRO A C 1
ATOM 4750 O O . PRO A 1 606 ? 29.537 -3.372 -27.444 1.00 71.50 606 PRO A O 1
ATOM 4753 N N . LEU A 1 607 ? 28.660 -1.300 -27.413 1.00 74.62 607 LEU A N 1
ATOM 4754 C CA . LEU A 1 607 ? 29.932 -0.580 -27.444 1.00 74.62 607 LEU A CA 1
ATOM 4755 C C . LEU A 1 607 ? 30.586 -0.474 -26.061 1.00 74.62 607 LEU A C 1
ATOM 4757 O O . LEU A 1 607 ? 31.764 -0.139 -25.983 1.00 74.62 607 LEU A O 1
ATOM 4761 N N . ASP A 1 608 ? 29.839 -0.770 -24.996 1.00 72.44 608 ASP A N 1
ATOM 4762 C CA . ASP A 1 608 ? 30.267 -0.635 -23.601 1.00 72.44 608 ASP A CA 1
ATOM 4763 C C . ASP A 1 608 ? 30.121 -1.958 -22.826 1.00 72.44 608 ASP A C 1
ATOM 4765 O O . ASP A 1 608 ? 29.949 -1.979 -21.609 1.00 72.44 608 ASP A O 1
ATOM 4769 N N . ALA A 1 609 ? 30.174 -3.094 -23.534 1.00 65.31 609 ALA A N 1
ATOM 4770 C CA . ALA A 1 609 ? 29.960 -4.423 -22.956 1.00 65.31 609 ALA A CA 1
ATOM 4771 C C . ALA A 1 609 ? 30.953 -4.775 -21.826 1.00 65.31 609 ALA A C 1
ATOM 4773 O O . ALA A 1 609 ? 30.617 -5.571 -20.944 1.00 65.31 609 ALA A O 1
ATOM 4774 N N . ASP A 1 610 ? 32.140 -4.158 -21.840 1.00 66.38 610 ASP A N 1
ATOM 4775 C CA . ASP A 1 610 ? 33.200 -4.334 -20.839 1.00 66.38 610 ASP A CA 1
ATOM 4776 C C . ASP A 1 610 ? 33.083 -3.369 -19.642 1.00 66.38 610 ASP A C 1
ATOM 4778 O O . ASP A 1 610 ? 33.818 -3.511 -18.660 1.00 66.38 610 ASP A O 1
ATOM 4782 N N . SER A 1 611 ? 32.172 -2.389 -19.686 1.00 65.19 611 SER A N 1
ATOM 4783 C CA . SER A 1 611 ? 31.922 -1.501 -18.551 1.00 65.19 611 SER A CA 1
ATOM 4784 C C . SER A 1 611 ? 31.233 -2.247 -17.413 1.00 65.19 611 SER A C 1
ATOM 4786 O O . SER A 1 611 ? 30.388 -3.124 -17.602 1.00 65.19 611 SER A O 1
ATOM 4788 N N . ASN A 1 612 ? 31.596 -1.877 -16.186 1.00 53.12 612 ASN A N 1
ATOM 4789 C CA . ASN A 1 612 ? 30.989 -2.440 -14.984 1.00 53.12 612 ASN A CA 1
ATOM 4790 C C . ASN A 1 612 ? 29.545 -1.946 -14.761 1.00 53.12 612 ASN A C 1
ATOM 4792 O O . ASN A 1 612 ? 28.827 -2.564 -13.973 1.00 53.12 612 ASN A O 1
ATOM 4796 N N . ASP A 1 613 ? 29.128 -0.854 -15.413 1.00 56.59 613 ASP A N 1
ATOM 4797 C CA . ASP A 1 613 ? 27.804 -0.231 -15.240 1.00 56.59 613 ASP A CA 1
ATOM 4798 C C . ASP A 1 613 ? 27.370 0.500 -16.538 1.00 56.59 613 ASP A C 1
ATOM 4800 O O . ASP A 1 613 ? 27.264 1.727 -16.562 1.00 56.59 613 ASP A O 1
ATOM 4804 N N . PRO A 1 614 ? 27.194 -0.214 -17.672 1.00 63.56 614 PRO A N 1
ATOM 4805 C CA . PRO A 1 614 ? 26.863 0.429 -18.940 1.00 63.56 614 PRO A CA 1
ATOM 4806 C C . PRO A 1 614 ? 25.475 1.070 -18.867 1.00 63.56 614 PRO A C 1
ATOM 4808 O O . PRO A 1 614 ? 24.558 0.522 -18.253 1.00 63.56 614 PRO A O 1
ATOM 4811 N N . SER A 1 615 ? 25.295 2.217 -19.533 1.00 70.75 615 SER A N 1
ATOM 4812 C CA . SER A 1 615 ? 23.960 2.803 -19.701 1.00 70.75 615 SER A CA 1
ATOM 4813 C C . SER A 1 615 ? 23.023 1.776 -20.344 1.00 70.75 615 SER A C 1
ATOM 4815 O O . SER A 1 615 ? 23.392 1.131 -21.329 1.00 70.75 615 SER A O 1
ATOM 4817 N N . ASP A 1 616 ? 21.811 1.639 -19.810 1.00 83.06 616 ASP A N 1
ATOM 4818 C CA . ASP A 1 616 ? 20.851 0.667 -20.327 1.00 83.06 616 ASP A CA 1
ATOM 4819 C C . ASP A 1 616 ? 20.057 1.303 -21.475 1.00 83.06 616 ASP A C 1
ATOM 4821 O O . ASP A 1 616 ? 19.294 2.260 -21.267 1.00 83.06 616 ASP A O 1
ATOM 4825 N N . TYR A 1 617 ? 20.187 0.756 -22.686 1.00 86.88 617 TYR A N 1
ATOM 4826 C CA . TYR A 1 617 ? 19.262 1.085 -23.766 1.00 86.88 617 TYR A CA 1
ATOM 4827 C C . TYR A 1 617 ? 17.891 0.516 -23.462 1.00 86.88 617 TYR A C 1
ATOM 4829 O O . TYR A 1 617 ? 17.766 -0.588 -22.934 1.00 86.88 617 TYR A O 1
ATOM 4837 N N . ILE A 1 618 ? 16.859 1.238 -23.889 1.00 89.06 618 ILE A N 1
ATOM 4838 C CA . ILE A 1 618 ? 15.510 0.695 -23.946 1.00 89.06 618 ILE A CA 1
ATOM 4839 C C . ILE A 1 618 ? 15.155 0.357 -25.389 1.00 89.06 618 ILE A C 1
ATOM 4841 O O . ILE A 1 618 ? 15.377 1.143 -26.313 1.00 89.06 618 ILE A O 1
ATOM 4845 N N . GLY A 1 619 ? 14.582 -0.829 -25.569 1.00 90.88 619 GLY A N 1
ATOM 4846 C CA . GLY A 1 619 ? 14.099 -1.314 -26.854 1.00 90.88 619 GLY A CA 1
ATOM 4847 C C . GLY A 1 619 ? 12.726 -1.954 -26.776 1.00 90.88 619 GLY A C 1
ATOM 4848 O O . GLY A 1 619 ? 12.210 -2.238 -25.695 1.00 90.88 619 GLY A O 1
ATOM 4849 N N . ILE A 1 620 ? 12.165 -2.225 -27.952 1.00 92.88 620 ILE A N 1
ATOM 4850 C CA . ILE A 1 620 ? 11.066 -3.177 -28.119 1.00 92.88 620 ILE A CA 1
ATOM 4851 C C . ILE A 1 620 ? 11.614 -4.431 -28.781 1.00 92.88 620 ILE A C 1
ATOM 4853 O O . ILE A 1 620 ? 12.248 -4.352 -29.832 1.00 92.88 620 ILE A O 1
ATOM 4857 N N . VAL A 1 621 ? 11.293 -5.602 -28.243 1.00 95.00 621 VAL A N 1
ATOM 4858 C CA . VAL A 1 621 ? 11.585 -6.869 -28.918 1.00 95.00 621 VAL A CA 1
ATOM 4859 C C . VAL A 1 621 ? 10.754 -6.972 -30.201 1.00 95.00 621 VAL A C 1
ATOM 4861 O O . VAL A 1 621 ? 9.535 -7.094 -30.162 1.00 95.00 621 VAL A O 1
ATOM 4864 N N . LYS A 1 622 ? 11.398 -6.948 -31.365 1.00 95.38 622 LYS A N 1
ATOM 4865 C CA . LYS A 1 622 ? 10.762 -7.111 -32.679 1.00 95.38 622 LYS A CA 1
ATOM 4866 C C . LYS A 1 622 ? 10.545 -8.576 -33.029 1.00 95.38 622 LYS A C 1
ATOM 4868 O O . LYS A 1 622 ? 9.473 -8.953 -33.496 1.00 95.38 622 LYS A O 1
ATOM 4873 N N . ALA A 1 623 ? 11.566 -9.399 -32.814 1.00 95.88 623 ALA A N 1
ATOM 4874 C CA . ALA A 1 623 ? 11.541 -10.816 -33.146 1.00 95.88 623 ALA A CA 1
ATOM 4875 C C . ALA A 1 623 ? 12.456 -11.627 -32.221 1.00 95.88 623 ALA A C 1
ATOM 4877 O O . ALA A 1 623 ? 13.358 -11.088 -31.580 1.00 95.88 623 ALA A O 1
ATOM 4878 N N . ILE A 1 624 ? 12.214 -12.939 -32.177 1.00 95.56 624 ILE A N 1
ATOM 4879 C CA . ILE A 1 624 ? 13.022 -13.905 -31.427 1.00 95.56 624 ILE A CA 1
ATOM 4880 C C . ILE A 1 624 ? 13.603 -14.913 -32.416 1.00 95.56 624 ILE A C 1
ATOM 4882 O O . ILE A 1 624 ? 12.866 -15.619 -33.111 1.00 95.56 624 ILE A O 1
ATOM 4886 N N . ASN A 1 625 ? 14.925 -14.990 -32.461 1.00 95.12 625 ASN A N 1
ATOM 4887 C CA . ASN A 1 625 ? 15.676 -15.907 -33.301 1.00 95.12 625 ASN A CA 1
ATOM 4888 C C . ASN A 1 625 ? 15.676 -17.329 -32.720 1.00 95.12 625 ASN A C 1
ATOM 4890 O O . ASN A 1 625 ? 15.323 -17.580 -31.570 1.00 95.12 625 ASN A O 1
ATOM 4894 N N . LYS A 1 626 ? 16.080 -18.313 -33.529 1.00 93.25 626 LYS A N 1
ATOM 4895 C CA . LYS A 1 626 ? 16.219 -19.707 -33.060 1.00 93.25 626 LYS A CA 1
ATOM 4896 C C . LYS A 1 626 ? 17.539 -19.958 -32.318 1.00 93.25 626 LYS A C 1
ATOM 4898 O O . LYS A 1 626 ? 17.646 -20.949 -31.595 1.00 93.25 626 LYS A O 1
ATOM 4903 N N . THR A 1 627 ? 18.529 -19.096 -32.528 1.00 92.38 627 THR A N 1
ATOM 4904 C CA . THR A 1 627 ? 19.905 -19.175 -32.017 1.00 92.38 627 THR A CA 1
ATOM 4905 C C . THR A 1 627 ? 20.369 -17.787 -31.583 1.00 92.38 627 THR A C 1
ATOM 4907 O O . THR A 1 627 ? 19.713 -16.808 -31.925 1.00 92.38 627 THR A O 1
ATOM 4910 N N . GLU A 1 628 ? 21.479 -17.707 -30.845 1.00 92.81 628 GLU A N 1
ATOM 4911 C CA . GLU A 1 628 ? 22.091 -16.418 -30.497 1.00 92.81 628 GLU A CA 1
ATOM 4912 C C . GLU A 1 628 ? 22.609 -15.676 -31.751 1.00 92.81 628 GLU A C 1
ATOM 4914 O O . GLU A 1 628 ? 23.033 -16.352 -32.700 1.00 92.81 628 GLU A O 1
ATOM 4919 N N . PRO A 1 629 ? 22.580 -14.329 -31.771 1.00 94.19 629 PRO A N 1
ATOM 4920 C CA . PRO A 1 629 ? 21.922 -13.459 -30.791 1.00 94.19 629 PRO A CA 1
ATOM 4921 C C . PRO A 1 629 ? 20.403 -13.643 -30.795 1.00 94.19 629 PRO A C 1
ATOM 4923 O O . PRO A 1 629 ? 19.757 -13.621 -31.847 1.00 94.19 629 PRO A O 1
ATOM 4926 N N . LEU A 1 630 ? 19.833 -13.917 -29.621 1.00 93.31 630 LEU A N 1
ATOM 4927 C CA . LEU A 1 630 ? 18.485 -14.473 -29.527 1.00 93.31 630 LEU A CA 1
ATOM 4928 C C . LEU A 1 630 ? 17.391 -13.465 -29.874 1.00 93.31 630 LEU A C 1
ATOM 4930 O O . LEU A 1 630 ? 16.329 -13.870 -30.346 1.00 93.31 630 LEU A O 1
ATOM 4934 N N . TYR A 1 631 ? 17.622 -12.178 -29.638 1.00 95.50 631 TYR A N 1
ATOM 4935 C CA . TYR A 1 631 ? 16.601 -11.150 -29.784 1.00 95.50 631 TYR A CA 1
ATOM 4936 C C . TYR A 1 631 ? 16.958 -10.168 -30.891 1.00 95.50 631 TYR A C 1
ATOM 4938 O O . TYR A 1 631 ? 18.115 -9.799 -31.068 1.00 95.50 631 TYR A O 1
ATOM 4946 N N . GLN A 1 632 ? 15.943 -9.728 -31.626 1.00 95.44 632 GLN A N 1
ATOM 4947 C CA . GLN A 1 632 ? 16.023 -8.550 -32.482 1.00 95.44 632 GLN A CA 1
ATOM 4948 C C . GLN A 1 632 ? 15.223 -7.449 -31.809 1.00 95.44 632 GLN A C 1
ATOM 4950 O O . GLN A 1 632 ? 14.017 -7.614 -31.622 1.00 95.44 632 GLN A O 1
ATOM 4955 N N . CYS A 1 633 ? 15.868 -6.351 -31.443 1.00 93.56 633 CYS A N 1
ATOM 4956 C CA . CYS A 1 633 ? 15.258 -5.254 -30.704 1.00 93.56 633 CYS A CA 1
ATOM 4957 C C . CYS A 1 633 ? 15.267 -3.983 -31.549 1.00 93.56 633 CYS A C 1
ATOM 4959 O O . CYS A 1 633 ? 16.275 -3.663 -32.165 1.00 93.56 633 CYS A O 1
ATOM 4961 N N . ILE A 1 634 ? 14.152 -3.259 -31.576 1.00 91.06 634 ILE A N 1
ATOM 4962 C CA . ILE A 1 634 ? 14.106 -1.896 -32.108 1.00 91.06 634 ILE A CA 1
ATOM 4963 C C . ILE A 1 634 ? 14.560 -0.974 -30.987 1.00 91.06 634 ILE A C 1
ATOM 4965 O O . ILE A 1 634 ? 13.899 -0.912 -29.945 1.00 91.06 634 ILE A O 1
ATOM 4969 N N . CYS A 1 635 ? 15.677 -0.282 -31.189 1.00 87.31 635 CYS A N 1
ATOM 4970 C CA . CYS A 1 635 ? 16.123 0.755 -30.268 1.00 87.31 635 CYS A CA 1
ATOM 4971 C C . CYS A 1 635 ? 15.088 1.878 -30.236 1.00 87.31 635 CYS A C 1
ATOM 4973 O O . CYS A 1 635 ? 14.667 2.383 -31.271 1.00 87.31 635 CYS A O 1
ATOM 4975 N N . ILE A 1 636 ? 14.696 2.309 -29.041 1.00 78.75 636 ILE A N 1
ATOM 4976 C CA . ILE A 1 636 ? 13.733 3.403 -28.855 1.00 78.75 636 ILE A CA 1
ATOM 4977 C C . ILE A 1 636 ? 14.444 4.778 -28.971 1.00 78.75 636 ILE A C 1
ATOM 4979 O O . ILE A 1 636 ? 13.991 5.804 -28.478 1.00 78.75 636 ILE A O 1
ATOM 4983 N N . TYR A 1 637 ? 15.601 4.834 -29.625 1.00 73.00 637 TYR A N 1
ATOM 4984 C CA . TYR A 1 637 ? 16.487 5.989 -29.603 1.00 73.00 637 TYR A CA 1
ATOM 4985 C C . TYR A 1 637 ? 16.569 6.670 -30.981 1.00 73.00 637 TYR A C 1
ATOM 4987 O O . TYR A 1 637 ? 16.631 6.000 -32.007 1.00 73.00 637 TYR A O 1
ATOM 4995 N N . GLN A 1 638 ? 16.600 8.011 -30.996 1.00 58.22 638 GLN A N 1
ATOM 4996 C CA . GLN A 1 638 ? 16.898 8.847 -32.176 1.00 58.22 638 GLN A CA 1
ATOM 4997 C C . GLN A 1 638 ? 15.907 8.821 -33.359 1.00 58.22 638 GLN A C 1
ATOM 4999 O O . GLN A 1 638 ? 16.292 9.193 -34.462 1.00 58.22 638 GLN A O 1
ATOM 5004 N N . ASP A 1 639 ? 14.653 8.400 -33.162 1.00 60.88 639 ASP A N 1
ATOM 5005 C CA . ASP A 1 639 ? 13.655 8.194 -34.240 1.00 60.88 639 ASP A CA 1
ATOM 5006 C C . ASP A 1 639 ? 14.082 7.181 -35.315 1.00 60.88 639 ASP A C 1
ATOM 5008 O O . ASP A 1 639 ? 13.354 6.916 -36.274 1.00 60.88 639 ASP A O 1
ATOM 5012 N N . ASN A 1 640 ? 15.247 6.566 -35.131 1.00 67.62 640 ASN A N 1
ATOM 5013 C CA . ASN A 1 640 ? 15.782 5.556 -36.007 1.00 67.62 640 ASN A CA 1
ATOM 5014 C C . ASN A 1 640 ? 15.250 4.225 -35.491 1.00 67.62 640 ASN A C 1
ATOM 5016 O O . ASN A 1 640 ? 15.660 3.744 -34.438 1.00 67.62 640 ASN A O 1
ATOM 5020 N N . GLU A 1 641 ? 14.326 3.616 -36.233 1.00 77.38 641 GLU A N 1
ATOM 5021 C CA . GLU A 1 641 ? 13.805 2.265 -35.971 1.00 77.38 641 GLU A CA 1
ATOM 5022 C C . GLU A 1 641 ? 14.863 1.179 -36.258 1.00 77.38 641 GLU A C 1
ATOM 5024 O O . GLU A 1 641 ? 14.582 0.137 -36.858 1.00 77.38 641 GLU A O 1
ATOM 5029 N N . GLU A 1 642 ? 16.111 1.444 -35.871 1.00 87.19 642 GLU A N 1
ATOM 5030 C CA . GLU A 1 642 ? 17.237 0.558 -36.066 1.00 87.19 642 GLU A CA 1
ATOM 5031 C C . GLU A 1 642 ? 17.010 -0.723 -35.269 1.00 87.19 642 GLU A C 1
ATOM 5033 O O . GLU A 1 642 ? 16.694 -0.716 -34.074 1.00 87.19 642 GLU A O 1
ATOM 5038 N N . VAL A 1 643 ? 17.146 -1.841 -35.976 1.00 91.69 643 VAL A N 1
ATOM 5039 C CA . VAL A 1 643 ? 16.995 -3.169 -35.404 1.00 91.69 643 VAL A CA 1
ATOM 5040 C C . VAL A 1 643 ? 18.374 -3.680 -35.024 1.00 91.69 643 VAL A C 1
ATOM 5042 O O . VAL A 1 643 ? 19.199 -3.957 -35.893 1.00 91.69 643 VAL A O 1
ATOM 5045 N N . VAL A 1 644 ? 18.592 -3.860 -33.728 1.00 92.12 644 VAL A N 1
ATOM 5046 C CA . VAL A 1 644 ? 19.827 -4.395 -33.159 1.00 92.12 644 VAL A CA 1
ATOM 5047 C C . VAL A 1 644 ? 19.616 -5.857 -32.781 1.00 92.12 644 VAL A C 1
ATOM 5049 O O . VAL A 1 644 ? 18.573 -6.237 -32.246 1.00 92.12 644 VAL A O 1
ATOM 5052 N N . ASN A 1 645 ? 20.605 -6.699 -33.073 1.00 93.88 645 ASN A N 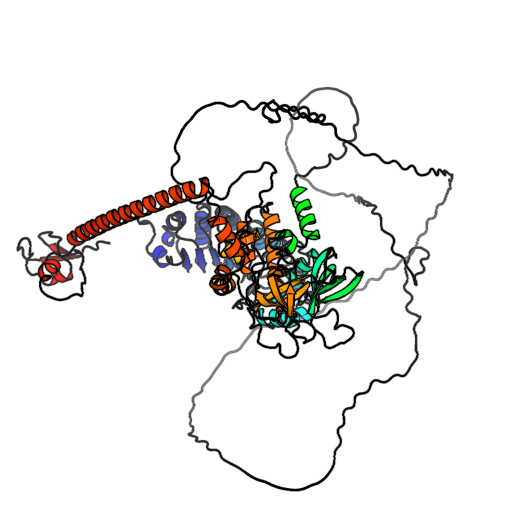1
ATOM 5053 C CA . ASN A 1 645 ? 20.618 -8.082 -32.603 1.00 93.88 645 ASN A CA 1
ATOM 5054 C C . ASN A 1 645 ? 21.254 -8.112 -31.208 1.00 93.88 645 ASN A C 1
ATOM 5056 O O . ASN A 1 645 ? 22.372 -7.634 -31.044 1.00 93.88 645 ASN A O 1
ATOM 5060 N N . VAL A 1 646 ? 20.544 -8.660 -30.224 1.00 92.75 646 VAL A N 1
ATOM 5061 C CA . VAL A 1 646 ? 20.940 -8.642 -28.812 1.00 92.75 646 VAL A CA 1
ATOM 5062 C C . VAL A 1 646 ? 21.049 -10.067 -28.288 1.00 92.75 646 VAL A C 1
ATOM 5064 O O . VAL A 1 646 ? 20.119 -10.875 -28.426 1.00 92.75 646 VAL A O 1
ATOM 5067 N N . ASP A 1 647 ? 22.192 -10.368 -27.676 1.00 92.44 647 ASP A N 1
ATOM 5068 C CA . ASP A 1 647 ? 22.425 -11.642 -27.016 1.00 92.44 647 ASP A CA 1
ATOM 5069 C C . ASP A 1 647 ? 21.546 -11.770 -25.780 1.00 92.44 647 ASP A C 1
ATOM 5071 O O . ASP A 1 647 ? 21.259 -10.827 -25.040 1.00 92.44 647 ASP A O 1
ATOM 5075 N N . SER A 1 648 ? 21.113 -12.993 -25.516 1.00 90.62 648 SER A N 1
ATOM 5076 C CA . SER A 1 648 ? 20.192 -13.237 -24.416 1.00 90.62 648 SER A CA 1
ATOM 5077 C C . SER A 1 648 ? 20.791 -13.033 -23.016 1.00 90.62 648 SER A C 1
ATOM 5079 O O . SER A 1 648 ? 20.039 -13.052 -22.033 1.00 90.62 648 SER A O 1
ATOM 5081 N N . ASN A 1 649 ? 22.115 -12.865 -22.941 1.00 89.56 649 ASN A N 1
ATOM 5082 C CA . ASN A 1 649 ? 22.875 -12.524 -21.744 1.00 89.56 649 ASN A CA 1
ATOM 5083 C C . ASN A 1 649 ? 22.918 -11.021 -21.469 1.00 89.56 649 ASN A C 1
ATOM 5085 O O . ASN A 1 649 ? 23.130 -10.647 -20.325 1.00 89.56 649 ASN A O 1
ATOM 5089 N N . ASP A 1 650 ? 22.639 -10.185 -22.466 1.00 90.94 650 ASP A N 1
ATOM 5090 C CA . ASP A 1 650 ? 22.806 -8.729 -22.389 1.00 90.94 650 ASP A CA 1
ATOM 5091 C C . ASP A 1 650 ? 21.477 -7.981 -22.410 1.00 90.94 650 ASP A C 1
ATOM 5093 O O . ASP A 1 650 ? 21.442 -6.762 -22.527 1.00 90.94 650 ASP A O 1
ATOM 5097 N N . ILE A 1 651 ? 20.373 -8.710 -22.257 1.00 91.88 651 ILE A N 1
ATOM 5098 C CA . ILE A 1 651 ? 19.012 -8.182 -22.236 1.00 91.88 651 ILE A CA 1
ATOM 5099 C C . ILE A 1 651 ? 18.291 -8.585 -20.953 1.00 91.88 651 ILE A C 1
ATOM 5101 O O . ILE A 1 651 ? 18.580 -9.635 -20.372 1.00 91.88 651 ILE A O 1
ATOM 5105 N N . ARG A 1 652 ? 17.336 -7.765 -20.523 1.00 92.56 652 ARG A N 1
ATOM 5106 C CA . ARG A 1 652 ? 16.389 -8.052 -19.443 1.00 92.56 652 ARG A CA 1
ATOM 5107 C C . ARG A 1 652 ? 15.065 -7.331 -19.678 1.00 92.56 652 ARG A C 1
ATOM 5109 O O . ARG A 1 652 ? 14.965 -6.396 -20.470 1.00 92.56 652 ARG A O 1
ATOM 5116 N N . ARG A 1 653 ? 14.027 -7.751 -18.969 1.00 91.88 653 ARG A N 1
ATOM 5117 C CA . ARG A 1 653 ? 12.704 -7.126 -19.000 1.00 91.88 653 ARG A CA 1
ATOM 5118 C C . ARG A 1 653 ? 12.752 -5.755 -18.329 1.00 91.88 653 ARG A C 1
ATOM 5120 O O . ARG A 1 653 ? 13.242 -5.626 -17.205 1.00 91.88 653 ARG A O 1
ATOM 5127 N N . ALA A 1 654 ? 12.198 -4.749 -19.001 1.00 91.44 654 ALA A N 1
ATOM 5128 C CA . ALA A 1 654 ? 12.013 -3.435 -18.404 1.00 91.44 654 ALA A CA 1
ATOM 5129 C C . ALA A 1 654 ? 10.872 -3.504 -17.384 1.00 91.44 654 ALA A C 1
ATOM 5131 O O . ALA A 1 654 ? 9.762 -3.945 -17.699 1.00 91.44 654 ALA A O 1
ATOM 5132 N N . VAL A 1 655 ? 11.149 -3.072 -16.157 1.00 89.75 655 VAL A N 1
ATOM 5133 C CA . VAL A 1 655 ? 10.168 -3.038 -15.072 1.00 89.75 655 VAL A CA 1
ATOM 5134 C C . VAL A 1 655 ? 10.283 -1.717 -14.339 1.00 89.75 655 VAL A C 1
ATOM 5136 O O . VAL A 1 655 ? 11.380 -1.213 -14.096 1.00 89.75 655 VAL A O 1
ATOM 5139 N N . VAL A 1 656 ? 9.126 -1.156 -14.006 1.00 90.50 656 VAL A N 1
ATOM 5140 C CA . VAL A 1 656 ? 9.011 0.167 -13.405 1.00 90.50 656 VAL A CA 1
ATOM 5141 C C . VAL A 1 656 ? 8.259 0.093 -12.088 1.00 90.50 656 VAL A C 1
ATOM 5143 O O . VAL A 1 656 ? 7.329 -0.700 -11.912 1.00 90.50 656 VAL A O 1
ATOM 5146 N N . ILE A 1 657 ? 8.652 0.959 -11.159 1.00 90.62 657 ILE A N 1
ATOM 5147 C CA . ILE A 1 657 ? 7.946 1.157 -9.900 1.00 90.62 657 ILE A CA 1
ATOM 5148 C C . ILE A 1 657 ? 7.546 2.632 -9.822 1.00 90.62 657 ILE A C 1
ATOM 5150 O O . ILE A 1 657 ? 8.415 3.504 -9.714 1.00 90.62 657 ILE A O 1
ATOM 5154 N N . PRO A 1 658 ? 6.238 2.944 -9.860 1.00 89.62 658 PRO A N 1
ATOM 5155 C CA . PRO A 1 658 ? 5.748 4.280 -9.560 1.00 89.62 658 PRO A CA 1
ATOM 5156 C C . PRO A 1 658 ? 6.355 4.811 -8.255 1.00 89.62 658 PRO A C 1
ATOM 5158 O O . PRO A 1 658 ? 6.353 4.106 -7.250 1.00 89.62 658 PRO A O 1
ATOM 5161 N N . TRP A 1 659 ? 6.830 6.057 -8.236 1.00 91.06 659 TRP A N 1
ATOM 5162 C CA . TRP A 1 659 ? 7.554 6.640 -7.095 1.00 91.06 659 TRP A CA 1
ATOM 5163 C C . TRP A 1 659 ? 6.827 6.484 -5.751 1.00 91.06 659 TRP A C 1
ATOM 5165 O O . TRP A 1 659 ? 7.415 6.034 -4.775 1.00 91.06 659 TRP A O 1
ATOM 5175 N N . TYR A 1 660 ? 5.530 6.800 -5.699 1.00 88.06 660 TYR A N 1
ATOM 5176 C CA . TYR A 1 660 ? 4.736 6.662 -4.471 1.00 88.06 660 TYR A CA 1
ATOM 5177 C C . TYR A 1 660 ? 4.617 5.197 -4.019 1.00 88.06 660 TYR A C 1
ATOM 5179 O O . TYR A 1 660 ? 4.626 4.911 -2.824 1.00 88.06 660 TYR A O 1
ATOM 5187 N N . ASN A 1 661 ? 4.545 4.258 -4.970 1.00 88.62 661 ASN A N 1
ATOM 5188 C CA . ASN A 1 661 ? 4.543 2.831 -4.671 1.00 88.62 661 ASN A CA 1
ATOM 5189 C C . ASN A 1 661 ? 5.907 2.389 -4.161 1.00 88.62 661 ASN A C 1
ATOM 5191 O O . ASN A 1 661 ? 5.952 1.594 -3.232 1.00 88.62 661 ASN A O 1
ATOM 5195 N N . TRP A 1 662 ? 6.990 2.930 -4.718 1.00 92.62 662 TRP A N 1
ATOM 5196 C CA . TRP A 1 662 ? 8.343 2.656 -4.258 1.00 92.62 662 TRP A CA 1
ATOM 5197 C C . TRP A 1 662 ? 8.565 3.160 -2.829 1.00 92.62 662 TRP A C 1
ATOM 5199 O O . TRP A 1 662 ? 8.962 2.374 -1.974 1.00 92.62 662 TRP A O 1
ATOM 5209 N N . SER A 1 663 ? 8.221 4.420 -2.546 1.00 93.12 663 SER A N 1
ATOM 5210 C CA . SER A 1 663 ? 8.303 4.999 -1.200 1.00 93.12 663 SER A CA 1
ATOM 5211 C C . SER A 1 663 ? 7.479 4.192 -0.193 1.00 93.12 663 SER A C 1
ATOM 5213 O O . SER A 1 663 ? 8.014 3.736 0.815 1.00 93.12 663 SER A O 1
ATOM 5215 N N . SER A 1 664 ? 6.203 3.930 -0.494 1.00 90.19 664 SER A N 1
ATOM 5216 C CA . SER A 1 664 ? 5.320 3.146 0.379 1.00 90.19 664 SER A CA 1
ATOM 5217 C C . SER A 1 664 ? 5.853 1.732 0.627 1.00 90.19 664 SER A C 1
ATOM 5219 O O . SER A 1 664 ? 5.865 1.272 1.768 1.00 90.19 664 SER A O 1
ATOM 5221 N N . LEU A 1 665 ? 6.324 1.053 -0.421 1.00 89.94 665 LEU A N 1
ATOM 5222 C CA . LEU A 1 665 ? 6.893 -0.288 -0.337 1.00 89.94 665 LEU A CA 1
ATOM 5223 C C . LEU A 1 665 ? 8.161 -0.307 0.522 1.00 89.94 665 LEU A C 1
ATOM 5225 O O . LEU A 1 665 ? 8.253 -1.117 1.439 1.00 89.94 665 LEU A O 1
ATOM 5229 N N . ALA A 1 666 ? 9.114 0.589 0.259 1.00 91.81 666 ALA A N 1
ATOM 5230 C CA . ALA A 1 666 ? 10.377 0.648 0.988 1.00 91.81 666 ALA A CA 1
ATOM 5231 C C . ALA A 1 666 ? 10.158 0.920 2.483 1.00 91.81 666 ALA A C 1
ATOM 5233 O O . ALA A 1 666 ? 10.721 0.213 3.317 1.00 91.81 666 ALA A O 1
ATOM 5234 N N . LEU A 1 667 ? 9.290 1.880 2.821 1.00 92.69 667 LEU A N 1
ATOM 5235 C CA . LEU A 1 667 ? 8.962 2.198 4.213 1.00 92.69 667 LEU A CA 1
ATOM 5236 C C . LEU A 1 667 ? 8.213 1.054 4.906 1.00 92.69 667 LEU A C 1
ATOM 5238 O O . LEU A 1 667 ? 8.485 0.773 6.069 1.00 92.69 667 LEU A O 1
ATOM 5242 N N . SER A 1 668 ? 7.324 0.350 4.198 1.00 89.62 668 SER A N 1
ATOM 5243 C CA . SER A 1 668 ? 6.626 -0.819 4.755 1.00 89.62 668 SER A CA 1
ATOM 5244 C C . SER A 1 668 ? 7.599 -1.958 5.066 1.00 89.62 668 SER A C 1
ATOM 5246 O O . SER A 1 668 ? 7.531 -2.547 6.141 1.00 89.62 668 SER A O 1
ATOM 5248 N N . VAL A 1 669 ? 8.538 -2.238 4.154 1.00 88.00 669 VAL A N 1
ATOM 5249 C CA . VAL A 1 669 ? 9.585 -3.254 4.353 1.00 88.00 669 VAL A CA 1
ATOM 5250 C C . VAL A 1 669 ? 10.509 -2.870 5.509 1.00 88.00 669 VAL A C 1
ATOM 5252 O O . VAL A 1 669 ? 10.809 -3.707 6.356 1.00 88.00 669 VAL A O 1
ATOM 5255 N N . GLU A 1 670 ? 10.927 -1.603 5.585 1.00 90.38 670 GLU A N 1
ATOM 5256 C CA . GLU A 1 670 ? 11.753 -1.094 6.685 1.00 90.38 670 GLU A CA 1
ATOM 5257 C C . GLU A 1 670 ? 11.049 -1.251 8.027 1.00 90.38 670 GLU A C 1
ATOM 5259 O O . GLU A 1 670 ? 11.609 -1.788 8.980 1.00 90.38 670 GLU A O 1
ATOM 5264 N N . ARG A 1 671 ? 9.797 -0.803 8.090 1.00 89.94 671 ARG A N 1
ATOM 5265 C CA . ARG A 1 671 ? 8.981 -0.876 9.292 1.00 89.94 671 ARG A CA 1
ATOM 5266 C C . ARG A 1 671 ? 8.812 -2.312 9.757 1.00 89.94 671 ARG A C 1
ATOM 5268 O O . ARG A 1 671 ? 8.997 -2.600 10.938 1.00 89.94 671 ARG A O 1
ATOM 5275 N N . TYR A 1 672 ? 8.504 -3.208 8.825 1.00 86.38 672 TYR A N 1
ATOM 5276 C CA . TYR A 1 672 ? 8.382 -4.627 9.104 1.00 86.38 672 TYR A CA 1
ATOM 5277 C C . TYR A 1 672 ? 9.659 -5.183 9.740 1.00 86.38 672 TYR A C 1
ATOM 5279 O O . TYR A 1 672 ? 9.605 -5.800 10.806 1.00 86.38 672 TYR A O 1
ATOM 5287 N N . ALA A 1 673 ? 10.808 -4.891 9.129 1.00 85.81 673 ALA A N 1
ATOM 5288 C CA . ALA A 1 673 ? 12.106 -5.326 9.619 1.00 85.81 673 ALA A CA 1
ATOM 5289 C C . ALA A 1 673 ? 12.418 -4.785 11.021 1.00 85.81 673 ALA A C 1
ATOM 5291 O O . ALA A 1 673 ? 12.923 -5.522 11.863 1.00 85.81 673 ALA A O 1
ATOM 5292 N N . ILE A 1 674 ? 12.068 -3.527 11.309 1.00 86.94 674 ILE A N 1
ATOM 5293 C CA . ILE A 1 674 ? 12.250 -2.920 12.636 1.00 86.94 674 ILE A CA 1
ATOM 5294 C C . ILE A 1 674 ? 11.364 -3.603 13.686 1.00 86.94 674 ILE A C 1
ATOM 5296 O O . ILE A 1 674 ? 11.838 -3.929 14.775 1.00 86.94 674 ILE A O 1
ATOM 5300 N N . ILE A 1 675 ? 10.085 -3.832 13.372 1.00 84.75 675 ILE A N 1
ATOM 5301 C CA . ILE A 1 675 ? 9.108 -4.383 14.322 1.00 84.75 675 ILE A CA 1
ATOM 5302 C C . ILE A 1 675 ? 9.385 -5.855 14.609 1.00 84.75 675 ILE A C 1
ATOM 5304 O O . ILE A 1 675 ? 9.372 -6.274 15.766 1.00 84.75 675 ILE A O 1
ATOM 5308 N N . LYS A 1 676 ? 9.618 -6.652 13.565 1.00 83.44 676 LYS A N 1
ATOM 5309 C CA . LYS A 1 676 ? 9.847 -8.092 13.709 1.00 83.44 676 LYS A CA 1
ATOM 5310 C C . LYS A 1 676 ? 11.285 -8.433 14.063 1.00 83.44 676 LYS A C 1
ATOM 5312 O O . LYS A 1 676 ? 11.532 -9.553 14.493 1.00 83.44 676 LYS A O 1
ATOM 5317 N N . ARG A 1 677 ? 12.210 -7.477 13.902 1.00 82.81 677 ARG A N 1
ATOM 5318 C CA . ARG A 1 677 ? 13.662 -7.704 13.966 1.00 82.81 677 ARG A CA 1
ATOM 5319 C C . ARG A 1 677 ? 14.105 -8.854 13.062 1.00 82.81 677 ARG A C 1
ATOM 5321 O O . ARG A 1 677 ? 15.076 -9.540 13.361 1.00 82.81 677 ARG A O 1
ATOM 5328 N N . ASP A 1 678 ? 13.362 -9.076 11.982 1.00 76.44 678 ASP A N 1
ATOM 5329 C CA . ASP A 1 678 ? 13.551 -10.208 11.091 1.00 76.44 678 ASP A CA 1
ATOM 5330 C C . ASP A 1 678 ? 13.074 -9.861 9.674 1.00 76.44 678 ASP A C 1
ATOM 5332 O O . ASP A 1 678 ? 11.980 -9.325 9.481 1.00 76.44 678 ASP A O 1
ATOM 5336 N N . PHE A 1 679 ? 13.903 -10.186 8.682 1.00 70.81 679 PHE A N 1
ATOM 5337 C CA . PHE A 1 679 ? 13.571 -10.107 7.258 1.00 70.81 679 PHE A CA 1
ATOM 5338 C C . PHE A 1 679 ? 13.057 -11.444 6.696 1.00 70.81 679 PHE A C 1
ATOM 5340 O O . PHE A 1 679 ? 12.584 -11.484 5.561 1.00 70.81 679 PHE A O 1
ATOM 5347 N N . ASN A 1 680 ? 13.109 -12.531 7.473 1.00 66.62 680 ASN A N 1
ATOM 5348 C CA . ASN A 1 680 ? 12.755 -13.880 7.027 1.00 66.62 680 ASN A CA 1
ATOM 5349 C C . ASN A 1 680 ? 11.252 -14.099 6.841 1.00 66.62 680 ASN A C 1
ATOM 5351 O O . ASN A 1 680 ? 10.850 -15.108 6.259 1.00 66.62 680 ASN A O 1
ATOM 5355 N N . ALA A 1 681 ? 10.391 -13.163 7.244 1.00 65.88 681 ALA A N 1
ATOM 5356 C CA . ALA A 1 681 ? 8.982 -13.201 6.857 1.00 65.88 681 ALA A CA 1
ATOM 5357 C C . ALA A 1 681 ? 8.784 -12.689 5.421 1.00 65.88 681 ALA A C 1
ATOM 5359 O O . ALA A 1 681 ? 7.995 -11.786 5.123 1.00 65.88 681 ALA A O 1
ATOM 5360 N N . VAL A 1 682 ? 9.529 -13.316 4.517 1.00 64.75 682 VAL A N 1
ATOM 5361 C CA . VAL A 1 682 ? 9.632 -13.000 3.101 1.00 64.75 682 VAL A CA 1
ATOM 5362 C C . VAL A 1 682 ? 8.237 -12.948 2.468 1.00 64.75 682 VAL A C 1
ATOM 5364 O O . VAL A 1 682 ? 7.968 -12.061 1.674 1.00 64.75 682 VAL A O 1
ATOM 5367 N N . ASN A 1 683 ? 7.296 -13.800 2.886 1.00 70.25 683 ASN A N 1
ATOM 5368 C CA . ASN A 1 683 ? 5.954 -13.894 2.295 1.00 70.25 683 ASN A CA 1
ATOM 5369 C C . ASN A 1 683 ? 5.122 -12.597 2.356 1.00 70.25 683 ASN A C 1
ATOM 5371 O O . ASN A 1 683 ? 4.470 -12.253 1.369 1.00 70.25 683 ASN A O 1
ATOM 5375 N N . GLU A 1 684 ? 5.141 -11.857 3.468 1.00 71.75 684 GLU A N 1
ATOM 5376 C CA . GLU A 1 684 ? 4.376 -10.602 3.581 1.00 71.75 684 GLU A CA 1
ATOM 5377 C C . GLU A 1 684 ? 5.010 -9.494 2.734 1.00 71.75 684 GLU A C 1
ATOM 5379 O O . GLU A 1 684 ? 4.318 -8.795 1.981 1.00 71.75 684 GLU A O 1
ATOM 5384 N N . ILE A 1 685 ? 6.343 -9.408 2.771 1.00 73.19 685 ILE A N 1
ATOM 5385 C CA . ILE A 1 685 ? 7.126 -8.511 1.919 1.00 73.19 685 ILE A CA 1
ATOM 5386 C C . ILE A 1 685 ? 6.840 -8.830 0.445 1.00 73.19 685 ILE A C 1
ATOM 5388 O O . ILE A 1 685 ? 6.507 -7.928 -0.318 1.00 73.19 685 ILE A O 1
ATOM 5392 N N . LEU A 1 686 ? 6.847 -10.106 0.053 1.00 71.31 686 LEU A N 1
ATOM 5393 C CA . LEU A 1 686 ? 6.541 -10.562 -1.306 1.00 71.31 686 LEU A CA 1
ATOM 5394 C C . LEU A 1 686 ? 5.136 -10.192 -1.751 1.00 71.31 686 LEU A C 1
ATOM 5396 O O . LEU A 1 686 ? 4.977 -9.656 -2.845 1.00 71.31 686 LEU A O 1
ATOM 5400 N N . SER A 1 687 ? 4.125 -10.435 -0.915 1.00 73.06 687 SER A N 1
ATOM 5401 C CA . SER A 1 687 ? 2.747 -10.052 -1.240 1.00 73.06 687 SER A CA 1
ATOM 5402 C C . SER A 1 687 ? 2.644 -8.552 -1.538 1.00 73.06 687 SER A C 1
ATOM 5404 O O . SER A 1 687 ? 2.001 -8.145 -2.505 1.00 73.06 687 SER A O 1
ATOM 5406 N N . THR A 1 688 ? 3.381 -7.734 -0.781 1.00 75.44 688 THR A N 1
ATOM 5407 C CA . THR A 1 688 ? 3.453 -6.289 -0.998 1.00 75.44 688 THR A CA 1
ATOM 5408 C C . THR A 1 688 ? 4.168 -5.976 -2.310 1.00 75.44 688 THR A C 1
ATOM 5410 O O . THR A 1 688 ? 3.665 -5.187 -3.106 1.00 75.44 688 THR A O 1
ATOM 5413 N N . LEU A 1 689 ? 5.293 -6.636 -2.591 1.00 75.81 689 LEU A N 1
ATOM 5414 C CA . LEU A 1 689 ? 6.069 -6.456 -3.819 1.00 75.81 689 LEU A CA 1
ATOM 5415 C C . LEU A 1 689 ? 5.243 -6.744 -5.082 1.00 75.81 689 LEU A C 1
ATOM 5417 O O . LEU A 1 689 ? 5.217 -5.908 -5.985 1.00 75.81 689 LEU A O 1
ATOM 5421 N N . TYR A 1 690 ? 4.505 -7.857 -5.132 1.00 74.75 690 TYR A N 1
ATOM 5422 C CA . TYR A 1 690 ? 3.681 -8.221 -6.297 1.00 74.75 690 TYR A CA 1
ATOM 5423 C C . TYR A 1 690 ? 2.697 -7.126 -6.707 1.00 74.75 690 TYR A C 1
ATOM 5425 O O . TYR A 1 690 ? 2.493 -6.876 -7.892 1.00 74.75 690 TYR A O 1
ATOM 5433 N N . THR A 1 691 ? 2.121 -6.434 -5.726 1.00 78.25 691 THR A N 1
ATOM 5434 C CA . THR A 1 691 ? 1.118 -5.391 -5.975 1.00 78.25 691 THR A CA 1
ATOM 5435 C C . THR A 1 691 ? 1.712 -4.043 -6.389 1.00 78.25 691 THR A C 1
ATOM 5437 O O . THR A 1 691 ? 0.970 -3.135 -6.768 1.00 78.25 691 THR A O 1
ATOM 5440 N N . LYS A 1 692 ? 3.038 -3.875 -6.285 1.00 85.50 692 LYS A N 1
ATOM 5441 C CA . LYS A 1 692 ? 3.720 -2.581 -6.453 1.00 85.50 692 LYS A CA 1
ATOM 5442 C C . LYS A 1 692 ? 4.644 -2.520 -7.668 1.00 85.50 692 LYS A C 1
ATOM 5444 O O . LYS A 1 692 ? 4.934 -1.412 -8.120 1.00 85.50 692 LYS A O 1
ATOM 5449 N N . PHE A 1 693 ? 5.075 -3.663 -8.199 1.00 87.38 693 PHE A N 1
ATOM 5450 C CA . PHE A 1 693 ? 5.856 -3.750 -9.434 1.00 87.38 693 PHE A CA 1
ATOM 5451 C C . PHE A 1 693 ? 4.950 -3.743 -10.666 1.00 87.38 693 PHE A C 1
ATOM 5453 O O . PHE A 1 693 ? 3.943 -4.448 -10.709 1.00 87.38 693 PHE A O 1
ATOM 5460 N N . PHE A 1 694 ? 5.332 -2.971 -11.685 1.00 89.81 694 PHE A N 1
ATOM 5461 C CA . PHE A 1 694 ? 4.557 -2.852 -12.913 1.00 89.81 694 PHE A CA 1
ATOM 5462 C C . PHE A 1 694 ? 5.376 -3.207 -14.144 1.00 89.81 694 PHE A C 1
ATOM 5464 O O . PHE A 1 694 ? 6.517 -2.775 -14.320 1.00 89.81 694 PHE A O 1
ATOM 5471 N N . TYR A 1 695 ? 4.729 -3.954 -15.030 1.00 91.06 695 TYR A N 1
ATOM 5472 C CA . TYR A 1 695 ? 5.249 -4.301 -16.340 1.00 91.06 695 TYR A CA 1
ATOM 5473 C C . TYR A 1 695 ? 4.742 -3.299 -17.368 1.00 91.06 695 TYR A C 1
ATOM 5475 O O . TYR A 1 695 ? 3.597 -2.844 -17.302 1.00 91.06 695 TYR A O 1
ATOM 5483 N N . LEU A 1 696 ? 5.584 -2.963 -18.337 1.00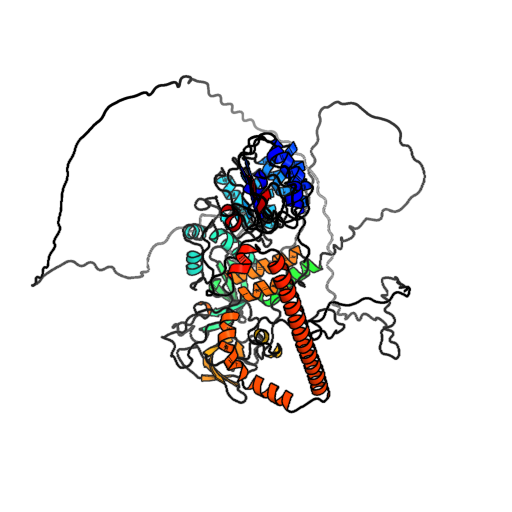 91.06 696 LEU A N 1
ATOM 5484 C CA . LEU A 1 696 ? 5.174 -2.108 -19.442 1.00 91.06 696 LEU A CA 1
ATOM 5485 C C . LEU A 1 696 ? 4.300 -2.910 -20.410 1.00 91.06 696 LEU A C 1
ATOM 5487 O O . LEU A 1 696 ? 4.573 -4.074 -20.707 1.00 91.06 696 LEU A O 1
ATOM 5491 N N . ALA A 1 697 ? 3.209 -2.307 -20.876 1.00 91.00 697 ALA A N 1
ATOM 5492 C CA . ALA A 1 697 ? 2.313 -2.964 -21.810 1.00 91.00 697 ALA A CA 1
ATOM 5493 C C . ALA A 1 697 ? 3.022 -3.254 -23.136 1.00 91.00 697 ALA A C 1
ATOM 5495 O O . ALA A 1 697 ? 3.660 -2.371 -23.703 1.00 91.00 697 ALA A O 1
ATOM 5496 N N . VAL A 1 698 ? 2.820 -4.474 -23.641 1.00 90.38 698 VAL A N 1
ATOM 5497 C CA . VAL A 1 698 ? 3.292 -4.914 -24.959 1.00 90.38 698 VAL A CA 1
ATOM 5498 C C . VAL A 1 698 ? 2.884 -3.900 -26.031 1.00 90.38 698 VAL A C 1
ATOM 5500 O O . VAL A 1 698 ? 1.708 -3.524 -26.124 1.00 90.38 698 VAL A O 1
ATOM 5503 N N . VAL A 1 699 ? 3.858 -3.473 -26.828 1.00 89.94 699 VAL A N 1
ATOM 5504 C CA . VAL A 1 699 ? 3.695 -2.547 -27.952 1.00 89.94 699 VAL A CA 1
ATOM 5505 C C . VAL A 1 699 ? 3.757 -3.343 -29.252 1.00 89.94 699 VAL A C 1
ATOM 5507 O O . VAL A 1 699 ? 4.464 -4.337 -29.335 1.00 89.94 699 VAL A O 1
ATOM 5510 N N . ASP A 1 700 ? 3.014 -2.936 -30.279 1.00 90.81 700 ASP A N 1
ATOM 5511 C CA . ASP A 1 700 ? 3.184 -3.530 -31.608 1.00 90.81 700 ASP A CA 1
ATOM 5512 C C . ASP A 1 700 ? 4.541 -3.090 -32.186 1.00 90.81 700 ASP A C 1
ATOM 5514 O O . ASP A 1 700 ? 4.700 -1.899 -32.462 1.00 90.81 700 ASP A O 1
ATOM 5518 N N . PRO A 1 701 ? 5.510 -4.004 -32.387 1.00 88.25 701 PRO A N 1
ATOM 5519 C CA . PRO A 1 701 ? 6.836 -3.641 -32.877 1.00 88.25 701 PRO A CA 1
ATOM 5520 C C . PRO A 1 701 ? 6.826 -3.133 -34.325 1.00 88.25 701 PRO A C 1
ATOM 5522 O O . PRO A 1 701 ? 7.827 -2.596 -34.782 1.00 88.25 701 PRO A O 1
ATOM 5525 N N . ASN A 1 702 ? 5.729 -3.309 -35.068 1.00 88.81 702 ASN A N 1
ATOM 5526 C CA . ASN A 1 702 ? 5.601 -2.806 -36.440 1.00 88.81 702 ASN A CA 1
ATOM 5527 C C . ASN A 1 702 ? 4.933 -1.432 -36.502 1.00 88.81 702 ASN A C 1
ATOM 5529 O O . ASN A 1 702 ? 4.789 -0.862 -37.585 1.00 88.81 702 ASN A O 1
ATOM 5533 N N . ARG A 1 703 ? 4.467 -0.916 -35.361 1.00 87.19 703 ARG A N 1
ATOM 5534 C CA . ARG A 1 703 ? 3.846 0.395 -35.294 1.00 87.19 703 ARG A CA 1
ATOM 5535 C C . ARG A 1 703 ? 4.926 1.436 -34.990 1.00 87.19 703 ARG A C 1
ATOM 5537 O O . ARG A 1 703 ? 5.467 1.400 -33.886 1.00 87.19 703 ARG A O 1
ATOM 5544 N N . PRO A 1 704 ? 5.169 2.401 -35.892 1.00 78.12 704 PRO A N 1
ATOM 5545 C CA . PRO A 1 704 ? 6.150 3.444 -35.645 1.00 78.12 704 PRO A CA 1
ATOM 5546 C C . PRO A 1 704 ? 5.764 4.271 -34.420 1.00 78.12 704 PRO A C 1
ATOM 5548 O O . PRO A 1 704 ? 4.580 4.576 -34.194 1.00 78.12 704 PRO A O 1
ATOM 5551 N N . PHE A 1 705 ? 6.763 4.667 -33.633 1.00 71.81 705 PHE A N 1
ATOM 5552 C CA . PHE A 1 705 ? 6.554 5.662 -32.590 1.00 71.81 705 PHE A CA 1
ATOM 5553 C C . PHE A 1 705 ? 6.243 7.011 -33.238 1.00 71.81 705 PHE A C 1
ATOM 5555 O O . PHE A 1 705 ? 6.879 7.435 -34.199 1.00 71.81 705 PHE A O 1
ATOM 5562 N N . LYS A 1 706 ? 5.230 7.712 -32.724 1.00 67.12 706 LYS A N 1
ATOM 5563 C CA . LYS A 1 706 ? 4.929 9.067 -33.194 1.00 67.12 706 LYS A CA 1
ATOM 5564 C C . LYS A 1 706 ? 5.985 10.020 -32.646 1.00 67.12 706 LYS A C 1
ATOM 5566 O O . LYS A 1 706 ? 5.875 10.382 -31.482 1.00 67.12 706 LYS A O 1
ATOM 5571 N N . THR A 1 707 ? 6.936 10.431 -33.485 1.00 65.06 707 THR A N 1
ATOM 5572 C CA . THR A 1 707 ? 7.948 11.497 -33.292 1.00 65.06 707 THR A CA 1
ATOM 5573 C C . THR A 1 707 ? 8.879 11.411 -32.085 1.00 65.06 707 THR A C 1
ATOM 5575 O O . THR A 1 707 ? 9.981 11.885 -32.230 1.00 65.06 707 THR A O 1
ATOM 5578 N N . TYR A 1 708 ? 8.464 10.872 -30.933 1.00 65.38 708 TYR A N 1
ATOM 5579 C CA . TYR A 1 708 ? 9.309 10.497 -29.803 1.00 65.38 708 TYR A CA 1
ATOM 5580 C C . TYR A 1 708 ? 8.600 9.413 -28.985 1.00 65.38 708 TYR A C 1
ATOM 5582 O O . TYR A 1 708 ? 7.386 9.485 -28.751 1.00 65.38 708 TYR A O 1
ATOM 5590 N N . PRO A 1 709 ? 9.333 8.412 -28.505 1.00 65.06 709 PRO A N 1
ATOM 5591 C CA . PRO A 1 709 ? 8.782 7.437 -27.592 1.00 65.06 709 PRO A CA 1
ATOM 5592 C C . PRO A 1 709 ? 8.513 8.078 -26.225 1.00 65.06 709 PRO A C 1
ATOM 5594 O O . PRO A 1 709 ? 9.342 8.840 -25.718 1.00 65.06 709 PRO A O 1
ATOM 5597 N N . PRO A 1 710 ? 7.351 7.795 -25.613 1.00 70.94 710 PRO A N 1
ATOM 5598 C CA . PRO A 1 710 ? 7.045 8.293 -24.280 1.00 70.94 710 PRO A CA 1
ATOM 5599 C C . PRO A 1 710 ? 8.048 7.739 -23.263 1.00 70.94 710 PRO A C 1
ATOM 5601 O O . PRO A 1 710 ? 8.563 6.632 -23.421 1.00 70.94 710 PRO A O 1
ATOM 5604 N N . ASN A 1 711 ? 8.281 8.491 -22.186 1.00 76.88 711 ASN A N 1
ATOM 5605 C CA . ASN A 1 711 ? 8.992 7.985 -21.014 1.00 76.88 711 ASN A CA 1
ATOM 5606 C C . ASN A 1 711 ? 8.388 6.619 -20.615 1.00 76.88 711 ASN A C 1
ATOM 5608 O O . ASN A 1 711 ? 7.161 6.536 -20.529 1.00 76.88 711 ASN A O 1
ATOM 5612 N N . PRO A 1 712 ? 9.184 5.567 -20.342 1.00 80.62 712 PRO A N 1
ATOM 5613 C CA . PRO A 1 712 ? 8.679 4.277 -19.872 1.00 80.62 712 PRO A CA 1
ATOM 5614 C C . PRO A 1 712 ? 7.672 4.408 -18.725 1.00 80.62 712 PRO A C 1
ATOM 5616 O O . PRO A 1 712 ? 6.682 3.685 -18.672 1.00 80.62 712 PRO A O 1
ATOM 5619 N N . LEU A 1 713 ? 7.867 5.390 -17.842 1.00 75.31 713 LEU A N 1
ATOM 5620 C CA . LEU A 1 713 ? 6.967 5.674 -16.724 1.00 75.31 713 LEU A CA 1
ATOM 5621 C C . LEU A 1 713 ? 5.622 6.275 -17.152 1.00 75.31 713 LEU A C 1
ATOM 5623 O O . LEU A 1 713 ? 4.651 6.169 -16.413 1.00 75.31 713 LEU A O 1
ATOM 5627 N N . GLU A 1 714 ? 5.544 6.889 -18.330 1.00 79.56 714 GLU A N 1
ATOM 5628 C CA . GLU A 1 714 ? 4.321 7.432 -18.936 1.00 79.56 714 GLU A CA 1
ATOM 5629 C C . GLU A 1 714 ? 3.589 6.397 -19.809 1.00 79.56 714 GLU A C 1
ATOM 5631 O O . GLU A 1 714 ? 2.454 6.631 -20.237 1.00 79.56 714 GLU A O 1
ATOM 5636 N N . MET A 1 715 ? 4.209 5.243 -20.071 1.00 85.56 715 MET A N 1
ATOM 5637 C CA . MET A 1 715 ? 3.592 4.156 -20.826 1.00 85.56 715 MET A CA 1
ATOM 5638 C C . MET A 1 715 ? 2.515 3.443 -20.008 1.00 85.56 715 MET A C 1
ATOM 5640 O O . MET A 1 715 ? 2.433 3.533 -18.782 1.00 85.56 715 MET A O 1
ATOM 5644 N N . LYS A 1 716 ? 1.651 2.698 -20.705 1.00 88.69 716 LYS A N 1
ATOM 5645 C CA . LYS A 1 716 ? 0.614 1.908 -20.042 1.00 88.69 716 LYS A CA 1
ATOM 5646 C C . LYS A 1 716 ? 1.263 0.805 -19.206 1.00 88.69 716 LYS A C 1
ATOM 5648 O O . LYS A 1 716 ? 1.990 -0.028 -19.739 1.00 88.69 716 LYS A O 1
ATOM 5653 N N . LEU A 1 717 ? 0.929 0.782 -17.923 1.00 90.62 717 LEU A N 1
ATOM 5654 C CA . LEU A 1 717 ? 1.396 -0.208 -16.960 1.00 90.62 717 LEU A CA 1
ATOM 5655 C C . LEU A 1 717 ? 0.410 -1.380 -16.850 1.00 90.62 717 LEU A C 1
ATOM 5657 O O . LEU A 1 717 ? -0.799 -1.198 -17.013 1.00 90.62 717 LEU A O 1
ATOM 5661 N N . LEU A 1 718 ? 0.924 -2.576 -16.570 1.00 90.75 718 LEU A N 1
ATOM 5662 C CA . LEU A 1 718 ? 0.171 -3.806 -16.319 1.00 90.75 718 LEU A CA 1
ATOM 5663 C C . LEU A 1 718 ? 0.635 -4.433 -15.000 1.00 90.75 718 LEU A C 1
ATOM 5665 O O . LEU A 1 718 ? 1.830 -4.412 -14.692 1.00 90.75 718 LEU A O 1
ATOM 5669 N N . SER A 1 719 ? -0.300 -5.010 -14.239 1.00 89.62 719 SER A N 1
ATOM 5670 C CA . SER A 1 719 ? 0.057 -5.856 -13.090 1.00 89.62 719 SER A CA 1
ATOM 5671 C C . SER A 1 719 ? 0.717 -7.157 -13.556 1.00 89.62 719 SER A C 1
ATOM 5673 O O . SER A 1 719 ? 0.622 -7.518 -14.735 1.00 89.62 719 SER A O 1
ATOM 5675 N N . LEU A 1 720 ? 1.355 -7.888 -12.635 1.00 88.38 720 LEU A N 1
ATOM 5676 C CA . LEU A 1 720 ? 1.927 -9.200 -12.940 1.00 88.38 720 LEU A CA 1
ATOM 5677 C C . LEU A 1 720 ? 0.877 -10.153 -13.524 1.00 88.38 720 LEU A C 1
ATOM 5679 O O . LEU A 1 720 ? 1.153 -10.795 -14.530 1.00 88.38 720 LEU A O 1
ATOM 5683 N N . GLU A 1 721 ? -0.325 -10.208 -12.949 1.00 88.62 721 GLU A N 1
ATOM 5684 C CA . GLU A 1 721 ? -1.404 -11.101 -13.393 1.00 88.62 721 GLU A CA 1
ATOM 5685 C C . GLU A 1 721 ? -1.917 -10.725 -14.788 1.00 88.62 721 GLU A C 1
ATOM 5687 O O . GLU A 1 721 ? -2.165 -11.580 -15.637 1.00 88.62 721 GLU A O 1
ATOM 5692 N N . GLN A 1 722 ? -2.061 -9.424 -15.058 1.00 91.19 722 GLN A N 1
ATOM 5693 C CA . GLN A 1 722 ? -2.473 -8.942 -16.378 1.00 91.19 722 GLN A CA 1
ATOM 5694 C C . GLN A 1 722 ? -1.413 -9.224 -17.442 1.00 91.19 722 GLN A C 1
ATOM 5696 O O . GLN A 1 722 ? -1.743 -9.451 -18.609 1.00 91.19 722 GLN A O 1
ATOM 5701 N N . PHE A 1 723 ? -0.142 -9.144 -17.055 1.00 91.31 723 PHE A N 1
ATOM 5702 C CA . PHE A 1 723 ? 0.977 -9.405 -17.938 1.00 91.31 723 PHE A CA 1
ATOM 5703 C C . PHE A 1 723 ? 1.150 -10.909 -18.191 1.00 91.31 723 PHE A C 1
ATOM 5705 O O . PHE A 1 723 ? 1.244 -11.320 -19.347 1.00 91.31 723 PHE A O 1
ATOM 5712 N N . SER A 1 724 ? 1.092 -11.745 -17.149 1.00 89.62 724 SER A N 1
ATOM 5713 C CA . SER A 1 724 ? 1.237 -13.201 -17.253 1.00 89.62 724 SER A CA 1
ATOM 5714 C C . SER A 1 724 ? 0.187 -13.822 -18.168 1.00 89.62 724 SER A C 1
ATOM 5716 O O . SER A 1 724 ? 0.548 -14.567 -19.079 1.00 89.62 724 SER A O 1
ATOM 5718 N N . ALA A 1 725 ? -1.077 -13.411 -18.034 1.00 90.44 725 ALA A N 1
ATOM 5719 C CA . ALA A 1 725 ? -2.169 -13.870 -18.891 1.00 90.44 725 ALA A CA 1
ATOM 5720 C C . ALA A 1 725 ? -1.937 -13.581 -20.388 1.00 90.44 725 ALA A C 1
ATOM 5722 O O . ALA A 1 725 ? -2.390 -14.331 -21.252 1.00 90.44 725 ALA A O 1
ATOM 5723 N N . LYS A 1 726 ? -1.222 -12.499 -20.728 1.00 90.00 726 LYS A N 1
ATOM 5724 C CA . LYS A 1 726 ? -0.878 -12.176 -22.126 1.00 90.00 726 LYS A CA 1
ATOM 5725 C C . LYS A 1 726 ? 0.278 -13.015 -22.656 1.00 90.00 726 LYS A C 1
ATOM 5727 O O . LYS A 1 726 ? 0.338 -13.299 -23.850 1.00 90.00 726 LYS A O 1
ATOM 5732 N N . VAL A 1 727 ? 1.206 -13.363 -21.777 1.00 89.38 727 VAL A N 1
ATOM 5733 C CA . VAL A 1 727 ? 2.510 -13.920 -22.132 1.00 89.38 727 VAL A CA 1
ATOM 5734 C C . VAL A 1 727 ? 2.511 -15.454 -22.125 1.00 89.38 727 VAL A C 1
ATOM 5736 O O . VAL A 1 727 ? 3.275 -16.063 -22.877 1.00 89.38 727 VAL A O 1
ATOM 5739 N N . GLU A 1 728 ? 1.620 -16.082 -21.353 1.00 89.12 728 GLU A N 1
ATOM 5740 C CA . GLU A 1 728 ? 1.518 -17.537 -21.157 1.00 89.12 728 GLU A CA 1
ATOM 5741 C C . GLU A 1 728 ? 1.613 -18.345 -22.464 1.00 89.12 728 GLU A C 1
ATOM 5743 O O . GLU A 1 728 ? 2.457 -19.233 -22.602 1.00 89.12 728 GLU A O 1
ATOM 5748 N N . ASN A 1 729 ? 0.820 -17.980 -23.476 1.00 85.31 729 ASN A N 1
ATOM 5749 C CA . ASN A 1 729 ? 0.777 -18.695 -24.757 1.00 85.31 729 ASN A CA 1
ATOM 5750 C C . ASN A 1 729 ? 2.063 -18.567 -25.590 1.00 85.31 729 ASN A C 1
ATOM 5752 O O . ASN A 1 729 ? 2.361 -19.433 -26.420 1.00 85.31 729 ASN A O 1
ATOM 5756 N N . VAL A 1 730 ? 2.805 -17.471 -25.423 1.00 87.94 730 VAL A N 1
ATOM 5757 C CA . VAL A 1 730 ? 3.992 -17.174 -26.234 1.00 87.94 730 VAL A CA 1
ATOM 5758 C C . VAL A 1 730 ? 5.234 -17.801 -25.608 1.00 87.94 730 VAL A C 1
ATOM 5760 O O . VAL A 1 730 ? 6.034 -18.417 -26.316 1.00 87.94 730 VAL A O 1
ATOM 5763 N N . ILE A 1 731 ? 5.359 -17.733 -24.279 1.00 85.19 731 ILE A N 1
ATOM 5764 C CA . ILE A 1 731 ? 6.494 -18.300 -23.543 1.00 85.19 731 ILE A CA 1
ATOM 5765 C C . ILE A 1 731 ? 6.583 -19.824 -23.717 1.00 85.19 731 ILE A C 1
ATOM 5767 O O . ILE A 1 731 ? 7.680 -20.351 -23.903 1.00 85.19 731 ILE A O 1
ATOM 5771 N N . GLN A 1 732 ? 5.456 -20.542 -23.781 1.00 84.06 732 GLN A N 1
ATOM 5772 C CA . GLN A 1 732 ? 5.457 -21.992 -24.038 1.00 84.06 732 GLN A CA 1
ATOM 5773 C C . GLN A 1 732 ? 6.132 -22.381 -25.364 1.00 84.06 732 GLN A C 1
ATOM 5775 O O . GLN A 1 732 ? 6.679 -23.477 -25.488 1.00 84.06 732 GLN A O 1
ATOM 5780 N N . LYS A 1 733 ? 6.123 -21.482 -26.356 1.00 88.44 733 LYS A N 1
ATOM 5781 C CA . LYS A 1 733 ? 6.742 -21.682 -27.675 1.00 88.44 733 LYS A CA 1
ATOM 5782 C C . LYS A 1 733 ? 8.151 -21.086 -27.762 1.00 88.44 733 LYS A C 1
ATOM 5784 O O . LYS A 1 733 ? 8.767 -21.128 -28.827 1.00 88.44 733 LYS A O 1
ATOM 5789 N N . HIS A 1 734 ? 8.672 -20.532 -26.668 1.00 92.12 734 HIS A N 1
ATOM 5790 C CA . HIS A 1 734 ? 9.930 -19.798 -26.668 1.00 92.12 734 HIS A CA 1
ATOM 5791 C C . HIS A 1 734 ? 11.126 -20.724 -26.973 1.00 92.12 734 HIS A C 1
ATOM 5793 O O . HIS A 1 734 ? 11.218 -21.813 -26.387 1.00 92.12 734 HIS A O 1
ATOM 5799 N N . PRO A 1 735 ? 12.085 -20.321 -27.832 1.00 89.12 735 PRO A N 1
ATOM 5800 C CA . PRO A 1 735 ? 13.221 -21.160 -28.226 1.00 89.12 735 PRO A CA 1
ATOM 5801 C C . PRO A 1 735 ? 14.067 -21.666 -27.048 1.00 89.12 735 PRO A C 1
ATOM 5803 O O . PRO A 1 735 ? 14.370 -22.861 -26.991 1.00 89.12 735 PRO A O 1
ATOM 5806 N N . LYS A 1 736 ? 14.388 -20.804 -26.064 1.00 85.56 736 LYS A N 1
ATOM 5807 C CA . LYS A 1 736 ? 15.142 -21.202 -24.852 1.00 85.56 736 LYS A CA 1
ATOM 5808 C C . LYS A 1 736 ? 14.429 -22.284 -24.037 1.00 85.56 736 LYS A C 1
ATOM 5810 O O . LYS A 1 736 ? 15.058 -23.275 -23.671 1.00 85.56 736 LYS A O 1
ATOM 5815 N N . ILE A 1 737 ? 13.126 -22.125 -23.794 1.00 85.06 737 ILE A N 1
ATOM 5816 C CA . ILE A 1 737 ? 12.337 -23.100 -23.028 1.00 85.06 737 ILE A CA 1
ATOM 5817 C C . ILE A 1 737 ? 12.211 -24.398 -23.811 1.00 85.06 737 ILE A C 1
ATOM 5819 O O . ILE A 1 737 ? 12.503 -25.468 -23.288 1.00 85.06 737 ILE A O 1
ATOM 5823 N N . THR A 1 738 ? 11.827 -24.306 -25.084 1.00 84.94 738 THR A N 1
ATOM 5824 C CA . THR A 1 738 ? 11.610 -25.475 -25.939 1.00 84.94 738 THR A CA 1
ATOM 5825 C C . THR A 1 738 ? 12.879 -26.318 -26.048 1.00 84.94 738 THR A C 1
ATOM 5827 O O . THR A 1 738 ? 12.804 -27.545 -26.011 1.00 84.94 738 THR A O 1
ATOM 5830 N N . LYS A 1 739 ? 14.056 -25.683 -26.143 1.00 79.38 739 LYS A N 1
ATOM 5831 C CA . LYS A 1 739 ? 15.347 -26.379 -26.158 1.00 79.38 739 LYS A CA 1
ATOM 5832 C C . LYS A 1 739 ? 15.598 -27.120 -24.845 1.00 79.38 739 LYS A C 1
ATOM 5834 O O . LYS A 1 739 ? 15.949 -28.293 -24.896 1.00 79.38 739 LYS A O 1
ATOM 5839 N N . THR A 1 740 ? 15.369 -26.487 -23.692 1.00 75.56 740 THR A N 1
ATOM 5840 C CA . THR A 1 740 ? 15.534 -27.150 -22.388 1.00 75.56 740 THR A CA 1
ATOM 5841 C C . THR A 1 740 ? 14.525 -28.277 -22.182 1.00 75.56 740 THR A C 1
ATOM 5843 O O . THR A 1 740 ? 14.932 -29.358 -21.775 1.00 75.56 740 THR A O 1
ATOM 5846 N N . ILE A 1 741 ? 13.246 -28.076 -22.516 1.00 76.00 741 ILE A N 1
ATOM 5847 C CA . ILE A 1 741 ? 12.220 -29.127 -22.439 1.00 76.00 741 ILE A CA 1
ATOM 5848 C C . ILE A 1 741 ? 12.618 -30.312 -23.325 1.00 76.00 741 ILE A C 1
ATOM 5850 O O . ILE A 1 741 ? 12.592 -31.451 -22.870 1.00 76.00 741 ILE A O 1
ATOM 5854 N N . LYS A 1 742 ? 13.063 -30.068 -24.565 1.00 76.62 742 LYS A N 1
ATOM 5855 C CA . LYS A 1 742 ? 13.540 -31.133 -25.463 1.00 76.62 742 LYS A CA 1
ATOM 5856 C C . LYS A 1 742 ? 14.792 -31.829 -24.930 1.00 76.62 742 LYS A C 1
ATOM 5858 O O . LYS A 1 742 ? 14.873 -33.046 -25.024 1.00 76.62 742 LYS A O 1
ATOM 5863 N N . GLN A 1 743 ? 15.740 -31.099 -24.344 1.00 73.00 743 GLN A N 1
ATOM 5864 C CA . GLN A 1 743 ? 16.940 -31.680 -23.729 1.00 73.00 743 GLN A CA 1
ATOM 5865 C C . GLN A 1 743 ? 16.603 -32.523 -22.488 1.00 73.00 743 GLN A C 1
ATOM 5867 O O . GLN A 1 743 ? 17.129 -33.622 -22.344 1.00 73.00 743 GLN A O 1
ATOM 5872 N N . GLN A 1 744 ? 15.672 -32.067 -21.645 1.00 67.81 744 GLN A N 1
ATOM 5873 C CA . GLN A 1 744 ? 15.142 -32.839 -20.515 1.00 67.81 744 GLN A CA 1
ATOM 5874 C C . GLN A 1 744 ? 14.361 -34.077 -20.980 1.00 67.81 744 GLN A C 1
ATOM 5876 O O . GLN A 1 744 ? 14.423 -35.123 -20.344 1.00 67.81 744 GLN A O 1
ATOM 5881 N N . GLN A 1 745 ? 13.661 -33.996 -22.114 1.00 67.00 745 GLN A N 1
ATOM 5882 C CA . GLN A 1 745 ? 12.951 -35.134 -22.706 1.00 67.00 745 GLN A CA 1
ATOM 5883 C C . GLN A 1 745 ? 13.888 -36.128 -23.418 1.00 67.00 745 GLN A C 1
ATOM 5885 O O . GLN A 1 745 ? 13.571 -37.316 -23.486 1.00 67.00 745 GLN A O 1
ATOM 5890 N N . GLN A 1 746 ? 15.033 -35.675 -23.941 1.00 61.78 746 GLN A N 1
ATOM 5891 C CA . GLN A 1 746 ? 15.996 -36.504 -24.682 1.00 61.78 746 GLN A CA 1
ATOM 5892 C C . GLN A 1 746 ? 17.063 -37.166 -23.800 1.00 61.78 746 GLN A C 1
ATOM 5894 O O . GLN A 1 746 ? 17.664 -38.149 -24.229 1.00 61.78 746 GLN A O 1
ATOM 5899 N N . ALA A 1 747 ? 17.249 -36.709 -22.561 1.00 52.38 747 ALA A N 1
ATOM 5900 C CA . ALA A 1 747 ? 18.014 -37.419 -21.540 1.00 52.38 747 ALA A CA 1
ATOM 5901 C C . ALA A 1 747 ? 17.052 -37.961 -20.470 1.00 52.38 747 ALA A C 1
ATOM 5903 O O . ALA A 1 747 ? 16.878 -37.328 -19.428 1.00 52.38 747 ALA A O 1
ATOM 5904 N N . PRO A 1 748 ? 16.388 -39.114 -20.696 1.00 49.66 748 PRO A N 1
ATOM 5905 C CA . PRO A 1 748 ? 15.622 -39.753 -19.647 1.00 49.66 748 PRO A CA 1
ATOM 5906 C C . PRO A 1 748 ? 16.616 -40.319 -18.639 1.00 49.66 748 PRO A C 1
ATOM 5908 O O . PRO A 1 748 ? 17.037 -41.472 -18.738 1.00 49.66 748 PRO A O 1
ATOM 5911 N N . ASP A 1 749 ? 16.992 -39.494 -17.670 1.00 60.00 749 ASP A N 1
ATOM 5912 C CA . ASP A 1 749 ? 17.600 -39.974 -16.448 1.00 60.00 749 ASP A CA 1
ATOM 5913 C C . ASP A 1 749 ? 16.671 -41.066 -15.896 1.00 60.00 749 ASP A C 1
ATOM 5915 O O . ASP A 1 749 ? 15.466 -40.842 -15.713 1.00 60.00 749 ASP A O 1
ATOM 5919 N N . ARG A 1 750 ? 17.186 -42.292 -15.732 1.00 57.69 750 ARG A N 1
ATOM 5920 C CA . ARG A 1 750 ? 16.391 -43.447 -15.273 1.00 57.69 750 ARG A CA 1
ATOM 5921 C C . ARG A 1 750 ? 15.659 -43.117 -13.967 1.00 57.69 750 ARG A C 1
ATOM 5923 O O . ARG A 1 750 ? 14.543 -43.593 -13.772 1.00 57.69 750 ARG A O 1
ATOM 5930 N N . GLN A 1 751 ? 16.229 -42.230 -13.147 1.00 56.66 751 GLN A N 1
ATOM 5931 C CA . GLN A 1 751 ? 15.602 -41.708 -11.934 1.00 56.66 751 GLN A CA 1
ATOM 5932 C C . GLN A 1 751 ? 14.358 -40.850 -12.199 1.00 56.66 751 GLN A C 1
ATOM 5934 O O . GLN A 1 751 ? 13.372 -40.966 -11.475 1.00 56.66 751 GLN A O 1
ATOM 5939 N N . SER A 1 752 ? 14.349 -40.030 -13.252 1.00 56.06 752 SER A N 1
ATOM 5940 C CA . SER A 1 752 ? 13.226 -39.134 -13.550 1.00 56.06 752 SER A CA 1
ATOM 5941 C C . SER A 1 752 ? 12.000 -39.904 -14.056 1.00 56.06 752 SER A C 1
ATOM 5943 O O . SER A 1 752 ? 10.875 -39.601 -13.667 1.00 56.06 752 SER A O 1
ATOM 5945 N N . LYS A 1 753 ? 12.202 -40.986 -14.827 1.00 63.28 753 LYS A N 1
ATOM 5946 C CA . LYS A 1 753 ? 11.113 -41.900 -15.230 1.00 63.28 753 LYS A CA 1
ATOM 5947 C C . LYS A 1 753 ? 10.515 -42.668 -14.051 1.00 63.28 753 LYS A C 1
ATOM 5949 O O . LYS A 1 753 ? 9.306 -42.887 -14.024 1.00 63.28 753 LYS A O 1
ATOM 5954 N N . GLU A 1 754 ? 11.336 -43.070 -13.086 1.00 70.81 754 GLU A N 1
ATOM 5955 C CA . GLU A 1 754 ? 10.856 -43.755 -11.884 1.00 70.81 754 GLU A CA 1
ATOM 5956 C C . GLU A 1 754 ? 10.095 -42.799 -10.953 1.00 70.81 754 GLU A C 1
ATOM 5958 O O . GLU A 1 754 ? 9.053 -43.166 -10.410 1.00 70.81 754 GLU A O 1
ATOM 5963 N N . LEU A 1 755 ? 10.551 -41.546 -10.842 1.00 66.31 755 LEU A N 1
ATOM 5964 C CA . LEU A 1 755 ? 9.855 -40.500 -10.092 1.00 66.31 755 LEU A CA 1
ATOM 5965 C C . LEU A 1 755 ? 8.513 -40.129 -10.743 1.00 66.31 755 LEU A C 1
ATOM 5967 O O . LEU A 1 755 ? 7.503 -40.056 -10.049 1.00 66.31 755 LEU A O 1
ATOM 5971 N N . LEU A 1 756 ? 8.471 -39.987 -12.073 1.00 64.94 756 LEU A N 1
ATOM 5972 C CA . LEU A 1 756 ? 7.234 -39.751 -12.828 1.00 64.94 756 LEU A CA 1
ATOM 5973 C C . LEU A 1 756 ? 6.250 -40.916 -12.704 1.00 64.94 756 LEU A C 1
ATOM 5975 O O . LEU A 1 756 ? 5.048 -40.687 -12.600 1.00 64.94 756 LEU A O 1
ATOM 5979 N N . LYS A 1 757 ? 6.742 -42.160 -12.676 1.00 77.88 757 LYS A N 1
ATOM 5980 C CA . LYS A 1 757 ? 5.900 -43.333 -12.417 1.00 77.88 757 LYS A CA 1
ATOM 5981 C C . LYS A 1 757 ? 5.316 -43.280 -11.002 1.00 77.88 757 LYS A C 1
ATOM 5983 O O . LYS A 1 757 ? 4.105 -43.375 -10.863 1.00 77.88 757 LYS A O 1
ATOM 5988 N N . LYS A 1 758 ? 6.136 -43.000 -9.981 1.00 75.88 758 LYS A N 1
ATOM 5989 C CA . LYS A 1 758 ? 5.676 -42.834 -8.588 1.00 75.88 758 LYS A CA 1
ATOM 5990 C C . LYS A 1 758 ? 4.674 -41.686 -8.427 1.00 75.88 758 LYS A C 1
ATOM 5992 O O . LYS A 1 758 ? 3.688 -41.837 -7.713 1.00 75.88 758 LYS A O 1
ATOM 5997 N N . GLN A 1 759 ? 4.886 -40.554 -9.100 1.00 69.75 759 GLN A N 1
ATOM 5998 C CA . GLN A 1 759 ? 3.939 -39.435 -9.089 1.00 69.75 759 GLN A CA 1
ATOM 5999 C C . GLN A 1 759 ? 2.632 -39.788 -9.804 1.00 69.75 759 GLN A C 1
ATOM 6001 O O . GLN A 1 759 ? 1.562 -39.468 -9.293 1.00 69.75 759 GLN A O 1
ATOM 6006 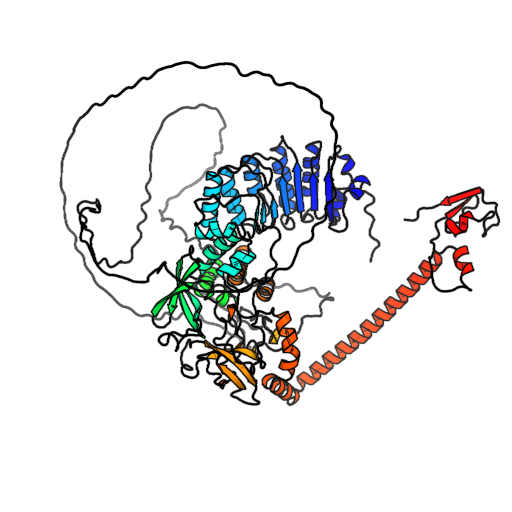N N . LYS A 1 760 ? 2.692 -40.492 -10.940 1.00 78.50 760 LYS A N 1
ATOM 6007 C CA . LYS A 1 760 ? 1.499 -40.954 -11.659 1.00 78.50 760 LYS A CA 1
ATOM 6008 C C . LYS A 1 760 ? 0.703 -41.975 -10.846 1.00 78.50 760 LYS A C 1
ATOM 6010 O O . LYS A 1 760 ? -0.514 -41.859 -10.773 1.00 78.50 760 LYS A O 1
ATOM 6015 N N . ASP A 1 761 ? 1.379 -42.906 -10.179 1.00 84.75 761 ASP A N 1
ATOM 6016 C CA . ASP A 1 761 ? 0.749 -43.885 -9.289 1.00 84.75 761 ASP A CA 1
ATOM 6017 C C . ASP A 1 761 ? 0.089 -43.185 -8.086 1.00 84.75 761 ASP A C 1
ATOM 6019 O O . ASP A 1 761 ? -1.038 -43.511 -7.716 1.00 84.75 761 ASP A O 1
ATOM 6023 N N . LYS A 1 762 ? 0.729 -42.142 -7.535 1.00 82.31 762 LYS A N 1
ATOM 6024 C CA . LYS A 1 762 ? 0.151 -41.310 -6.469 1.00 82.31 762 LYS A CA 1
ATOM 6025 C C . LYS A 1 762 ? -1.067 -40.508 -6.939 1.00 82.31 762 LYS A C 1
ATOM 6027 O O . LYS A 1 762 ? -2.045 -40.419 -6.207 1.00 82.31 762 LYS A O 1
ATOM 6032 N N . ILE A 1 763 ? -1.031 -39.943 -8.147 1.00 81.19 763 ILE A N 1
ATOM 6033 C CA . ILE A 1 763 ? -2.178 -39.235 -8.739 1.00 81.19 763 ILE A CA 1
ATOM 6034 C C . ILE A 1 763 ? -3.336 -40.205 -8.978 1.00 81.19 763 ILE A C 1
ATOM 6036 O O . ILE A 1 763 ? -4.462 -39.889 -8.616 1.00 81.19 763 ILE A O 1
ATOM 6040 N N . ASN A 1 764 ? -3.068 -41.396 -9.516 1.00 85.19 764 ASN A N 1
ATOM 6041 C CA . ASN A 1 764 ? -4.094 -42.420 -9.707 1.00 85.19 764 ASN A CA 1
ATOM 6042 C C . ASN A 1 764 ? -4.716 -42.849 -8.369 1.00 85.19 764 ASN A C 1
ATOM 6044 O O . ASN A 1 764 ? -5.935 -42.925 -8.269 1.00 85.19 764 ASN A O 1
ATOM 6048 N N . SER A 1 765 ? -3.898 -43.031 -7.326 1.00 87.44 765 SER A N 1
ATOM 6049 C CA . SER A 1 765 ? -4.381 -43.328 -5.972 1.00 87.44 765 SER A CA 1
ATOM 6050 C C . SER A 1 765 ? -5.236 -42.192 -5.391 1.00 87.44 765 SER A C 1
ATOM 6052 O O . SER A 1 765 ? -6.255 -42.453 -4.759 1.00 87.44 765 SER A O 1
ATOM 6054 N N . LEU A 1 766 ? -4.882 -40.928 -5.647 1.00 84.75 766 LEU A N 1
ATOM 6055 C CA . LEU A 1 766 ? -5.693 -39.776 -5.235 1.00 84.75 766 LEU A CA 1
ATOM 6056 C C . LEU A 1 766 ? -7.008 -39.667 -6.015 1.00 84.75 766 LEU A C 1
ATOM 6058 O O . LEU A 1 766 ? -8.021 -39.281 -5.434 1.00 84.75 766 LEU A O 1
ATOM 6062 N N . ILE A 1 767 ? -7.011 -40.003 -7.307 1.00 83.62 767 ILE A N 1
ATOM 6063 C CA . ILE A 1 767 ? -8.232 -40.063 -8.121 1.00 83.62 767 ILE A CA 1
ATOM 6064 C C . ILE A 1 767 ? -9.159 -41.151 -7.571 1.00 83.62 767 ILE A C 1
ATOM 6066 O O . ILE A 1 767 ? -10.318 -40.862 -7.291 1.00 83.62 767 ILE A O 1
ATOM 6070 N N . GLU A 1 768 ? -8.638 -42.350 -7.309 1.00 89.06 768 GLU A N 1
ATOM 6071 C CA . GLU A 1 768 ? -9.400 -43.463 -6.729 1.00 89.06 768 GLU A CA 1
ATOM 6072 C C . GLU A 1 768 ? -9.938 -43.126 -5.324 1.00 89.06 768 GLU A C 1
ATOM 6074 O O . GLU A 1 768 ? -11.088 -43.428 -4.985 1.00 89.06 768 GLU A O 1
ATOM 6079 N N . PHE A 1 769 ? -9.143 -42.422 -4.511 1.00 89.19 769 PHE A N 1
ATOM 6080 C CA . PHE A 1 769 ? -9.574 -41.922 -3.207 1.00 89.19 769 PHE A CA 1
ATOM 6081 C C . PHE A 1 769 ? -10.693 -40.875 -3.329 1.00 89.19 769 PHE A C 1
ATOM 6083 O O . PHE A 1 769 ? -11.689 -40.949 -2.611 1.00 89.19 769 PHE A O 1
ATOM 6090 N N . ASN A 1 770 ? -10.587 -39.936 -4.273 1.00 85.00 770 ASN A N 1
ATOM 6091 C CA . ASN A 1 770 ? -11.623 -38.933 -4.529 1.00 85.00 770 ASN A CA 1
ATOM 6092 C C . ASN A 1 770 ? -12.921 -39.577 -5.047 1.00 85.00 770 ASN A C 1
ATOM 6094 O O . ASN A 1 770 ? -14.005 -39.253 -4.572 1.00 85.00 770 ASN A O 1
ATOM 6098 N N . GLU A 1 771 ? -12.829 -40.550 -5.954 1.00 88.81 771 GLU A N 1
ATOM 6099 C CA . GLU A 1 771 ? -13.984 -41.331 -6.417 1.00 88.81 771 GLU A CA 1
ATOM 6100 C C . GLU A 1 771 ? -14.648 -42.116 -5.275 1.00 88.81 771 GLU A C 1
ATOM 6102 O O . GLU A 1 771 ? -15.870 -42.284 -5.248 1.00 88.81 771 GLU A O 1
ATOM 6107 N N . THR A 1 772 ? -13.867 -42.588 -4.301 1.00 90.25 772 THR A N 1
ATOM 6108 C CA . THR A 1 772 ? -14.386 -43.243 -3.092 1.00 90.25 772 THR A CA 1
ATOM 6109 C C . THR A 1 772 ? -15.114 -42.248 -2.188 1.00 90.25 772 THR A C 1
ATOM 6111 O O . THR A 1 772 ? -16.271 -42.484 -1.842 1.00 90.25 772 THR A O 1
ATOM 6114 N N . LEU A 1 773 ? -14.515 -41.088 -1.910 1.00 87.00 773 LEU A N 1
ATOM 6115 C CA . LEU A 1 773 ? -15.157 -40.016 -1.141 1.00 87.00 773 LEU A CA 1
ATOM 6116 C C . LEU A 1 773 ? -16.436 -39.494 -1.807 1.00 87.00 773 LEU A C 1
ATOM 6118 O O . LEU A 1 773 ? -17.421 -39.216 -1.125 1.00 87.00 773 LEU A O 1
ATOM 6122 N N . GLN A 1 774 ? -16.463 -39.378 -3.136 1.00 84.81 774 GLN A N 1
ATOM 6123 C CA . GLN A 1 774 ? -17.669 -38.981 -3.866 1.00 84.81 774 GLN A CA 1
ATOM 6124 C C . GLN A 1 774 ? -18.785 -40.021 -3.730 1.00 84.81 774 GLN A C 1
ATOM 6126 O O . GLN A 1 774 ? -19.948 -39.647 -3.551 1.00 84.81 774 GLN A O 1
ATOM 6131 N N . ARG A 1 775 ? -18.447 -41.318 -3.761 1.00 91.19 775 ARG A N 1
ATOM 6132 C CA . ARG A 1 775 ? -19.407 -42.401 -3.501 1.00 91.19 775 ARG A CA 1
ATOM 6133 C C . ARG A 1 775 ? -19.952 -42.338 -2.075 1.00 91.19 775 ARG A C 1
ATOM 6135 O O . ARG A 1 775 ? -21.168 -42.413 -1.905 1.00 91.19 775 ARG A O 1
ATOM 6142 N N . GLU A 1 776 ? -19.098 -42.147 -1.073 1.00 89.31 776 GLU A N 1
ATOM 6143 C CA . GLU A 1 776 ? -19.514 -42.007 0.332 1.00 89.31 776 GLU A CA 1
ATOM 6144 C C . GLU A 1 776 ? -20.398 -40.773 0.550 1.00 89.31 776 GLU A C 1
ATOM 6146 O O . GLU A 1 776 ? -21.468 -40.863 1.154 1.00 89.31 776 GLU A O 1
ATOM 6151 N N . LEU A 1 777 ? -20.019 -39.627 -0.020 1.00 87.75 777 LEU A N 1
ATOM 6152 C CA . LEU A 1 777 ? -20.815 -38.404 0.043 1.00 87.75 777 LEU A CA 1
ATOM 6153 C C . LEU A 1 777 ? -22.195 -38.595 -0.598 1.00 87.75 777 LEU A C 1
ATOM 6155 O O . LEU A 1 777 ? -23.199 -38.112 -0.071 1.00 87.75 777 LEU A O 1
ATOM 6159 N N . GLN A 1 778 ? -22.266 -39.303 -1.727 1.00 85.00 778 GLN A N 1
ATOM 6160 C CA . GLN A 1 778 ? -23.537 -39.602 -2.379 1.00 85.00 778 GLN A CA 1
ATOM 6161 C C . GLN A 1 778 ? -24.396 -40.559 -1.539 1.00 85.00 778 GLN A C 1
ATOM 6163 O O . GLN A 1 778 ? -25.610 -40.368 -1.459 1.00 85.00 778 GLN A O 1
ATOM 6168 N N . GLN A 1 779 ? -23.790 -41.542 -0.867 1.00 89.75 779 GLN A N 1
ATOM 6169 C CA . GLN A 1 779 ? -24.498 -42.410 0.078 1.00 89.75 779 GLN A CA 1
ATOM 6170 C C . GLN A 1 779 ? -25.074 -41.616 1.256 1.00 89.75 779 GLN A C 1
ATOM 6172 O O . GLN A 1 779 ? -26.244 -41.795 1.591 1.00 89.75 779 GLN A O 1
ATOM 6177 N N . GLU A 1 780 ? -24.307 -40.698 1.846 1.00 86.62 780 GLU A N 1
ATOM 6178 C CA . GLU A 1 780 ? -24.795 -39.841 2.934 1.00 86.62 780 GLU A CA 1
ATOM 6179 C C . GLU A 1 780 ? -25.896 -38.878 2.472 1.00 86.62 780 GLU A C 1
ATOM 6181 O O . GLU A 1 780 ? -26.890 -38.688 3.174 1.00 86.62 780 GLU A O 1
ATOM 6186 N N . ARG A 1 781 ? -25.798 -38.326 1.255 1.00 78.06 781 ARG A N 1
ATOM 6187 C CA . ARG A 1 781 ? -26.894 -37.546 0.650 1.00 78.06 781 ARG A CA 1
ATOM 6188 C C . ARG A 1 781 ? -28.164 -38.377 0.497 1.00 78.06 781 ARG A C 1
ATOM 6190 O O . ARG A 1 781 ? -29.238 -37.892 0.844 1.00 78.06 781 ARG A O 1
ATOM 6197 N N . ASN A 1 782 ? -28.049 -39.619 0.032 1.00 80.38 782 ASN A N 1
ATOM 6198 C CA . ASN A 1 782 ? -29.191 -40.523 -0.108 1.00 80.38 782 ASN A CA 1
ATOM 6199 C C . ASN A 1 782 ? -29.821 -40.851 1.257 1.00 80.38 782 ASN A C 1
ATOM 6201 O O . ASN A 1 782 ? -31.040 -40.777 1.388 1.00 80.38 782 ASN A O 1
ATOM 6205 N N . LYS A 1 783 ? -29.012 -41.123 2.293 1.00 84.75 783 LYS A N 1
ATOM 6206 C CA . LYS A 1 783 ? -29.506 -41.313 3.670 1.00 84.75 783 LYS A CA 1
ATOM 6207 C C . LYS A 1 783 ? -30.198 -40.062 4.208 1.00 84.75 783 LYS A C 1
ATOM 6209 O O . LYS A 1 783 ? -31.232 -40.164 4.861 1.00 84.75 783 LYS A O 1
ATOM 6214 N N . ASN A 1 784 ? -29.658 -38.876 3.932 1.00 78.19 784 ASN A N 1
ATOM 6215 C CA . ASN A 1 784 ? -30.263 -37.616 4.358 1.00 78.19 784 ASN A CA 1
A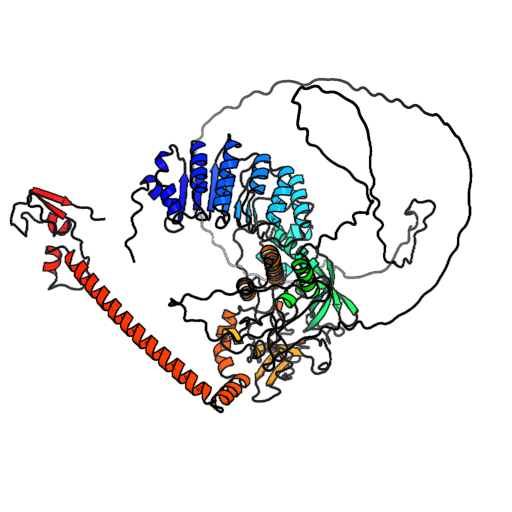TOM 6216 C C . ASN A 1 784 ? -31.609 -37.381 3.656 1.00 78.19 784 ASN A C 1
ATOM 6218 O O . ASN A 1 784 ? -32.580 -37.038 4.319 1.00 78.19 784 ASN A O 1
ATOM 6222 N N . LEU A 1 785 ? -31.708 -37.655 2.350 1.00 73.75 785 LEU A N 1
ATOM 6223 C CA . LEU A 1 785 ? -32.979 -37.622 1.618 1.00 73.75 785 LEU A CA 1
ATOM 6224 C C . LEU A 1 785 ? -33.994 -38.627 2.182 1.00 73.75 785 LEU A C 1
ATOM 6226 O O . LEU A 1 785 ? -35.159 -38.279 2.374 1.00 73.75 785 LEU A O 1
ATOM 6230 N N . GLU A 1 786 ? -33.561 -39.846 2.510 1.00 80.25 786 GLU A N 1
ATOM 6231 C CA . GLU A 1 786 ? -34.410 -40.849 3.160 1.00 80.25 786 GLU A CA 1
ATOM 6232 C C . GLU A 1 786 ? -34.908 -40.355 4.528 1.00 80.25 786 GLU A C 1
ATOM 6234 O O . GLU A 1 786 ? -36.100 -40.433 4.824 1.00 80.25 786 GLU A O 1
ATOM 6239 N N . LEU A 1 787 ? -34.029 -39.785 5.355 1.00 78.88 787 LEU A N 1
ATOM 6240 C CA . LEU A 1 787 ? -34.403 -39.215 6.650 1.00 78.88 787 LEU A CA 1
ATOM 6241 C C . LEU A 1 787 ? -35.354 -38.025 6.494 1.00 78.88 787 LEU A C 1
ATOM 6243 O O . LEU A 1 787 ? -36.354 -37.962 7.200 1.00 78.88 787 LEU A O 1
ATOM 6247 N N . GLN A 1 788 ? -35.103 -37.121 5.547 1.00 69.00 788 GLN A N 1
ATOM 6248 C CA . GLN A 1 788 ? -35.993 -35.996 5.253 1.00 69.00 788 GLN A CA 1
ATOM 6249 C C . GLN A 1 788 ? -37.371 -36.469 4.783 1.00 69.00 788 GLN A C 1
ATOM 6251 O O . GLN A 1 788 ? -38.379 -35.887 5.182 1.00 69.00 788 GLN A O 1
ATOM 6256 N N . SER A 1 789 ? -37.442 -37.560 4.013 1.00 69.75 789 SER A N 1
ATOM 6257 C CA . SER A 1 789 ? -38.719 -38.146 3.595 1.00 69.75 789 SER A CA 1
ATOM 6258 C C . SER A 1 789 ? -39.580 -38.593 4.785 1.00 69.75 789 SER A C 1
ATOM 6260 O O . SER A 1 789 ? -40.800 -38.439 4.744 1.00 69.75 789 SER A O 1
ATOM 6262 N N . LYS A 1 790 ? -38.953 -39.028 5.890 1.00 73.44 790 LYS A N 1
ATOM 6263 C CA . LYS A 1 790 ? -39.636 -39.425 7.135 1.00 73.44 790 LYS A CA 1
ATOM 6264 C C . LYS A 1 790 ? -40.240 -38.240 7.905 1.00 73.44 790 LYS A C 1
ATOM 6266 O O . LYS A 1 790 ? -41.081 -38.461 8.771 1.00 73.44 790 LYS A O 1
ATOM 6271 N N . PHE A 1 791 ? -39.863 -36.998 7.585 1.00 71.94 791 PHE A N 1
ATOM 6272 C CA . PHE A 1 791 ? -40.390 -35.774 8.214 1.00 71.94 791 PHE A CA 1
ATOM 6273 C C . PHE A 1 791 ? -41.438 -35.034 7.367 1.00 71.94 791 PHE A C 1
ATOM 6275 O O . PHE A 1 791 ? -41.872 -33.932 7.726 1.00 71.94 791 PHE A O 1
ATOM 6282 N N . ASN A 1 792 ? -41.871 -35.625 6.253 1.00 76.88 792 ASN A N 1
ATOM 6283 C CA . ASN A 1 792 ? -42.882 -35.036 5.385 1.00 76.88 792 ASN A CA 1
ATOM 6284 C C . ASN A 1 792 ? -44.302 -35.388 5.841 1.00 76.88 792 ASN A C 1
ATOM 6286 O O . ASN A 1 792 ? -44.581 -36.484 6.318 1.00 76.88 792 ASN A O 1
ATOM 6290 N N . CYS A 1 793 ? -45.225 -34.440 5.675 1.00 79.69 793 CYS A N 1
ATOM 6291 C CA . CYS A 1 793 ? -46.641 -34.647 5.970 1.00 79.69 793 CYS A CA 1
ATOM 6292 C C . CYS A 1 793 ? -47.223 -35.808 5.147 1.00 79.69 793 CYS A C 1
ATOM 6294 O O . CYS A 1 793 ? -47.173 -35.763 3.919 1.00 79.69 793 CYS A O 1
ATOM 6296 N N . ILE A 1 794 ? -47.865 -36.778 5.808 1.00 80.44 794 ILE A N 1
ATOM 6297 C CA . ILE A 1 794 ? -48.400 -37.995 5.167 1.00 80.44 794 ILE A CA 1
ATOM 6298 C C . ILE A 1 794 ? -49.431 -37.694 4.064 1.00 80.44 794 ILE A C 1
ATOM 6300 O O . ILE A 1 794 ? -49.422 -38.309 3.007 1.00 80.44 794 ILE A O 1
ATOM 6304 N N . LEU A 1 795 ? -50.267 -36.668 4.253 1.00 76.31 795 LEU A N 1
ATOM 6305 C CA . LEU A 1 795 ? -51.266 -36.270 3.252 1.00 76.31 795 LEU A CA 1
ATOM 6306 C C . LEU A 1 795 ? -50.631 -35.592 2.047 1.00 76.31 795 LEU A C 1
ATOM 6308 O O . LEU A 1 795 ? -51.039 -35.804 0.907 1.00 76.31 795 LEU A O 1
ATOM 6312 N N . CYS A 1 796 ? -49.624 -34.763 2.309 1.00 74.00 796 CYS A N 1
ATOM 6313 C CA . CYS A 1 796 ? -48.921 -34.100 1.236 1.00 74.00 796 CYS A CA 1
ATOM 6314 C C . CYS A 1 796 ? -47.956 -35.087 0.520 1.00 74.00 796 CYS A C 1
ATOM 6316 O O . CYS A 1 796 ? -47.503 -34.771 -0.572 1.00 74.00 796 CYS A O 1
ATOM 6318 N N . PHE A 1 797 ? -47.688 -36.275 1.091 1.00 69.00 797 PHE A N 1
ATOM 6319 C CA . PHE A 1 797 ? -46.939 -37.384 0.481 1.00 69.00 797 PHE A CA 1
ATOM 6320 C C . PHE A 1 797 ? -47.820 -38.298 -0.396 1.00 69.00 797 PHE A C 1
ATOM 6322 O O . PHE A 1 797 ? -47.380 -38.712 -1.460 1.00 69.00 797 PHE A O 1
ATOM 6329 N N . ASP A 1 798 ? -49.082 -38.557 -0.034 1.00 58.94 798 ASP A N 1
ATOM 6330 C CA . ASP A 1 798 ? -49.970 -39.437 -0.826 1.00 58.94 798 ASP A CA 1
ATOM 6331 C C . ASP A 1 798 ? -50.541 -38.779 -2.097 1.00 58.94 798 ASP A C 1
ATOM 6333 O O . ASP A 1 798 ? -50.966 -39.460 -3.029 1.00 58.94 798 ASP A O 1
ATOM 6337 N N . THR A 1 799 ? -50.515 -37.446 -2.193 1.00 56.44 799 THR A N 1
ATOM 6338 C CA . THR A 1 799 ? -51.029 -36.728 -3.380 1.00 56.44 799 THR A CA 1
ATOM 6339 C C . THR A 1 799 ? -50.015 -36.700 -4.548 1.00 56.44 799 THR A C 1
ATOM 6341 O O . THR A 1 799 ? -50.254 -36.058 -5.568 1.00 56.44 799 THR A O 1
ATOM 6344 N N . TYR A 1 800 ? -48.865 -37.379 -4.414 1.00 54.47 800 TYR A N 1
ATOM 6345 C CA . TYR A 1 800 ? -47.658 -37.149 -5.227 1.00 54.47 800 TYR A CA 1
ATOM 6346 C C . TYR A 1 800 ? -47.482 -37.989 -6.493 1.00 54.47 800 TYR A C 1
ATOM 6348 O O . TYR A 1 800 ? -46.486 -37.812 -7.190 1.00 54.47 800 TYR A O 1
ATOM 6356 N N . VAL A 1 801 ? -48.404 -38.890 -6.834 1.00 53.94 801 VAL A N 1
ATOM 6357 C CA . VAL A 1 801 ? -48.158 -39.826 -7.949 1.00 53.94 801 VAL A CA 1
ATOM 6358 C C . VAL A 1 801 ? -48.601 -39.288 -9.324 1.00 53.94 801 VAL A C 1
ATOM 6360 O O . VAL A 1 801 ? -48.256 -39.895 -10.329 1.00 53.94 801 VAL A O 1
ATOM 6363 N N . TYR A 1 802 ? -49.286 -38.136 -9.434 1.00 50.03 802 TYR A N 1
ATOM 6364 C CA . TYR A 1 802 ? -49.918 -37.759 -10.718 1.00 50.03 802 TYR A CA 1
ATOM 6365 C C . TYR A 1 802 ? -49.698 -36.352 -11.309 1.00 50.03 802 TYR A C 1
ATOM 6367 O O . TYR A 1 802 ? -50.184 -36.139 -12.416 1.00 50.03 802 TYR A O 1
ATOM 6375 N N . PHE A 1 803 ? -48.972 -35.397 -10.701 1.00 47.28 803 PHE A N 1
ATOM 6376 C CA . PHE A 1 803 ? -48.833 -34.057 -11.319 1.00 47.28 803 PHE A CA 1
ATOM 6377 C C . PHE A 1 803 ? -47.456 -33.376 -11.149 1.00 47.28 803 PHE A C 1
ATOM 6379 O O . PHE A 1 803 ? -46.848 -33.394 -10.085 1.00 47.28 803 PHE A O 1
ATOM 6386 N N . TYR A 1 804 ? -46.986 -32.773 -12.247 1.00 43.75 804 TYR A N 1
ATOM 6387 C CA . TYR A 1 804 ? -45.651 -32.223 -12.533 1.00 43.75 804 TYR A CA 1
ATOM 6388 C C . TYR A 1 804 ? -45.029 -31.248 -11.493 1.00 43.75 804 TYR A C 1
ATOM 6390 O O . TYR A 1 804 ? -45.561 -30.181 -11.207 1.00 43.75 804 TYR A O 1
ATOM 6398 N N . SER A 1 805 ? -43.808 -31.584 -11.054 1.00 47.94 805 SER A N 1
ATOM 6399 C CA . SER A 1 805 ? -42.558 -30.784 -11.022 1.00 47.94 805 SER A CA 1
ATOM 6400 C C . SER A 1 805 ? -42.478 -29.345 -10.451 1.00 47.94 805 SER A C 1
ATOM 6402 O O . SER A 1 805 ? -41.618 -28.592 -10.904 1.00 47.94 805 SER A O 1
ATOM 6404 N N . TYR A 1 806 ? -43.229 -28.957 -9.415 1.00 48.97 806 TYR A N 1
ATOM 6405 C CA . TYR A 1 806 ? -42.837 -27.822 -8.544 1.00 48.97 806 TYR A CA 1
ATOM 6406 C C . TYR A 1 806 ? -43.208 -28.104 -7.076 1.00 48.97 806 TYR A C 1
ATOM 6408 O O . TYR A 1 806 ? -44.368 -28.024 -6.679 1.00 48.97 806 TYR A O 1
ATOM 6416 N N . VAL A 1 807 ? -42.215 -28.480 -6.262 1.00 50.88 807 VAL A N 1
ATOM 6417 C CA . VAL A 1 807 ? -42.410 -29.106 -4.940 1.00 50.88 807 VAL A CA 1
ATOM 6418 C C . VAL A 1 807 ? -42.103 -28.142 -3.787 1.00 50.88 807 VAL A C 1
ATOM 6420 O O . VAL A 1 807 ? -40.946 -27.832 -3.528 1.00 50.88 807 VAL A O 1
ATOM 6423 N N . PHE A 1 808 ? -43.131 -27.741 -3.029 1.00 53.56 808 PHE A N 1
ATOM 6424 C CA . PHE A 1 808 ? -42.993 -27.257 -1.646 1.00 53.56 808 PHE A CA 1
ATOM 6425 C C . PHE A 1 808 ? -43.228 -28.439 -0.689 1.00 53.56 808 PHE A C 1
ATOM 6427 O O . PHE A 1 808 ? -44.372 -28.747 -0.350 1.00 53.56 808 PHE A O 1
ATOM 6434 N N . SER A 1 809 ? -42.167 -29.117 -0.245 1.00 59.06 809 SER A N 1
ATOM 6435 C CA . SER A 1 809 ? -42.250 -30.111 0.834 1.00 59.06 809 SER A CA 1
ATOM 6436 C C . SER A 1 809 ? -42.591 -29.403 2.151 1.00 59.06 809 SER A C 1
ATOM 6438 O O . SER A 1 809 ? -41.753 -28.709 2.727 1.00 59.06 809 SER A O 1
ATOM 6440 N N . ARG A 1 810 ? -43.839 -29.522 2.620 1.00 73.75 810 ARG A N 1
ATOM 6441 C CA . ARG A 1 810 ? -44.272 -28.909 3.887 1.00 73.75 810 ARG A CA 1
ATOM 6442 C C . ARG A 1 810 ? -43.945 -29.849 5.048 1.00 73.75 810 ARG A C 1
ATOM 6444 O O . ARG A 1 810 ? -44.512 -30.940 5.134 1.00 73.75 810 ARG A O 1
ATOM 6451 N N . GLN A 1 811 ? -43.045 -29.411 5.925 1.00 77.00 811 GLN A N 1
ATOM 6452 C CA . GLN A 1 811 ? -42.624 -30.150 7.119 1.00 77.00 811 GLN A CA 1
ATOM 6453 C C . GLN A 1 811 ? -43.809 -30.439 8.055 1.00 77.00 811 GLN A C 1
ATOM 6455 O O . GLN A 1 811 ? -44.745 -29.637 8.163 1.00 77.00 811 GLN A O 1
ATOM 6460 N N . ILE A 1 812 ? -43.775 -31.590 8.735 1.00 84.69 812 ILE A N 1
ATOM 6461 C CA . ILE A 1 812 ? -44.728 -31.915 9.804 1.00 84.69 812 ILE A CA 1
ATOM 6462 C C . ILE A 1 812 ? -44.567 -30.887 10.927 1.00 84.69 812 ILE A C 1
ATOM 6464 O O . ILE A 1 812 ? -43.504 -30.776 11.523 1.00 84.69 812 ILE A O 1
ATOM 6468 N N . ASN A 1 813 ? -45.629 -30.148 11.236 1.00 88.44 813 ASN A N 1
ATOM 6469 C CA . ASN A 1 813 ? -45.624 -29.141 12.300 1.00 88.44 813 ASN A CA 1
ATOM 6470 C C . ASN A 1 813 ? -46.970 -29.044 13.031 1.00 88.44 813 ASN A C 1
ATOM 6472 O O . ASN A 1 813 ? -47.220 -28.084 13.755 1.00 88.44 813 ASN A O 1
ATOM 6476 N N . CYS A 1 814 ? -47.868 -30.014 12.851 1.00 90.38 814 CYS A N 1
ATOM 6477 C CA . CYS A 1 814 ? -49.203 -29.972 13.428 1.00 90.38 814 CYS A CA 1
ATOM 6478 C C . CYS A 1 814 ? -49.565 -31.267 14.160 1.00 90.38 814 CYS A C 1
ATOM 6480 O O . CYS A 1 814 ? -49.504 -32.363 13.603 1.00 90.38 814 CYS A O 1
ATOM 6482 N N . MET A 1 815 ? -49.974 -31.111 15.420 1.00 93.06 815 MET A N 1
ATOM 6483 C CA . MET A 1 815 ? -50.499 -32.163 16.286 1.00 93.06 815 MET A CA 1
ATOM 6484 C C . MET A 1 815 ? -52.025 -32.057 16.364 1.00 93.06 815 MET A C 1
ATOM 6486 O O . MET A 1 815 ? -52.575 -30.980 16.619 1.00 93.06 815 MET A O 1
ATOM 6490 N N . ILE A 1 816 ? -52.715 -33.179 16.163 1.00 93.56 816 ILE A N 1
ATOM 6491 C CA . ILE A 1 816 ? -54.181 -33.251 16.143 1.00 93.56 816 ILE A CA 1
ATOM 6492 C C . ILE A 1 816 ? -54.724 -33.634 17.527 1.00 93.56 816 ILE A C 1
ATOM 6494 O O . ILE A 1 816 ? -54.441 -34.726 18.009 1.00 93.56 816 ILE A O 1
ATOM 6498 N N . ASN A 1 817 ? -55.578 -32.804 18.135 1.00 91.62 817 ASN A N 1
ATOM 6499 C CA . ASN A 1 817 ? -56.263 -33.125 19.395 1.00 91.62 817 ASN A CA 1
ATOM 6500 C C . ASN A 1 817 ? -57.696 -33.654 19.177 1.00 91.62 817 ASN A C 1
ATOM 6502 O O . ASN A 1 817 ? -58.386 -33.187 18.264 1.00 91.62 817 ASN A O 1
ATOM 6506 N N . PRO A 1 818 ? -58.172 -34.583 20.034 1.00 90.31 818 PRO A N 1
ATOM 6507 C CA . PRO A 1 818 ? -57.511 -35.070 21.257 1.00 90.31 818 PRO A CA 1
ATOM 6508 C C . PRO A 1 818 ? -56.506 -36.217 21.043 1.00 90.31 818 PRO A C 1
ATOM 6510 O O . PRO A 1 818 ? -55.822 -36.597 21.981 1.00 90.31 818 PRO A O 1
ATOM 6513 N N . CYS A 1 819 ? -56.403 -36.783 19.839 1.00 93.25 819 CYS A N 1
ATOM 6514 C CA . CYS A 1 819 ? -55.669 -38.036 19.623 1.00 93.25 819 CYS A CA 1
ATOM 6515 C C . CYS A 1 819 ? -54.130 -37.946 19.653 1.00 93.25 819 CYS A C 1
ATOM 6517 O O . CYS A 1 819 ? -53.479 -38.981 19.635 1.00 93.25 819 CYS A O 1
ATOM 6519 N N . GLY A 1 820 ? -53.538 -36.753 19.631 1.00 90.69 820 GLY A N 1
ATOM 6520 C CA . GLY A 1 820 ? -52.089 -36.543 19.711 1.00 90.69 820 GLY A CA 1
ATOM 6521 C C . GLY A 1 820 ? -51.274 -36.879 18.452 1.00 90.69 820 GLY A C 1
ATOM 6522 O O . GLY A 1 820 ? -50.066 -36.667 18.460 1.00 90.69 820 GLY A O 1
ATOM 6523 N N . HIS A 1 821 ? -51.881 -37.361 17.361 1.00 94.69 821 HIS A N 1
ATOM 6524 C CA . HIS A 1 821 ? -51.134 -37.717 16.146 1.00 94.69 821 HIS A CA 1
ATOM 6525 C C . HIS A 1 821 ? -50.417 -36.506 15.527 1.00 94.69 821 HIS A C 1
ATOM 6527 O O . HIS A 1 821 ? -51.041 -35.477 15.248 1.00 94.69 821 HIS A O 1
ATOM 6533 N N . PHE A 1 822 ? -49.111 -36.665 15.290 1.00 88.56 822 PHE A N 1
ATOM 6534 C CA . PHE A 1 822 ? -48.185 -35.640 14.807 1.00 88.56 822 PHE A CA 1
ATOM 6535 C C . PHE A 1 822 ? -47.519 -36.084 13.498 1.00 88.56 822 PHE A C 1
ATOM 6537 O O . PHE A 1 822 ? -46.358 -36.479 13.462 1.00 88.56 822 PHE A O 1
ATOM 6544 N N . SER A 1 823 ? -48.293 -36.084 12.414 1.00 86.94 823 SER A N 1
ATOM 6545 C CA . SER A 1 823 ? -47.837 -36.565 11.096 1.00 86.94 823 SER A CA 1
ATOM 6546 C C . SER A 1 823 ? -48.263 -35.640 9.954 1.00 86.94 823 SER A C 1
ATOM 6548 O O . SER A 1 823 ? -48.241 -36.026 8.785 1.00 86.94 823 SER A O 1
ATOM 6550 N N . PHE A 1 824 ? -48.683 -34.415 10.288 1.00 87.50 824 PHE A N 1
ATOM 6551 C CA . PHE A 1 824 ? -49.306 -33.484 9.355 1.00 87.50 824 PHE A CA 1
ATOM 6552 C C . PHE A 1 824 ? -48.655 -32.102 9.402 1.00 87.50 824 PHE A C 1
ATOM 6554 O O . PHE A 1 824 ? -48.274 -31.616 10.468 1.00 87.50 824 PHE A O 1
ATOM 6561 N N . CYS A 1 825 ? -48.569 -31.431 8.254 1.00 91.12 825 CYS A N 1
ATOM 6562 C CA . CYS A 1 825 ? -48.337 -29.991 8.233 1.00 91.12 825 CYS A CA 1
ATOM 6563 C C . CYS A 1 825 ? -49.649 -29.259 8.548 1.00 91.12 825 CYS A C 1
ATOM 6565 O O . CYS A 1 825 ? -50.744 -29.776 8.306 1.00 91.12 825 CYS A O 1
ATOM 6567 N N . HIS A 1 826 ? -49.545 -28.043 9.072 1.00 91.31 826 HIS A N 1
ATOM 6568 C CA . HIS A 1 826 ? -50.686 -27.229 9.481 1.00 91.31 826 HIS A CA 1
ATOM 6569 C C . HIS A 1 826 ? -51.698 -27.021 8.346 1.00 91.31 826 HIS A C 1
ATOM 6571 O O . HIS A 1 826 ? -52.907 -27.109 8.561 1.00 91.31 826 HIS A O 1
ATOM 6577 N N . ASP A 1 827 ? -51.207 -26.824 7.124 1.00 88.31 827 ASP A N 1
ATOM 6578 C CA . ASP A 1 827 ? -52.063 -26.599 5.964 1.00 88.31 827 ASP A CA 1
ATOM 6579 C C . ASP A 1 827 ? -52.830 -27.837 5.516 1.00 88.31 827 ASP A C 1
ATOM 6581 O O . ASP A 1 827 ? -54.005 -27.724 5.187 1.00 88.31 827 ASP A O 1
ATOM 6585 N N . CYS A 1 828 ? -52.193 -29.010 5.517 1.00 89.50 828 CYS A N 1
ATOM 6586 C CA . CYS A 1 828 ? -52.881 -30.265 5.222 1.00 89.50 828 CYS A CA 1
ATOM 6587 C C . CYS A 1 828 ? -53.864 -30.588 6.389 1.00 89.50 828 CYS A C 1
ATOM 6589 O O . CYS A 1 828 ? -54.968 -31.071 6.151 1.00 89.50 828 CYS A O 1
ATOM 6591 N N . ALA A 1 829 ? -53.537 -30.235 7.644 1.00 90.25 829 ALA A N 1
ATOM 6592 C CA . ALA A 1 829 ? -54.365 -30.521 8.823 1.00 90.25 829 ALA A CA 1
ATOM 6593 C C . ALA A 1 829 ? -55.627 -29.647 8.976 1.00 90.25 829 ALA A C 1
ATOM 6595 O O . ALA A 1 829 ? -56.650 -30.143 9.448 1.00 90.25 829 ALA A O 1
ATOM 6596 N N . LYS A 1 830 ? -55.597 -28.366 8.577 1.00 92.19 830 LYS A N 1
ATOM 6597 C CA . LYS A 1 830 ? -56.724 -27.422 8.776 1.00 92.19 830 LYS A CA 1
ATOM 6598 C C . LYS A 1 830 ? -58.011 -27.800 8.036 1.00 92.19 830 LYS A C 1
ATOM 6600 O O . LYS A 1 830 ? -59.085 -27.331 8.398 1.00 92.19 830 LYS A O 1
ATOM 6605 N N . HIS A 1 831 ? -57.905 -28.647 7.015 1.00 92.81 831 HIS A N 1
ATOM 6606 C CA . HIS A 1 831 ? -59.041 -29.108 6.216 1.00 92.81 831 HIS A CA 1
ATOM 6607 C C . HIS A 1 831 ? -59.642 -30.430 6.716 1.00 92.81 831 HIS A C 1
ATOM 6609 O O . HIS A 1 831 ? -60.656 -30.891 6.190 1.00 92.81 831 HIS A O 1
ATOM 6615 N N . LEU A 1 832 ? -59.050 -31.043 7.742 1.00 91.38 832 LEU A N 1
ATOM 6616 C CA . LEU A 1 832 ? -59.479 -32.336 8.257 1.00 91.38 832 LEU A CA 1
ATOM 6617 C C . LEU A 1 832 ? -60.551 -32.158 9.334 1.00 91.38 832 LEU A C 1
ATOM 6619 O O . LEU A 1 832 ? -60.370 -31.428 10.305 1.00 91.38 832 LEU A O 1
ATOM 6623 N N . LYS A 1 833 ? -61.668 -32.878 9.190 1.00 95.25 833 LYS A N 1
ATOM 6624 C CA . LYS A 1 833 ? -62.706 -32.984 10.236 1.00 95.25 833 LYS A CA 1
ATOM 6625 C C . LYS A 1 833 ? -62.455 -34.158 11.191 1.00 95.25 833 LYS A C 1
ATOM 6627 O O . LYS A 1 833 ? -62.863 -34.120 12.352 1.00 95.25 833 LYS A O 1
ATOM 6632 N N . PHE A 1 834 ? -61.761 -35.186 10.705 1.00 94.69 834 PHE A N 1
ATOM 6633 C CA . PHE A 1 834 ? -61.408 -36.399 11.436 1.00 94.69 834 PHE A CA 1
ATOM 6634 C C . PHE A 1 834 ? -59.924 -36.696 11.230 1.00 94.69 834 PHE A C 1
ATOM 6636 O O . PHE A 1 834 ? -59.394 -36.456 10.145 1.00 94.69 834 PHE A O 1
ATOM 6643 N N . CYS A 1 835 ? -59.250 -37.203 12.261 1.00 92.38 835 CYS A N 1
ATOM 6644 C CA . CYS A 1 835 ? -57.855 -37.614 12.163 1.00 92.38 835 CYS A CA 1
ATOM 6645 C C . CYS A 1 835 ? -57.722 -38.758 11.139 1.00 92.38 835 CYS A C 1
ATOM 6647 O O . CYS A 1 835 ? -58.370 -39.787 11.326 1.00 92.38 835 CYS A O 1
ATOM 6649 N N . PRO A 1 836 ? -56.874 -38.645 10.104 1.00 87.94 836 PRO A N 1
ATOM 6650 C CA . PRO A 1 836 ? -56.700 -39.711 9.115 1.00 87.94 836 PRO A CA 1
ATOM 6651 C C . PRO A 1 836 ? -56.153 -41.015 9.707 1.00 87.94 836 PRO A C 1
ATOM 6653 O O . PRO A 1 836 ? -56.480 -42.086 9.212 1.00 87.94 836 PRO A O 1
ATOM 6656 N N . VAL A 1 837 ? -55.365 -40.929 10.788 1.00 90.81 837 VAL A N 1
ATOM 6657 C CA . VAL A 1 837 ? -54.740 -42.099 11.428 1.00 90.81 837 VAL A CA 1
ATOM 6658 C C . VAL A 1 837 ? -55.749 -42.896 12.257 1.00 90.81 837 VAL A C 1
ATOM 6660 O O . VAL A 1 837 ? -55.863 -44.104 12.095 1.00 90.81 837 VAL A O 1
ATOM 6663 N N . CYS A 1 838 ? -56.508 -42.237 13.140 1.00 94.00 838 CYS A N 1
ATOM 6664 C CA . CYS A 1 838 ? -57.372 -42.928 14.111 1.00 94.00 838 CYS A CA 1
ATOM 6665 C C . CYS A 1 838 ? -58.865 -42.604 13.997 1.00 94.00 838 CYS A C 1
ATOM 6667 O O . CYS A 1 838 ? -59.644 -42.999 14.864 1.00 94.00 838 CYS A O 1
ATOM 6669 N N . ARG A 1 839 ? -59.269 -41.833 12.981 1.00 94.00 839 ARG A N 1
ATOM 6670 C CA . ARG A 1 839 ? -60.656 -41.434 12.675 1.00 94.00 839 ARG A CA 1
ATOM 6671 C C . ARG A 1 839 ? -61.393 -40.651 13.772 1.00 94.00 839 ARG A C 1
ATOM 6673 O O . ARG A 1 839 ? -62.577 -40.367 13.622 1.00 94.00 839 ARG A O 1
ATOM 6680 N N . HIS A 1 840 ? -60.716 -40.238 14.844 1.00 94.75 840 HIS A N 1
ATOM 6681 C CA . HIS A 1 840 ? -61.312 -39.401 15.886 1.00 94.75 840 HIS A CA 1
ATOM 6682 C C . HIS A 1 840 ? -61.643 -38.002 15.357 1.00 94.75 840 HIS A C 1
ATOM 6684 O O . HIS A 1 840 ? -60.890 -37.435 14.561 1.00 94.75 840 HIS A O 1
ATOM 6690 N N . LYS A 1 841 ? -62.758 -37.426 15.823 1.00 94.69 841 LYS A N 1
ATOM 6691 C CA . LYS A 1 841 ? -63.155 -36.054 15.481 1.00 94.69 841 LYS A CA 1
ATOM 6692 C C . LYS A 1 841 ? -62.116 -35.063 16.012 1.00 94.69 841 LYS A C 1
ATOM 6694 O O . LYS A 1 841 ? -61.775 -35.098 17.193 1.00 94.69 841 LYS A O 1
ATOM 6699 N N . ILE A 1 842 ? -61.635 -34.181 15.140 1.00 95.88 842 ILE A N 1
ATOM 6700 C CA . ILE A 1 842 ? -60.632 -33.175 15.497 1.00 95.88 842 ILE A CA 1
ATOM 6701 C C . ILE A 1 842 ? -61.328 -32.037 16.237 1.00 95.88 842 ILE A C 1
ATOM 6703 O O . ILE A 1 842 ? -62.230 -31.401 15.695 1.00 95.88 842 ILE A O 1
ATOM 6707 N N . THR A 1 843 ? -60.914 -31.780 17.476 1.00 95.56 843 THR A N 1
ATOM 6708 C CA . THR A 1 843 ? -61.453 -30.674 18.284 1.00 95.56 843 THR A CA 1
ATOM 6709 C C . THR A 1 843 ? -60.551 -29.450 18.246 1.00 95.56 843 THR A C 1
ATOM 6711 O O . THR A 1 843 ? -61.036 -28.323 18.287 1.00 95.56 843 THR A O 1
ATOM 6714 N N . LYS A 1 844 ? -59.234 -29.658 18.156 1.00 94.44 844 LYS A N 1
ATOM 6715 C CA . LYS A 1 844 ? -58.241 -28.584 18.124 1.00 94.44 844 LYS A CA 1
ATOM 6716 C C . LYS A 1 844 ? -57.000 -29.025 17.356 1.00 94.44 844 LYS A C 1
ATOM 6718 O O . LYS A 1 844 ? -56.567 -30.169 17.464 1.00 94.44 844 LYS A O 1
ATOM 6723 N N . LEU A 1 845 ? -56.398 -28.094 16.626 1.00 94.81 845 LEU A N 1
ATOM 6724 C CA . LEU A 1 845 ? -55.082 -28.263 16.017 1.00 94.81 845 LEU A CA 1
ATOM 6725 C C . LEU A 1 845 ? -54.055 -27.500 16.849 1.00 94.81 845 LEU A C 1
ATOM 6727 O O . LEU A 1 845 ? -54.283 -26.344 17.211 1.00 94.81 845 LEU A O 1
ATOM 6731 N N . ARG A 1 846 ? -52.934 -28.144 17.173 1.00 93.69 846 ARG A N 1
ATOM 6732 C CA . ARG A 1 846 ? -51.807 -27.504 17.852 1.00 93.69 846 ARG A CA 1
ATOM 6733 C C . ARG A 1 846 ? -50.631 -27.461 16.891 1.00 93.69 846 ARG A C 1
ATOM 6735 O O . ARG A 1 846 ? -50.106 -28.502 16.511 1.00 93.69 846 ARG A O 1
ATOM 6742 N N . ILE A 1 847 ? -50.243 -26.259 16.485 1.00 91.75 847 ILE A N 1
ATOM 6743 C CA . ILE A 1 847 ? -49.025 -26.060 15.702 1.00 91.75 847 ILE A CA 1
ATOM 6744 C C . ILE A 1 847 ? -47.849 -26.178 16.670 1.00 91.75 847 ILE A C 1
ATOM 6746 O O . ILE A 1 847 ? -47.833 -25.514 17.709 1.00 91.75 847 ILE A O 1
ATOM 6750 N N . LEU A 1 848 ? -46.911 -27.062 16.359 1.00 88.06 848 LEU A N 1
ATOM 6751 C CA . LEU A 1 848 ? -45.637 -27.155 17.050 1.00 88.06 848 LEU A CA 1
ATOM 6752 C C . LEU A 1 848 ? -44.625 -26.391 16.204 1.00 88.06 848 LEU A C 1
ATOM 6754 O O . LEU A 1 848 ? -44.356 -26.772 15.066 1.00 88.06 848 LEU A O 1
ATOM 6758 N N . ASN A 1 849 ? -44.092 -25.301 16.751 1.00 77.62 849 ASN A N 1
ATOM 6759 C CA . ASN A 1 849 ? -42.923 -24.656 16.170 1.00 77.62 849 ASN A CA 1
ATOM 6760 C C . ASN A 1 849 ? -41.730 -25.570 16.436 1.00 77.62 849 ASN A C 1
ATOM 6762 O O . ASN A 1 849 ? -41.147 -25.532 17.516 1.00 77.62 849 ASN A O 1
ATOM 6766 N N . ILE A 1 850 ? -41.436 -26.436 15.472 1.00 66.69 850 ILE A N 1
ATOM 6767 C CA . ILE A 1 850 ? -40.168 -27.149 15.416 1.00 66.69 850 ILE A CA 1
ATOM 6768 C C . ILE A 1 850 ? -39.204 -26.177 14.744 1.00 66.69 850 ILE A C 1
ATOM 6770 O O . ILE A 1 850 ? -39.205 -26.068 13.520 1.00 66.69 850 ILE A O 1
ATOM 6774 N N . ASN A 1 851 ? -38.493 -25.400 15.557 1.00 48.47 851 ASN A N 1
ATOM 6775 C CA . ASN A 1 851 ? -37.290 -24.706 15.108 1.00 48.47 851 ASN A CA 1
ATOM 6776 C C . ASN A 1 851 ? -36.105 -25.660 15.211 1.00 48.47 851 ASN A C 1
ATOM 6778 O O . ASN A 1 851 ? -36.065 -26.407 16.217 1.00 48.47 851 ASN A O 1
#

Secondary structure (DSSP, 8-state):
-PPP---TTS-HHHHHHEETTTTEEEEES---GGGGTTHHHHHHTT---EEEEES-SSHHHHHHHHHHHHTS-S--SEEEEE---S--HHHHHHHHHHHHHTTTT--EEEEES---HHHHHHHHHHS-TT--EEE-TT-----HHHHHHHHHHHHHS---EEE-TT----HHHHHHHHHHHHH--S-----EEES---TT-SSS-HHHHHHTTS-HHHHHHHHH-S---SPPPS--SSHHHHHHHHHHHHHHHHTT-EEEEEE---S-HHHHTT-SEEEEEEEEEEETTTTEEEEEETT--EEEEEGGGEEPPPSBPTTS-B--HHHHHH-HHHHHHHHHHHHT-S----------------------------------------PPP---PPPP----S----BTTB---------------------------------------------------------------------------------------------------------------PPEE-TTS-EEE---TT---------------------S-TTS----SSS--------SHHHHTT--GGGTT----TT-EEEEE-GGGTTSSSPPEEEEEEEEE-SSSS-EEEEE-STT---EEEE-TTSEEE-EE--HHHHHHHHHHHHHHHHHHS-S--HHHHHHHHHTT-EEEPP--TTSPPSSSPPPGGGSPEE-HHHHHHHHHHHHTT-HHHHHHHHHHHHS--HHHHHHHHHHHHHHHHHHHHHHHHHHHHHHHHHHHHHHHHTTB-HHHHHTTTSS-S-----B--EEEETTTEEEE-HHHHTT-SB-TTT-PBP-EEEE----

Foldseek 3Di:
DDPDDPLPFQDPLQVVQADQVVLEGEAEQAADCVSCGSVLVSQQVLSRAEYAYAAHPDPVNLVVVLQSLLVHAQSYQYYAYAYEDDDQPSVLVSNLSNQVRNLPRHAYYHDLHLDDQVSVLSVLVSHRQAHQYYEDENNEDNALSNLVSVLVSQQRHLHQEYEHANYPQDLVSVLVSLVSLLVRLAFGNHQAYYRDDPLPHPNQQPVLSVLLVDFPQVSLCVLQVAHDPDDGDPGRHSRSSVLLSLLVNLQVLQAQFKWWFQFAQDPPPVCQVPHQFTFIWGFHDADSNQQWTWTQGPVRDTDTGHLSRIFFDDQFAQLFFGDPVLCRLSGVVSVVVLVCVLVCPVDPPPPPDDPDDDDDDDDDDDDDDDDDDDDDDDDDDDDDDDDDDDDDDDDDDDDDDDFDDDDPDGDDDPPPDDDDDDDDDDDDDDDDDDDDDDDDDDDDDDDDDDDDDDDDDDDDDDYDDDDDDDDDDDDDDDDDDDDDDDDDDDDDDDDDDDDDDDDDDDDDDDDDDDDDDDDWDFDADPVRHGPDGDDPPDPDDDDDDDDDDDDDDDDDDDDDPPQDDDDDDPDDPDQDLLALQVVLPHHRSCGQQLDDAQFKKWFFDPVCPVDPGGITFIWGFHDADLDPLGTWTQTLGDLPSDTDRHRSSGMGGDKGFSSSLSSSLSSVQSSCCVVVSDNVVVVVSSVSSQVGIWGFDGDNSPDRDDPHDDRSSNGDTDGRVRVSVVCSVVSVVGSVVVVVVVVCVVPPPVVVVVVVVVVVVVVVVVVVVVVVVVVVVVVVVVVVVVVVVQQAAPVLVVVPDDDDDDDDRAGFFKAFPPVRDGRHHPVVPVPDQADPPPRHGGPDIDGHPPD

Organism: NCBI:txid1537102

Sequence (851 aa):
MSKGEDCETVSPSLKKMFRSSDGTLTLRYIKDLKALVGLEQLLKSGKCKSISLLEPDHPSVLKYILSLLSMSENVLHGLHLDLWLSDYDNILELFQTAMKAHENTLIELTLKCRFPCSFIVQILKILPKNIQYLDLSENTHLDFTILNPLVSFIENSELKMLRLTNTTIKPHVRDEFIKMLYKIQTPFSLSSLEGISLLDSIEIPKIIRNNLRESSSISRRKQMRYADVTSPSRTDGNVQFIDHLHNILFMKRLVGSKVRVWWPATSDVNRTSFSGRYWPARVVRVNPIDLIFVVEYDNQELDNVPCRFIQPLNPFKYGGGLTNLTHTIMGGYYFNSLMETLNGNSPRMNPIAEKETSNHSRALEIDLSNLLPICTSPAFGSDLSTRATITGFSPKVDLSNGVKVENGTCTVDYEKFGNNKTDFVSSFTESNDTGGAGVTNGYKAETLPSQVTSLKDADYSPSNSFLSNISMLSAISGEVFSYDTAMDTSQVSTSFKNVKPEGRVTISNIDADKNGSLDGKIAINQSGNIINFTCSNCGFLNRLDCPEGMAQDNDLSLGLKDIVKIDRNGIENFQLSLNVETHLGYQEKYSGNLLVPGDICEFRDPLDADSNDPSDYIGIVKAINKTEPLYQCICIYQDNEEVVNVDSNDIRRAVVIPWYNWSSLALSVERYAIIKRDFNAVNEILSTLYTKFFYLAVVDPNRPFKTYPPNPLEMKLLSLEQFSAKVENVIQKHPKITKTIKQQQQAPDRQSKELLKKQKDKINSLIEFNETLQRELQQERNKNLELQSKFNCILCFDTYVYFYSYVFSRQINCMINPCGHFSFCHDCAKHLKFCPVCRHKITKLRILNIN

Radius of gyration: 41.11 Å; chains: 1; bounding box: 122×99×112 Å

pLDDT: mean 71.24, std 27.52, range [21.41, 98.5]